Protein AF-0000000072578064 (afdb_homodimer)

Secondary structure (DSSP, 8-state):
----TTHHHHHHHHHHHHHHHSHHHHHHHHHHHHHHHHHHHHHHHHHHHHHHHHHIIIIIHHHHTT-SS--TTTHHHHHHHHHHHHHHHHHHSGGGGS--GGGTT-SSPPPTTTHHHHHHHHHHHGGGT-S-BSHHHHHHHHHHHHHHHHHHTT-TT-HHHHHHHHHHHHHHHHHTTTTSHHHHHHHHHHHS---HHHHHHHHHHHHHHHHHHHHHHHHHHHHH-----------PPP-----HHHHHHHHHHHHHHHHHHHHHHHHHHHHHHHHTSSHHHHHHHHHHHHHHHHHHHHHHH-S-GGGTSSSSHHHHHHHHH-GGGS-HHHHHHHHHHHHHHHHHHHHHS-SBSHHHHHHHHHHHHHHTTTSTT--HHHHHHHHHHHHHHHHHS-HHHHHHHHHHHHGGGGGGGHHHHHHHHHHHHHHHHHHS--------------------/----TTHHHHHHHHHHHHHHHSHHHHHHHHHHHHHHHHHHHHHHHHHHHHHHHHHIIIIIHHHHTT-SS--TTTHHHHHHHHHHHHHHHHHHSGGGGS--GGGTT-SSPPPTTTHHHHHHHHHHHGGGT-S-BSHHHHHHHHHHHHHHHHHHTT-TT-HHHHHHHHHHHHHHHHHTTTTSHHHHHHHHHHHS---HHHHHHHHHHHHHHHHHHHHHHHHHHHHH-----------PPP-----HHHHHHHHHHHHHHHHHHHHHHHHHHHHHHHHTSSHHHHHHHHHHHHHHHHHHHHHHH-S-GGGTSSSSHHHHHHHHH-GGGS-HHHHHHHHHHHHHHHHHHHHHS-SBSHHHHHHHHHHHHHHTTTSTT--HHHHHHHHHHHHHHHHHS-HHHHHHHHHHHHGGGGGGGHHHHHHHHHHHHHHHHHHS-----------------TT-

Nearest PDB structures (foldseek):
  2ht2-assembly1_B  TM=7.841E-01  e=2.806E-11  Escherichia coli
  3ejy-assembly1_A  TM=8.039E-01  e=1.391E-10  Escherichia coli
  8ga0-assembly1_A  TM=8.252E-01  e=3.566E-09  Escherichia coli
  8hvt-assembly1_C  TM=7.953E-01  e=4.282E-08  Homo sapiens
  8jpo-assembly1_A  TM=7.354E-01  e=1.581E-07  Homo sapiens

Organism: Streptomyces coelicolor (strain ATCC BAA-471 / A3(2) / M145) (NCBI:txid100226)

Sequence (904 a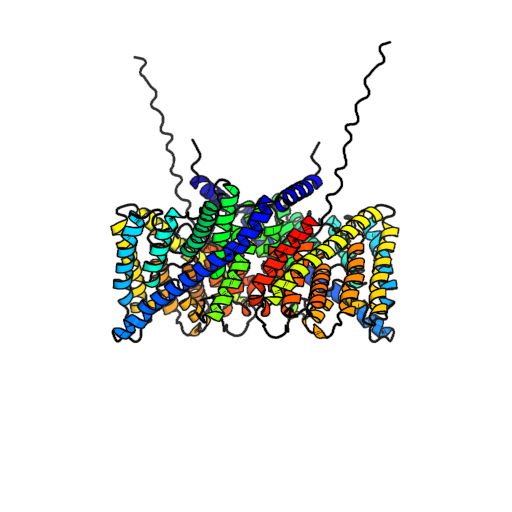a):
MTAPANAVPDRAERSLRQTLLSPGYRRLLLLCVLLGVPIALACFFFVGLQHELQHWVWTSLPEAAGYDTPPWWWPLPALVLAGLILAPIVTRMPGGGGHLPVNGLGGAPVGPRALPGAVLAALATLPLGVVLGPEAPLMAVGSGLALLAVRRAGAGGDQQASAILATAGSTAAISTILGGPIAAAVLLIEGAGLAGTQLVALLLPCLLASATGALVFTGFGQWTGLEIGALSLPDLPPQANPDAGDFLWGLPTAALIAVLVTLARALGRRTVSWTRHRTAARTVACATAVGVCVAAYALITGRSPAEAALSGQATLAQLAAHPHAWSVGALVALVACKGLAWGIALGALRGGPIFPAVLLGAATALACSGLPGFGATPALALGIAAAAAAVTGLPLASSVLAVLLMGRDSHDQMPLIVMASVVAFVVAQLVRRTPPEAGGSPGGAPSAGAARMTAPANAVPDRAERSLRQTLLSPGYRRLLLLCVLLGVPIALACFFFVGLQHELQHWVWTSLPEAAGYDTPPWWWPLPALVLAGLILAPIVTRMPGGGGHLPVNGLGGAPVGPRALPGAVLAALATLPLGVVLGPEAPLMAVGSGLALLAVRRAGAGGDQQASAILATAGSTAAISTILGGPIAAAVLLIEGAGLAGTQLVALLLPCLLASATGALVFTGFGQWTGLEIGALSLPDLPPQANPDAGDFLWGLPTAALIAVLVTLARALGRRTVSWTRHRTAARTVACATAVGVCVAAYALITGRSPAEAALSGQATLAQLAAHPHAWSVGALVALVACKGLAWGIALGALRGGPIFPAVLLGAATALACSGLPGFGATPALALGIAAAAAAVTGLPLASSVLAVLLMGRDSHDQMPLIVMASVVAFVVAQLVRRTPPEAGGSPGGAPSAGAAR

Structure (mmCIF, N/CA/C/O backbone):
data_AF-0000000072578064-model_v1
#
loop_
_entity.id
_entity.type
_entity.pdbx_description
1 polymer 'Membrane protein'
#
loop_
_atom_site.group_PDB
_atom_site.id
_atom_site.type_symbol
_atom_site.label_atom_id
_atom_site.label_alt_id
_atom_site.label_comp_id
_atom_site.label_asym_id
_atom_site.label_entity_id
_atom_site.label_seq_id
_atom_site.pdbx_PDB_ins_code
_atom_site.Cartn_x
_atom_site.Cartn_y
_atom_site.Cartn_z
_atom_site.occupancy
_atom_site.B_iso_or_equiv
_atom_site.auth_seq_id
_atom_site.auth_comp_id
_atom_site.auth_asym_id
_atom_site.auth_atom_id
_atom_site.pdbx_PDB_model_num
ATOM 1 N N . MET A 1 1 ? 1.328 32.812 -24.719 1 20.14 1 MET A N 1
ATOM 2 C CA . MET A 1 1 ? 0.226 32.875 -23.75 1 20.14 1 MET A CA 1
ATOM 3 C C . MET A 1 1 ? 0.076 31.562 -23.016 1 20.14 1 MET A C 1
ATOM 5 O O . MET A 1 1 ? -0.539 30.625 -23.516 1 20.14 1 MET A O 1
ATOM 9 N N . THR A 1 2 ? 1.128 31.172 -22.312 1 25.64 2 THR A N 1
ATOM 10 C CA . THR A 1 2 ? 1.416 29.906 -21.641 1 25.64 2 THR A CA 1
ATOM 11 C C . THR A 1 2 ? 0.393 29.625 -20.547 1 25.64 2 THR A C 1
ATOM 13 O O . THR A 1 2 ? 0.129 30.484 -19.703 1 25.64 2 THR A O 1
ATOM 16 N N . ALA A 1 3 ? -0.52 28.812 -20.844 1 35.88 3 ALA A N 1
ATOM 17 C CA . ALA A 1 3 ? -1.591 28.516 -19.906 1 35.88 3 ALA A CA 1
ATOM 18 C C . ALA A 1 3 ? -1.051 28.422 -18.469 1 35.88 3 ALA A C 1
ATOM 20 O O . ALA A 1 3 ? -0.018 27.781 -18.234 1 35.88 3 ALA A O 1
ATOM 21 N N . PRO A 1 4 ? -1.407 29.297 -17.641 1 26.25 4 PRO A N 1
ATOM 22 C CA . PRO A 1 4 ? -0.796 29.312 -16.312 1 26.25 4 PRO A CA 1
ATOM 23 C C . PRO A 1 4 ? -0.768 27.922 -15.656 1 26.25 4 PRO A C 1
ATOM 25 O O . PRO A 1 4 ? -1.687 27.125 -15.852 1 26.25 4 PRO A O 1
ATOM 28 N N . ALA A 1 5 ? 0.359 27.422 -15.266 1 37.5 5 ALA A N 1
ATOM 29 C CA . ALA A 1 5 ? 0.746 26.172 -14.625 1 37.5 5 ALA A CA 1
ATOM 30 C C . ALA A 1 5 ? -0.248 25.781 -13.539 1 37.5 5 ALA A C 1
ATOM 32 O O . ALA A 1 5 ? -0.277 24.625 -13.094 1 37.5 5 ALA A O 1
ATOM 33 N N . ASN A 1 6 ? -0.927 26.672 -12.781 1 36.16 6 ASN A N 1
ATOM 34 C CA . ASN A 1 6 ? -1.911 26.547 -11.711 1 36.16 6 ASN A CA 1
ATOM 35 C C . ASN A 1 6 ? -3.256 26.062 -12.234 1 36.16 6 ASN A C 1
ATOM 37 O O . ASN A 1 6 ? -4.164 25.766 -11.461 1 36.16 6 ASN A O 1
ATOM 41 N N . ALA A 1 7 ? -3.455 26.266 -13.391 1 40.75 7 ALA A N 1
ATOM 42 C CA . ALA A 1 7 ? -4.699 26 -14.109 1 40.75 7 ALA A CA 1
ATOM 43 C C . ALA A 1 7 ? -4.922 24.5 -14.281 1 40.75 7 ALA A C 1
ATOM 45 O O . ALA A 1 7 ? -6.062 24.047 -14.367 1 40.75 7 ALA A O 1
ATOM 46 N N . VAL A 1 8 ? -3.859 23.656 -14.43 1 40.78 8 VAL A N 1
ATOM 47 C CA . VAL A 1 8 ? -3.852 22.234 -14.781 1 40.78 8 VAL A CA 1
ATOM 48 C C . VAL A 1 8 ? -4.344 21.406 -13.594 1 40.78 8 VAL A C 1
ATOM 50 O O . VAL A 1 8 ? -5.199 20.531 -13.758 1 40.78 8 VAL A O 1
ATOM 53 N N . PRO A 1 9 ? -3.934 21.844 -12.281 1 55.12 9 PRO A N 1
ATOM 54 C CA . PRO A 1 9 ? -4.48 21.109 -11.141 1 55.12 9 PRO A CA 1
ATOM 55 C C . PRO A 1 9 ? -5.969 21.359 -10.93 1 55.12 9 PRO A C 1
ATOM 57 O O . PRO A 1 9 ? -6.711 20.453 -10.547 1 55.12 9 PRO A O 1
ATOM 60 N N . ASP A 1 10 ? -6.469 22.531 -11.383 1 60 10 ASP A N 1
ATOM 61 C CA . ASP A 1 10 ? -7.871 22.891 -11.172 1 60 10 ASP A CA 1
ATOM 62 C C . ASP A 1 10 ? -8.781 22.141 -12.148 1 60 10 ASP A C 1
ATOM 64 O O . ASP A 1 10 ? -9.859 21.688 -11.773 1 60 10 ASP A O 1
ATOM 68 N N . ARG A 1 11 ? -8.273 22 -13.453 1 60.56 11 ARG A N 1
ATOM 69 C CA . ARG A 1 11 ? -9.078 21.297 -14.438 1 60.56 11 ARG A CA 1
ATOM 70 C C . ARG A 1 11 ? -9.211 19.812 -14.078 1 60.56 11 ARG A C 1
ATOM 72 O O . ARG A 1 11 ? -10.273 19.219 -14.258 1 60.56 11 ARG A O 1
ATOM 79 N N . ALA A 1 12 ? -8.125 19.375 -13.531 1 69.75 12 ALA A N 1
ATOM 80 C CA . ALA A 1 12 ? -8.141 17.969 -13.141 1 69.75 12 ALA A CA 1
ATOM 81 C C . ALA A 1 12 ? -9.086 17.734 -11.961 1 69.75 12 ALA A C 1
ATOM 83 O O . ALA A 1 12 ? -9.805 16.734 -11.922 1 69.75 12 ALA A O 1
ATOM 84 N N . GLU A 1 13 ? -9.062 18.672 -11.18 1 72.56 13 GLU A N 1
ATOM 85 C CA . GLU A 1 13 ? -9.938 18.578 -10.016 1 72.56 13 GLU A CA 1
ATOM 86 C C . GLU A 1 13 ? -11.406 18.703 -10.422 1 72.56 13 GLU A C 1
ATOM 88 O O . GLU A 1 13 ? -12.266 18.016 -9.875 1 72.56 13 GLU A O 1
ATOM 93 N N . ARG A 1 14 ? -11.695 19.547 -11.375 1 73.44 14 ARG A N 1
ATOM 94 C CA . ARG A 1 14 ? -13.07 19.734 -11.836 1 73.44 14 ARG A CA 1
ATOM 95 C C . ARG A 1 14 ? -13.578 18.5 -12.586 1 73.44 14 ARG A C 1
ATOM 97 O O . ARG A 1 14 ? -14.727 18.109 -12.422 1 73.44 14 ARG A O 1
ATOM 104 N N . SER A 1 15 ? -12.648 17.969 -13.344 1 78.69 15 SER A N 1
ATOM 105 C CA . SER A 1 15 ? -13.016 16.766 -14.086 1 78.69 15 SER A CA 1
ATOM 106 C C . SER A 1 15 ? -13.297 15.609 -13.141 1 78.69 15 SER A C 1
ATOM 108 O O . SER A 1 15 ? -14.25 14.852 -13.344 1 78.69 15 SER A O 1
ATOM 110 N N . LEU A 1 16 ? -12.547 15.547 -12.133 1 83.88 16 LEU A N 1
ATOM 111 C CA . LEU A 1 16 ? -12.742 14.484 -11.148 1 83.88 16 LEU A CA 1
ATOM 112 C C . LEU A 1 16 ? -14.055 14.664 -10.406 1 83.88 16 LEU A C 1
ATOM 114 O O . LEU A 1 16 ? -14.812 13.711 -10.227 1 83.88 16 LEU A O 1
ATOM 118 N N . ARG A 1 17 ? -14.367 15.844 -10.086 1 84.81 17 ARG A N 1
ATOM 119 C CA . ARG A 1 17 ? -15.602 16.141 -9.375 1 84.81 17 ARG A CA 1
ATOM 120 C C . ARG A 1 17 ? -16.828 15.844 -10.242 1 84.81 17 ARG A C 1
ATOM 122 O O . ARG A 1 17 ? -17.812 15.289 -9.758 1 84.81 17 ARG A O 1
ATOM 129 N N . GLN A 1 18 ? -16.734 16.188 -11.461 1 84.31 18 GLN A N 1
ATOM 130 C CA . GLN A 1 18 ? -17.828 15.93 -12.383 1 84.31 18 GLN A CA 1
ATOM 131 C C . GLN A 1 18 ? -18.078 14.43 -12.531 1 84.31 18 GLN A C 1
ATOM 133 O O . GLN A 1 18 ? -19.234 13.992 -12.57 1 84.31 18 GLN A O 1
ATOM 138 N N . THR A 1 19 ? -16.969 13.75 -12.562 1 84.62 19 THR A N 1
ATOM 139 C CA . THR A 1 19 ? -17.094 12.297 -12.68 1 84.62 19 THR A CA 1
ATOM 140 C C . THR A 1 19 ? -17.688 11.703 -11.406 1 84.62 19 THR A C 1
ATOM 142 O O . THR A 1 19 ? -18.625 10.891 -11.469 1 84.62 19 THR A O 1
ATOM 145 N N . LEU A 1 20 ? -17.234 12.156 -10.297 1 85.56 20 LEU A N 1
ATOM 146 C CA . LEU A 1 20 ? -17.641 11.602 -9.008 1 85.56 20 LEU A CA 1
ATOM 147 C C . LEU A 1 20 ? -19.094 11.977 -8.695 1 85.56 20 LEU A C 1
ATOM 149 O O . LEU A 1 20 ? -19.797 11.234 -8 1 85.56 20 LEU A O 1
ATOM 153 N N . LEU A 1 21 ? -19.516 13.125 -9.266 1 84.31 21 LEU A N 1
ATOM 154 C CA . LEU A 1 21 ? -20.844 13.625 -8.945 1 84.31 21 LEU A CA 1
ATOM 155 C C . LEU A 1 21 ? -21.859 13.156 -9.977 1 84.31 21 LEU A C 1
ATOM 157 O O . LEU A 1 21 ? -23.062 13.375 -9.812 1 84.31 21 LEU A O 1
ATOM 161 N N . SER A 1 22 ? -21.453 12.531 -10.977 1 88 22 SER A N 1
ATOM 162 C CA . SER A 1 22 ? -22.391 12.016 -11.961 1 88 22 SER A CA 1
ATOM 163 C C . SER A 1 22 ? -23.234 10.883 -11.383 1 88 22 SER A C 1
ATOM 165 O O . SER A 1 22 ? -22.719 10.039 -10.648 1 88 22 SER A O 1
ATOM 167 N N . PRO A 1 23 ? -24.516 10.914 -11.594 1 88.62 23 PRO A N 1
ATOM 168 C CA . PRO A 1 23 ? -25.406 9.859 -11.078 1 88.62 23 PRO A CA 1
ATOM 169 C C . PRO A 1 23 ? -25 8.469 -11.547 1 88.62 23 PRO A C 1
ATOM 171 O O . PRO A 1 23 ? -25.125 7.496 -10.805 1 88.62 23 PRO A O 1
ATOM 174 N N . GLY A 1 24 ? -24.562 8.422 -12.758 1 87.06 24 GLY A N 1
ATOM 175 C CA . GLY A 1 24 ? -24.109 7.148 -13.289 1 87.06 24 GLY A CA 1
ATOM 176 C C . GLY A 1 24 ? -22.969 6.547 -12.5 1 87.06 24 GLY A C 1
ATOM 177 O O . GLY A 1 24 ? -22.969 5.348 -12.211 1 87.06 24 GLY A O 1
ATOM 178 N N . TYR A 1 25 ? -22.094 7.371 -12.117 1 90.81 25 TYR A N 1
ATOM 179 C CA . TYR A 1 25 ? -20.922 6.879 -11.391 1 90.81 25 TYR A CA 1
ATOM 180 C C . TYR A 1 25 ? -21.312 6.484 -9.969 1 90.81 25 TYR A C 1
ATOM 182 O O . TYR A 1 25 ? -20.812 5.488 -9.438 1 90.81 25 TYR A O 1
ATOM 190 N N . ARG A 1 26 ? -22.172 7.219 -9.367 1 90.5 26 ARG A N 1
ATOM 191 C CA . ARG A 1 26 ? -22.625 6.879 -8.023 1 90.5 26 ARG A CA 1
ATOM 192 C C . ARG A 1 26 ? -23.359 5.547 -8.008 1 90.5 26 ARG A C 1
ATOM 194 O O . ARG A 1 26 ? -23.203 4.746 -7.086 1 90.5 26 ARG A O 1
ATOM 201 N N . ARG A 1 27 ? -24.125 5.348 -9 1 89.69 27 ARG A N 1
ATOM 202 C CA . ARG A 1 27 ? -24.797 4.059 -9.148 1 89.69 27 ARG A CA 1
ATOM 203 C C . ARG A 1 27 ? -23.797 2.934 -9.336 1 89.69 27 ARG A C 1
ATOM 205 O O . ARG A 1 27 ? -23.984 1.832 -8.812 1 89.69 27 ARG A O 1
ATOM 212 N N . LEU A 1 28 ? -22.812 3.271 -10.078 1 90.31 28 LEU A N 1
ATOM 213 C CA . LEU A 1 28 ? -21.75 2.297 -10.32 1 90.31 28 LEU A CA 1
ATOM 214 C C . LEU A 1 28 ? -21.047 1.918 -9.016 1 90.31 28 LEU A C 1
ATOM 216 O O . LEU A 1 28 ? -20.734 0.747 -8.797 1 90.31 28 LEU A O 1
ATOM 220 N N . LEU A 1 29 ? -20.797 2.891 -8.172 1 92.69 29 LEU A N 1
ATOM 221 C CA . LEU A 1 29 ? -20.172 2.637 -6.875 1 92.69 29 LEU A CA 1
ATOM 222 C C . LEU A 1 29 ? -21.047 1.727 -6.023 1 92.69 29 LEU A C 1
ATOM 224 O O . LEU A 1 29 ? -20.547 0.777 -5.41 1 92.69 29 LEU A O 1
ATOM 228 N N . LEU A 1 30 ? -22.312 1.988 -6.035 1 91.38 30 LEU A N 1
ATOM 229 C CA . LEU A 1 30 ? -23.234 1.178 -5.258 1 91.38 30 LEU A CA 1
ATOM 230 C C . LEU A 1 30 ? -23.312 -0.244 -5.809 1 91.38 30 LEU A C 1
ATOM 232 O O . LEU A 1 30 ? -23.375 -1.207 -5.039 1 91.38 30 LEU A O 1
ATOM 236 N N . LEU A 1 31 ? -23.281 -0.334 -7.074 1 91.25 31 LEU A N 1
ATOM 237 C CA . LEU A 1 31 ? -23.312 -1.645 -7.715 1 91.25 31 LEU A CA 1
ATOM 238 C C . LEU A 1 31 ? -22.078 -2.453 -7.352 1 91.25 31 LEU A C 1
ATOM 240 O O . LEU A 1 31 ? -22.156 -3.67 -7.164 1 91.25 31 LEU A O 1
ATOM 244 N N . CYS A 1 32 ? -20.984 -1.797 -7.285 1 93.12 32 CYS A N 1
ATOM 245 C CA . CYS A 1 32 ? -19.75 -2.486 -6.945 1 93.12 32 CYS A CA 1
ATOM 246 C C . CYS A 1 32 ? -19.781 -2.998 -5.512 1 93.12 32 CYS A C 1
ATOM 248 O O . CYS A 1 32 ? -19.25 -4.066 -5.215 1 93.12 32 CYS A O 1
ATOM 250 N N . VAL A 1 33 ? -20.406 -2.244 -4.629 1 92.62 33 VAL A N 1
ATOM 251 C CA . VAL A 1 33 ? -20.578 -2.699 -3.252 1 92.62 33 VAL A CA 1
ATOM 252 C C . VAL A 1 33 ? -21.453 -3.951 -3.23 1 92.62 33 VAL A C 1
ATOM 254 O O . VAL A 1 33 ? -21.125 -4.938 -2.568 1 92.62 33 VAL A O 1
ATOM 257 N N . LEU A 1 34 ? -22.469 -3.955 -3.975 1 93.44 34 LEU A N 1
ATOM 258 C CA . LEU A 1 34 ? -23.422 -5.066 -4.012 1 93.44 34 LEU A CA 1
ATOM 259 C C . LEU A 1 34 ? -22.797 -6.289 -4.672 1 93.44 34 LEU A C 1
ATOM 261 O O . LEU A 1 34 ? -23.016 -7.418 -4.23 1 93.44 34 LEU A O 1
ATOM 265 N N . LEU A 1 35 ? -21.969 -6.059 -5.672 1 93.19 35 LEU A N 1
ATOM 266 C CA . LEU A 1 35 ? -21.359 -7.152 -6.418 1 93.19 35 LEU A CA 1
ATOM 267 C C . LEU A 1 35 ? -20.266 -7.824 -5.594 1 93.19 35 LEU A C 1
ATOM 269 O O . LEU A 1 35 ? -19.922 -8.984 -5.832 1 93.19 35 LEU A O 1
ATOM 273 N N . GLY A 1 36 ? -19.656 -7.047 -4.676 1 93.62 36 GLY A N 1
ATOM 274 C CA . GLY A 1 36 ? -18.641 -7.625 -3.822 1 93.62 36 GLY A CA 1
ATOM 275 C C . GLY A 1 36 ? -19.125 -8.844 -3.053 1 93.62 36 GLY A C 1
ATOM 276 O O . GLY A 1 36 ? -18.344 -9.781 -2.82 1 93.62 36 GLY A O 1
ATOM 277 N N . VAL A 1 37 ? -20.359 -8.922 -2.76 1 92.88 37 VAL A N 1
ATOM 278 C CA . VAL A 1 37 ? -20.922 -9.969 -1.921 1 92.88 37 VAL A CA 1
ATOM 279 C C . VAL A 1 37 ? -21 -11.281 -2.705 1 92.88 37 VAL A C 1
ATOM 281 O O . VAL A 1 37 ? -20.359 -12.266 -2.334 1 92.88 37 VAL A O 1
ATOM 284 N N . PRO A 1 38 ? -21.688 -11.336 -3.811 1 94.19 38 PRO A N 1
ATOM 285 C CA . PRO A 1 38 ? -21.75 -12.602 -4.535 1 94.19 38 PRO A CA 1
ATOM 286 C C . PRO A 1 38 ? -20.391 -13.055 -5.066 1 94.19 38 PRO A C 1
ATOM 288 O O . PRO A 1 38 ? -20.125 -14.258 -5.16 1 94.19 38 PRO A O 1
ATOM 291 N N . ILE A 1 39 ? -19.562 -12.133 -5.445 1 94.75 39 ILE A N 1
ATOM 292 C CA . ILE A 1 39 ? -18.234 -12.492 -5.941 1 94.75 39 ILE A CA 1
ATOM 293 C C . ILE A 1 39 ? -17.422 -13.148 -4.828 1 94.75 39 ILE A C 1
ATOM 295 O O . ILE A 1 39 ? -16.781 -14.18 -5.051 1 94.75 39 ILE A O 1
ATOM 299 N N . ALA A 1 40 ? -17.469 -12.547 -3.67 1 93.25 40 ALA A N 1
ATOM 300 C CA . ALA A 1 40 ? -16.75 -13.117 -2.531 1 93.25 40 ALA A CA 1
ATOM 301 C C . ALA A 1 40 ? -17.281 -14.508 -2.184 1 93.25 40 ALA A C 1
ATOM 303 O O . ALA A 1 40 ? -16.516 -15.406 -1.835 1 93.25 40 ALA A O 1
ATOM 304 N N . LEU A 1 41 ? -18.594 -14.711 -2.223 1 92.94 41 LEU A N 1
ATOM 305 C CA . LEU A 1 41 ? -19.188 -16.016 -1.952 1 92.94 41 LEU A CA 1
ATOM 306 C C . LEU A 1 41 ? -18.75 -17.031 -2.994 1 92.94 41 LEU A C 1
ATOM 308 O O . LEU A 1 41 ? -18.422 -18.172 -2.652 1 92.94 41 LEU A O 1
ATOM 312 N N . ALA A 1 42 ? -18.781 -16.594 -4.207 1 94.44 42 ALA A N 1
ATOM 313 C CA . ALA A 1 42 ? -18.328 -17.484 -5.273 1 94.44 42 ALA A CA 1
ATOM 314 C C . ALA A 1 42 ? -16.875 -17.875 -5.078 1 94.44 42 ALA A C 1
ATOM 316 O O . ALA A 1 42 ? -16.5 -19.047 -5.273 1 94.44 42 ALA A O 1
ATOM 317 N N . CYS A 1 43 ? -16.062 -16.922 -4.746 1 92.94 43 CYS A N 1
ATOM 318 C CA . CYS A 1 43 ? -14.648 -17.188 -4.516 1 92.94 43 CYS A CA 1
ATOM 319 C C . CYS A 1 43 ? -14.461 -18.109 -3.307 1 92.94 43 CYS A C 1
ATOM 321 O O . CYS A 1 43 ? -13.586 -18.969 -3.309 1 92.94 43 CYS A O 1
ATOM 323 N N . PHE A 1 44 ? -15.258 -17.938 -2.287 1 90.25 44 PHE A N 1
ATOM 324 C CA . PHE A 1 44 ? -15.203 -18.75 -1.087 1 90.25 44 PHE A CA 1
ATOM 325 C C . PHE A 1 44 ? -15.469 -20.219 -1.425 1 90.25 44 PHE A C 1
ATOM 327 O O . PHE A 1 44 ? -14.727 -21.109 -1.003 1 90.25 44 PHE A O 1
ATOM 334 N N . PHE A 1 45 ? -16.5 -20.453 -2.141 1 92.25 45 PHE A N 1
ATOM 335 C CA . PHE A 1 45 ? -16.844 -21.828 -2.512 1 92.25 45 PHE A CA 1
ATOM 336 C C . PHE A 1 45 ? -15.82 -22.391 -3.488 1 92.25 45 PHE A C 1
ATOM 338 O O . PHE A 1 45 ? -15.516 -23.594 -3.449 1 92.25 45 PHE A O 1
ATOM 345 N N . PHE A 1 46 ? -15.367 -21.594 -4.359 1 93.12 46 PHE A N 1
ATOM 346 C CA . PHE A 1 46 ? -14.336 -22.016 -5.297 1 93.12 46 PHE A CA 1
ATOM 347 C C . PHE A 1 46 ? -13.102 -22.5 -4.551 1 93.12 46 PHE A C 1
ATOM 349 O O . PHE A 1 46 ? -12.609 -23.609 -4.789 1 93.12 46 PHE A O 1
ATOM 356 N N . VAL A 1 47 ? -12.578 -21.688 -3.67 1 90.19 47 VAL A N 1
ATOM 357 C CA . VAL A 1 47 ? -11.367 -22 -2.922 1 90.19 47 VAL A CA 1
ATOM 358 C C . VAL A 1 47 ? -11.633 -23.172 -1.985 1 90.19 47 VAL A C 1
ATOM 360 O O . VAL A 1 47 ? -10.789 -24.062 -1.839 1 90.19 47 VAL A O 1
ATOM 363 N N . GLY A 1 48 ? -12.766 -23.172 -1.335 1 89.25 48 GLY A N 1
ATOM 364 C CA . GLY A 1 48 ? -13.133 -24.281 -0.475 1 89.25 48 GLY A CA 1
ATOM 365 C C . GLY A 1 48 ? -13.18 -25.609 -1.205 1 89.25 48 GLY A C 1
ATOM 366 O O . GLY A 1 48 ? -12.656 -26.609 -0.711 1 89.25 48 GLY A O 1
ATOM 367 N N . LEU A 1 49 ? -13.797 -25.594 -2.371 1 93 49 LEU A N 1
ATOM 368 C CA . LEU A 1 49 ? -13.883 -26.812 -3.172 1 93 49 LEU A CA 1
ATOM 369 C C . LEU A 1 49 ? -12.5 -27.25 -3.643 1 93 49 LEU A C 1
ATOM 371 O O . LEU A 1 49 ? -12.195 -28.438 -3.67 1 93 49 LEU A O 1
ATOM 375 N N . GLN A 1 50 ? -11.758 -26.312 -4.047 1 92.5 50 GLN A N 1
ATOM 376 C CA . GLN A 1 50 ? -10.391 -26.609 -4.461 1 92.5 50 GLN A CA 1
ATOM 377 C C . GLN A 1 50 ? -9.602 -27.266 -3.33 1 92.5 50 GLN A C 1
ATOM 379 O O . GLN A 1 50 ? -8.891 -28.25 -3.549 1 92.5 50 GLN A O 1
ATOM 384 N N . HIS A 1 51 ? -9.719 -26.797 -2.176 1 90.12 51 HIS A N 1
ATOM 385 C CA . HIS A 1 51 ? -9.016 -27.328 -1.017 1 90.12 51 HIS A CA 1
ATOM 386 C C . HIS A 1 51 ? -9.508 -28.734 -0.673 1 90.12 51 HIS A C 1
ATOM 388 O O . HIS A 1 51 ? -8.719 -29.609 -0.323 1 90.12 51 HIS A O 1
ATOM 394 N N . GLU A 1 52 ? -10.789 -28.875 -0.738 1 92.75 52 GLU A N 1
ATOM 395 C CA . GLU A 1 52 ? -11.367 -30.188 -0.46 1 92.75 52 GLU A CA 1
ATOM 396 C C . GLU A 1 52 ? -10.875 -31.234 -1.463 1 92.75 52 GLU A C 1
ATOM 398 O O . GLU A 1 52 ? -10.531 -32.344 -1.084 1 92.75 52 GLU A O 1
ATOM 403 N N . LEU A 1 53 ? -10.883 -30.859 -2.678 1 95.75 53 LEU A N 1
ATOM 404 C CA . LEU A 1 53 ? -10.414 -31.781 -3.713 1 95.75 53 LEU A CA 1
ATOM 405 C C . LEU A 1 53 ? -8.93 -32.094 -3.543 1 95.75 53 LEU A C 1
ATOM 407 O O . LEU A 1 53 ? -8.5 -33.219 -3.727 1 95.75 53 LEU A O 1
ATOM 411 N N . GLN A 1 54 ? -8.172 -31.094 -3.223 1 94.31 54 GLN A N 1
ATOM 412 C CA . GLN A 1 54 ? -6.746 -31.281 -2.955 1 94.31 54 GLN A CA 1
ATOM 413 C C . GLN A 1 54 ? -6.531 -32.219 -1.779 1 94.31 54 GLN A C 1
ATOM 415 O O . GLN A 1 54 ? -5.668 -33.094 -1.835 1 94.31 54 GLN A O 1
ATOM 420 N N . HIS A 1 55 ? -7.293 -32.031 -0.751 1 93.5 55 HIS A N 1
ATOM 421 C CA . HIS A 1 55 ? -7.195 -32.906 0.412 1 93.5 55 HIS A CA 1
ATOM 422 C C . HIS A 1 55 ? -7.555 -34.344 0.053 1 93.5 55 HIS A C 1
ATOM 424 O O . HIS A 1 55 ? -6.895 -35.281 0.505 1 93.5 55 HIS A O 1
ATOM 430 N N . TRP A 1 56 ? -8.539 -34.469 -0.722 1 95.81 56 TRP A N 1
ATOM 431 C CA . TRP A 1 56 ? -8.961 -35.812 -1.145 1 95.81 56 TRP A CA 1
ATOM 432 C C . TRP A 1 56 ? -7.871 -36.5 -1.954 1 95.81 56 TRP A C 1
ATOM 434 O O . TRP A 1 56 ? -7.57 -37.656 -1.728 1 95.81 56 TRP A O 1
ATOM 444 N N . VAL A 1 57 ? -7.223 -35.812 -2.818 1 97.19 57 VAL A N 1
ATOM 445 C CA . VAL A 1 57 ? -6.262 -36.406 -3.744 1 97.19 57 VAL A CA 1
ATOM 446 C C . VAL A 1 57 ? -4.941 -36.656 -3.023 1 97.19 57 VAL A C 1
ATOM 448 O O . VAL A 1 57 ? -4.289 -37.688 -3.256 1 97.19 57 VAL A O 1
ATOM 451 N N . TRP A 1 58 ? -4.547 -35.781 -2.09 1 96.69 58 TRP A N 1
ATOM 452 C CA . TRP A 1 58 ? -3.172 -35.844 -1.6 1 96.69 58 TRP A CA 1
ATOM 453 C C . TRP A 1 58 ? -3.125 -36.312 -0.15 1 96.69 58 TRP A C 1
ATOM 455 O O . TRP A 1 58 ? -2.045 -36.5 0.41 1 96.69 58 TRP A O 1
ATOM 465 N N . THR A 1 59 ? -4.246 -36.531 0.476 1 94.81 59 THR A N 1
ATOM 466 C CA . THR A 1 59 ? -4.262 -37.031 1.845 1 94.81 59 THR A CA 1
ATOM 467 C C . THR A 1 59 ? -5.199 -38.219 1.97 1 94.81 59 THR A C 1
ATOM 469 O O . THR A 1 59 ? -4.758 -39.344 2.262 1 94.81 59 THR A O 1
ATOM 472 N N . SER A 1 60 ? -6.461 -38.094 1.6 1 96 60 SER A N 1
ATOM 473 C CA . SER A 1 60 ? -7.469 -39.125 1.814 1 96 60 SER A CA 1
ATOM 474 C C . SER A 1 60 ? -7.207 -40.344 0.932 1 96 60 SER A C 1
ATOM 476 O O . SER A 1 60 ? -7.273 -41.5 1.398 1 96 60 SER A O 1
ATOM 478 N N . LEU A 1 61 ? -6.91 -40.125 -0.301 1 96 61 LEU A N 1
ATOM 479 C CA . LEU A 1 61 ? -6.727 -41.219 -1.236 1 96 61 LEU A CA 1
ATOM 480 C C . LEU A 1 61 ? -5.445 -41.969 -0.923 1 96 61 LEU A C 1
ATOM 482 O O . LEU A 1 61 ? -5.449 -43.219 -0.892 1 96 61 LEU A O 1
ATOM 486 N N . PRO A 1 62 ? -4.375 -41.25 -0.721 1 95.81 62 PRO A N 1
ATOM 487 C CA . PRO A 1 62 ? -3.172 -42 -0.32 1 95.81 62 PRO A CA 1
ATOM 488 C C . PRO A 1 62 ? -3.367 -42.781 0.975 1 95.81 62 PRO A C 1
ATOM 490 O O . PRO A 1 62 ? -2.895 -43.906 1.089 1 95.81 62 PRO A O 1
ATOM 493 N N . GLU A 1 63 ? -4.035 -42.25 1.942 1 95.25 63 GLU A N 1
ATOM 494 C CA . GLU A 1 63 ? -4.316 -42.938 3.188 1 95.25 63 GLU A CA 1
ATOM 495 C C . GLU A 1 63 ? -5.16 -44.188 2.938 1 95.25 63 GLU A C 1
ATOM 497 O O . GLU A 1 63 ? -4.914 -45.25 3.527 1 95.25 63 GLU A O 1
ATOM 502 N N . ALA A 1 64 ? -6.141 -44.062 2.145 1 96 64 ALA A N 1
ATOM 503 C CA . ALA A 1 64 ? -7 -45.188 1.799 1 96 64 ALA A CA 1
ATOM 504 C C . ALA A 1 64 ? -6.211 -46.281 1.082 1 96 64 ALA A C 1
ATOM 506 O O . ALA A 1 64 ? -6.535 -47.469 1.198 1 96 64 ALA A O 1
ATOM 507 N N . ALA A 1 65 ? -5.184 -45.875 0.397 1 95.44 65 ALA A N 1
ATOM 508 C CA . ALA A 1 65 ? -4.344 -46.812 -0.327 1 95.44 65 ALA A CA 1
ATOM 509 C C . ALA A 1 65 ? -3.27 -47.406 0.584 1 95.44 65 ALA A C 1
ATOM 511 O O . ALA A 1 65 ? -2.463 -48.219 0.151 1 95.44 65 ALA A O 1
ATOM 512 N N . GLY A 1 66 ? -3.199 -46.906 1.914 1 94.81 66 GLY A N 1
ATOM 513 C CA . GLY A 1 66 ? -2.326 -47.531 2.91 1 94.81 66 GLY A CA 1
ATOM 514 C C . GLY A 1 66 ? -1.05 -46.719 3.137 1 94.81 66 GLY A C 1
ATOM 515 O O . GLY A 1 66 ? -0.106 -47.219 3.75 1 94.81 66 GLY A O 1
ATOM 516 N N . TYR A 1 67 ? -1.04 -45.531 2.57 1 94.19 67 TYR A N 1
ATOM 517 C CA . TYR A 1 67 ? 0.164 -44.719 2.729 1 94.19 67 TYR A CA 1
ATOM 518 C C . TYR A 1 67 ? -0.056 -43.625 3.744 1 94.19 67 TYR A C 1
ATOM 520 O O . TYR A 1 67 ? -1.138 -43.031 3.803 1 94.19 67 TYR A O 1
ATOM 528 N N . ASP A 1 68 ? 0.907 -43.312 4.598 1 90.56 68 ASP A N 1
ATOM 529 C CA . ASP A 1 68 ? 0.841 -42.188 5.523 1 90.56 68 ASP A CA 1
ATOM 530 C C . ASP A 1 68 ? 1.011 -40.875 4.785 1 90.56 68 ASP A C 1
ATOM 532 O O . ASP A 1 68 ? 0.394 -39.875 5.152 1 90.56 68 ASP A O 1
ATOM 536 N N . THR A 1 69 ? 1.922 -40.938 3.818 1 91.06 69 THR A N 1
ATOM 537 C CA . THR A 1 69 ? 2.174 -39.812 2.908 1 91.06 69 THR A CA 1
ATOM 538 C C . THR A 1 69 ? 2.168 -40.281 1.458 1 91.06 69 THR A C 1
ATOM 540 O O . THR A 1 69 ? 2.42 -41.469 1.183 1 91.06 69 THR A O 1
ATOM 543 N N . PRO A 1 70 ? 1.767 -39.438 0.583 1 95.75 70 PRO A N 1
ATOM 544 C CA . PRO A 1 70 ? 1.783 -39.875 -0.813 1 95.75 70 PRO A CA 1
ATOM 545 C C . PRO A 1 70 ? 3.145 -40.406 -1.246 1 95.75 70 PRO A C 1
ATOM 547 O O . PRO A 1 70 ? 4.172 -39.781 -0.979 1 95.75 70 PRO A O 1
ATOM 550 N N . PRO A 1 71 ? 3.082 -41.594 -1.795 1 96.44 71 PRO A N 1
ATOM 551 C CA . PRO A 1 71 ? 4.348 -42.156 -2.275 1 96.44 71 PRO A CA 1
ATOM 552 C C . PRO A 1 71 ? 4.965 -41.344 -3.404 1 96.44 71 PRO A C 1
ATOM 554 O O . PRO A 1 71 ? 4.281 -40.5 -4.02 1 96.44 71 PRO A O 1
ATOM 557 N N . TRP A 1 72 ? 6.211 -41.562 -3.709 1 96.81 72 TRP A N 1
ATOM 558 C CA . TRP A 1 72 ? 6.984 -40.75 -4.629 1 96.81 72 TRP A CA 1
ATOM 559 C C . TRP A 1 72 ? 6.359 -40.75 -6.02 1 96.81 72 TRP A C 1
ATOM 561 O O . TRP A 1 72 ? 6.5 -39.781 -6.773 1 96.81 72 TRP A O 1
ATOM 571 N N . TRP A 1 73 ? 5.645 -41.781 -6.516 1 97.31 73 TRP A N 1
ATOM 572 C CA . TRP A 1 73 ? 5.133 -41.906 -7.875 1 97.31 73 TRP A CA 1
ATOM 573 C C . TRP A 1 73 ? 3.709 -41.375 -7.977 1 97.31 73 TRP A C 1
ATOM 575 O O . TRP A 1 73 ? 3.131 -41.344 -9.062 1 97.31 73 TRP A O 1
ATOM 585 N N . TRP A 1 74 ? 3.094 -40.906 -6.844 1 97.81 74 TRP A N 1
ATOM 586 C CA . TRP A 1 74 ? 1.706 -40.469 -6.754 1 97.81 74 TRP A CA 1
ATOM 587 C C . TRP A 1 74 ? 1.426 -39.344 -7.75 1 97.81 74 TRP A C 1
ATOM 589 O O . TRP A 1 74 ? 0.36 -39.312 -8.375 1 97.81 74 TRP A O 1
ATOM 599 N N . PRO A 1 75 ? 2.383 -38.344 -7.98 1 98.25 75 PRO A N 1
ATOM 600 C CA . PRO A 1 75 ? 2.113 -37.25 -8.906 1 98.25 75 PRO A CA 1
ATOM 601 C C . PRO A 1 75 ? 1.979 -37.719 -10.352 1 98.25 75 PRO A C 1
ATOM 603 O O . PRO A 1 75 ? 1.37 -37 -11.172 1 98.25 75 PRO A O 1
ATOM 606 N N . LEU A 1 76 ? 2.527 -38.844 -10.727 1 98.31 76 LEU A N 1
ATOM 607 C CA . LEU A 1 76 ? 2.559 -39.312 -12.117 1 98.31 76 LEU A CA 1
ATOM 608 C C . LEU A 1 76 ? 1.148 -39.562 -12.633 1 98.31 76 LEU A C 1
ATOM 610 O O . LEU A 1 76 ? 0.678 -38.875 -13.547 1 98.31 76 LEU A O 1
ATOM 614 N N . PRO A 1 77 ? 0.383 -40.5 -11.984 1 98 77 PRO A N 1
ATOM 615 C CA . PRO A 1 77 ? -0.977 -40.688 -12.492 1 98 77 PRO A CA 1
ATOM 616 C C . PRO A 1 77 ? -1.862 -39.469 -12.297 1 98 77 PRO A C 1
ATOM 618 O O . PRO A 1 77 ? -2.744 -39.188 -13.117 1 98 77 PRO A O 1
ATOM 621 N N . ALA A 1 78 ? -1.694 -38.719 -11.203 1 98.38 78 ALA A N 1
ATOM 622 C CA . ALA A 1 78 ? -2.516 -37.562 -10.922 1 98.38 78 ALA A CA 1
ATOM 623 C C . ALA A 1 78 ? -2.34 -36.5 -11.992 1 98.38 78 ALA A C 1
ATOM 625 O O . ALA A 1 78 ? -3.322 -35.938 -12.5 1 98.38 78 ALA A O 1
ATOM 626 N N . LEU A 1 79 ? -1.108 -36.219 -12.383 1 98.75 79 LEU A N 1
ATOM 627 C CA . LEU A 1 79 ? -0.848 -35.125 -13.344 1 98.75 79 LEU A CA 1
ATOM 628 C C . LEU A 1 79 ? -1.158 -35.594 -14.766 1 98.75 79 LEU A C 1
ATOM 630 O O . LEU A 1 79 ? -1.577 -34.812 -15.602 1 98.75 79 LEU A O 1
ATOM 634 N N . VAL A 1 80 ? -0.979 -36.906 -15.07 1 98.56 80 VAL A N 1
ATOM 635 C CA . VAL A 1 80 ? -1.449 -37.406 -16.359 1 98.56 80 VAL A CA 1
ATOM 636 C C . VAL A 1 80 ? -2.953 -37.188 -16.484 1 98.56 80 VAL A C 1
ATOM 638 O O . VAL A 1 80 ? -3.436 -36.75 -17.531 1 98.56 80 VAL A O 1
ATOM 641 N N . LEU A 1 81 ? -3.631 -37.5 -15.422 1 98.69 81 LEU A N 1
ATOM 642 C CA . LEU A 1 81 ? -5.07 -37.281 -15.398 1 98.69 81 LEU A CA 1
ATOM 643 C C . LEU A 1 81 ? -5.398 -35.781 -15.609 1 98.69 81 LEU A C 1
ATOM 645 O O . LEU A 1 81 ? -6.336 -35.469 -16.328 1 98.69 81 LEU A O 1
ATOM 649 N N . ALA A 1 82 ? -4.633 -34.938 -14.93 1 98.75 82 ALA A N 1
ATOM 650 C CA . ALA A 1 82 ? -4.832 -33.5 -15.102 1 98.75 82 ALA A CA 1
ATOM 651 C C . ALA A 1 82 ? -4.688 -33.094 -16.562 1 98.75 82 ALA A C 1
ATOM 653 O O . ALA A 1 82 ? -5.488 -32.312 -17.078 1 98.75 82 ALA A O 1
ATOM 654 N N . GLY A 1 83 ? -3.656 -33.594 -17.25 1 98.62 83 GLY A N 1
ATOM 655 C CA . GLY A 1 83 ? -3.471 -33.312 -18.656 1 98.62 83 GLY A CA 1
ATOM 656 C C . GLY A 1 83 ? -4.617 -33.812 -19.516 1 98.62 83 GLY A C 1
ATOM 657 O O . GLY A 1 83 ? -5.066 -33.125 -20.438 1 98.62 83 GLY A O 1
ATOM 658 N N . LEU A 1 84 ? -5.082 -35.031 -19.234 1 98.62 84 LEU A N 1
ATOM 659 C CA . LEU A 1 84 ? -6.168 -35.625 -20 1 98.62 84 LEU A CA 1
ATOM 660 C C . LEU A 1 84 ? -7.457 -34.844 -19.828 1 98.62 84 LEU A C 1
ATOM 662 O O . LEU A 1 84 ? -8.266 -34.75 -20.766 1 98.62 84 LEU A O 1
ATOM 666 N N . ILE A 1 85 ? -7.688 -34.281 -18.688 1 98.5 85 ILE A N 1
ATOM 667 C CA . ILE A 1 85 ? -8.875 -33.469 -18.422 1 98.5 85 ILE A CA 1
ATOM 668 C C . ILE A 1 85 ? -8.734 -32.125 -19.094 1 98.5 85 ILE A C 1
ATOM 670 O O . ILE A 1 85 ? -9.695 -31.594 -19.672 1 98.5 85 ILE A O 1
ATOM 674 N N . LEU A 1 86 ? -7.559 -31.547 -19.016 1 98.5 86 LEU A N 1
ATOM 675 C CA . LEU A 1 86 ? -7.332 -30.203 -19.516 1 98.5 86 LEU A CA 1
ATOM 676 C C . LEU A 1 86 ? -7.352 -30.172 -21.031 1 98.5 86 LEU A C 1
ATOM 678 O O . LEU A 1 86 ? -7.781 -29.188 -21.641 1 98.5 86 LEU A O 1
ATOM 682 N N . ALA A 1 87 ? -6.906 -31.219 -21.688 1 98.19 87 ALA A N 1
ATOM 68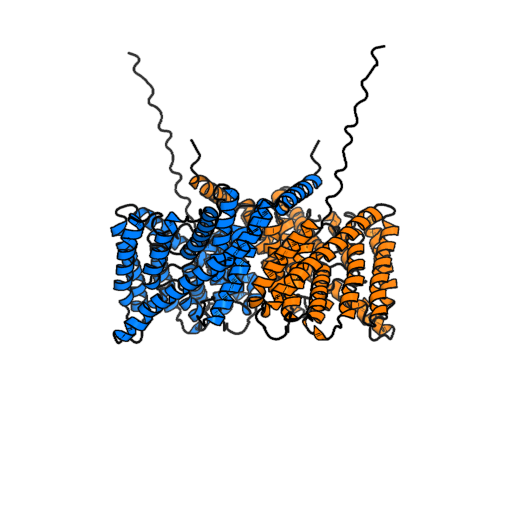3 C CA . ALA A 1 87 ? -6.746 -31.266 -23.141 1 98.19 87 ALA A CA 1
ATOM 684 C C . ALA A 1 87 ? -8.047 -30.906 -23.844 1 98.19 87 ALA A C 1
ATOM 686 O O . ALA A 1 87 ? -8.062 -30.016 -24.703 1 98.19 87 ALA A O 1
ATOM 687 N N . PRO A 1 88 ? -9.156 -31.516 -23.5 1 97.81 88 PRO A N 1
ATOM 688 C CA . PRO A 1 88 ? -10.391 -31.141 -24.188 1 97.81 88 PRO A CA 1
ATOM 689 C C . PRO A 1 88 ? -10.859 -29.734 -23.828 1 97.81 88 PRO A C 1
ATOM 691 O O . PRO A 1 88 ? -11.523 -29.062 -24.625 1 97.81 88 PRO A O 1
ATOM 694 N N . ILE A 1 89 ? -10.531 -29.203 -22.688 1 97.81 89 ILE A N 1
ATOM 695 C CA . ILE A 1 89 ? -10.938 -27.859 -22.266 1 97.81 89 ILE A CA 1
ATOM 696 C C . ILE A 1 89 ? -10.203 -26.812 -23.094 1 97.81 89 ILE A C 1
ATOM 698 O O . ILE A 1 89 ? -10.82 -25.891 -23.625 1 97.81 89 ILE A O 1
ATOM 702 N N . VAL A 1 90 ? -8.93 -27.016 -23.266 1 96.69 90 VAL A N 1
ATOM 703 C CA . VAL A 1 90 ? -8.109 -26.031 -23.953 1 96.69 90 VAL A CA 1
ATOM 704 C C . VAL A 1 90 ? -8.375 -26.094 -25.453 1 96.69 90 VAL A C 1
ATOM 706 O O . VAL A 1 90 ? -8.172 -25.109 -26.172 1 96.69 90 VAL A O 1
ATOM 709 N N . THR A 1 91 ? -8.906 -27.219 -26.016 1 96.81 91 THR A N 1
ATOM 710 C CA . THR A 1 91 ? -9.078 -27.359 -27.453 1 96.81 91 THR A CA 1
ATOM 711 C C . THR A 1 91 ? -10.531 -27.109 -27.859 1 96.81 91 THR A C 1
ATOM 713 O O . THR A 1 91 ? -10.805 -26.719 -28.984 1 96.81 91 THR A O 1
ATOM 716 N N . ARG A 1 92 ? -11.438 -27.25 -26.906 1 96.56 92 ARG A N 1
ATOM 717 C CA . ARG A 1 92 ? -12.82 -27.266 -27.359 1 96.56 92 ARG A CA 1
ATOM 718 C C . ARG A 1 92 ? -13.648 -26.203 -26.656 1 96.56 92 ARG A C 1
ATOM 720 O O . ARG A 1 92 ? -14.641 -25.719 -27.203 1 96.56 92 ARG A O 1
ATOM 727 N N . MET A 1 93 ? -13.281 -25.828 -25.531 1 96.06 93 MET A N 1
ATOM 728 C CA . MET A 1 93 ? -14.117 -24.891 -24.797 1 96.06 93 MET A CA 1
ATOM 729 C C . MET A 1 93 ? -13.758 -23.438 -25.141 1 96.06 93 MET A C 1
ATOM 731 O O . MET A 1 93 ? -12.594 -23.125 -25.391 1 96.06 93 MET A O 1
ATOM 735 N N . PRO A 1 94 ? -14.766 -22.625 -25.062 1 93.81 94 PRO A N 1
ATOM 736 C CA . PRO A 1 94 ? -14.5 -21.203 -25.297 1 93.81 94 PRO A CA 1
ATOM 737 C C . PRO A 1 94 ? -13.492 -20.609 -24.312 1 93.81 94 PRO A C 1
ATOM 739 O O . PRO A 1 94 ? -13.555 -20.906 -23.125 1 93.81 94 PRO A O 1
ATOM 742 N N . GLY A 1 95 ? -12.555 -19.859 -24.844 1 91.5 95 GLY A N 1
ATOM 743 C CA . GLY A 1 95 ? -11.578 -19.188 -24 1 91.5 95 GLY A CA 1
ATOM 744 C C . GLY A 1 95 ? -10.367 -20.047 -23.672 1 91.5 95 GLY A C 1
ATOM 745 O O . GLY A 1 95 ? -9.414 -19.578 -23.047 1 91.5 95 GLY A O 1
ATOM 746 N N . GLY A 1 96 ? -10.453 -21.344 -24.062 1 92.75 96 GLY A N 1
ATOM 747 C CA . GLY A 1 96 ? -9.297 -22.203 -23.922 1 92.75 96 GLY A CA 1
ATOM 748 C C . GLY A 1 96 ? -8.898 -22.453 -22.469 1 92.75 96 GLY A C 1
ATOM 749 O O . GLY A 1 96 ? -7.715 -22.562 -22.156 1 92.75 96 GLY A O 1
ATOM 750 N N . GLY A 1 97 ? -9.844 -22.391 -21.594 1 93.12 97 GLY A N 1
ATOM 751 C CA . GLY A 1 97 ? -9.578 -22.719 -20.203 1 93.12 97 GLY A CA 1
ATOM 752 C C . GLY A 1 97 ? -9.141 -21.516 -19.375 1 93.12 97 GLY A C 1
ATOM 753 O O . GLY A 1 97 ? -8.82 -21.656 -18.203 1 93.12 97 GLY A O 1
ATOM 754 N N . GLY A 1 98 ? -9.117 -20.328 -20.031 1 89.19 98 GLY A N 1
ATOM 755 C CA . GLY A 1 98 ? -8.766 -19.141 -19.266 1 89.19 98 GLY A CA 1
ATOM 756 C C . GLY A 1 98 ? -7.426 -18.547 -19.656 1 89.19 98 GLY A C 1
ATOM 757 O O . GLY A 1 98 ? -6.91 -18.844 -20.75 1 89.19 98 GLY A O 1
ATOM 758 N N . HIS A 1 99 ? -6.875 -17.797 -18.797 1 87.12 99 HIS A N 1
ATOM 759 C CA . HIS A 1 99 ? -5.664 -17.016 -19.016 1 87.12 99 HIS A CA 1
ATOM 760 C C . HIS A 1 99 ? -4.422 -17.906 -19.016 1 87.12 99 HIS A C 1
ATOM 762 O O . HIS A 1 99 ? -4.359 -18.891 -18.266 1 87.12 99 HIS A O 1
ATOM 768 N N . LEU A 1 100 ? -3.496 -17.594 -19.922 1 91 100 LEU A N 1
ATOM 769 C CA . LEU A 1 100 ? -2.186 -18.25 -19.906 1 91 100 LEU A CA 1
ATOM 770 C C . LEU A 1 100 ? -1.292 -17.641 -18.828 1 91 100 LEU A C 1
ATOM 772 O O . LEU A 1 100 ? -0.936 -16.469 -18.906 1 91 100 LEU A O 1
ATOM 776 N N . PRO A 1 101 ? -0.847 -18.453 -17.891 1 94 101 PRO A N 1
ATOM 777 C CA . PRO A 1 101 ? -0.133 -17.922 -16.734 1 94 101 PRO A CA 1
ATOM 778 C C . PRO A 1 101 ? 1.187 -17.25 -17.109 1 94 101 PRO A C 1
ATOM 780 O O . PRO A 1 101 ? 1.657 -16.359 -16.391 1 94 101 PRO A O 1
ATOM 783 N N . VAL A 1 102 ? 1.805 -17.641 -18.203 1 92.81 102 VAL A N 1
ATOM 784 C CA . VAL A 1 102 ? 3.094 -17.094 -18.609 1 92.81 102 VAL A CA 1
ATOM 785 C C . VAL A 1 102 ? 2.953 -15.602 -18.891 1 92.81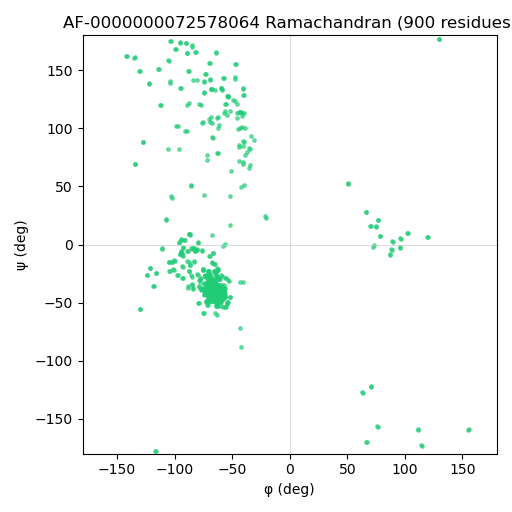 102 VAL A C 1
ATOM 787 O O . VAL A 1 102 ? 3.932 -14.859 -18.828 1 92.81 102 VAL A O 1
ATOM 790 N N . ASN A 1 103 ? 1.706 -15.141 -19.172 1 87.44 103 ASN A N 1
ATOM 791 C CA . ASN A 1 103 ? 1.45 -13.742 -19.484 1 87.44 103 ASN A CA 1
ATOM 792 C C . ASN A 1 103 ? 1.227 -12.914 -18.219 1 87.44 103 ASN A C 1
ATOM 794 O O . ASN A 1 103 ? 0.905 -11.727 -18.297 1 87.44 103 ASN A O 1
ATOM 798 N N . GLY A 1 104 ? 1.454 -13.484 -17.125 1 80.25 104 GLY A N 1
ATOM 799 C CA . GLY A 1 104 ? 1.285 -12.766 -15.875 1 80.25 104 GLY A CA 1
ATOM 800 C C . GLY A 1 104 ? -0.168 -12.609 -15.469 1 80.25 104 GLY A C 1
ATOM 801 O O . GLY A 1 104 ? -0.982 -13.5 -15.695 1 80.25 104 GLY A O 1
ATOM 802 N N . LEU A 1 105 ? -0.48 -11.578 -14.625 1 69.88 105 LEU A N 1
ATOM 803 C CA . LEU A 1 105 ? -1.839 -11.344 -14.148 1 69.88 105 LEU A CA 1
ATOM 804 C C . LEU A 1 105 ? -2.557 -10.328 -15.031 1 69.88 105 LEU A C 1
ATOM 806 O O . LEU A 1 105 ? -3.707 -9.977 -14.773 1 69.88 105 LEU A O 1
ATOM 810 N N . GLY A 1 106 ? -1.884 -9.961 -16 1 66.06 106 GLY A N 1
ATOM 811 C CA . GLY A 1 106 ? -2.445 -8.914 -16.844 1 66.06 106 GLY A CA 1
ATOM 812 C C . GLY A 1 106 ? -3.311 -9.445 -17.969 1 66.06 106 GLY A C 1
ATOM 813 O O . GLY A 1 106 ? -3.539 -10.656 -18.062 1 66.06 106 GLY A O 1
ATOM 814 N N . GLY A 1 107 ? -4.113 -8.617 -18.609 1 64.75 107 GLY A N 1
ATOM 815 C CA . GLY A 1 107 ? -4.93 -8.93 -19.781 1 64.75 107 GLY A CA 1
ATOM 816 C C . GLY A 1 107 ? -6.379 -8.508 -19.625 1 64.75 107 GLY A C 1
ATOM 817 O O . GLY A 1 107 ? -6.77 -7.984 -18.578 1 64.75 107 GLY A O 1
ATOM 818 N N . ALA A 1 108 ? -7.008 -8.719 -20.594 1 70.81 108 ALA A N 1
ATOM 819 C CA . ALA A 1 108 ? -8.422 -8.359 -20.625 1 70.81 108 ALA A CA 1
ATOM 820 C C . ALA A 1 108 ? -9.242 -9.25 -19.688 1 70.81 108 ALA A C 1
ATOM 822 O O . ALA A 1 108 ? -8.945 -10.438 -19.547 1 70.81 108 ALA A O 1
ATOM 823 N N . PRO A 1 109 ? -10.148 -8.727 -19.078 1 80.12 109 PRO A N 1
ATOM 824 C CA . PRO A 1 109 ? -11.008 -9.531 -18.203 1 80.12 109 PRO A CA 1
ATOM 825 C C . PRO A 1 109 ? -11.688 -10.68 -18.953 1 80.12 109 PRO A C 1
ATOM 827 O O . PRO A 1 109 ? -12.047 -10.531 -20.125 1 80.12 109 PRO A O 1
ATOM 830 N N . VAL A 1 110 ? -11.812 -11.734 -18.328 1 84.81 110 VAL A N 1
ATOM 831 C CA . VAL A 1 110 ? -12.469 -12.906 -18.891 1 84.81 110 VAL A CA 1
ATOM 832 C C . VAL A 1 110 ? -13.984 -12.68 -18.922 1 84.81 110 VAL A C 1
ATOM 834 O O . VAL A 1 110 ? -14.578 -12.289 -17.922 1 84.81 110 VAL A O 1
ATOM 837 N N . GLY A 1 111 ? -14.539 -12.945 -20.062 1 88.19 111 GLY A N 1
ATOM 838 C CA . GLY A 1 111 ? -15.969 -12.758 -20.234 1 88.19 111 GLY A CA 1
ATOM 839 C C . GLY A 1 111 ? -16.781 -13.953 -19.781 1 88.19 111 GLY A C 1
ATOM 840 O O . GLY A 1 111 ? -16.234 -15.008 -19.469 1 88.19 111 GLY A O 1
ATOM 841 N N . PRO A 1 112 ? -18.062 -13.742 -19.734 1 90.69 112 PRO A N 1
ATOM 842 C CA . PRO A 1 112 ? -18.969 -14.781 -19.234 1 90.69 112 PRO A CA 1
ATOM 843 C C . PRO A 1 112 ? -18.922 -16.062 -20.062 1 90.69 112 PRO A C 1
ATOM 845 O O . PRO A 1 112 ? -19.078 -17.156 -19.531 1 90.69 112 PRO A O 1
ATOM 848 N N . ARG A 1 113 ? -18.641 -15.992 -21.297 1 92.31 113 ARG A N 1
ATOM 849 C CA . ARG A 1 113 ? -18.625 -17.156 -22.188 1 92.31 113 ARG A CA 1
ATOM 850 C C . ARG A 1 113 ? -17.422 -18.062 -21.875 1 92.31 113 ARG A C 1
ATOM 852 O O . ARG A 1 113 ? -17.516 -19.281 -22.047 1 92.31 113 ARG A O 1
ATOM 859 N N . ALA A 1 114 ? -16.375 -17.469 -21.438 1 94 114 ALA A N 1
ATOM 860 C CA . ALA A 1 114 ? -15.133 -18.203 -21.188 1 94 114 ALA A CA 1
ATOM 861 C C . ALA A 1 114 ? -15.055 -18.656 -19.734 1 94 114 ALA A C 1
ATOM 863 O O . ALA A 1 114 ? -14.195 -19.469 -19.375 1 94 114 ALA A O 1
ATOM 864 N N . LEU A 1 115 ? -15.961 -18.203 -18.891 1 95.19 115 LEU A N 1
ATOM 865 C CA . LEU A 1 115 ? -15.898 -18.406 -17.438 1 95.19 115 LEU A CA 1
ATOM 866 C C . LEU A 1 115 ? -16.016 -19.891 -17.094 1 95.19 115 LEU A C 1
ATOM 868 O O . LEU A 1 115 ? -15.227 -20.422 -16.312 1 95.19 115 LEU A O 1
ATOM 872 N N . PRO A 1 116 ? -16.938 -20.688 -17.719 1 95.62 116 PRO A N 1
ATOM 873 C CA . PRO A 1 116 ? -17.047 -22.109 -17.359 1 95.62 116 PRO A CA 1
ATOM 874 C C . PRO A 1 116 ? -15.773 -22.891 -17.656 1 95.62 116 PRO A C 1
ATOM 876 O O . PRO A 1 116 ? -15.352 -23.719 -16.844 1 95.62 116 PRO A O 1
ATOM 879 N N . GLY A 1 117 ? -15.18 -22.625 -18.781 1 96.5 117 GLY A N 1
ATOM 880 C CA . GLY A 1 117 ? -13.93 -23.297 -19.109 1 96.5 117 GLY A CA 1
ATOM 881 C C . GLY A 1 117 ? -12.812 -23 -18.125 1 96.5 117 GLY A C 1
ATOM 882 O O . GLY A 1 117 ? -12.055 -23.891 -17.734 1 96.5 117 GLY A O 1
ATOM 883 N N . ALA A 1 118 ? -12.742 -21.734 -17.719 1 95.88 118 ALA A N 1
ATOM 884 C CA . ALA A 1 118 ? -11.711 -21.312 -16.766 1 95.88 118 ALA A CA 1
ATOM 885 C C . ALA A 1 118 ? -11.914 -21.969 -15.414 1 95.88 118 ALA A C 1
ATOM 887 O O . ALA A 1 118 ? -10.961 -22.438 -14.789 1 95.88 118 ALA A O 1
ATOM 888 N N . VAL A 1 119 ? -13.141 -22.062 -14.953 1 96.75 119 VAL A N 1
ATOM 889 C CA . VAL A 1 119 ? -13.469 -22.625 -13.648 1 96.75 119 VAL A CA 1
ATOM 890 C C . VAL A 1 119 ? -13.242 -24.125 -13.656 1 96.75 119 VAL A C 1
ATOM 892 O O . VAL A 1 119 ? -12.641 -24.672 -12.727 1 96.75 119 VAL A O 1
ATOM 895 N N . LEU A 1 120 ? -13.617 -24.766 -14.703 1 97.31 120 LEU A N 1
ATOM 896 C CA . LEU A 1 120 ? -13.461 -26.219 -14.82 1 97.31 120 LEU A CA 1
ATOM 897 C C . LEU A 1 120 ? -11.992 -26.594 -14.906 1 97.31 120 LEU A C 1
ATOM 899 O O . LEU A 1 120 ? -11.555 -27.578 -14.281 1 97.31 120 LEU A O 1
ATOM 903 N N . ALA A 1 121 ? -11.289 -25.859 -15.727 1 97.62 121 ALA A N 1
ATOM 904 C CA . ALA A 1 121 ? -9.852 -26.109 -15.836 1 97.62 121 ALA A CA 1
ATOM 905 C C . ALA A 1 121 ? -9.172 -26.016 -14.477 1 97.62 121 ALA A C 1
ATOM 907 O O . ALA A 1 121 ? -8.367 -26.891 -14.125 1 97.62 121 ALA A O 1
ATOM 908 N N . ALA A 1 122 ? -9.523 -25.016 -13.719 1 96.56 122 ALA A N 1
ATOM 909 C CA . ALA A 1 122 ? -8.891 -24.781 -12.422 1 96.56 122 ALA A CA 1
ATOM 910 C C . ALA A 1 122 ? -9.328 -25.844 -11.406 1 96.56 122 ALA A C 1
ATOM 912 O O . ALA A 1 122 ? -8.484 -26.516 -10.805 1 96.56 122 ALA A O 1
ATOM 913 N N . LEU A 1 123 ? -10.602 -26.141 -11.227 1 96.94 123 LEU A N 1
ATOM 914 C CA . LEU A 1 123 ? -11.133 -27.016 -10.195 1 96.94 123 LEU A CA 1
ATOM 915 C C . LEU A 1 123 ? -10.789 -28.469 -10.492 1 96.94 123 LEU A C 1
ATOM 917 O O . LEU A 1 123 ? -10.586 -29.266 -9.57 1 96.94 123 LEU A O 1
ATOM 921 N N . ALA A 1 124 ? -10.641 -28.781 -11.758 1 97.38 124 ALA A N 1
ATOM 922 C CA . ALA A 1 124 ? -10.445 -30.188 -12.117 1 97.38 124 ALA A CA 1
ATOM 923 C C . ALA A 1 124 ? -8.961 -30.531 -12.211 1 97.38 124 ALA A C 1
ATOM 925 O O . ALA A 1 124 ? -8.586 -31.703 -12.164 1 97.38 124 ALA A O 1
ATOM 926 N N . THR A 1 125 ? -8.125 -29.531 -12.336 1 98.12 125 THR A N 1
ATOM 927 C CA . THR A 1 125 ? -6.738 -29.891 -12.617 1 98.12 125 THR A CA 1
ATOM 928 C C . THR A 1 125 ? -5.82 -29.406 -11.5 1 98.12 125 THR A C 1
ATOM 930 O O . THR A 1 125 ? -4.879 -30.109 -11.117 1 98.12 125 THR A O 1
ATOM 933 N N . LEU A 1 126 ? -6.051 -28.25 -10.867 1 97.88 126 LEU A N 1
ATOM 934 C CA . LEU A 1 126 ? -5.168 -27.703 -9.844 1 97.88 126 LEU A CA 1
ATOM 935 C C . LEU A 1 126 ? -5.051 -28.672 -8.664 1 97.88 126 LEU A C 1
ATOM 937 O O . LEU A 1 126 ? -3.943 -28.953 -8.203 1 97.88 126 LEU A O 1
ATOM 941 N N . PRO A 1 127 ? -6.168 -29.281 -8.211 1 97.75 127 PRO A N 1
ATOM 942 C CA . PRO A 1 127 ? -6.082 -30.188 -7.059 1 97.75 127 PRO A CA 1
ATOM 943 C C . PRO A 1 127 ? -5.305 -31.453 -7.367 1 97.75 127 PRO A C 1
ATOM 945 O O . PRO A 1 127 ? -4.93 -32.188 -6.453 1 97.75 127 PRO A O 1
ATOM 948 N N . LEU A 1 128 ? -5.094 -31.734 -8.656 1 98.5 128 LEU A N 1
ATOM 949 C CA . LEU A 1 128 ? -4.406 -32.969 -9.055 1 98.5 128 LEU A CA 1
ATOM 950 C C . LEU A 1 128 ? -2.895 -32.781 -9 1 98.5 128 LEU A C 1
ATOM 952 O O . LEU A 1 128 ? -2.141 -33.688 -9.297 1 98.5 128 LEU A O 1
ATOM 956 N N . GLY A 1 129 ? -2.449 -31.578 -8.672 1 98.25 129 GLY A N 1
ATOM 957 C CA . GLY A 1 129 ? -1.026 -31.391 -8.43 1 98.25 129 GLY A CA 1
ATOM 958 C C . GLY A 1 129 ? -0.386 -30.391 -9.375 1 98.25 129 GLY A C 1
ATOM 959 O O . GLY A 1 129 ? 0.834 -30.219 -9.367 1 98.25 129 GLY A O 1
ATOM 960 N N . VAL A 1 130 ? -1.165 -29.703 -10.203 1 98.44 130 VAL A N 1
ATOM 961 C CA . VAL A 1 130 ? -0.644 -28.703 -11.125 1 98.44 130 VAL A CA 1
ATOM 962 C C . VAL A 1 130 ? 0.079 -27.609 -10.344 1 98.44 130 VAL A C 1
ATOM 964 O O . VAL A 1 130 ? -0.431 -27.125 -9.336 1 98.44 130 VAL A O 1
ATOM 967 N N . VAL A 1 131 ? 1.268 -27.25 -10.805 1 98.5 131 VAL A N 1
ATOM 968 C CA . VAL A 1 131 ? 2.143 -26.328 -10.086 1 98.5 131 VAL A CA 1
ATOM 969 C C . VAL A 1 131 ? 1.781 -24.891 -10.445 1 98.5 131 VAL A C 1
ATOM 971 O O . VAL A 1 131 ? 2.635 -24.109 -10.898 1 98.5 131 VAL A O 1
ATOM 974 N N . LEU A 1 132 ? 0.56 -24.531 -10.344 1 97.81 132 LEU A N 1
ATOM 975 C CA . LEU A 1 132 ? -0.001 -23.203 -10.547 1 97.81 132 LEU A CA 1
ATOM 976 C C . LEU A 1 132 ? -0.985 -22.859 -9.438 1 97.81 132 LEU A C 1
ATOM 978 O O . LEU A 1 132 ? -1.432 -23.734 -8.695 1 97.81 132 LEU A O 1
ATOM 982 N N . GLY A 1 133 ? -1.247 -21.578 -9.289 1 94.69 133 GLY A N 1
ATOM 983 C CA . GLY A 1 133 ? -2.143 -21.125 -8.234 1 94.69 133 GLY A CA 1
ATOM 984 C C . GLY A 1 133 ? -3.521 -20.75 -8.742 1 94.69 133 GLY A C 1
ATOM 985 O O . GLY A 1 133 ? -3.77 -20.766 -9.953 1 94.69 133 GLY A O 1
ATOM 986 N N . PRO A 1 134 ? -4.355 -20.453 -7.844 1 93.38 134 PRO A N 1
ATOM 987 C CA . PRO A 1 134 ? -5.754 -20.172 -8.188 1 93.38 134 PRO A CA 1
ATOM 988 C C . PRO A 1 134 ? -5.988 -18.703 -8.555 1 93.38 134 PRO A C 1
ATOM 990 O O . PRO A 1 134 ? -7.125 -18.297 -8.805 1 93.38 134 PRO A O 1
ATOM 993 N N . GLU A 1 135 ? -5.023 -17.844 -8.727 1 91.44 135 GLU A N 1
ATOM 994 C CA . GLU A 1 135 ? -5.164 -16.391 -8.875 1 91.44 135 GLU A CA 1
ATOM 995 C C . GLU A 1 135 ? -5.938 -16.047 -10.148 1 91.44 135 GLU A C 1
ATOM 997 O O . GLU A 1 135 ? -6.934 -15.32 -10.094 1 91.44 135 GLU A O 1
ATOM 1002 N N . ALA A 1 136 ? -5.473 -16.594 -11.242 1 92.81 136 ALA A N 1
ATOM 1003 C CA . ALA A 1 136 ? -6.066 -16.25 -12.531 1 92.81 136 ALA A CA 1
ATOM 1004 C C . ALA A 1 136 ? -7.504 -16.766 -12.625 1 92.81 136 ALA A C 1
ATOM 1006 O O . ALA A 1 136 ? -8.398 -16.016 -13.039 1 92.81 136 ALA A O 1
ATOM 1007 N N . PRO A 1 137 ? -7.734 -18 -12.234 1 94.31 137 PRO A N 1
ATOM 1008 C CA . PRO A 1 137 ? -9.125 -18.484 -12.258 1 94.31 137 PRO A CA 1
ATOM 1009 C C . PRO A 1 137 ? -10.039 -17.656 -11.359 1 94.31 137 PRO A C 1
ATOM 1011 O O . PRO A 1 137 ? -11.195 -17.406 -11.711 1 94.31 137 PRO A O 1
ATOM 1014 N N . LEU A 1 138 ? -9.578 -17.266 -10.211 1 93.62 138 LEU A N 1
ATOM 1015 C CA . LEU A 1 138 ? -10.383 -16.438 -9.312 1 93.62 138 LEU A CA 1
ATOM 1016 C C . LEU A 1 138 ? -10.688 -15.086 -9.938 1 93.62 138 LEU A C 1
ATOM 1018 O O . LEU A 1 138 ? -11.812 -14.594 -9.859 1 93.62 138 LEU A O 1
ATOM 1022 N N . MET A 1 139 ? -9.688 -14.508 -10.531 1 94.56 139 MET A N 1
ATOM 1023 C CA . MET A 1 139 ? -9.914 -13.242 -11.219 1 94.56 139 MET A CA 1
ATOM 1024 C C . MET A 1 139 ? -10.961 -13.406 -12.32 1 94.56 139 MET A C 1
ATOM 1026 O O . MET A 1 139 ? -11.773 -12.508 -12.539 1 94.56 139 MET A O 1
ATOM 1030 N N . ALA A 1 140 ? -10.914 -14.555 -13.008 1 94.81 140 ALA A N 1
ATOM 1031 C CA . ALA A 1 140 ? -11.906 -14.844 -14.039 1 94.81 140 ALA A CA 1
ATOM 1032 C C . ALA A 1 140 ? -13.312 -14.938 -13.438 1 94.81 140 ALA A C 1
ATOM 1034 O O . ALA A 1 140 ? -14.273 -14.445 -14.023 1 94.81 140 ALA A O 1
ATOM 1035 N N . VAL A 1 141 ? -13.422 -15.562 -12.305 1 95.56 141 VAL A N 1
ATOM 1036 C CA . VAL A 1 141 ? -14.703 -15.648 -11.609 1 95.56 141 VAL A CA 1
ATOM 1037 C C . VAL A 1 141 ? -15.219 -14.25 -11.289 1 95.56 141 VAL A C 1
ATOM 1039 O O . VAL A 1 141 ? -16.391 -13.938 -11.531 1 95.56 141 VAL A O 1
ATOM 1042 N N . GLY A 1 142 ? -14.367 -13.406 -10.812 1 96.12 142 GLY A N 1
ATOM 1043 C CA . GLY A 1 142 ? -14.742 -12.047 -10.461 1 96.12 142 GLY A CA 1
ATOM 1044 C C . GLY A 1 142 ? -15.211 -11.234 -11.648 1 96.12 142 GLY A C 1
ATOM 1045 O O . GLY A 1 142 ? -16.297 -10.656 -11.617 1 96.12 142 GLY A O 1
ATOM 1046 N N . SER A 1 143 ? -14.422 -11.219 -12.695 1 95.25 143 SER A N 1
ATOM 1047 C CA . SER A 1 143 ? -14.781 -10.438 -13.875 1 95.25 143 SER A CA 1
ATOM 1048 C C . SER A 1 143 ? -15.992 -11.031 -14.586 1 95.25 143 SER A C 1
ATOM 1050 O O . SER A 1 143 ? -16.875 -10.297 -15.031 1 95.25 143 SER A O 1
ATOM 1052 N N . GLY A 1 144 ? -15.977 -12.352 -14.703 1 94.5 144 GLY A N 1
ATOM 1053 C CA . GLY A 1 144 ? -17.094 -13.016 -15.359 1 94.5 144 GLY A CA 1
ATOM 1054 C C . GLY A 1 144 ? -18.422 -12.734 -14.688 1 94.5 144 GLY A C 1
ATOM 1055 O O . GLY A 1 144 ? -19.406 -12.422 -15.352 1 94.5 144 GLY A O 1
ATOM 1056 N N . LEU A 1 145 ? -18.453 -12.805 -13.391 1 94.12 145 LEU A N 1
ATOM 1057 C CA . LEU A 1 145 ? -19.688 -12.555 -12.648 1 94.12 145 LEU A CA 1
ATOM 1058 C C . LEU A 1 145 ? -20.094 -11.086 -12.727 1 94.12 145 LEU A C 1
ATOM 1060 O O . LEU A 1 145 ? -21.281 -10.766 -12.812 1 94.12 145 LEU A O 1
ATOM 1064 N N . ALA A 1 146 ? -19.141 -10.219 -12.672 1 94.25 146 ALA A N 1
ATOM 1065 C CA . ALA A 1 146 ? -19.422 -8.797 -12.797 1 94.25 146 ALA A CA 1
ATOM 1066 C C . ALA A 1 146 ? -20.047 -8.477 -14.148 1 94.25 146 ALA A C 1
ATOM 1068 O O . ALA A 1 146 ? -21.047 -7.758 -14.219 1 94.25 146 ALA A O 1
ATOM 1069 N N . LEU A 1 147 ? -19.484 -9.062 -15.156 1 92.25 147 LEU A N 1
ATOM 1070 C CA . LEU A 1 147 ? -20 -8.805 -16.5 1 92.25 147 LEU A CA 1
ATOM 1071 C C . LEU A 1 147 ? -21.359 -9.453 -16.703 1 92.25 147 LEU A C 1
ATOM 1073 O O . LEU A 1 147 ? -22.203 -8.914 -17.422 1 92.25 147 LEU A O 1
ATOM 1077 N N . LEU A 1 148 ? -21.562 -10.562 -16.141 1 91.12 148 LEU A N 1
ATOM 1078 C CA . LEU A 1 148 ? -22.875 -11.188 -16.188 1 91.12 148 LEU A CA 1
ATOM 1079 C C . LEU A 1 148 ? -23.922 -10.297 -15.523 1 91.12 148 LEU A C 1
ATOM 1081 O O . LEU A 1 148 ? -25.047 -10.18 -16.016 1 91.12 148 LEU A O 1
ATOM 1085 N N . ALA A 1 149 ? -23.531 -9.68 -14.398 1 87.44 149 ALA A N 1
ATOM 1086 C CA . ALA A 1 149 ? -24.438 -8.781 -13.688 1 87.44 149 ALA A CA 1
ATOM 1087 C C . ALA A 1 149 ? -24.766 -7.555 -14.531 1 87.44 149 ALA A C 1
ATOM 1089 O O . ALA A 1 149 ? -25.906 -7.09 -14.547 1 87.44 149 ALA A O 1
ATOM 1090 N N . VAL A 1 150 ? -23.828 -7.078 -15.188 1 85.56 150 VAL A N 1
ATOM 1091 C CA . VAL A 1 150 ? -24.031 -5.918 -16.047 1 85.56 150 VAL A CA 1
ATOM 1092 C C . VAL A 1 150 ? -24.984 -6.27 -17.188 1 85.56 150 VAL A C 1
ATOM 1094 O O . VAL A 1 150 ? -25.875 -5.488 -17.516 1 85.56 150 VAL A O 1
ATOM 1097 N N . ARG A 1 151 ? -24.75 -7.328 -17.797 1 85.25 151 ARG A N 1
ATOM 1098 C CA . ARG A 1 151 ? -25.594 -7.77 -18.891 1 85.25 151 ARG A CA 1
ATOM 1099 C C . ARG A 1 151 ? -27.031 -7.949 -18.438 1 85.25 151 ARG A C 1
ATOM 1101 O O . ARG A 1 151 ? -27.969 -7.562 -19.156 1 85.25 151 ARG A O 1
ATOM 1108 N N . ARG A 1 152 ? -27.203 -8.43 -17.359 1 85.25 152 ARG A N 1
ATOM 1109 C CA . ARG A 1 152 ? -28.531 -8.688 -16.828 1 85.25 152 ARG A CA 1
ATOM 1110 C C . ARG A 1 152 ? -29.234 -7.383 -16.453 1 85.25 152 ARG A C 1
ATOM 1112 O O . ARG A 1 152 ? -30.469 -7.289 -16.531 1 85.25 152 ARG A O 1
ATOM 1119 N N . ALA A 1 153 ? -28.453 -6.422 -16.016 1 80 153 ALA A N 1
ATOM 1120 C CA . ALA A 1 153 ? -29.016 -5.133 -15.625 1 80 153 ALA A CA 1
ATOM 1121 C C . ALA A 1 153 ? -29.297 -4.27 -16.859 1 80 153 ALA A C 1
ATOM 1123 O O . ALA A 1 153 ? -29.781 -3.141 -16.734 1 80 153 ALA A O 1
ATOM 1124 N N . GLY A 1 154 ? -29.078 -4.691 -17.984 1 75.81 154 GLY A N 1
ATOM 1125 C CA . GLY A 1 154 ? -29.344 -3.979 -19.234 1 75.81 154 GLY A CA 1
ATOM 1126 C C . GLY A 1 154 ? -28.359 -2.871 -19.516 1 75.81 154 GLY A C 1
ATOM 1127 O O . GLY A 1 154 ? -28.625 -1.974 -20.312 1 75.81 154 GLY A O 1
ATOM 1128 N N . ALA A 1 155 ? -27.25 -2.867 -18.844 1 68.31 155 ALA A N 1
ATOM 1129 C CA . ALA A 1 155 ? -26.281 -1.791 -18.984 1 68.31 155 ALA A CA 1
ATOM 1130 C C . ALA A 1 155 ? -25.047 -2.266 -19.766 1 68.31 155 ALA A C 1
ATOM 1132 O O . ALA A 1 155 ? -23.969 -1.683 -19.641 1 68.31 155 ALA A O 1
ATOM 1133 N N . GLY A 1 156 ? -25.219 -3.252 -20.469 1 69.75 156 GLY A N 1
ATOM 1134 C CA . GLY A 1 156 ? -24.109 -3.842 -21.203 1 69.75 156 GLY A CA 1
ATOM 1135 C C . GLY A 1 156 ? -23.578 -2.943 -22.297 1 69.75 156 GLY A C 1
ATOM 1136 O O . GLY A 1 156 ? -22.469 -3.146 -22.797 1 69.75 156 GLY A O 1
ATOM 1137 N N . GLY A 1 157 ? -24.25 -1.9 -22.5 1 71.69 157 GLY A N 1
ATOM 1138 C CA . GLY A 1 157 ? -23.875 -1.043 -23.609 1 71.69 157 GLY A CA 1
ATOM 1139 C C . GLY A 1 157 ? -22.797 -0.029 -23.25 1 71.69 157 GLY A C 1
ATOM 1140 O O . GLY A 1 157 ? -22.109 0.494 -24.125 1 71.69 157 GLY A O 1
ATOM 1141 N N . ASP A 1 158 ? -22.578 0.223 -22.094 1 83.38 158 ASP A N 1
ATOM 1142 C CA . ASP A 1 158 ? -21.547 1.161 -21.656 1 83.38 158 ASP A CA 1
ATOM 1143 C C . ASP A 1 158 ? -20.219 0.449 -21.453 1 83.38 158 ASP A C 1
ATOM 1145 O O . ASP A 1 158 ? -19.969 -0.122 -20.375 1 83.38 158 ASP A O 1
ATOM 1149 N N . GLN A 1 159 ? -19.359 0.514 -22.438 1 84.12 159 GLN A N 1
ATOM 1150 C CA . GLN A 1 159 ? -18.094 -0.224 -22.453 1 84.12 159 GLN A CA 1
ATOM 1151 C C . GLN A 1 159 ? -17.203 0.196 -21.281 1 84.12 159 GLN A C 1
ATOM 1153 O O . GLN A 1 159 ? -16.5 -0.635 -20.703 1 84.12 159 GLN A O 1
ATOM 1158 N N . GLN A 1 160 ? -17.281 1.438 -20.969 1 85.38 160 GLN A N 1
ATOM 1159 C CA . GLN A 1 160 ? -16.453 1.929 -19.875 1 85.38 160 GLN A CA 1
ATOM 1160 C C . GLN A 1 160 ? -16.922 1.391 -18.531 1 85.38 160 GLN A C 1
ATOM 1162 O O . GLN A 1 160 ? -16.109 0.925 -17.734 1 85.38 160 GLN A O 1
ATOM 1167 N N . ALA A 1 161 ? -18.203 1.456 -18.406 1 87.38 161 ALA A N 1
ATOM 1168 C CA . ALA A 1 161 ? -18.766 0.949 -17.156 1 87.38 161 ALA A CA 1
ATOM 1169 C C . ALA A 1 161 ? -18.516 -0.549 -17.016 1 87.38 161 ALA A C 1
ATOM 1171 O O . ALA A 1 161 ? -18.188 -1.025 -15.922 1 87.38 161 ALA A O 1
ATOM 1172 N N . SER A 1 162 ? -18.609 -1.252 -18.125 1 90.25 162 SER A N 1
ATOM 1173 C CA . SER A 1 162 ? -18.375 -2.693 -18.109 1 90.25 162 SER A CA 1
ATOM 1174 C C . SER A 1 162 ? -16.922 -3.014 -17.766 1 90.25 162 SER A C 1
ATOM 1176 O O . SER A 1 162 ? -16.656 -3.951 -17 1 90.25 162 SER A O 1
ATOM 1178 N N . ALA A 1 163 ? -16.047 -2.252 -18.281 1 89.88 163 ALA A N 1
ATOM 1179 C CA . ALA A 1 163 ? -14.625 -2.463 -18 1 89.88 163 ALA A CA 1
ATOM 1180 C C . ALA A 1 163 ? -14.312 -2.207 -16.531 1 89.88 163 ALA A C 1
ATOM 1182 O O . ALA A 1 163 ? -13.562 -2.963 -15.906 1 89.88 163 ALA A O 1
ATOM 1183 N N . ILE A 1 164 ? -14.93 -1.152 -16.016 1 91.56 164 ILE A N 1
ATOM 1184 C CA . ILE A 1 164 ? -14.719 -0.804 -14.625 1 91.56 164 ILE A CA 1
ATOM 1185 C C . ILE A 1 164 ? -15.281 -1.902 -13.727 1 91.56 164 ILE A C 1
ATOM 1187 O O . ILE A 1 164 ? -14.617 -2.346 -12.781 1 91.56 164 ILE A O 1
ATOM 1191 N N . LEU A 1 165 ? -16.438 -2.383 -14.102 1 93.06 165 LEU A N 1
ATOM 1192 C CA . LEU A 1 165 ? -17.094 -3.408 -13.297 1 93.06 165 LEU A CA 1
ATOM 1193 C C . LEU A 1 165 ? -16.328 -4.727 -13.367 1 93.06 165 LEU A C 1
ATOM 1195 O O . LEU A 1 165 ? -16.172 -5.418 -12.359 1 93.06 165 LEU A O 1
ATOM 1199 N N . ALA A 1 166 ? -15.875 -5.059 -14.531 1 94.06 166 ALA A N 1
ATOM 1200 C CA . ALA A 1 166 ? -15.094 -6.277 -14.703 1 94.06 166 ALA A CA 1
ATOM 1201 C C . ALA A 1 166 ? -13.805 -6.223 -13.883 1 94.06 166 ALA A C 1
ATOM 1203 O O . ALA A 1 166 ? -13.445 -7.199 -13.219 1 94.06 166 ALA A O 1
ATOM 1204 N N . THR A 1 167 ? -13.148 -5.078 -13.922 1 94.06 167 THR A N 1
ATOM 1205 C CA . THR A 1 167 ? -11.906 -4.906 -13.164 1 94.06 167 THR A CA 1
ATOM 1206 C C . THR A 1 167 ? -12.18 -4.918 -11.664 1 94.06 167 THR A C 1
ATOM 1208 O O . THR A 1 167 ? -11.414 -5.5 -10.898 1 94.06 167 THR A O 1
ATOM 1211 N N . ALA A 1 168 ? -13.273 -4.262 -11.289 1 95.38 168 ALA A N 1
ATOM 1212 C CA . ALA A 1 168 ? -13.664 -4.27 -9.883 1 95.38 168 ALA A CA 1
ATOM 1213 C C . ALA A 1 168 ? -13.938 -5.688 -9.398 1 95.38 168 ALA A C 1
ATOM 1215 O O . ALA A 1 168 ? -13.523 -6.066 -8.297 1 95.38 168 ALA A O 1
ATOM 1216 N N . GLY A 1 169 ? -14.594 -6.41 -10.227 1 95.5 169 GLY A N 1
ATOM 1217 C CA . GLY A 1 169 ? -14.859 -7.797 -9.891 1 95.5 169 GLY A CA 1
ATOM 1218 C C . GLY A 1 169 ? -13.602 -8.633 -9.766 1 95.5 169 GLY A C 1
ATOM 1219 O O . GLY A 1 169 ? -13.445 -9.391 -8.805 1 95.5 169 GLY A O 1
ATOM 1220 N N . SER A 1 170 ? -12.719 -8.516 -10.711 1 94.94 170 SER A N 1
ATOM 1221 C CA . SER A 1 170 ? -11.445 -9.234 -10.672 1 94.94 170 SER A CA 1
ATOM 1222 C C . SER A 1 170 ? -10.625 -8.844 -9.445 1 94.94 170 SER A C 1
ATOM 1224 O O . SER A 1 170 ? -10.008 -9.703 -8.812 1 94.94 170 SER A O 1
ATOM 1226 N N . THR A 1 171 ? -10.633 -7.562 -9.148 1 94.12 171 THR A N 1
ATOM 1227 C CA . THR A 1 171 ? -9.875 -7.062 -8.008 1 94.12 171 THR A CA 1
ATOM 1228 C C . THR A 1 171 ? -10.461 -7.59 -6.695 1 94.12 171 THR A C 1
ATOM 1230 O O . THR A 1 171 ? -9.719 -7.949 -5.777 1 94.12 171 THR A O 1
ATOM 1233 N N . ALA A 1 172 ? -11.727 -7.613 -6.637 1 94.56 172 ALA A N 1
ATOM 1234 C CA . ALA A 1 172 ? -12.391 -8.164 -5.453 1 94.56 172 ALA A CA 1
ATOM 1235 C C . ALA A 1 172 ? -12.039 -9.641 -5.27 1 94.56 172 ALA A C 1
ATOM 1237 O O . ALA A 1 172 ? -11.789 -10.086 -4.145 1 94.56 172 ALA A O 1
ATOM 1238 N N . ALA A 1 173 ? -12 -10.312 -6.312 1 93.62 173 ALA A N 1
ATOM 1239 C CA . ALA A 1 173 ? -11.711 -11.742 -6.262 1 93.62 173 ALA A CA 1
ATOM 1240 C C . ALA A 1 173 ? -10.273 -11.992 -5.805 1 93.62 173 ALA A C 1
ATOM 1242 O O . ALA A 1 173 ? -10.039 -12.805 -4.902 1 93.62 173 ALA A O 1
ATOM 1243 N N . ILE A 1 174 ? -9.352 -11.32 -6.391 1 90.31 174 ILE A N 1
ATOM 1244 C CA . ILE A 1 174 ? -7.953 -11.562 -6.066 1 90.31 174 ILE A CA 1
ATOM 1245 C C . ILE A 1 174 ? -7.668 -11.117 -4.637 1 90.31 174 ILE A C 1
ATOM 1247 O O . ILE A 1 174 ? -6.785 -11.664 -3.971 1 90.31 174 ILE A O 1
ATOM 1251 N N . SER A 1 175 ? -8.398 -10.117 -4.152 1 90.31 175 SER A N 1
ATOM 1252 C CA . SER A 1 175 ? -8.219 -9.617 -2.791 1 90.31 175 SER A CA 1
ATOM 1253 C C . SER A 1 175 ? -8.531 -10.703 -1.763 1 90.31 175 SER A C 1
ATOM 1255 O O . SER A 1 175 ? -8.039 -10.648 -0.633 1 90.31 175 SER A O 1
ATOM 1257 N N . THR A 1 176 ? -9.281 -11.711 -2.096 1 84.94 176 THR A N 1
ATOM 1258 C CA . THR A 1 176 ? -9.703 -12.75 -1.168 1 84.94 176 THR A CA 1
ATOM 1259 C C . THR A 1 176 ? -8.547 -13.703 -0.869 1 84.94 176 THR A C 1
ATOM 1261 O O . THR A 1 176 ? -8.5 -14.312 0.204 1 84.94 176 THR A O 1
ATOM 1264 N N . ILE A 1 177 ? -7.566 -13.703 -1.783 1 82.62 177 ILE A N 1
ATOM 1265 C CA . ILE A 1 177 ? -6.527 -14.703 -1.563 1 82.62 177 ILE A CA 1
ATOM 1266 C C . ILE A 1 177 ? -5.172 -14.016 -1.416 1 82.62 177 ILE A C 1
ATOM 1268 O O . ILE A 1 177 ? -4.203 -14.633 -0.965 1 82.62 177 ILE A O 1
ATOM 1272 N N . LEU A 1 178 ? -5.062 -12.695 -1.934 1 80 178 LEU A N 1
ATOM 1273 C CA . LEU A 1 178 ? -3.764 -12.031 -1.944 1 80 178 LEU A CA 1
ATOM 1274 C C . LEU A 1 178 ? -3.666 -11.008 -0.813 1 80 178 LEU A C 1
ATOM 1276 O O . LEU A 1 178 ? -3.164 -9.898 -1.013 1 80 178 LEU A O 1
ATOM 1280 N N . GLY A 1 179 ? -4.09 -11.188 0.368 1 74 179 GLY A N 1
ATOM 1281 C CA . GLY A 1 179 ? -3.781 -10.352 1.517 1 74 179 GLY A CA 1
ATOM 1282 C C . GLY A 1 179 ? -4.84 -9.305 1.793 1 74 179 GLY A C 1
ATOM 1283 O O . GLY A 1 179 ? -4.652 -8.438 2.652 1 74 179 GLY A O 1
ATOM 1284 N N . GLY A 1 180 ? -5.902 -9.195 0.952 1 86.25 180 GLY A N 1
ATOM 1285 C CA . GLY A 1 180 ? -6.988 -8.273 1.254 1 86.25 180 GLY A CA 1
ATOM 1286 C C . GLY A 1 180 ? -7.109 -7.145 0.252 1 86.25 180 GLY A C 1
ATOM 1287 O O . GLY A 1 180 ? -6.43 -7.141 -0.776 1 86.25 180 GLY A O 1
ATOM 1288 N N . PRO A 1 181 ? -7.996 -6.215 0.581 1 90.56 181 PRO A N 1
ATOM 1289 C CA . PRO A 1 181 ? -8.328 -5.145 -0.366 1 90.56 181 PRO A CA 1
ATOM 1290 C C . PRO A 1 181 ? -7.141 -4.223 -0.648 1 90.56 181 PRO A C 1
ATOM 1292 O O . PRO A 1 181 ? -6.996 -3.723 -1.767 1 90.56 181 PRO A O 1
ATOM 1295 N N . ILE A 1 182 ? -6.293 -4.008 0.291 1 90.75 182 ILE A N 1
ATOM 1296 C CA . ILE A 1 182 ? -5.195 -3.061 0.141 1 90.75 182 ILE A CA 1
ATOM 1297 C C . ILE A 1 182 ? -4.152 -3.625 -0.822 1 90.75 182 ILE A C 1
ATOM 1299 O O . ILE A 1 182 ? -3.742 -2.949 -1.767 1 90.75 182 ILE A O 1
ATOM 1303 N N . ALA A 1 183 ? -3.771 -4.875 -0.599 1 90.25 183 ALA A N 1
ATOM 1304 C CA . ALA A 1 183 ? -2.812 -5.504 -1.501 1 90.25 183 ALA A CA 1
ATOM 1305 C C . ALA A 1 183 ? -3.336 -5.523 -2.934 1 90.25 183 ALA A C 1
ATOM 1307 O O . ALA A 1 183 ? -2.602 -5.215 -3.875 1 90.25 183 ALA A O 1
ATOM 1308 N N . ALA A 1 184 ? -4.574 -5.84 -3.062 1 92.31 184 ALA A N 1
ATOM 1309 C CA . ALA A 1 184 ? -5.188 -5.906 -4.387 1 92.31 184 ALA A CA 1
ATOM 1310 C C . ALA A 1 184 ? -5.238 -4.527 -5.035 1 92.31 184 ALA A C 1
ATOM 1312 O O . ALA A 1 184 ? -5.016 -4.391 -6.242 1 92.31 184 ALA A O 1
ATOM 1313 N N . ALA A 1 185 ? -5.52 -3.533 -4.262 1 94.44 185 ALA A N 1
ATOM 1314 C CA . ALA A 1 185 ? -5.609 -2.174 -4.785 1 94.44 185 ALA A CA 1
ATOM 1315 C C . ALA A 1 185 ? -4.242 -1.659 -5.223 1 94.44 185 ALA A C 1
ATOM 1317 O O . ALA A 1 185 ? -4.133 -0.937 -6.215 1 94.44 185 ALA A O 1
ATOM 1318 N N . VAL A 1 186 ? -3.199 -1.991 -4.488 1 94.06 186 VAL A N 1
ATOM 1319 C CA . VAL A 1 186 ? -1.856 -1.562 -4.863 1 94.06 186 VAL A CA 1
ATOM 1320 C C . VAL A 1 186 ? -1.431 -2.266 -6.152 1 94.06 186 VAL A C 1
ATOM 1322 O O . VAL A 1 186 ? -0.82 -1.649 -7.027 1 94.06 186 VAL A O 1
ATOM 1325 N N . LEU A 1 187 ? -1.788 -3.547 -6.223 1 93.06 187 LEU A N 1
ATOM 1326 C CA . LEU A 1 187 ? -1.549 -4.262 -7.469 1 93.06 187 LEU A CA 1
ATOM 1327 C C . LEU A 1 187 ? -2.24 -3.568 -8.641 1 93.06 187 LEU A C 1
ATOM 1329 O O . LEU A 1 187 ? -1.655 -3.422 -9.711 1 93.06 187 LEU A O 1
ATOM 1333 N N . LEU A 1 188 ? -3.445 -3.117 -8.422 1 92.25 188 LEU A N 1
ATOM 1334 C CA . LEU A 1 188 ? -4.246 -2.457 -9.445 1 92.25 188 LEU A CA 1
ATOM 1335 C C . LEU A 1 188 ? -3.609 -1.136 -9.867 1 92.25 188 LEU A C 1
ATOM 1337 O O . LEU A 1 188 ? -3.416 -0.886 -11.055 1 92.25 188 LEU A O 1
ATOM 1341 N N . ILE A 1 189 ? -3.225 -0.307 -8.93 1 92.88 189 ILE A N 1
ATOM 1342 C CA . ILE A 1 189 ? -2.777 1.038 -9.273 1 92.88 189 ILE A CA 1
ATOM 1343 C C . ILE A 1 189 ? -1.404 0.97 -9.938 1 92.88 189 ILE A C 1
ATOM 1345 O O . ILE A 1 189 ? -1.107 1.753 -10.844 1 92.88 189 ILE A O 1
ATOM 1349 N N . GLU A 1 190 ? -0.592 0.069 -9.484 1 92.44 190 GLU A N 1
ATOM 1350 C CA . GLU A 1 190 ? 0.739 -0.049 -10.07 1 92.44 190 GLU A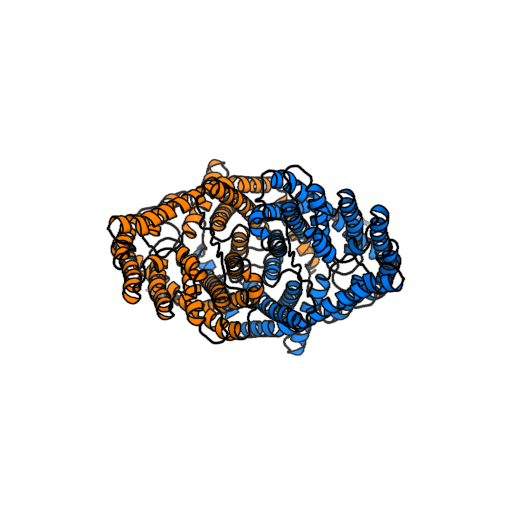 CA 1
ATOM 1351 C C . GLU A 1 190 ? 0.675 -0.691 -11.453 1 92.44 190 GLU A C 1
ATOM 1353 O O . GLU A 1 190 ? 1.475 -0.364 -12.336 1 92.44 190 GLU A O 1
ATOM 1358 N N . GLY A 1 191 ? -0.33 -1.527 -11.742 1 90.44 191 GLY A N 1
ATOM 1359 C CA . GLY A 1 191 ? -0.384 -2.301 -12.977 1 90.44 191 GLY A CA 1
ATOM 1360 C C . GLY A 1 191 ? -1.338 -1.721 -14 1 90.44 191 GLY A C 1
ATOM 1361 O O . GLY A 1 191 ? -1.281 -2.078 -15.18 1 90.44 191 GLY A O 1
ATOM 1362 N N . ALA A 1 192 ? -2.227 -0.821 -13.625 1 87 192 ALA A N 1
ATOM 1363 C CA . ALA A 1 192 ? -3.324 -0.386 -14.484 1 87 192 ALA A CA 1
ATOM 1364 C C . ALA A 1 192 ? -2.812 0.486 -15.633 1 87 192 ALA A C 1
ATOM 1366 O O . ALA A 1 192 ? -3.473 0.616 -16.656 1 87 192 ALA A O 1
ATOM 1367 N N . GLY A 1 193 ? -1.71 1.144 -15.445 1 85.25 193 GLY A N 1
ATOM 1368 C CA . GLY A 1 193 ? -1.214 2.041 -16.484 1 85.25 193 GLY A CA 1
ATOM 1369 C C . GLY A 1 193 ? -2.062 3.287 -16.641 1 85.25 193 GLY A C 1
ATOM 1370 O O . GLY A 1 193 ? -2.092 3.887 -17.719 1 85.25 193 GLY A O 1
ATOM 1371 N N . LEU A 1 194 ? -2.924 3.613 -15.672 1 89.06 194 LEU A N 1
ATOM 1372 C CA . LEU A 1 194 ? -3.777 4.797 -15.672 1 89.06 194 LEU A CA 1
ATOM 1373 C C . LEU A 1 194 ? -3.252 5.848 -14.695 1 89.06 194 LEU A C 1
ATOM 1375 O O . LEU A 1 194 ? -2.436 5.535 -13.828 1 89.06 194 LEU A O 1
ATOM 1379 N N . ALA A 1 195 ? -3.676 7.117 -14.945 1 88.06 195 ALA A N 1
ATOM 1380 C CA . ALA A 1 195 ? -3.275 8.211 -14.062 1 88.06 195 ALA A CA 1
ATOM 1381 C C . ALA A 1 195 ? -4.418 9.203 -13.875 1 88.06 195 ALA A C 1
ATOM 1383 O O . ALA A 1 195 ? -5.434 9.141 -14.57 1 88.06 195 ALA A O 1
ATOM 1384 N N . GLY A 1 196 ? -4.301 10.047 -12.805 1 86.56 196 GLY A N 1
ATOM 1385 C CA . GLY A 1 196 ? -5.215 11.164 -12.602 1 86.56 196 GLY A CA 1
ATOM 1386 C C . GLY A 1 196 ? -6.648 10.727 -12.367 1 86.56 196 GLY A C 1
ATOM 1387 O O . GLY A 1 196 ? -6.906 9.828 -11.562 1 86.56 196 GLY A O 1
ATOM 1388 N N . THR A 1 197 ? -7.492 11.289 -13.133 1 86.25 197 THR A N 1
ATOM 1389 C CA . THR A 1 197 ? -8.922 11.109 -12.93 1 86.25 197 THR A CA 1
ATOM 1390 C C . THR A 1 197 ? -9.352 9.695 -13.305 1 86.25 197 THR A C 1
ATOM 1392 O O . THR A 1 197 ? -10.188 9.094 -12.625 1 86.25 197 THR A O 1
ATOM 1395 N N . GLN A 1 198 ? -8.727 9.148 -14.32 1 89.19 198 GLN A N 1
ATOM 1396 C CA . GLN A 1 198 ? -9.086 7.805 -14.75 1 89.19 198 GLN A CA 1
ATOM 1397 C C . GLN A 1 198 ? -8.695 6.766 -13.703 1 89.19 198 GLN A C 1
ATOM 1399 O O . GLN A 1 198 ? -9.43 5.805 -13.477 1 89.19 198 GLN A O 1
ATOM 1404 N N . LEU A 1 199 ? -7.609 6.984 -13.094 1 91.88 199 LEU A N 1
ATOM 1405 C CA . LEU A 1 199 ? -7.16 6.066 -12.055 1 91.88 199 LEU A CA 1
ATOM 1406 C C . LEU A 1 199 ? -8.102 6.102 -10.852 1 91.88 199 LEU A C 1
ATOM 1408 O O . LEU A 1 199 ? -8.5 5.055 -10.336 1 91.88 199 LEU A O 1
ATOM 1412 N N . VAL A 1 200 ? -8.484 7.309 -10.492 1 91.5 200 VAL A N 1
ATOM 1413 C CA . VAL A 1 200 ? -9.359 7.461 -9.336 1 91.5 200 VAL A CA 1
ATOM 1414 C C . VAL A 1 200 ? -10.711 6.828 -9.625 1 91.5 200 VAL A C 1
ATOM 1416 O O . VAL A 1 200 ? -11.281 6.137 -8.773 1 91.5 200 VAL A O 1
ATOM 1419 N N . ALA A 1 201 ? -11.211 7.031 -10.828 1 91.5 201 ALA A N 1
ATOM 1420 C CA . ALA A 1 201 ? -12.508 6.508 -11.242 1 91.5 201 ALA A CA 1
ATOM 1421 C C . ALA A 1 201 ? -12.516 4.98 -11.219 1 91.5 201 ALA A C 1
ATOM 1423 O O . ALA A 1 201 ? -13.555 4.359 -10.992 1 91.5 201 ALA A O 1
ATOM 1424 N N . LEU A 1 202 ? -11.391 4.422 -11.422 1 93 202 LEU A N 1
ATOM 1425 C CA . LEU A 1 202 ? -11.273 2.967 -11.406 1 93 202 LEU A CA 1
ATOM 1426 C C . LEU A 1 202 ? -11.008 2.459 -9.992 1 93 202 LEU A C 1
ATOM 1428 O O . LEU A 1 202 ? -11.547 1.424 -9.594 1 93 202 LEU A O 1
ATOM 1432 N N . LEU A 1 203 ? -10.25 3.178 -9.258 1 95.88 203 LEU A N 1
ATOM 1433 C CA . LEU A 1 203 ? -9.758 2.752 -7.957 1 95.88 203 LEU A CA 1
ATOM 1434 C C . LEU A 1 203 ? -10.891 2.674 -6.941 1 95.88 203 LEU A C 1
ATOM 1436 O O . LEU A 1 203 ? -10.977 1.712 -6.172 1 95.88 203 LEU A O 1
ATOM 1440 N N . LEU A 1 204 ? -11.812 3.623 -6.945 1 96.5 204 LEU A N 1
ATOM 1441 C CA . LEU A 1 204 ? -12.836 3.723 -5.906 1 96.5 204 LEU A CA 1
ATOM 1442 C C . LEU A 1 204 ? -13.781 2.527 -5.957 1 96.5 204 LEU A C 1
ATOM 1444 O O . LEU A 1 204 ? -13.992 1.854 -4.949 1 96.5 204 LEU A O 1
ATOM 1448 N N . PRO A 1 205 ? -14.281 2.207 -7.133 1 95.12 205 PRO A N 1
ATOM 1449 C CA . PRO A 1 205 ? -15.133 1.019 -7.195 1 95.12 205 PRO A CA 1
ATOM 1450 C C . PRO A 1 205 ? -14.391 -0.262 -6.816 1 95.12 205 PRO A C 1
ATOM 1452 O O . PRO A 1 205 ? -14.969 -1.146 -6.176 1 95.12 205 PRO A O 1
ATOM 1455 N N . CYS A 1 206 ? -13.164 -0.408 -7.215 1 96 206 CYS A N 1
ATOM 1456 C CA . CYS A 1 206 ? -12.375 -1.594 -6.906 1 96 206 CYS A CA 1
ATOM 1457 C C . CYS A 1 206 ? -12.164 -1.731 -5.402 1 96 206 CYS A C 1
ATOM 1459 O O . CYS A 1 206 ? -12.258 -2.832 -4.859 1 96 206 CYS A O 1
ATOM 1461 N N . LEU A 1 207 ? -11.914 -0.579 -4.773 1 96.81 207 LEU A N 1
ATOM 1462 C CA . LEU A 1 207 ? -11.742 -0.567 -3.326 1 96.81 207 LEU A CA 1
ATOM 1463 C C . LEU A 1 207 ? -13.031 -1.002 -2.627 1 96.81 207 LEU A C 1
ATOM 1465 O O . LEU A 1 207 ? -13 -1.862 -1.744 1 96.81 207 LEU A O 1
ATOM 1469 N N . LEU A 1 208 ? -14.133 -0.52 -3.061 1 95.69 208 LEU A N 1
ATOM 1470 C CA . LEU A 1 208 ? -15.414 -0.806 -2.416 1 95.69 208 LEU A CA 1
ATOM 1471 C C . LEU A 1 208 ? -15.805 -2.268 -2.607 1 95.69 208 LEU A C 1
ATOM 1473 O O . LEU A 1 208 ? -16.219 -2.934 -1.657 1 95.69 208 LEU A O 1
ATOM 1477 N N . ALA A 1 209 ? -15.617 -2.732 -3.824 1 95.81 209 ALA A N 1
ATOM 1478 C CA . ALA A 1 209 ? -15.938 -4.129 -4.098 1 95.81 209 ALA A CA 1
ATOM 1479 C C . ALA A 1 209 ? -15.047 -5.07 -3.297 1 95.81 209 ALA A C 1
ATOM 1481 O O . ALA A 1 209 ? -15.516 -6.066 -2.746 1 95.81 209 ALA A O 1
ATOM 1482 N N . SER A 1 210 ? -13.812 -4.746 -3.24 1 95 210 SER A N 1
ATOM 1483 C CA . SER A 1 210 ? -12.859 -5.578 -2.51 1 95 210 SER A CA 1
ATOM 1484 C C . SER A 1 210 ? -13.133 -5.539 -1.009 1 95 210 SER A C 1
ATOM 1486 O O . SER A 1 210 ? -13 -6.555 -0.322 1 95 210 SER A O 1
ATOM 1488 N N . ALA A 1 211 ? -13.438 -4.383 -0.519 1 92.75 211 ALA A N 1
ATOM 1489 C CA . ALA A 1 211 ? -13.734 -4.242 0.905 1 92.75 211 ALA A CA 1
ATOM 1490 C C . ALA A 1 211 ? -14.969 -5.043 1.293 1 92.75 211 ALA A C 1
ATOM 1492 O O . ALA A 1 211 ? -14.961 -5.77 2.289 1 92.75 211 ALA A O 1
ATOM 1493 N N . THR A 1 212 ? -16 -4.926 0.529 1 91.5 212 THR A N 1
ATOM 1494 C CA . THR A 1 212 ? -17.219 -5.691 0.785 1 91.5 212 THR A CA 1
ATOM 1495 C C . THR A 1 212 ? -16.953 -7.188 0.658 1 91.5 212 THR A C 1
ATOM 1497 O O . THR A 1 212 ? -17.422 -7.98 1.475 1 91.5 212 THR A O 1
ATOM 1500 N N . GLY A 1 213 ? -16.25 -7.496 -0.376 1 89.69 213 GLY A N 1
ATOM 1501 C CA . GLY A 1 213 ? -15.883 -8.898 -0.55 1 89.69 213 GLY A CA 1
ATOM 1502 C C . GLY A 1 213 ? -15.102 -9.461 0.619 1 89.69 213 GLY A C 1
ATOM 1503 O O . GLY A 1 213 ? -15.359 -10.578 1.066 1 89.69 213 GLY A O 1
ATOM 1504 N N . ALA A 1 214 ? -14.188 -8.703 1.069 1 86.12 214 ALA A N 1
ATOM 1505 C CA . ALA A 1 214 ? -13.375 -9.133 2.205 1 86.12 214 ALA A CA 1
ATOM 1506 C C . ALA A 1 214 ? -14.242 -9.352 3.443 1 86.12 214 ALA A C 1
ATOM 1508 O O . ALA A 1 214 ? -14.023 -10.305 4.203 1 86.12 214 ALA A O 1
ATOM 1509 N N . LEU A 1 215 ? -15.203 -8.523 3.686 1 83.5 215 LEU A N 1
ATOM 1510 C CA . LEU A 1 215 ? -16.125 -8.648 4.812 1 83.5 215 LEU A CA 1
ATOM 1511 C C . LEU A 1 215 ? -16.922 -9.945 4.719 1 83.5 215 LEU A C 1
ATOM 1513 O O . LEU A 1 215 ? -17.047 -10.664 5.711 1 83.5 215 LEU A O 1
ATOM 1517 N N . VAL A 1 216 ? -17.328 -10.172 3.568 1 83.94 216 VAL A N 1
ATOM 1518 C CA . VAL A 1 216 ? -18.156 -11.352 3.342 1 83.94 216 VAL A CA 1
ATOM 1519 C C . VAL A 1 216 ? -17.297 -12.609 3.432 1 83.94 216 VAL A C 1
ATOM 1521 O O . VAL A 1 216 ? -17.703 -13.602 4.051 1 83.94 216 VAL A O 1
ATOM 1524 N N . PHE A 1 217 ? -16.156 -12.516 2.867 1 80.12 217 PHE A N 1
ATOM 1525 C CA . PHE A 1 217 ? -15.266 -13.664 2.838 1 80.12 217 PHE A CA 1
ATOM 1526 C C . PHE A 1 217 ? -14.828 -14.047 4.246 1 80.12 217 PHE A C 1
ATOM 1528 O O . PHE A 1 217 ? -14.898 -15.219 4.629 1 80.12 217 PHE A O 1
ATOM 1535 N N . THR A 1 218 ? -14.438 -13.102 5.062 1 74 218 THR A N 1
ATOM 1536 C CA . THR A 1 218 ? -13.992 -13.344 6.43 1 74 218 THR A CA 1
ATOM 1537 C C . THR A 1 218 ? -15.164 -13.727 7.32 1 74 218 THR A C 1
ATOM 1539 O O . THR A 1 218 ? -15.055 -14.633 8.156 1 74 218 THR A O 1
ATOM 1542 N N . GLY A 1 219 ? -16.281 -13.016 7.168 1 72.5 219 GLY A N 1
ATOM 1543 C CA . GLY A 1 219 ? -17.469 -13.336 7.949 1 72.5 219 GLY A CA 1
ATOM 1544 C C . GLY A 1 219 ? -17.984 -14.742 7.715 1 72.5 219 GLY A C 1
ATOM 1545 O O . GLY A 1 219 ? -18.266 -15.469 8.664 1 72.5 219 GLY A O 1
ATOM 1546 N N . PHE A 1 220 ? -17.984 -15.086 6.516 1 70.62 220 PHE A N 1
ATOM 1547 C CA . PHE A 1 220 ? -18.484 -16.422 6.172 1 70.62 220 PHE A CA 1
ATOM 1548 C C . PHE A 1 220 ? -17.484 -17.484 6.602 1 70.62 220 PHE A C 1
ATOM 1550 O O . PHE A 1 220 ? -17.875 -18.594 6.98 1 70.62 220 PHE A O 1
ATOM 1557 N N . GLY A 1 221 ? -16.266 -17.125 6.434 1 65 221 GLY A N 1
ATOM 1558 C CA . GLY A 1 221 ? -15.266 -18.047 6.918 1 65 221 GLY A CA 1
ATOM 1559 C C . GLY A 1 221 ? -15.383 -18.344 8.406 1 65 221 GLY A C 1
ATOM 1560 O O . GLY A 1 221 ? -15.305 -19.484 8.828 1 65 221 GLY A O 1
ATOM 1561 N N . GLN A 1 222 ? -15.547 -17.375 9.094 1 61.81 222 GLN A N 1
ATOM 1562 C CA . GLN A 1 222 ? -15.703 -17.531 10.539 1 61.81 222 GLN A CA 1
ATOM 1563 C C . GLN A 1 222 ? -16.969 -18.312 10.867 1 61.81 222 GLN A C 1
ATOM 1565 O O . GLN A 1 222 ? -16.984 -19.125 11.781 1 61.81 222 GLN A O 1
ATOM 1570 N N . TRP A 1 223 ? -17.922 -18.031 10.016 1 52.12 223 TRP A N 1
ATOM 1571 C CA . TRP A 1 223 ? -19.203 -18.672 10.258 1 52.12 223 TRP A CA 1
ATOM 1572 C C . TRP A 1 223 ? -19.156 -20.156 9.914 1 52.12 223 TRP A C 1
ATOM 1574 O O . TRP A 1 223 ? -19.672 -20.984 10.664 1 52.12 223 TRP A O 1
ATOM 1584 N N . THR A 1 224 ? -18.516 -20.391 8.812 1 52.5 224 THR A N 1
ATOM 1585 C CA . THR A 1 224 ? -18.516 -21.781 8.336 1 52.5 224 THR A CA 1
ATOM 1586 C C . THR A 1 224 ? -17.359 -22.562 8.945 1 52.5 224 THR A C 1
ATOM 1588 O O . THR A 1 224 ? -17.375 -23.797 8.961 1 52.5 224 THR A O 1
ATOM 1591 N N . GLY A 1 225 ? -16.359 -21.859 9.539 1 45 225 GLY A N 1
ATOM 1592 C CA . GLY A 1 225 ? -15.18 -22.516 10.078 1 45 225 GLY A CA 1
ATOM 1593 C C . GLY A 1 225 ? -14.227 -23.016 9.008 1 45 225 GLY A C 1
ATOM 1594 O O . GLY A 1 225 ? -13.273 -23.734 9.305 1 45 225 GLY A O 1
ATOM 1595 N N . LEU A 1 226 ? -14.594 -22.797 7.848 1 40.62 226 LEU A N 1
ATOM 1596 C CA . LEU A 1 226 ? -13.711 -23.219 6.77 1 40.62 226 LEU A CA 1
ATOM 1597 C C . LEU A 1 226 ? -12.445 -22.375 6.734 1 40.62 226 LEU A C 1
ATOM 1599 O O . LEU A 1 226 ? -12.516 -21.141 6.832 1 40.62 226 LEU A O 1
ATOM 1603 N N . GLU A 1 227 ? -11.305 -22.969 7.199 1 42.62 227 GLU A N 1
ATOM 1604 C CA . GLU A 1 227 ? -10 -22.312 7.188 1 42.62 227 GLU A CA 1
ATOM 1605 C C . GLU A 1 227 ? -9.758 -21.594 5.863 1 42.62 227 GLU A C 1
ATOM 1607 O O . GLU A 1 227 ? -9.711 -22.234 4.809 1 42.62 227 GLU A O 1
ATOM 1612 N N . ILE A 1 228 ? -10.195 -20.531 5.742 1 44.91 228 ILE A N 1
ATOM 1613 C CA . ILE A 1 228 ? -9.953 -19.781 4.516 1 44.91 228 ILE A CA 1
ATOM 1614 C C . ILE A 1 228 ? -8.477 -19.422 4.422 1 44.91 228 ILE A C 1
ATOM 1616 O O . ILE A 1 228 ? -7.836 -19.125 5.438 1 44.91 228 ILE A O 1
ATOM 1620 N N . GLY A 1 229 ? -7.629 -20.203 3.789 1 40.66 229 GLY A N 1
ATOM 1621 C CA . GLY A 1 229 ? -6.219 -20.188 3.43 1 40.66 229 GLY A CA 1
ATOM 1622 C C . GLY A 1 229 ? -5.617 -18.797 3.426 1 40.66 229 GLY A C 1
ATOM 1623 O O . GLY A 1 229 ? -4.742 -18.5 2.611 1 40.66 229 GLY A O 1
ATOM 1624 N N . ALA A 1 230 ? -6.262 -17.984 4.195 1 42.41 230 ALA A N 1
ATOM 1625 C CA . ALA A 1 230 ? -5.535 -16.719 4.172 1 42.41 230 ALA A CA 1
ATOM 1626 C C . ALA A 1 230 ? -4.082 -16.906 4.594 1 42.41 230 ALA A C 1
ATOM 1628 O O . ALA A 1 230 ? -3.787 -17.719 5.477 1 42.41 230 ALA A O 1
ATOM 1629 N N . LEU A 1 231 ? -3.135 -16.688 3.723 1 40.69 231 LEU A N 1
ATOM 1630 C CA . LEU A 1 231 ? -1.69 -16.781 3.904 1 40.69 231 LEU A CA 1
ATOM 1631 C C . LEU A 1 231 ? -1.271 -16.172 5.238 1 40.69 231 LEU A C 1
ATOM 1633 O O . LEU A 1 231 ? -1.217 -14.945 5.375 1 40.69 231 LEU A O 1
ATOM 1637 N N . SER A 1 232 ? -1.965 -16.578 6.41 1 43.25 232 SER A N 1
ATOM 1638 C CA . SER A 1 232 ? -1.396 -16.031 7.641 1 43.25 232 SER A CA 1
ATOM 1639 C C . SER A 1 232 ? -0.1 -16.75 8.016 1 43.25 232 SER A C 1
ATOM 1641 O O . SER A 1 232 ? -0.047 -17.984 8.023 1 43.25 232 SER A O 1
ATOM 1643 N N . LEU A 1 233 ? 1.115 -16.109 7.82 1 39.97 233 LEU A N 1
ATOM 1644 C CA . LEU A 1 233 ? 2.346 -16.672 8.359 1 39.97 233 LEU A CA 1
ATOM 1645 C C . LEU A 1 233 ? 2.398 -16.516 9.875 1 39.97 233 LEU A C 1
ATOM 1647 O O . LEU A 1 233 ? 2.82 -15.461 10.375 1 39.97 233 LEU A O 1
ATOM 1651 N N . PRO A 1 234 ? 1.617 -17.266 10.703 1 45.06 234 PRO A N 1
ATOM 1652 C CA . PRO A 1 234 ? 1.451 -17.031 12.141 1 45.06 234 PRO A CA 1
ATOM 1653 C C . PRO A 1 234 ? 2.77 -16.719 12.844 1 45.06 234 PRO A C 1
ATOM 1655 O O . PRO A 1 234 ? 2.852 -15.758 13.617 1 45.06 234 PRO A O 1
ATOM 1658 N N . ASP A 1 235 ? 3.752 -17.859 13.031 1 45.53 235 ASP A N 1
ATOM 1659 C CA . ASP A 1 235 ? 4.82 -17.859 14.023 1 45.53 235 ASP A CA 1
ATOM 1660 C C . ASP A 1 235 ? 6.184 -17.641 13.367 1 45.53 235 ASP A C 1
ATOM 1662 O O . ASP A 1 235 ? 6.629 -18.484 12.57 1 45.53 235 ASP A O 1
ATOM 1666 N N . LEU A 1 236 ? 6.43 -16.344 13.141 1 47.31 236 LEU A N 1
ATOM 1667 C CA . LEU A 1 236 ? 7.793 -16.188 12.648 1 47.31 236 LEU A CA 1
ATOM 1668 C C . LEU A 1 236 ? 8.781 -16.125 13.805 1 47.31 236 LEU A C 1
ATOM 1670 O O . LEU A 1 236 ? 8.414 -15.742 14.922 1 47.31 236 LEU A O 1
ATOM 1674 N N . PRO A 1 237 ? 10 -16.734 13.695 1 45.5 237 PRO A N 1
ATOM 1675 C CA . PRO A 1 237 ? 11.016 -16.609 14.75 1 45.5 237 PRO A CA 1
ATOM 1676 C C . PRO A 1 237 ? 11.203 -15.172 15.219 1 45.5 237 PRO A C 1
ATOM 1678 O O . PRO A 1 237 ? 10.875 -14.234 14.492 1 45.5 237 PRO A O 1
ATOM 1681 N N . PRO A 1 238 ? 11.68 -15.133 16.453 1 47.81 238 PRO A N 1
ATOM 1682 C CA . PRO A 1 238 ? 11.875 -13.828 17.094 1 47.81 238 PRO A CA 1
ATOM 1683 C C . PRO A 1 238 ? 12.602 -12.828 16.203 1 47.81 238 PRO A C 1
ATOM 1685 O O . PRO A 1 238 ? 13.406 -13.219 15.359 1 47.81 238 PRO A O 1
ATOM 1688 N N . GLN A 1 239 ? 12.273 -11.523 16.234 1 53.88 239 GLN A N 1
ATOM 1689 C CA . GLN A 1 239 ? 12.438 -10.242 15.555 1 53.88 239 GLN A CA 1
ATOM 1690 C C . GLN A 1 239 ? 13.906 -9.812 15.539 1 53.88 239 GLN A C 1
ATOM 1692 O O . GLN A 1 239 ? 14.531 -9.68 16.594 1 53.88 239 GLN A O 1
ATOM 1697 N N . ALA A 1 240 ? 14.859 -10.375 14.594 1 51.78 240 ALA A N 1
ATOM 1698 C CA . ALA A 1 240 ? 16.125 -9.656 14.562 1 51.78 240 ALA A CA 1
ATOM 1699 C C . ALA A 1 240 ? 16.094 -8.523 13.539 1 51.78 240 ALA A C 1
ATOM 1701 O O . ALA A 1 240 ? 15.477 -8.656 12.477 1 51.78 240 ALA A O 1
ATOM 1702 N N . ASN A 1 241 ? 16.297 -7.273 13.961 1 61.66 241 ASN A N 1
ATOM 1703 C CA . ASN A 1 241 ? 16.578 -6.148 13.07 1 61.66 241 ASN A CA 1
ATOM 1704 C C . ASN A 1 241 ? 17.531 -6.539 11.953 1 61.66 241 ASN A C 1
ATOM 1706 O O . ASN A 1 241 ? 18.453 -7.336 12.172 1 61.66 241 ASN A O 1
ATOM 1710 N N . PRO A 1 242 ? 17.25 -6.168 10.727 1 65.94 242 PRO A N 1
ATOM 1711 C CA . PRO A 1 242 ? 18.203 -6.504 9.656 1 65.94 242 PRO A CA 1
ATOM 1712 C C . PRO A 1 242 ? 19.609 -6.004 9.945 1 65.94 242 PRO A C 1
ATOM 1714 O O . PRO A 1 242 ? 19.781 -4.922 10.516 1 65.94 242 PRO A O 1
ATOM 1717 N N . ASP A 1 243 ? 20.484 -6.875 9.844 1 72.81 243 ASP A N 1
ATOM 1718 C CA . ASP A 1 243 ? 21.906 -6.586 10.023 1 72.81 243 ASP A CA 1
ATOM 1719 C C . ASP A 1 243 ? 22.609 -6.434 8.68 1 72.81 243 ASP A C 1
ATOM 1721 O O . ASP A 1 243 ? 21.984 -6.578 7.625 1 72.81 243 ASP A O 1
ATOM 1725 N N . ALA A 1 244 ? 23.812 -5.945 8.695 1 79.19 244 ALA A N 1
ATOM 1726 C CA . ALA A 1 244 ? 24.625 -5.723 7.5 1 79.19 244 ALA A CA 1
ATOM 1727 C C . ALA A 1 244 ? 24.719 -6.996 6.664 1 79.19 244 ALA A C 1
ATOM 1729 O O . ALA A 1 244 ? 24.75 -6.934 5.43 1 79.19 244 ALA A O 1
ATOM 1730 N N . GLY A 1 245 ? 24.688 -8.125 7.312 1 84 245 GLY A N 1
ATOM 1731 C CA . GLY A 1 245 ? 24.734 -9.406 6.625 1 84 245 GLY A CA 1
ATOM 1732 C C . GLY A 1 245 ? 23.5 -9.688 5.789 1 84 245 GLY A C 1
ATOM 1733 O O . GLY A 1 245 ? 23.594 -10.305 4.727 1 84 245 GLY A O 1
ATOM 1734 N N . ASP A 1 246 ? 22.375 -9.195 6.176 1 87.62 246 ASP A N 1
ATOM 1735 C CA . ASP A 1 246 ? 21.125 -9.391 5.453 1 87.62 246 ASP A CA 1
ATOM 1736 C C . ASP A 1 246 ? 21.141 -8.664 4.113 1 87.62 246 ASP A C 1
ATOM 1738 O O . ASP A 1 246 ? 20.641 -9.18 3.111 1 87.62 246 ASP A O 1
ATOM 1742 N N . PHE A 1 247 ? 21.781 -7.551 4.102 1 88.56 247 PHE A N 1
ATOM 1743 C CA . PHE A 1 247 ? 21.828 -6.797 2.857 1 88.56 247 PHE A CA 1
ATOM 1744 C C . PHE A 1 247 ? 22.953 -7.316 1.959 1 88.56 247 PHE A C 1
ATOM 1746 O O . PHE A 1 247 ? 22.781 -7.402 0.741 1 88.56 247 PHE A O 1
ATOM 1753 N N . LEU A 1 248 ? 24.047 -7.676 2.539 1 90.75 248 LEU A N 1
ATOM 1754 C CA . LEU A 1 248 ? 25.219 -8.156 1.794 1 90.75 248 LEU A CA 1
ATOM 1755 C C . LEU A 1 248 ? 24.875 -9.422 1.016 1 90.75 248 LEU A C 1
ATOM 1757 O O . LEU A 1 248 ? 25.203 -9.539 -0.167 1 90.75 248 LEU A O 1
ATOM 1761 N N . TRP A 1 249 ? 24.156 -10.32 1.676 1 93.81 249 TRP A N 1
ATOM 1762 C CA . TRP A 1 249 ? 23.828 -11.594 1.049 1 93.81 249 TRP A CA 1
ATOM 1763 C C . TRP A 1 249 ? 22.438 -11.57 0.45 1 93.81 249 TRP A C 1
ATOM 1765 O O . TRP A 1 249 ? 22.141 -12.289 -0.505 1 93.81 249 TRP A O 1
ATOM 1775 N N . GLY A 1 250 ? 21.625 -10.727 1.019 1 94.94 250 GLY A N 1
ATOM 1776 C CA . GLY A 1 250 ? 20.234 -10.672 0.591 1 94.94 250 GLY A CA 1
ATOM 1777 C C . GLY A 1 250 ? 20.062 -10.117 -0.809 1 94.94 250 GLY A C 1
ATOM 1778 O O . GLY A 1 250 ? 19.281 -10.648 -1.603 1 94.94 250 GLY A O 1
ATOM 1779 N N . LEU A 1 251 ? 20.766 -9.102 -1.161 1 95.56 251 LEU A N 1
ATOM 1780 C CA . LEU A 1 251 ? 20.562 -8.445 -2.451 1 95.56 251 LEU A CA 1
ATOM 1781 C C . LEU A 1 251 ? 21.047 -9.344 -3.59 1 95.56 251 LEU A C 1
ATOM 1783 O O . LEU A 1 251 ? 20.344 -9.5 -4.598 1 95.56 251 LEU A O 1
ATOM 1787 N N . PRO A 1 252 ? 22.172 -9.984 -3.441 1 97.38 252 PRO A N 1
ATOM 1788 C CA . PRO A 1 252 ? 22.547 -10.969 -4.461 1 97.38 252 PRO A CA 1
ATOM 1789 C C . PRO A 1 252 ? 21.547 -12.125 -4.555 1 97.38 252 PRO A C 1
ATOM 1791 O O . PRO A 1 252 ? 21.297 -12.641 -5.648 1 97.38 252 PRO A O 1
ATOM 1794 N N . THR A 1 253 ? 21.047 -12.531 -3.428 1 98.06 253 THR A N 1
ATOM 1795 C CA . THR A 1 253 ? 20.047 -13.594 -3.422 1 98.06 253 THR A CA 1
ATOM 1796 C C . THR A 1 253 ? 18.797 -13.148 -4.156 1 98.06 253 THR A C 1
ATOM 1798 O O . THR A 1 253 ? 18.188 -13.93 -4.898 1 98.06 253 THR A O 1
ATOM 1801 N N . ALA A 1 254 ? 18.375 -11.891 -3.943 1 98.38 254 ALA A N 1
ATOM 1802 C CA . ALA A 1 254 ? 17.25 -11.336 -4.676 1 98.38 254 ALA A CA 1
ATOM 1803 C C . ALA A 1 254 ? 17.5 -11.367 -6.18 1 98.38 254 ALA A C 1
ATOM 1805 O O . ALA A 1 254 ? 16.609 -11.695 -6.965 1 98.38 254 ALA A O 1
ATOM 1806 N N . ALA A 1 255 ? 18.688 -11.047 -6.559 1 98.12 255 ALA A N 1
ATOM 1807 C CA . ALA A 1 255 ? 19.078 -11.102 -7.965 1 98.12 255 ALA A CA 1
ATOM 1808 C C . ALA A 1 255 ? 19.016 -12.531 -8.5 1 98.12 255 ALA A C 1
ATOM 1810 O O . ALA A 1 255 ? 18.531 -12.766 -9.602 1 98.12 255 ALA A O 1
ATOM 1811 N N . LEU A 1 256 ? 19.469 -13.445 -7.711 1 98.56 256 LEU A N 1
ATOM 1812 C CA . LEU A 1 256 ? 19.438 -14.852 -8.094 1 98.56 256 LEU A CA 1
ATOM 1813 C C . LEU A 1 256 ? 18 -15.312 -8.297 1 98.56 256 LEU A C 1
ATOM 1815 O O . LEU A 1 256 ? 17.688 -16 -9.281 1 98.56 256 LEU A O 1
ATOM 1819 N N . ILE A 1 257 ? 17.156 -14.953 -7.406 1 98.75 257 ILE A N 1
ATOM 1820 C CA . ILE A 1 257 ? 15.758 -15.32 -7.488 1 98.75 257 ILE A CA 1
ATOM 1821 C C . ILE A 1 257 ? 15.148 -14.758 -8.773 1 98.75 257 ILE A C 1
ATOM 1823 O O . ILE A 1 257 ? 14.406 -15.461 -9.469 1 98.75 257 ILE A O 1
ATOM 1827 N N . ALA A 1 258 ? 15.477 -13.523 -9.078 1 98.5 258 ALA A N 1
ATOM 1828 C CA . ALA A 1 258 ? 14.969 -12.898 -10.297 1 98.5 258 ALA A CA 1
ATOM 1829 C C . ALA A 1 258 ? 15.43 -13.672 -11.531 1 98.5 258 ALA A C 1
ATOM 1831 O O . ALA A 1 258 ? 14.648 -13.867 -12.477 1 98.5 258 ALA A O 1
ATOM 1832 N N . VAL A 1 259 ? 16.641 -14.094 -11.547 1 98.25 259 VAL A N 1
ATOM 1833 C CA . VAL A 1 259 ? 17.172 -14.859 -12.664 1 98.25 259 VAL A CA 1
ATOM 1834 C C . VAL A 1 259 ? 16.422 -16.188 -12.789 1 98.25 259 VAL A C 1
ATOM 1836 O O . VAL A 1 259 ? 15.992 -16.562 -13.883 1 98.25 259 VAL A O 1
ATOM 1839 N N . LEU A 1 260 ? 16.219 -16.875 -11.688 1 98.5 260 LEU A N 1
ATOM 1840 C CA . LEU A 1 260 ? 15.555 -18.172 -11.688 1 98.5 260 LEU A CA 1
ATOM 1841 C C . LEU A 1 260 ? 14.117 -18.047 -12.164 1 98.5 260 LEU A C 1
ATOM 1843 O O . LEU A 1 260 ? 13.648 -18.844 -12.984 1 98.5 260 LEU A O 1
ATOM 1847 N N . VAL A 1 261 ? 13.414 -17.047 -11.664 1 98.06 261 VAL A N 1
ATOM 1848 C CA . VAL A 1 261 ? 12.023 -16.828 -12.062 1 98.06 261 VAL A CA 1
ATOM 1849 C C . VAL A 1 261 ? 11.961 -16.484 -13.547 1 98.06 261 VAL A C 1
ATOM 1851 O O . VAL A 1 261 ? 11.094 -16.984 -14.266 1 98.06 261 VAL A O 1
ATOM 1854 N N . THR A 1 262 ? 12.883 -15.68 -14.016 1 96.81 262 THR A N 1
ATOM 1855 C CA . THR A 1 262 ? 12.906 -15.281 -15.414 1 96.81 262 THR A CA 1
ATOM 1856 C C . THR A 1 262 ? 13.219 -16.469 -16.312 1 96.81 262 THR A C 1
ATOM 1858 O O . THR A 1 262 ? 12.648 -16.594 -17.406 1 96.81 262 THR A O 1
ATOM 1861 N N . LEU A 1 263 ? 14.102 -17.328 -15.875 1 97.25 263 LEU A N 1
ATOM 1862 C CA . LEU A 1 263 ? 14.422 -18.516 -16.641 1 97.25 263 LEU A CA 1
ATOM 1863 C C . LEU A 1 263 ? 13.219 -19.453 -16.719 1 97.25 263 LEU A C 1
ATOM 1865 O O . LEU A 1 263 ? 12.945 -20.031 -17.781 1 97.25 263 LEU A O 1
ATOM 1869 N N . ALA A 1 264 ? 12.539 -19.641 -15.656 1 97.88 264 ALA A N 1
ATOM 1870 C CA . ALA A 1 264 ? 11.336 -20.453 -15.664 1 97.88 264 ALA A CA 1
ATOM 1871 C C . ALA A 1 264 ? 10.281 -19.875 -16.594 1 97.88 264 ALA A C 1
ATOM 1873 O O . ALA A 1 264 ? 9.594 -20.609 -17.312 1 97.88 264 ALA A O 1
ATOM 1874 N N . ARG A 1 265 ? 10.109 -18.594 -16.562 1 96.5 265 ARG A N 1
ATOM 1875 C CA . ARG A 1 265 ? 9.164 -17.938 -17.453 1 96.5 265 ARG A CA 1
ATOM 1876 C C . ARG A 1 265 ? 9.562 -18.125 -18.922 1 96.5 265 ARG A C 1
ATOM 1878 O O . ARG A 1 265 ? 8.703 -18.297 -19.781 1 96.5 265 ARG A O 1
ATOM 1885 N N . ALA A 1 266 ? 10.844 -18.062 -19.188 1 96.06 266 ALA A N 1
ATOM 1886 C CA . ALA A 1 266 ? 11.32 -18.312 -20.531 1 96.06 266 ALA A CA 1
ATOM 1887 C C . ALA A 1 266 ? 10.953 -19.734 -20.984 1 96.06 266 ALA A C 1
ATOM 1889 O O . ALA A 1 266 ? 10.586 -19.938 -22.141 1 96.06 266 ALA A O 1
ATOM 1890 N N . LEU A 1 267 ? 11.109 -20.641 -20.109 1 97.38 267 LEU A N 1
ATOM 1891 C CA . LEU A 1 267 ? 10.672 -22 -20.391 1 97.38 267 LEU A CA 1
ATOM 1892 C C . LEU A 1 267 ? 9.18 -22.047 -20.688 1 97.38 267 LEU A C 1
ATOM 1894 O O . LEU A 1 267 ? 8.734 -22.766 -21.578 1 97.38 267 LEU A O 1
ATOM 1898 N N . GLY A 1 268 ? 8.438 -21.344 -19.906 1 97.5 268 GLY A N 1
ATOM 1899 C CA . GLY A 1 268 ? 7.008 -21.25 -20.141 1 97.5 268 GLY A CA 1
ATOM 1900 C C . GLY A 1 268 ? 6.672 -20.719 -21.531 1 97.5 268 GLY A C 1
ATOM 1901 O O . GLY A 1 268 ? 5.77 -21.25 -22.188 1 97.5 268 GLY A O 1
ATOM 1902 N N . ARG A 1 269 ? 7.363 -19.734 -21.969 1 95.06 269 ARG A N 1
ATOM 1903 C CA . ARG A 1 269 ? 7.133 -19.188 -23.312 1 95.06 269 ARG A CA 1
ATOM 1904 C C . ARG A 1 269 ? 7.434 -20.219 -24.391 1 95.06 269 ARG A C 1
ATOM 1906 O O . ARG A 1 269 ? 6.742 -20.297 -25.406 1 95.06 269 ARG A O 1
ATOM 1913 N N . ARG A 1 270 ? 8.414 -20.969 -24.172 1 96.19 270 ARG A N 1
ATOM 1914 C CA . ARG A 1 270 ? 8.75 -22.047 -25.109 1 96.19 270 ARG A CA 1
ATOM 1915 C C . ARG A 1 270 ? 7.656 -23.109 -25.156 1 96.19 270 ARG A C 1
ATOM 1917 O O . ARG A 1 270 ? 7.344 -23.641 -26.219 1 96.19 270 ARG A O 1
ATOM 1924 N N . THR A 1 271 ? 7.164 -23.406 -24 1 97.12 271 THR A N 1
ATOM 1925 C CA . THR A 1 271 ? 6.129 -24.422 -23.953 1 97.12 271 THR A CA 1
ATOM 1926 C C . THR A 1 271 ? 4.84 -23.922 -24.609 1 97.12 271 THR A C 1
ATOM 1928 O O . THR A 1 271 ? 4.086 -24.719 -25.188 1 97.12 271 THR A O 1
ATOM 1931 N N . VAL A 1 272 ? 4.578 -22.641 -24.484 1 95.5 272 VAL A N 1
ATOM 1932 C CA . VAL A 1 272 ? 3.438 -22.062 -25.203 1 95.5 272 VAL A CA 1
ATOM 1933 C C . VAL A 1 272 ? 3.564 -22.359 -26.688 1 95.5 272 VAL A C 1
ATOM 1935 O O . VAL A 1 272 ? 2.619 -22.844 -27.312 1 95.5 272 VAL A O 1
ATOM 1938 N N . SER A 1 273 ? 4.699 -22 -27.219 1 95.12 273 SER A N 1
ATOM 1939 C CA . SER A 1 273 ? 4.941 -22.203 -28.641 1 95.12 273 SER A CA 1
ATOM 1940 C C . SER A 1 273 ? 4.895 -23.688 -29.016 1 95.12 273 SER A C 1
ATOM 1942 O O . SER A 1 273 ? 4.379 -24.047 -30.078 1 95.12 273 SER A O 1
ATOM 1944 N N . TRP A 1 274 ? 5.344 -24.469 -28.141 1 96.44 274 TRP A N 1
ATOM 1945 C CA . TRP A 1 274 ? 5.398 -25.906 -28.391 1 96.44 274 TRP A CA 1
ATOM 1946 C C . TRP A 1 274 ? 4 -26.516 -28.375 1 96.44 274 TRP A C 1
ATOM 1948 O O . TRP A 1 274 ? 3.695 -27.391 -29.188 1 96.44 274 TRP A O 1
ATOM 1958 N N . THR A 1 275 ? 3.141 -26.109 -27.516 1 96.44 275 THR A N 1
ATOM 1959 C CA . THR A 1 275 ? 1.826 -26.703 -27.328 1 96.44 275 THR A CA 1
ATOM 1960 C C . THR A 1 275 ? 0.834 -26.172 -28.359 1 96.44 275 THR A C 1
ATOM 1962 O O . THR A 1 275 ? -0.304 -26.641 -28.438 1 96.44 275 THR A O 1
ATOM 1965 N N . ARG A 1 276 ? 1.265 -25.203 -29.172 1 93.25 276 ARG A N 1
ATOM 1966 C CA . ARG A 1 276 ? 0.395 -24.688 -30.219 1 93.25 276 ARG A CA 1
ATOM 1967 C C . ARG A 1 276 ? 0.1 -25.75 -31.266 1 93.25 276 ARG A C 1
ATOM 1969 O O . ARG A 1 276 ? -0.961 -25.719 -31.906 1 93.25 276 ARG A O 1
ATOM 1976 N N . HIS A 1 277 ? 1.082 -26.562 -31.453 1 94.06 277 HIS A N 1
ATOM 1977 C CA . HIS A 1 277 ? 0.905 -27.703 -32.344 1 94.06 277 HIS A CA 1
ATOM 1978 C C . HIS A 1 277 ? 0.504 -28.953 -31.562 1 94.06 277 HIS A C 1
ATOM 1980 O O . HIS A 1 277 ? 1.091 -29.266 -30.531 1 94.06 277 HIS A O 1
ATOM 1986 N N . ARG A 1 278 ? -0.487 -29.656 -32.094 1 96.94 278 ARG A N 1
ATOM 1987 C CA . ARG A 1 278 ? -0.981 -30.844 -31.406 1 96.94 278 ARG A CA 1
ATOM 1988 C C . ARG A 1 278 ? -1.297 -30.531 -29.938 1 96.94 278 ARG A C 1
ATOM 1990 O O . ARG A 1 278 ? -0.825 -31.219 -29.031 1 96.94 278 ARG A O 1
ATOM 1997 N N . THR A 1 279 ? -2.039 -29.562 -29.797 1 97.25 279 THR A N 1
ATOM 1998 C CA . THR A 1 279 ? -2.299 -28.938 -28.516 1 97.25 27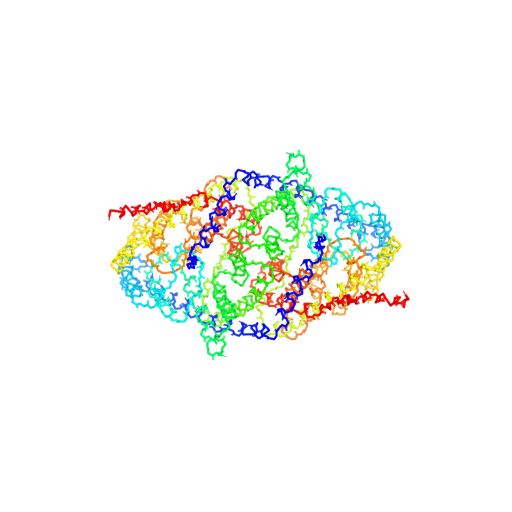9 THR A CA 1
ATOM 1999 C C . THR A 1 279 ? -2.738 -29.969 -27.484 1 97.25 279 THR A C 1
ATOM 2001 O O . THR A 1 279 ? -2.207 -30.016 -26.375 1 97.25 279 THR A O 1
ATOM 2004 N N . ALA A 1 280 ? -3.633 -30.875 -27.797 1 97.75 280 ALA A N 1
ATOM 2005 C CA . ALA A 1 280 ? -4.164 -31.859 -26.859 1 97.75 280 ALA A CA 1
ATOM 2006 C C . ALA A 1 280 ? -3.062 -32.781 -26.359 1 97.75 280 ALA A C 1
ATOM 2008 O O . ALA A 1 280 ? -2.822 -32.906 -25.156 1 97.75 280 ALA A O 1
ATOM 2009 N N . ALA A 1 281 ? -2.346 -33.375 -27.266 1 98.25 281 ALA A N 1
ATOM 2010 C CA . ALA A 1 281 ? -1.313 -34.344 -26.922 1 98.25 281 ALA A CA 1
ATOM 2011 C C . ALA A 1 281 ? -0.172 -33.688 -26.156 1 98.25 281 ALA A C 1
ATOM 2013 O O . ALA A 1 281 ? 0.361 -34.281 -25.203 1 98.25 281 ALA A O 1
ATOM 2014 N N . ARG A 1 282 ? 0.153 -32.469 -26.562 1 98.5 282 ARG A N 1
ATOM 2015 C CA . ARG A 1 282 ? 1.304 -31.812 -25.953 1 98.5 282 ARG A CA 1
ATOM 2016 C C . ARG A 1 282 ? 0.939 -31.219 -24.594 1 98.5 282 ARG A C 1
ATOM 2018 O O . ARG A 1 282 ? 1.801 -31.062 -23.719 1 98.5 282 ARG A O 1
ATOM 2025 N N . THR A 1 283 ? -0.306 -30.922 -24.453 1 98.31 283 THR A N 1
ATOM 2026 C CA . THR A 1 283 ? -0.765 -30.547 -23.109 1 98.31 283 THR A CA 1
ATOM 2027 C C . THR A 1 283 ? -0.627 -31.719 -22.141 1 98.31 283 THR A C 1
ATOM 2029 O O . THR A 1 283 ? -0.136 -31.547 -21.031 1 98.31 283 THR A O 1
ATOM 2032 N N . VAL A 1 284 ? -0.984 -32.906 -22.578 1 98.62 284 VAL A N 1
ATOM 2033 C CA . VAL A 1 284 ? -0.859 -34.094 -21.75 1 98.62 284 VAL A CA 1
ATOM 2034 C C . VAL A 1 284 ? 0.616 -34.406 -21.484 1 98.62 284 VAL A C 1
ATOM 2036 O O . VAL A 1 284 ? 0.997 -34.75 -20.375 1 98.62 284 VAL A O 1
ATOM 2039 N N . ALA A 1 285 ? 1.406 -34.219 -22.484 1 98.69 285 ALA A N 1
ATOM 2040 C CA . ALA A 1 285 ? 2.842 -34.438 -22.344 1 98.69 285 ALA A CA 1
ATOM 2041 C C . ALA A 1 285 ? 3.453 -33.5 -21.328 1 98.69 285 ALA A C 1
ATOM 2043 O O . ALA A 1 285 ? 4.293 -33.906 -20.516 1 98.69 285 ALA A O 1
ATOM 2044 N N . CYS A 1 286 ? 3.07 -32.25 -21.422 1 98.69 286 CYS A N 1
ATOM 2045 C CA . CYS A 1 286 ? 3.582 -31.25 -20.484 1 98.69 286 CYS A CA 1
ATOM 2046 C C . CYS A 1 286 ? 3.129 -31.562 -19.062 1 98.69 286 CYS A C 1
ATOM 2048 O O . CYS A 1 286 ? 3.914 -31.469 -18.109 1 98.69 286 CYS A O 1
ATOM 2050 N N . ALA A 1 287 ? 1.878 -31.953 -18.875 1 98.81 287 ALA A N 1
ATOM 2051 C CA . ALA A 1 287 ? 1.386 -32.344 -17.562 1 98.81 287 ALA A CA 1
ATOM 2052 C C . ALA A 1 287 ? 2.154 -33.531 -17.016 1 98.81 287 ALA A C 1
ATOM 2054 O O . ALA A 1 287 ? 2.479 -33.594 -15.82 1 98.81 287 ALA A O 1
ATOM 2055 N N . THR A 1 288 ? 2.436 -34.469 -17.875 1 98.75 288 THR A N 1
ATOM 2056 C CA . THR A 1 288 ? 3.213 -35.625 -17.5 1 98.75 288 THR A CA 1
ATOM 2057 C C . THR A 1 288 ? 4.629 -35.25 -17.094 1 98.75 288 THR A C 1
ATOM 2059 O O . THR A 1 288 ? 5.168 -35.75 -16.109 1 98.75 288 THR A O 1
ATOM 2062 N N . ALA A 1 289 ? 5.211 -34.344 -17.828 1 98.81 289 ALA A N 1
ATOM 2063 C CA . ALA A 1 289 ? 6.547 -33.844 -17.5 1 98.81 289 ALA A CA 1
ATOM 2064 C C . ALA A 1 289 ? 6.57 -33.188 -16.141 1 98.81 289 ALA A C 1
ATOM 2066 O O . ALA A 1 289 ? 7.535 -33.344 -15.383 1 98.81 289 ALA A O 1
ATOM 2067 N N . VAL A 1 290 ? 5.539 -32.406 -15.836 1 98.81 290 VAL A N 1
ATOM 2068 C CA . VAL A 1 290 ? 5.406 -31.797 -14.516 1 98.81 290 VAL A CA 1
ATOM 2069 C C . VAL A 1 290 ? 5.359 -32.875 -13.445 1 98.81 290 VAL A C 1
ATOM 2071 O O . VAL A 1 290 ? 6.027 -32.781 -12.414 1 98.81 290 VAL A O 1
ATOM 2074 N N . GLY A 1 291 ? 4.57 -33.969 -13.703 1 98.81 291 GLY A N 1
ATOM 2075 C CA . GLY A 1 291 ? 4.512 -35.094 -12.781 1 98.81 291 GLY A CA 1
ATOM 2076 C C . GLY A 1 291 ? 5.863 -35.719 -12.539 1 98.81 291 GLY A C 1
ATOM 2077 O O . GLY A 1 291 ? 6.188 -36.094 -11.414 1 98.81 291 GLY A O 1
ATOM 2078 N N . VAL A 1 292 ? 6.637 -35.844 -13.57 1 98.81 292 VAL A N 1
ATOM 2079 C CA . VAL A 1 292 ? 7.965 -36.438 -13.477 1 98.81 292 VAL A CA 1
ATOM 2080 C C . VAL A 1 292 ? 8.867 -35.562 -12.609 1 98.81 292 VAL A C 1
ATOM 2082 O O . VAL A 1 292 ? 9.625 -36.094 -11.781 1 98.81 292 VAL A O 1
ATOM 2085 N N . CYS A 1 293 ? 8.805 -34.25 -12.781 1 98.81 293 CYS A N 1
ATOM 2086 C CA . CYS A 1 293 ? 9.609 -33.344 -11.984 1 98.81 293 CYS A CA 1
ATOM 2087 C C . CYS A 1 293 ? 9.25 -33.438 -10.508 1 98.81 293 CYS A C 1
ATOM 2089 O O . CYS A 1 293 ? 10.141 -33.5 -9.648 1 98.81 293 CYS A O 1
ATOM 2091 N N . VAL A 1 294 ? 7.945 -33.469 -10.195 1 98.69 294 VAL A N 1
ATOM 2092 C CA . VAL A 1 294 ? 7.477 -33.531 -8.82 1 98.69 294 VAL A CA 1
ATOM 2093 C C . VAL A 1 294 ? 7.871 -34.875 -8.203 1 98.69 294 VAL A C 1
ATOM 2095 O O . VAL A 1 294 ? 8.305 -34.938 -7.047 1 98.69 294 VAL A O 1
ATOM 2098 N N . ALA A 1 295 ? 7.762 -35.969 -8.977 1 98.62 295 ALA A N 1
ATOM 2099 C CA . ALA A 1 295 ? 8.172 -37.281 -8.516 1 98.62 295 ALA A CA 1
ATOM 2100 C C . ALA A 1 295 ? 9.672 -37.344 -8.25 1 98.62 295 ALA A C 1
ATOM 2102 O O . ALA A 1 295 ? 10.117 -37.969 -7.297 1 98.62 295 ALA A O 1
ATOM 2103 N N . ALA A 1 296 ? 10.422 -36.719 -9.094 1 98.62 296 ALA A N 1
ATOM 2104 C CA . ALA A 1 296 ? 11.875 -36.688 -8.93 1 98.62 296 ALA A CA 1
ATOM 2105 C C . ALA A 1 296 ? 12.258 -36.031 -7.613 1 98.62 296 ALA A C 1
ATOM 2107 O O . ALA A 1 296 ? 13.211 -36.469 -6.953 1 98.62 296 ALA A O 1
ATOM 2108 N N . TYR A 1 297 ? 11.594 -34.938 -7.266 1 98.44 297 TYR A N 1
ATOM 2109 C CA . TYR A 1 297 ? 11.836 -34.312 -5.98 1 98.44 297 TYR A CA 1
ATOM 2110 C C . TYR A 1 297 ? 11.695 -35.281 -4.832 1 98.44 297 TYR A C 1
ATOM 2112 O O . TYR A 1 297 ? 12.57 -35.375 -3.965 1 98.44 297 TYR A O 1
ATOM 2120 N N . ALA A 1 298 ? 10.578 -36 -4.852 1 97.94 298 ALA A N 1
ATOM 2121 C CA . ALA A 1 298 ? 10.312 -36.969 -3.791 1 97.94 298 ALA A CA 1
ATOM 2122 C C . ALA A 1 298 ? 11.367 -38.094 -3.779 1 97.94 298 ALA A C 1
ATOM 2124 O O . ALA A 1 298 ? 11.805 -38.531 -2.713 1 97.94 298 ALA A O 1
ATOM 2125 N N . LEU A 1 299 ? 11.805 -38.531 -4.902 1 97.31 299 LEU A N 1
ATOM 2126 C CA . LEU A 1 299 ? 12.797 -39.594 -5.016 1 97.31 299 LEU A CA 1
ATOM 2127 C C . LEU A 1 299 ? 14.156 -39.125 -4.516 1 97.31 299 LEU A C 1
ATOM 2129 O O . LEU A 1 299 ? 14.883 -39.875 -3.863 1 97.31 299 LEU A O 1
ATOM 2133 N N . ILE A 1 300 ? 14.484 -37.906 -4.793 1 97.12 300 ILE A N 1
ATOM 2134 C CA . ILE A 1 300 ? 15.789 -37.344 -4.461 1 97.12 300 ILE A CA 1
ATOM 2135 C C . ILE A 1 300 ? 15.867 -37.062 -2.967 1 97.12 300 ILE A C 1
ATOM 2137 O O . ILE A 1 300 ? 16.891 -37.312 -2.328 1 97.12 300 ILE A O 1
ATOM 2141 N N . THR A 1 301 ? 14.805 -36.562 -2.369 1 96.69 301 THR A N 1
ATOM 2142 C CA . THR A 1 301 ? 14.875 -36 -1.02 1 96.69 301 THR A CA 1
ATOM 2143 C C . THR A 1 301 ? 14.273 -36.969 -0.009 1 96.69 301 THR A C 1
ATOM 2145 O O . THR A 1 301 ? 14.531 -36.875 1.191 1 96.69 301 THR A O 1
ATOM 2148 N N . GLY A 1 302 ? 13.406 -37.875 -0.455 1 95.75 302 GLY A N 1
ATOM 2149 C CA . GLY A 1 302 ? 12.672 -38.75 0.455 1 95.75 302 GLY A CA 1
ATOM 2150 C C . GLY A 1 302 ? 11.5 -38.062 1.127 1 95.75 302 GLY A C 1
ATOM 2151 O O . GLY A 1 302 ? 10.852 -38.625 2.006 1 95.75 302 GLY A O 1
ATOM 2152 N N . ARG A 1 303 ? 11.234 -36.844 0.67 1 95.75 303 ARG A N 1
ATOM 2153 C CA . ARG A 1 303 ? 10.148 -36.062 1.25 1 95.75 303 ARG A CA 1
ATOM 2154 C C . ARG A 1 303 ? 8.867 -36.219 0.439 1 95.75 303 ARG A C 1
ATOM 2156 O O . ARG A 1 303 ? 8.875 -36.844 -0.63 1 95.75 303 ARG A O 1
ATOM 2163 N N . SER A 1 304 ? 7.801 -35.688 0.915 1 95.81 304 SER A N 1
ATOM 2164 C CA . SER A 1 304 ? 6.5 -35.781 0.26 1 95.81 304 SER A CA 1
ATOM 2165 C C . SER A 1 304 ? 6.48 -35.062 -1.07 1 95.81 304 SER A C 1
ATOM 2167 O O . SER A 1 304 ? 6.93 -33.906 -1.151 1 95.81 304 SER A O 1
ATOM 2169 N N . PRO A 1 305 ? 5.953 -35.688 -2.127 1 97.38 305 PRO A N 1
ATOM 2170 C CA . PRO A 1 305 ? 5.848 -35 -3.416 1 97.38 305 PRO A CA 1
ATOM 2171 C C . PRO A 1 305 ? 4.883 -33.812 -3.373 1 97.38 305 PRO A C 1
ATOM 2173 O O . PRO A 1 305 ? 4.949 -32.906 -4.23 1 97.38 305 PRO A O 1
ATOM 2176 N N . ALA A 1 306 ? 4.031 -33.75 -2.34 1 95.94 306 ALA A N 1
ATOM 2177 C CA . ALA A 1 306 ? 3.061 -32.656 -2.203 1 95.94 306 ALA A CA 1
ATOM 2178 C C . ALA A 1 306 ? 3.76 -31.328 -1.999 1 95.94 306 ALA A C 1
ATOM 2180 O O . ALA A 1 306 ? 3.227 -30.281 -2.371 1 95.94 306 ALA A O 1
ATOM 2181 N N . GLU A 1 307 ? 4.973 -31.359 -1.503 1 96.19 307 GLU A N 1
ATOM 2182 C CA . GLU A 1 307 ? 5.734 -30.141 -1.245 1 96.19 307 GLU A CA 1
ATOM 2183 C C . GLU A 1 307 ? 6.109 -29.438 -2.547 1 96.19 307 GLU A C 1
ATOM 2185 O O . GLU A 1 307 ? 6.203 -28.203 -2.59 1 96.19 307 GLU A O 1
ATOM 2190 N N . ALA A 1 308 ? 6.301 -30.219 -3.592 1 97.88 308 ALA A N 1
ATOM 2191 C CA . ALA A 1 308 ? 6.707 -29.672 -4.887 1 97.88 308 ALA A CA 1
ATOM 2192 C C . ALA A 1 308 ? 5.508 -29.531 -5.824 1 97.88 308 ALA A C 1
ATOM 2194 O O . ALA A 1 308 ? 5.586 -28.844 -6.848 1 97.88 308 ALA A O 1
ATOM 2195 N N . ALA A 1 309 ? 4.391 -30.141 -5.5 1 97.69 309 ALA A N 1
ATOM 2196 C CA . ALA A 1 309 ? 3.168 -30.094 -6.301 1 97.69 309 ALA A CA 1
ATOM 2197 C C . ALA A 1 309 ? 2.287 -28.922 -5.875 1 97.69 309 ALA A C 1
ATOM 2199 O O . ALA A 1 309 ? 2.633 -28.172 -4.953 1 97.69 309 ALA A O 1
ATOM 2200 N N . LEU A 1 310 ? 1.25 -28.641 -6.531 1 96.31 310 LEU A N 1
ATOM 2201 C CA . LEU A 1 310 ? 0.214 -27.688 -6.141 1 96.31 310 LEU A CA 1
ATOM 2202 C C . LEU A 1 310 ? 0.753 -26.266 -6.152 1 96.31 310 LEU A C 1
ATOM 2204 O O . LEU A 1 310 ? 1.824 -26.016 -6.707 1 96.31 310 LEU A O 1
ATOM 2208 N N . SER A 1 311 ? 0.045 -25.328 -5.656 1 93.75 311 SER A N 1
ATOM 2209 C CA . SER A 1 311 ? 0.379 -23.906 -5.723 1 93.75 311 SER A CA 1
ATOM 2210 C C . SER A 1 311 ? 1.566 -23.578 -4.824 1 93.75 311 SER A C 1
ATOM 2212 O O . SER A 1 311 ? 2.314 -22.641 -5.098 1 93.75 311 SER A O 1
ATOM 2214 N N . GLY A 1 312 ? 1.756 -24.297 -3.793 1 92.56 312 GLY A N 1
ATOM 2215 C CA . GLY A 1 312 ? 2.877 -24.062 -2.895 1 92.56 312 GLY A CA 1
ATOM 2216 C C . GLY A 1 312 ? 2.508 -23.234 -1.686 1 92.56 312 GLY A C 1
ATOM 2217 O O . GLY A 1 312 ? 3.355 -22.953 -0.833 1 92.56 312 GLY A O 1
ATOM 2218 N N . GLN A 1 313 ? 1.249 -22.875 -1.468 1 87.25 313 GLN A N 1
ATOM 2219 C CA . GLN A 1 313 ? 0.826 -22.062 -0.338 1 87.25 313 GLN A CA 1
ATOM 2220 C C . GLN A 1 313 ? 1.032 -22.797 0.983 1 87.25 313 GLN A C 1
ATOM 2222 O O . GLN A 1 313 ? 1.587 -22.234 1.932 1 87.25 313 GLN A O 1
ATOM 2227 N N . ALA A 1 314 ? 0.664 -24.062 0.98 1 87.06 314 ALA A N 1
ATOM 2228 C CA . ALA A 1 314 ? 0.82 -24.859 2.188 1 87.06 314 ALA A CA 1
ATOM 2229 C C . ALA A 1 314 ? 2.295 -25.078 2.518 1 87.06 314 ALA A C 1
ATOM 2231 O O . ALA A 1 314 ? 2.693 -25 3.682 1 87.06 314 ALA A O 1
ATOM 2232 N N . THR A 1 315 ? 2.998 -25.375 1.479 1 91.94 315 THR A N 1
ATOM 2233 C CA . THR A 1 315 ? 4.43 -25.578 1.671 1 91.94 315 THR A CA 1
ATOM 2234 C C . THR A 1 315 ? 5.105 -24.297 2.152 1 91.94 315 THR A C 1
ATOM 2236 O O . THR A 1 315 ? 6.027 -24.344 2.969 1 91.94 315 THR A O 1
ATOM 2239 N N . LEU A 1 316 ? 4.672 -23.172 1.635 1 91.81 316 LEU A N 1
ATOM 2240 C CA . LEU A 1 316 ? 5.199 -21.891 2.074 1 91.81 316 LEU A CA 1
ATOM 2241 C C . LEU A 1 316 ? 4.938 -21.672 3.561 1 91.81 316 LEU A C 1
ATOM 2243 O O . LEU A 1 316 ? 5.812 -21.203 4.289 1 91.81 316 LEU A O 1
ATOM 2247 N N . ALA A 1 317 ? 3.799 -22 3.982 1 87.19 317 ALA A N 1
ATOM 2248 C CA . ALA A 1 317 ? 3.443 -21.875 5.395 1 87.19 317 ALA A CA 1
ATOM 2249 C C . ALA A 1 317 ? 4.328 -22.766 6.262 1 87.19 317 ALA A C 1
ATOM 2251 O O . ALA A 1 317 ? 4.758 -22.359 7.344 1 87.19 317 ALA A O 1
ATOM 2252 N N . GLN A 1 318 ? 4.594 -23.969 5.781 1 88.25 318 GLN A N 1
ATOM 2253 C CA . GLN A 1 318 ? 5.449 -24.891 6.512 1 88.25 318 GLN A CA 1
ATOM 2254 C C . GLN A 1 318 ? 6.887 -24.391 6.57 1 88.25 318 GLN A C 1
ATOM 2256 O O . GLN A 1 318 ? 7.555 -24.516 7.602 1 88.25 318 GLN A O 1
ATOM 2261 N N . LEU A 1 319 ? 7.281 -23.875 5.465 1 89.75 319 LEU A N 1
ATOM 2262 C CA . LEU A 1 319 ? 8.625 -23.312 5.41 1 89.75 319 LEU A CA 1
ATOM 2263 C C . LEU A 1 319 ? 8.773 -22.172 6.41 1 89.75 319 LEU A C 1
ATOM 2265 O O . LEU A 1 319 ? 9.812 -22.031 7.059 1 89.75 319 LEU A O 1
ATOM 2269 N N . ALA A 1 320 ? 7.801 -21.375 6.492 1 86.31 320 ALA A N 1
ATOM 2270 C CA . ALA A 1 320 ? 7.824 -20.219 7.391 1 86.31 320 ALA A CA 1
ATOM 2271 C C . ALA A 1 320 ? 7.762 -20.672 8.852 1 86.31 320 ALA A C 1
ATOM 2273 O O . ALA A 1 320 ? 8.422 -20.078 9.711 1 86.31 320 ALA A O 1
ATOM 2274 N N . ALA A 1 321 ? 7.055 -21.719 9.109 1 84.5 321 ALA A N 1
ATOM 2275 C CA . ALA A 1 321 ? 6.863 -22.203 10.469 1 84.5 321 ALA A CA 1
ATOM 2276 C C . ALA A 1 321 ? 8.102 -22.953 10.969 1 84.5 321 ALA A C 1
ATOM 2278 O O . ALA A 1 321 ? 8.453 -22.859 12.148 1 84.5 321 ALA A O 1
ATOM 2279 N N . HIS A 1 322 ? 8.68 -23.688 10.031 1 89.31 322 HIS A N 1
ATOM 2280 C CA . HIS A 1 322 ? 9.812 -24.531 10.414 1 89.31 322 HIS A CA 1
ATOM 2281 C C . HIS A 1 322 ? 10.953 -24.391 9.406 1 89.31 322 HIS A C 1
ATOM 2283 O O . HIS A 1 322 ? 11.344 -25.375 8.781 1 89.31 322 HIS A O 1
ATOM 2289 N N . PRO A 1 323 ? 11.523 -23.281 9.414 1 86.19 323 PRO A N 1
ATOM 2290 C CA . PRO A 1 323 ? 12.562 -23.062 8.406 1 86.19 323 PRO A CA 1
ATOM 2291 C C . PRO A 1 323 ? 13.766 -23.984 8.594 1 86.19 323 PRO A C 1
ATOM 2293 O O . PRO A 1 323 ? 14.43 -24.344 7.617 1 86.19 323 PRO A O 1
ATOM 2296 N N . HIS A 1 324 ? 14.047 -24.469 9.758 1 87.81 324 HIS A N 1
ATOM 2297 C CA . HIS A 1 324 ? 15.227 -25.281 10.047 1 87.81 324 HIS A CA 1
ATOM 2298 C C . HIS A 1 324 ? 14.961 -26.75 9.805 1 87.81 324 HIS A C 1
ATOM 2300 O O . HIS A 1 324 ? 15.891 -27.578 9.836 1 87.81 324 HIS A O 1
ATOM 2306 N N . ALA A 1 325 ? 13.742 -27.047 9.508 1 90.31 325 ALA A N 1
ATOM 2307 C CA . ALA A 1 325 ? 13.391 -28.453 9.258 1 90.31 325 ALA A CA 1
ATOM 2308 C C . ALA A 1 325 ? 13.766 -28.859 7.836 1 90.31 325 ALA A C 1
ATOM 2310 O O . ALA A 1 325 ? 13.695 -30.031 7.484 1 90.31 325 ALA A O 1
ATOM 2311 N N . TRP A 1 326 ? 14.227 -27.969 7.062 1 93.44 326 TRP A N 1
ATOM 2312 C CA . TRP A 1 326 ? 14.562 -28.234 5.668 1 93.44 326 TRP A CA 1
ATOM 2313 C C . TRP A 1 326 ? 16.062 -28.141 5.449 1 93.44 326 TRP A C 1
ATOM 2315 O O . TRP A 1 326 ? 16.688 -27.109 5.719 1 93.44 326 TRP A O 1
ATOM 2325 N N . SER A 1 327 ? 16.672 -29.219 4.996 1 95.5 327 SER A N 1
ATOM 2326 C CA . SER A 1 327 ? 18.094 -29.156 4.648 1 95.5 327 SER A CA 1
ATOM 2327 C C . SER A 1 327 ? 18.328 -28.312 3.404 1 95.5 327 SER A C 1
ATOM 2329 O O . SER A 1 327 ? 17.406 -28.125 2.596 1 95.5 327 SER A O 1
ATOM 2331 N N . VAL A 1 328 ? 19.516 -27.781 3.256 1 96.62 328 VAL A N 1
ATOM 2332 C CA . VAL A 1 328 ? 19.859 -26.984 2.088 1 96.62 328 VAL A CA 1
ATOM 2333 C C . VAL A 1 328 ? 19.672 -27.812 0.819 1 96.62 328 VAL A C 1
ATOM 2335 O O . VAL A 1 328 ? 19.172 -27.312 -0.191 1 96.62 328 VAL A O 1
ATOM 2338 N N . GLY A 1 329 ? 20.031 -29.094 0.873 1 97.12 329 GLY A N 1
ATOM 2339 C CA . GLY A 1 329 ? 19.844 -29.984 -0.261 1 97.12 329 GLY A CA 1
ATOM 2340 C C . GLY A 1 329 ? 18.391 -30.125 -0.668 1 97.12 329 GLY A C 1
ATOM 2341 O O . GLY A 1 329 ? 18.062 -30.125 -1.858 1 97.12 329 GLY A O 1
ATOM 2342 N N . ALA A 1 330 ? 17.531 -30.281 0.301 1 97.56 330 ALA A N 1
ATOM 2343 C CA . ALA A 1 330 ? 16.094 -30.406 0.033 1 97.56 330 ALA A CA 1
ATOM 2344 C C . ALA A 1 330 ? 15.547 -29.141 -0.596 1 97.56 330 ALA A C 1
ATOM 2346 O O . ALA A 1 330 ? 14.711 -29.203 -1.502 1 97.56 330 ALA A O 1
ATOM 2347 N N . LEU A 1 331 ? 16.016 -27.984 -0.077 1 98.25 331 LEU A N 1
ATOM 2348 C CA . LEU A 1 331 ? 15.555 -26.703 -0.604 1 98.25 331 LEU A CA 1
ATOM 2349 C C . LEU A 1 331 ? 16.016 -26.516 -2.045 1 98.25 331 LEU A C 1
ATOM 2351 O O . LEU A 1 331 ? 15.25 -26.062 -2.893 1 98.25 331 LEU A O 1
ATOM 2355 N N . VAL A 1 332 ? 17.219 -26.859 -2.332 1 98.25 332 VAL A N 1
ATOM 2356 C CA . VAL A 1 332 ? 17.75 -26.75 -3.684 1 98.25 332 VAL A CA 1
ATOM 2357 C C . VAL A 1 332 ? 17 -27.688 -4.621 1 98.25 332 VAL A C 1
ATOM 2359 O O . VAL A 1 332 ? 16.688 -27.312 -5.754 1 98.25 332 VAL A O 1
ATOM 2362 N N . ALA A 1 333 ? 16.719 -28.906 -4.156 1 98.5 333 ALA A N 1
ATOM 2363 C CA . ALA A 1 333 ? 15.938 -29.859 -4.945 1 98.5 333 ALA A CA 1
ATOM 2364 C C . ALA A 1 333 ? 14.531 -29.328 -5.215 1 98.5 333 ALA A C 1
ATOM 2366 O O . ALA A 1 333 ? 13.992 -29.5 -6.312 1 98.5 333 ALA A O 1
ATOM 2367 N N . LEU A 1 334 ? 13.953 -28.703 -4.211 1 98.5 334 LEU A N 1
ATOM 2368 C CA . LEU A 1 334 ? 12.633 -28.109 -4.363 1 98.5 334 LEU A CA 1
ATOM 2369 C C . LEU A 1 334 ? 12.641 -27.031 -5.441 1 98.5 334 LEU A C 1
ATOM 2371 O O . LEU A 1 334 ? 11.773 -27.016 -6.32 1 98.5 334 LEU A O 1
ATOM 2375 N N . VAL A 1 335 ? 13.609 -26.125 -5.387 1 98.69 335 VAL A N 1
ATOM 2376 C CA . VAL A 1 335 ? 13.711 -25.031 -6.336 1 98.69 335 VAL A CA 1
ATOM 2377 C C . VAL A 1 335 ? 13.93 -25.578 -7.746 1 98.69 335 VAL A C 1
ATOM 2379 O O . VAL A 1 335 ? 13.32 -25.109 -8.703 1 98.69 335 VAL A O 1
ATOM 2382 N N . ALA A 1 336 ? 14.734 -26.594 -7.875 1 98.62 336 ALA A N 1
ATOM 2383 C CA . ALA A 1 336 ? 15.055 -27.156 -9.18 1 98.62 336 ALA A CA 1
ATOM 2384 C C . ALA A 1 336 ? 13.852 -27.906 -9.773 1 98.62 336 ALA A C 1
ATOM 2386 O O . ALA A 1 336 ? 13.438 -27.625 -10.898 1 98.62 336 ALA A O 1
ATOM 2387 N N . CYS A 1 337 ? 13.281 -28.812 -9.016 1 98.75 337 CYS A N 1
ATOM 2388 C CA . CYS A 1 337 ? 12.219 -29.672 -9.516 1 98.75 337 CYS A CA 1
ATOM 2389 C C . CYS A 1 337 ? 10.914 -28.875 -9.68 1 98.75 337 CYS A C 1
ATOM 2391 O O . CYS A 1 337 ? 10.281 -28.922 -10.734 1 98.75 337 CYS A O 1
ATOM 2393 N N . LYS A 1 338 ? 10.492 -28.109 -8.633 1 98.75 338 LYS A N 1
ATOM 2394 C CA . LYS A 1 338 ? 9.273 -27.312 -8.734 1 98.75 338 LYS A CA 1
ATOM 2395 C C . LYS A 1 338 ? 9.445 -26.172 -9.742 1 98.75 338 LYS A C 1
ATOM 2397 O O . LYS A 1 338 ? 8.492 -25.812 -10.445 1 98.75 338 LYS A O 1
ATOM 2402 N N . GLY A 1 339 ? 10.664 -25.578 -9.742 1 98.75 339 GLY A N 1
ATOM 2403 C CA . GLY A 1 339 ? 10.922 -24.531 -10.711 1 98.75 339 GLY A CA 1
ATOM 2404 C C . GLY A 1 339 ? 10.766 -24.984 -12.148 1 98.75 339 GLY A C 1
ATOM 2405 O O . GLY A 1 339 ? 10.156 -24.297 -12.969 1 98.75 339 GLY A O 1
ATOM 2406 N N . LEU A 1 340 ? 11.312 -26.156 -12.445 1 98.69 340 LEU A N 1
ATOM 2407 C CA . LEU A 1 340 ? 11.164 -26.719 -13.773 1 98.69 340 LEU A CA 1
ATOM 2408 C C . LEU A 1 340 ? 9.711 -27.047 -14.07 1 98.69 340 LEU A C 1
ATOM 2410 O O . LEU A 1 340 ? 9.211 -26.766 -15.164 1 98.69 340 LEU A O 1
ATOM 2414 N N . ALA A 1 341 ? 9.07 -27.688 -13.141 1 98.88 341 ALA A N 1
ATOM 2415 C CA . ALA A 1 341 ? 7.652 -28.016 -13.289 1 98.88 341 ALA A CA 1
ATOM 2416 C C . ALA A 1 341 ? 6.816 -26.766 -13.516 1 98.88 341 ALA A C 1
ATOM 2418 O O . ALA A 1 341 ? 5.945 -26.734 -14.391 1 98.88 341 ALA A O 1
ATOM 2419 N N . TRP A 1 342 ? 7.098 -25.75 -12.695 1 98.75 342 TRP A N 1
ATOM 2420 C CA . TRP A 1 342 ? 6.402 -24.469 -12.805 1 98.75 342 TRP A CA 1
ATOM 2421 C C . TRP A 1 342 ? 6.633 -23.828 -14.164 1 98.75 342 TRP A C 1
ATOM 2423 O O . TRP A 1 342 ? 5.691 -23.359 -14.805 1 98.75 342 TRP A O 1
ATOM 2433 N N . GLY A 1 343 ? 7.871 -23.828 -14.664 1 98.56 343 GLY A N 1
ATOM 2434 C CA . GLY A 1 343 ? 8.18 -23.312 -15.984 1 98.56 343 GLY A CA 1
ATOM 2435 C C . GLY A 1 343 ? 7.398 -23.984 -17.094 1 98.56 343 GLY A C 1
ATOM 2436 O O . GLY A 1 343 ? 6.867 -23.312 -17.984 1 98.56 343 GLY A O 1
ATOM 2437 N N . ILE A 1 344 ? 7.289 -25.281 -17.031 1 98.62 344 ILE A N 1
ATOM 2438 C CA . ILE A 1 344 ? 6.547 -26.047 -18.016 1 98.62 344 ILE A CA 1
ATOM 2439 C C . ILE A 1 344 ? 5.059 -25.719 -17.922 1 98.62 344 ILE A C 1
ATOM 2441 O O . ILE A 1 344 ? 4.395 -25.5 -18.938 1 98.62 344 ILE A O 1
ATOM 2445 N N . ALA A 1 345 ? 4.582 -25.656 -16.719 1 98.62 345 ALA A N 1
ATOM 2446 C CA . ALA A 1 345 ? 3.158 -25.438 -16.484 1 98.62 345 ALA A CA 1
ATOM 2447 C C . ALA A 1 345 ? 2.734 -24.031 -16.922 1 98.62 345 ALA A C 1
ATOM 2449 O O . ALA A 1 345 ? 1.602 -23.844 -17.375 1 98.62 345 ALA A O 1
ATOM 2450 N N . LEU A 1 346 ? 3.617 -23.078 -16.875 1 97.81 346 LEU A N 1
ATOM 2451 C CA . LEU A 1 346 ? 3.311 -21.688 -17.188 1 97.81 346 LEU A CA 1
ATOM 2452 C C . LEU A 1 346 ? 2.771 -21.547 -18.594 1 97.81 346 LEU A C 1
ATOM 2454 O O . LEU A 1 346 ? 1.885 -20.719 -18.859 1 97.81 346 LEU A O 1
ATOM 2458 N N . GLY A 1 347 ? 3.24 -22.328 -19.5 1 96.81 347 GLY A N 1
ATOM 2459 C CA . GLY A 1 347 ? 2.854 -22.156 -20.891 1 96.81 347 GLY A CA 1
ATOM 2460 C C . GLY A 1 347 ? 1.867 -23.203 -21.359 1 96.81 347 GLY A C 1
ATOM 2461 O O . GLY A 1 347 ? 1.223 -23.047 -22.406 1 96.81 347 GLY A O 1
ATOM 2462 N N . ALA A 1 348 ? 1.723 -24.266 -20.609 1 97.31 348 ALA A N 1
ATOM 2463 C CA . ALA A 1 348 ? 0.991 -25.406 -21.141 1 97.31 348 ALA A CA 1
ATOM 2464 C C . ALA A 1 348 ? -0.278 -25.672 -2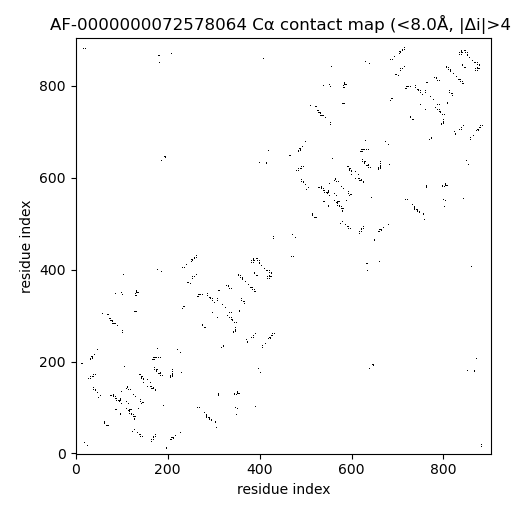0.344 1 97.31 348 ALA A C 1
ATOM 2466 O O . ALA A 1 348 ? -1.221 -26.297 -20.844 1 97.31 348 ALA A O 1
ATOM 2467 N N . LEU A 1 349 ? -0.301 -25.25 -19.109 1 98.06 349 LEU A N 1
ATOM 2468 C CA . LEU A 1 349 ? -1.43 -25.547 -18.234 1 98.06 349 LEU A CA 1
ATOM 2469 C C . LEU A 1 349 ? -2.139 -24.266 -17.797 1 98.06 349 LEU A C 1
ATOM 2471 O O . LEU A 1 349 ? -1.908 -23.203 -18.391 1 98.06 349 LEU A O 1
ATOM 2475 N N . ARG A 1 350 ? -3.156 -24.375 -16.969 1 97 350 ARG A N 1
ATOM 2476 C CA . ARG A 1 350 ? -3.967 -23.219 -16.609 1 97 350 ARG A CA 1
ATOM 2477 C C . ARG A 1 350 ? -3.963 -23 -15.102 1 97 350 ARG A C 1
ATOM 2479 O O . ARG A 1 350 ? -4.004 -23.953 -14.32 1 97 350 ARG A O 1
ATOM 2486 N N . GLY A 1 351 ? -3.859 -21.75 -14.695 1 95.56 351 GLY A N 1
ATOM 2487 C CA . GLY A 1 351 ? -3.785 -21.312 -13.312 1 95.56 351 GLY A CA 1
ATOM 2488 C C . GLY A 1 351 ? -3.098 -19.969 -13.156 1 95.56 351 GLY A C 1
ATOM 2489 O O . GLY A 1 351 ? -3.078 -19.156 -14.086 1 95.56 351 GLY A O 1
ATOM 2490 N N . GLY A 1 352 ? -2.613 -19.719 -11.977 1 94.81 352 GLY A N 1
ATOM 2491 C CA . GLY A 1 352 ? -1.92 -18.469 -11.688 1 94.81 352 GLY A CA 1
ATOM 2492 C C . GLY A 1 352 ? -0.451 -18.656 -11.367 1 94.81 352 GLY A C 1
ATOM 2493 O O . GLY A 1 352 ? -0.072 -19.672 -10.758 1 94.81 352 GLY A O 1
ATOM 2494 N N . PRO A 1 353 ? 0.32 -17.703 -11.656 1 96.25 353 PRO A N 1
ATOM 2495 C CA . PRO A 1 353 ? 1.769 -17.891 -11.555 1 96.25 353 PRO A CA 1
ATOM 2496 C C . PRO A 1 353 ? 2.334 -17.406 -10.219 1 96.25 353 PRO A C 1
ATOM 2498 O O . PRO A 1 353 ? 3.492 -17.688 -9.898 1 96.25 353 PRO A O 1
ATOM 2501 N N . ILE A 1 354 ? 1.644 -16.766 -9.391 1 94.38 354 ILE A N 1
ATOM 2502 C CA . ILE A 1 354 ? 2.225 -15.961 -8.328 1 94.38 354 ILE A CA 1
ATOM 2503 C C . ILE A 1 354 ? 2.668 -16.859 -7.172 1 94.38 354 ILE A C 1
ATOM 2505 O O . ILE A 1 354 ? 3.828 -16.812 -6.754 1 94.38 354 ILE A O 1
ATOM 2509 N N . PHE A 1 355 ? 1.821 -17.75 -6.668 1 94 355 PHE A N 1
ATOM 2510 C CA . PHE A 1 355 ? 2.094 -18.484 -5.438 1 94 355 PHE A CA 1
ATOM 2511 C C . PHE A 1 355 ? 3.273 -19.422 -5.625 1 94 355 PHE A C 1
ATOM 2513 O O . PHE A 1 355 ? 4.168 -19.484 -4.781 1 94 355 PHE A O 1
ATOM 2520 N N . PRO A 1 356 ? 3.285 -20.156 -6.727 1 97.12 356 PRO A N 1
ATOM 2521 C CA . PRO A 1 356 ? 4.465 -21 -6.906 1 97.12 356 PRO A CA 1
ATOM 2522 C C . PRO A 1 356 ? 5.766 -20.203 -6.957 1 97.12 356 PRO A C 1
ATOM 2524 O O . PRO A 1 356 ? 6.785 -20.641 -6.414 1 97.12 356 PRO A O 1
ATOM 2527 N N . ALA A 1 357 ? 5.723 -19.062 -7.613 1 97.56 357 ALA A N 1
ATOM 2528 C CA . ALA A 1 357 ? 6.914 -18.219 -7.676 1 97.56 357 ALA A CA 1
ATOM 2529 C C . ALA A 1 357 ? 7.355 -17.781 -6.281 1 97.56 357 ALA A C 1
ATOM 2531 O O . ALA A 1 357 ? 8.547 -17.797 -5.969 1 97.56 357 ALA A O 1
ATOM 2532 N N . VAL A 1 358 ? 6.438 -17.453 -5.492 1 96.31 358 VAL A N 1
ATOM 2533 C CA . VAL A 1 358 ? 6.723 -16.984 -4.141 1 96.31 358 VAL A CA 1
ATOM 2534 C C . VAL A 1 358 ? 7.363 -18.094 -3.32 1 96.31 358 VAL A C 1
ATOM 2536 O O . VAL A 1 358 ? 8.312 -17.859 -2.574 1 96.31 358 VAL A O 1
ATOM 2539 N N . LEU A 1 359 ? 6.859 -19.297 -3.467 1 97.06 359 LEU A N 1
ATOM 2540 C CA . LEU A 1 359 ? 7.473 -20.422 -2.773 1 97.06 359 LEU A CA 1
ATOM 2541 C C . LEU A 1 359 ? 8.906 -20.641 -3.252 1 97.06 359 LEU A C 1
ATOM 2543 O O . LEU A 1 359 ? 9.805 -20.875 -2.441 1 97.06 359 LEU A O 1
ATOM 2547 N N . LEU A 1 360 ? 9.094 -20.578 -4.551 1 98.5 360 LEU A N 1
ATOM 2548 C CA . LEU A 1 360 ? 10.43 -20.75 -5.113 1 98.5 360 LEU A CA 1
ATOM 2549 C C . LEU A 1 360 ? 11.383 -19.688 -4.582 1 98.5 360 LEU A C 1
ATOM 2551 O O . LEU A 1 360 ? 12.539 -20 -4.266 1 98.5 360 LEU A O 1
ATOM 2555 N N . GLY A 1 361 ? 10.875 -18.484 -4.492 1 98.5 361 GLY A N 1
ATOM 2556 C CA . GLY A 1 361 ? 11.68 -17.422 -3.936 1 98.5 361 GLY A CA 1
ATOM 2557 C C . GLY A 1 361 ? 12.039 -17.625 -2.479 1 98.5 361 GLY A C 1
ATOM 2558 O O . GLY A 1 361 ? 13.203 -17.484 -2.092 1 98.5 361 GLY A O 1
ATOM 2559 N N . ALA A 1 362 ? 11.086 -17.969 -1.702 1 96.94 362 ALA A N 1
ATOM 2560 C CA . ALA A 1 362 ? 11.312 -18.234 -0.282 1 96.94 362 ALA A CA 1
ATOM 2561 C C . ALA A 1 362 ? 12.297 -19.375 -0.082 1 96.94 362 ALA A C 1
ATOM 2563 O O . ALA A 1 362 ? 13.211 -19.281 0.747 1 96.94 362 ALA A O 1
ATOM 2564 N N . ALA A 1 363 ? 12.094 -20.438 -0.838 1 98 363 ALA A N 1
ATOM 2565 C CA . ALA A 1 363 ? 12.969 -21.609 -0.732 1 98 363 ALA A CA 1
ATOM 2566 C C . ALA A 1 363 ? 14.398 -21.25 -1.132 1 98 363 ALA A C 1
ATOM 2568 O O . ALA A 1 363 ? 15.352 -21.672 -0.479 1 98 363 ALA A O 1
ATOM 2569 N N . THR A 1 364 ? 14.57 -20.516 -2.156 1 98.5 364 THR A N 1
ATOM 2570 C CA . THR A 1 364 ? 15.891 -20.094 -2.605 1 98.5 364 THR A CA 1
ATOM 2571 C C . THR A 1 364 ? 16.578 -19.25 -1.538 1 98.5 364 THR A C 1
ATOM 2573 O O . THR A 1 364 ? 17.75 -19.469 -1.227 1 98.5 364 THR A O 1
ATOM 2576 N N . ALA A 1 365 ? 15.867 -18.297 -1.028 1 97.81 365 ALA A N 1
ATOM 2577 C CA . ALA A 1 365 ? 16.438 -17.406 -0.02 1 97.81 365 ALA A CA 1
ATOM 2578 C C . ALA A 1 365 ? 16.797 -18.172 1.25 1 97.81 365 ALA A C 1
ATOM 2580 O O . ALA A 1 365 ? 17.828 -17.938 1.862 1 97.81 365 ALA A O 1
ATOM 2581 N N . LEU A 1 366 ? 15.953 -19.094 1.629 1 96.19 366 LEU A N 1
ATOM 2582 C CA . LEU A 1 366 ? 16.219 -19.906 2.82 1 96.19 366 LEU A CA 1
ATOM 2583 C C . LEU A 1 366 ? 17.453 -20.781 2.619 1 96.19 366 LEU A C 1
ATOM 2585 O O . LEU A 1 366 ? 18.219 -21 3.561 1 96.19 366 LEU A O 1
ATOM 2589 N N . ALA A 1 367 ? 17.578 -21.297 1.448 1 97.25 367 ALA A N 1
ATOM 2590 C CA . ALA A 1 367 ? 18.766 -22.094 1.15 1 97.25 367 ALA A CA 1
ATOM 2591 C C . ALA A 1 367 ? 20.047 -21.266 1.336 1 97.25 367 ALA A C 1
ATOM 2593 O O . ALA A 1 367 ? 21.094 -21.812 1.67 1 97.25 367 ALA A O 1
ATOM 2594 N N . CYS A 1 368 ? 19.938 -19.969 1.18 1 96 368 CYS A N 1
ATOM 2595 C CA . CYS A 1 368 ? 21.078 -19.078 1.301 1 96 368 CYS A CA 1
ATOM 2596 C C . CYS A 1 368 ? 21.188 -18.516 2.715 1 96 368 CYS A C 1
ATOM 2598 O O . CYS A 1 368 ? 22.141 -17.812 3.037 1 96 368 CYS A O 1
ATOM 2600 N N . SER A 1 369 ? 20.234 -18.766 3.562 1 92.12 369 SER A N 1
ATOM 2601 C CA . SER A 1 369 ? 20.156 -18.125 4.875 1 92.12 369 SER A CA 1
ATOM 2602 C C . SER A 1 369 ? 21.266 -18.641 5.801 1 92.12 369 SER A C 1
ATOM 2604 O O . SER A 1 369 ? 21.484 -18.094 6.879 1 92.12 369 SER A O 1
ATOM 2606 N N . GLY A 1 370 ? 22 -19.688 5.438 1 88.12 370 GLY A N 1
ATOM 2607 C CA . GLY A 1 370 ? 23.125 -20.203 6.215 1 88.12 370 GLY A CA 1
ATOM 2608 C C . GLY A 1 370 ? 24.375 -19.359 6.086 1 88.12 370 GLY A C 1
ATOM 2609 O O . GLY A 1 370 ? 25.328 -19.531 6.848 1 88.12 370 GLY A O 1
ATOM 2610 N N . LEU A 1 371 ? 24.312 -18.375 5.234 1 91.5 371 LEU A N 1
ATOM 2611 C CA . LEU A 1 371 ? 25.438 -17.469 5.074 1 91.5 371 LEU A CA 1
ATOM 2612 C C . LEU A 1 371 ? 25.562 -16.531 6.273 1 91.5 371 LEU A C 1
ATOM 2614 O O . LEU A 1 371 ? 24.547 -16.203 6.91 1 91.5 371 LEU A O 1
ATOM 2618 N N . PRO A 1 372 ? 26.797 -16.156 6.621 1 89.69 372 PRO A N 1
ATOM 2619 C CA . PRO A 1 372 ? 27.016 -15.383 7.848 1 89.69 372 PRO A CA 1
ATOM 2620 C C . PRO A 1 372 ? 26.203 -14.094 7.891 1 89.69 372 PRO A C 1
ATOM 2622 O O . PRO A 1 372 ? 26.281 -13.273 6.973 1 89.69 372 PRO A O 1
ATOM 2625 N N . GLY A 1 373 ? 25.391 -13.992 8.883 1 88.19 373 GLY A N 1
ATOM 2626 C CA . GLY A 1 373 ? 24.641 -12.773 9.125 1 88.19 373 GLY A CA 1
ATOM 2627 C C . GLY A 1 373 ? 23.312 -12.742 8.414 1 88.19 373 GLY A C 1
ATOM 2628 O O . GLY A 1 373 ? 22.516 -11.812 8.594 1 88.19 373 GLY A O 1
ATOM 2629 N N . PHE A 1 374 ? 23.062 -13.773 7.59 1 90.81 374 PHE A N 1
ATOM 2630 C CA . PHE A 1 374 ? 21.812 -13.836 6.836 1 90.81 374 PHE A CA 1
ATOM 2631 C C . PHE A 1 374 ? 20.797 -14.719 7.551 1 90.81 374 PHE A C 1
ATOM 2633 O O . PHE A 1 374 ? 20.875 -15.945 7.504 1 90.81 374 PHE A O 1
ATOM 2640 N N . GLY A 1 375 ? 19.844 -14.188 8.219 1 88.31 375 GLY A N 1
ATOM 2641 C CA . GLY A 1 375 ? 18.875 -14.914 9.023 1 88.31 375 GLY A CA 1
ATOM 2642 C C . GLY A 1 375 ? 17.734 -15.484 8.219 1 88.31 375 GLY A C 1
ATOM 2643 O O . GLY A 1 375 ? 17.5 -15.078 7.074 1 88.31 375 GLY A O 1
ATOM 2644 N N . ALA A 1 376 ? 16.984 -16.391 8.82 1 89.81 376 ALA A N 1
ATOM 2645 C CA . ALA A 1 376 ? 15.867 -17.078 8.164 1 89.81 376 ALA A CA 1
ATOM 2646 C C . ALA A 1 376 ? 14.703 -16.125 7.918 1 89.81 376 ALA A C 1
ATOM 2648 O O . ALA A 1 376 ? 14.062 -16.172 6.867 1 89.81 376 ALA A O 1
ATOM 2649 N N . THR A 1 377 ? 14.453 -15.234 8.922 1 88.38 377 THR A N 1
ATOM 2650 C CA . THR A 1 377 ? 13.328 -14.312 8.805 1 88.38 377 THR A CA 1
ATOM 2651 C C . THR A 1 377 ? 13.555 -13.312 7.676 1 88.38 377 THR A C 1
ATOM 2653 O O . THR A 1 377 ? 12.703 -13.164 6.793 1 88.38 377 THR A O 1
ATOM 2656 N N . PRO A 1 378 ? 14.742 -12.695 7.637 1 91 378 PRO A N 1
ATOM 2657 C CA . PRO A 1 378 ? 15 -11.805 6.5 1 91 378 PRO A CA 1
ATOM 2658 C C . PRO A 1 378 ? 15.023 -12.547 5.164 1 91 378 PRO A C 1
ATOM 2660 O O . PRO A 1 378 ? 14.617 -12 4.141 1 91 378 PRO A O 1
ATOM 2663 N N . ALA A 1 379 ? 15.422 -13.75 5.188 1 93.94 379 ALA A N 1
ATOM 2664 C CA . ALA A 1 379 ? 15.469 -14.547 3.965 1 93.94 379 ALA A CA 1
ATOM 2665 C C . ALA A 1 379 ? 14.07 -14.812 3.426 1 93.94 379 ALA A C 1
ATOM 2667 O O . ALA A 1 379 ? 13.812 -14.656 2.229 1 93.94 379 ALA A O 1
ATOM 2668 N N . LEU A 1 380 ? 13.203 -15.219 4.293 1 93 380 LEU A N 1
ATOM 2669 C CA . LEU A 1 380 ? 11.828 -15.469 3.883 1 93 380 LEU A CA 1
ATOM 2670 C C . LEU A 1 380 ? 11.188 -14.195 3.322 1 93 380 LEU A C 1
ATOM 2672 O O . LEU A 1 380 ? 10.57 -14.227 2.254 1 93 380 LEU A O 1
ATOM 2676 N N . ALA A 1 381 ? 11.391 -13.102 4.023 1 92.31 381 ALA A N 1
ATOM 2677 C CA . ALA A 1 381 ? 10.812 -11.828 3.613 1 92.31 381 ALA A CA 1
ATOM 2678 C C . ALA A 1 381 ? 11.336 -11.398 2.246 1 92.31 381 ALA A C 1
ATOM 2680 O O . ALA A 1 381 ? 10.555 -11.055 1.354 1 92.31 381 ALA A O 1
ATOM 2681 N N . LEU A 1 382 ? 12.586 -11.477 2.111 1 95.5 382 LEU A N 1
ATOM 2682 C CA . LEU A 1 382 ? 13.227 -11.055 0.87 1 95.5 382 LEU A CA 1
ATOM 2683 C C . LEU A 1 382 ? 12.859 -12 -0.275 1 95.5 382 LEU A C 1
ATOM 2685 O O . LEU A 1 382 ? 12.664 -11.555 -1.408 1 95.5 382 LEU A O 1
ATOM 2689 N N . GLY A 1 383 ? 12.82 -13.266 0.009 1 97.25 383 GLY A N 1
ATOM 2690 C CA . GLY A 1 383 ? 12.484 -14.234 -1.019 1 97.25 383 GLY A CA 1
ATOM 2691 C C . GLY A 1 383 ? 11.094 -14.047 -1.589 1 97.25 383 GLY A C 1
ATOM 2692 O O . GLY A 1 383 ? 10.898 -14.117 -2.805 1 97.25 383 GLY A O 1
ATOM 2693 N N . ILE A 1 384 ? 10.148 -13.797 -0.714 1 95.25 384 ILE A N 1
ATOM 2694 C CA . ILE A 1 384 ? 8.773 -13.555 -1.118 1 95.25 384 ILE A CA 1
ATOM 2695 C C . ILE A 1 384 ? 8.695 -12.305 -1.987 1 95.25 384 ILE A C 1
ATOM 2697 O O . ILE A 1 384 ? 8.125 -12.328 -3.078 1 95.25 384 ILE A O 1
ATOM 2701 N N . ALA A 1 385 ? 9.305 -11.281 -1.549 1 96.62 385 ALA A N 1
ATOM 2702 C CA . ALA A 1 385 ? 9.242 -9.992 -2.238 1 96.62 385 ALA A CA 1
ATOM 2703 C C . ALA A 1 385 ? 9.93 -10.07 -3.598 1 96.62 385 ALA A C 1
ATOM 2705 O O . ALA A 1 385 ? 9.406 -9.578 -4.598 1 96.62 385 ALA A O 1
ATOM 2706 N N . ALA A 1 386 ? 11.094 -10.672 -3.629 1 98.38 386 ALA A N 1
ATOM 2707 C CA . ALA A 1 386 ? 11.891 -10.742 -4.852 1 98.38 386 ALA A CA 1
ATOM 2708 C C . ALA A 1 386 ? 11.18 -11.57 -5.918 1 98.38 386 ALA A C 1
ATOM 2710 O O . ALA A 1 386 ? 11.086 -11.156 -7.078 1 98.38 386 ALA A O 1
ATOM 2711 N N . ALA A 1 387 ? 10.688 -12.695 -5.531 1 98.25 387 ALA A N 1
ATOM 2712 C CA . ALA A 1 387 ? 10.016 -13.562 -6.492 1 98.25 387 ALA A CA 1
ATOM 2713 C C . ALA A 1 387 ? 8.727 -12.922 -7 1 98.25 387 ALA A C 1
ATOM 2715 O O . ALA A 1 387 ? 8.43 -12.977 -8.195 1 98.25 387 ALA A O 1
ATOM 2716 N N . ALA A 1 388 ? 7.973 -12.344 -6.082 1 96.44 388 ALA A N 1
ATOM 2717 C CA . ALA A 1 388 ? 6.742 -11.664 -6.484 1 96.44 388 ALA A CA 1
ATOM 2718 C C . ALA A 1 388 ? 7.035 -10.531 -7.461 1 96.44 388 ALA A C 1
ATOM 2720 O O . ALA A 1 388 ? 6.328 -10.359 -8.453 1 96.44 388 ALA A O 1
ATOM 2721 N N . ALA A 1 389 ? 8.055 -9.758 -7.168 1 97.19 389 ALA A N 1
ATOM 2722 C CA . ALA A 1 389 ? 8.422 -8.648 -8.047 1 97.19 389 ALA A CA 1
ATOM 2723 C C . ALA A 1 389 ? 8.859 -9.156 -9.414 1 97.19 389 ALA A C 1
ATOM 2725 O O . ALA A 1 389 ? 8.516 -8.555 -10.445 1 97.19 389 ALA A O 1
ATOM 2726 N N . ALA A 1 390 ? 9.555 -10.227 -9.43 1 96.75 390 ALA A N 1
ATOM 2727 C CA . ALA A 1 390 ? 10.07 -10.773 -10.688 1 96.75 390 ALA A CA 1
ATOM 2728 C C . ALA A 1 390 ? 8.93 -11.328 -11.547 1 96.75 390 ALA A C 1
ATOM 2730 O O . ALA A 1 390 ? 8.938 -11.172 -12.766 1 96.75 390 ALA A O 1
ATOM 2731 N N . VAL A 1 391 ? 7.973 -11.922 -10.906 1 95.94 391 VAL A N 1
ATOM 2732 C CA . VAL A 1 391 ? 6.938 -12.609 -11.672 1 95.94 391 VAL A CA 1
ATOM 2733 C C . VAL A 1 391 ? 5.855 -11.609 -12.086 1 95.94 391 VAL A C 1
ATOM 2735 O O . VAL A 1 391 ? 5.281 -11.711 -13.172 1 95.94 391 VAL A O 1
ATOM 2738 N N . THR A 1 392 ? 5.547 -10.609 -11.281 1 93.56 392 THR A N 1
ATOM 2739 C CA . THR A 1 392 ? 4.453 -9.688 -11.57 1 93.56 392 THR A CA 1
ATOM 2740 C C . THR A 1 392 ? 4.965 -8.461 -12.312 1 93.56 392 THR A C 1
ATOM 2742 O O . THR A 1 392 ? 4.199 -7.773 -12.992 1 93.56 392 THR A O 1
ATOM 2745 N N . GLY A 1 393 ? 6.191 -8.148 -12.055 1 93.75 393 GLY A N 1
ATOM 2746 C CA . GLY A 1 393 ? 6.73 -6.91 -12.594 1 93.75 393 GLY A CA 1
ATOM 2747 C C . GLY A 1 393 ? 6.262 -5.676 -11.844 1 93.75 393 GLY A C 1
ATOM 2748 O O . GLY A 1 393 ? 6.254 -4.574 -12.398 1 93.75 393 GLY A O 1
ATOM 2749 N N . LEU A 1 394 ? 5.832 -5.852 -10.625 1 95.25 394 LEU A N 1
ATOM 2750 C CA . LEU A 1 394 ? 5.293 -4.777 -9.805 1 95.25 394 LEU A CA 1
ATOM 2751 C C . LEU A 1 394 ? 5.996 -4.719 -8.453 1 95.25 394 LEU A C 1
ATOM 2753 O O . LEU A 1 394 ? 5.508 -5.285 -7.469 1 95.25 394 LEU A O 1
ATOM 2757 N N . PRO A 1 395 ? 7.078 -4.016 -8.328 1 96.25 395 PRO A N 1
ATOM 2758 C CA . PRO A 1 395 ? 7.914 -4.043 -7.125 1 96.25 395 PRO A CA 1
ATOM 2759 C C . PRO A 1 395 ? 7.18 -3.535 -5.887 1 96.25 395 PRO A C 1
ATOM 2761 O O . PRO A 1 395 ? 7.344 -4.09 -4.797 1 96.25 395 PRO A O 1
ATOM 2764 N N . LEU A 1 396 ? 6.379 -2.471 -5.988 1 96.38 396 LEU A N 1
ATOM 2765 C CA . LEU A 1 396 ? 5.691 -1.938 -4.816 1 96.38 396 LEU A CA 1
ATOM 2766 C C . LEU A 1 396 ? 4.625 -2.908 -4.324 1 96.38 396 LEU A C 1
ATOM 2768 O O . LEU A 1 396 ? 4.555 -3.209 -3.129 1 96.38 396 LEU A O 1
ATOM 2772 N N . ALA A 1 397 ? 3.811 -3.381 -5.238 1 94.81 397 ALA A N 1
ATOM 2773 C CA . ALA A 1 397 ? 2.783 -4.355 -4.871 1 94.81 397 ALA A CA 1
ATOM 2774 C C . ALA A 1 397 ? 3.404 -5.59 -4.23 1 94.81 397 ALA A C 1
ATOM 2776 O O . ALA A 1 397 ? 2.852 -6.148 -3.277 1 94.81 397 ALA A O 1
ATOM 2777 N N . SER A 1 398 ? 4.523 -6 -4.742 1 95.56 398 SER A N 1
ATOM 2778 C CA . SER A 1 398 ? 5.215 -7.168 -4.215 1 95.56 398 SER A CA 1
ATOM 2779 C C . SER A 1 398 ? 5.738 -6.914 -2.805 1 95.56 398 SER A C 1
ATOM 2781 O O . SER A 1 398 ? 5.715 -7.805 -1.956 1 95.56 398 SER A O 1
ATOM 2783 N N . SER A 1 399 ? 6.215 -5.691 -2.572 1 94.75 399 SER A N 1
ATOM 2784 C CA . SER A 1 399 ? 6.66 -5.316 -1.233 1 94.75 399 SER A CA 1
ATOM 2785 C C . SER A 1 399 ? 5.5 -5.328 -0.242 1 94.75 399 SER A C 1
ATOM 2787 O O . SER A 1 399 ? 5.637 -5.828 0.875 1 94.75 399 SER A O 1
ATOM 2789 N N . VAL A 1 400 ? 4.371 -4.789 -0.703 1 90.75 400 VAL A N 1
ATOM 2790 C CA . VAL A 1 400 ? 3.186 -4.758 0.148 1 90.75 400 VAL A CA 1
ATOM 2791 C C . VAL A 1 400 ? 2.727 -6.18 0.452 1 90.75 400 VAL A C 1
ATOM 2793 O O . VAL A 1 400 ? 2.4 -6.504 1.597 1 90.75 400 VAL A O 1
ATOM 2796 N N . LEU A 1 401 ? 2.752 -7 -0.53 1 89.19 401 LEU A N 1
ATOM 2797 C CA . LEU A 1 401 ? 2.373 -8.398 -0.362 1 89.19 401 LEU A CA 1
ATOM 2798 C C . LEU A 1 401 ? 3.279 -9.086 0.651 1 89.19 401 LEU A C 1
ATOM 2800 O O . LEU A 1 401 ? 2.797 -9.789 1.547 1 89.19 401 LEU A O 1
ATOM 2804 N N . ALA A 1 402 ? 4.57 -8.891 0.542 1 91.19 402 ALA A N 1
ATOM 2805 C CA . ALA A 1 402 ? 5.531 -9.508 1.451 1 91.19 402 ALA A CA 1
ATOM 2806 C C . ALA A 1 402 ? 5.309 -9.031 2.887 1 91.19 402 ALA A C 1
ATOM 2808 O O . ALA A 1 402 ? 5.328 -9.844 3.82 1 91.19 402 ALA A O 1
ATOM 2809 N N . VAL A 1 403 ? 5.047 -7.758 3.092 1 86 403 VAL A N 1
ATOM 2810 C CA . VAL A 1 403 ? 4.844 -7.191 4.418 1 86 403 VAL A CA 1
ATOM 2811 C C . VAL A 1 403 ? 3.574 -7.77 5.039 1 86 403 VAL A C 1
ATOM 2813 O O . VAL A 1 403 ? 3.555 -8.117 6.223 1 86 403 VAL A O 1
ATOM 2816 N N . LEU A 1 404 ? 2.555 -7.871 4.227 1 79.06 404 LEU A N 1
ATOM 2817 C CA . LEU A 1 404 ? 1.285 -8.383 4.727 1 79.06 404 LEU A CA 1
ATOM 2818 C C . LEU A 1 404 ? 1.396 -9.867 5.07 1 79.06 404 LEU A C 1
ATOM 2820 O O . LEU A 1 404 ? 0.833 -10.32 6.066 1 79.06 404 LEU A O 1
ATOM 2824 N N . LEU A 1 405 ? 2.164 -10.602 4.262 1 80.31 405 LEU A N 1
ATOM 2825 C CA . LEU A 1 405 ? 2.342 -12.031 4.508 1 80.31 405 LEU A CA 1
ATOM 2826 C C . LEU A 1 405 ? 3.209 -12.266 5.738 1 80.31 405 LEU A C 1
ATOM 2828 O O . LEU A 1 405 ? 2.984 -13.219 6.488 1 80.31 405 LEU A O 1
ATOM 2832 N N . MET A 1 406 ? 4.188 -11.352 5.945 1 80.88 406 MET A N 1
ATOM 2833 C CA . MET A 1 406 ? 5.109 -11.492 7.07 1 80.88 406 MET A CA 1
ATOM 2834 C C . MET A 1 406 ? 4.445 -11.062 8.375 1 80.88 406 MET A C 1
ATOM 2836 O O . MET A 1 406 ? 4.844 -11.508 9.453 1 80.88 406 MET A O 1
ATOM 2840 N N . GLY A 1 407 ? 3.459 -10.102 8.297 1 70.06 407 GLY A N 1
ATOM 2841 C CA . GLY A 1 407 ? 2.73 -9.664 9.477 1 70.06 407 GLY A CA 1
ATOM 2842 C C . GLY A 1 407 ? 3.578 -8.844 10.43 1 70.06 407 GLY A C 1
ATOM 2843 O O . GLY A 1 407 ? 4.211 -7.867 10.023 1 70.06 407 GLY A O 1
ATOM 2844 N N . ARG A 1 408 ? 3.729 -9.227 11.656 1 65.44 408 ARG A N 1
ATOM 2845 C CA . ARG A 1 408 ? 4.336 -8.477 12.742 1 65.44 408 ARG A CA 1
ATOM 2846 C C . ARG A 1 408 ? 5.84 -8.344 12.547 1 65.44 408 ARG A C 1
ATOM 2848 O O . ARG A 1 408 ? 6.445 -7.359 12.984 1 65.44 408 ARG A O 1
ATOM 2855 N N . ASP A 1 409 ? 6.344 -9.195 11.828 1 64.25 409 ASP A N 1
ATOM 2856 C CA . ASP A 1 409 ? 7.797 -9.242 11.703 1 64.25 409 ASP A CA 1
ATOM 2857 C C . ASP A 1 409 ? 8.273 -8.391 10.523 1 64.25 409 ASP A C 1
ATOM 2859 O O . ASP A 1 409 ? 9.477 -8.266 10.289 1 64.25 409 ASP A O 1
ATOM 2863 N N . SER A 1 410 ? 7.328 -7.75 9.93 1 69.81 410 SER A N 1
ATOM 2864 C CA . SER A 1 410 ? 7.672 -7.086 8.672 1 69.81 410 SER A CA 1
ATOM 2865 C C . SER A 1 410 ? 8.211 -5.684 8.922 1 69.81 410 SER A C 1
ATOM 2867 O O . SER A 1 410 ? 8.898 -5.113 8.07 1 69.81 410 SER A O 1
ATOM 2869 N N . HIS A 1 411 ? 7.875 -5.113 10.047 1 67.62 411 HIS A N 1
ATOM 2870 C CA . HIS A 1 411 ? 8.172 -3.697 10.234 1 67.62 411 HIS A CA 1
ATOM 2871 C C . HIS A 1 411 ? 9.664 -3.422 10.102 1 67.62 411 HIS A C 1
ATOM 2873 O O . HIS A 1 411 ? 10.07 -2.527 9.359 1 67.62 411 HIS A O 1
ATOM 2879 N N . ASP A 1 412 ? 10.461 -4.281 10.641 1 73.19 412 ASP A N 1
ATOM 2880 C CA . ASP A 1 412 ? 11.898 -4.059 10.633 1 73.19 412 ASP A CA 1
ATOM 2881 C C . ASP A 1 412 ? 12.523 -4.508 9.32 1 73.19 412 ASP A C 1
ATOM 2883 O O . ASP A 1 412 ? 13.648 -4.125 8.992 1 73.19 412 ASP A O 1
ATOM 2887 N N . GLN A 1 413 ? 11.742 -5.297 8.57 1 81.81 413 GLN A N 1
ATOM 2888 C CA . GLN A 1 413 ? 12.289 -5.875 7.344 1 81.81 413 GLN A CA 1
ATOM 2889 C C . GLN A 1 413 ? 11.922 -5.031 6.125 1 81.81 413 GLN A C 1
ATOM 2891 O O . GLN A 1 413 ? 12.359 -5.316 5.008 1 81.81 413 GLN A O 1
ATOM 2896 N N . MET A 1 414 ? 11.234 -3.926 6.316 1 86.81 414 MET A N 1
ATOM 2897 C CA . MET A 1 414 ? 10.633 -3.184 5.211 1 86.81 414 MET A CA 1
ATOM 2898 C C . MET A 1 414 ? 11.711 -2.672 4.258 1 86.81 414 MET A C 1
ATOM 2900 O O . MET A 1 414 ? 11.586 -2.811 3.039 1 86.81 414 MET A O 1
ATOM 2904 N N . PRO A 1 415 ? 12.867 -2.145 4.801 1 89.19 415 PRO A N 1
ATOM 2905 C CA . PRO A 1 415 ? 13.891 -1.665 3.863 1 89.19 415 PRO A CA 1
ATOM 2906 C C . PRO A 1 415 ? 14.469 -2.783 3.004 1 89.19 415 PRO A C 1
ATOM 2908 O O . PRO A 1 415 ? 14.688 -2.596 1.804 1 89.19 415 PRO A O 1
ATOM 2911 N N . LEU A 1 416 ? 14.695 -3.912 3.629 1 92.12 416 LEU A N 1
ATOM 2912 C CA . LEU A 1 416 ? 15.227 -5.055 2.895 1 92.12 416 LEU A CA 1
ATOM 2913 C C . LEU A 1 416 ? 14.227 -5.551 1.86 1 92.12 416 LEU A C 1
ATOM 2915 O O . LEU A 1 416 ? 14.594 -5.859 0.726 1 92.12 416 LEU A O 1
ATOM 2919 N N . ILE A 1 417 ? 12.984 -5.621 2.234 1 94.38 417 ILE A N 1
ATOM 2920 C CA . ILE A 1 417 ? 11.898 -6.062 1.367 1 94.38 417 ILE A CA 1
ATOM 2921 C C . ILE A 1 417 ? 11.82 -5.16 0.137 1 94.38 417 ILE A C 1
ATOM 2923 O O . ILE A 1 417 ? 11.781 -5.648 -0.995 1 94.38 417 ILE A O 1
ATOM 2927 N N . VAL A 1 418 ? 11.859 -3.906 0.368 1 95.06 418 VAL A N 1
ATOM 2928 C CA . VAL A 1 418 ? 11.719 -2.928 -0.705 1 95.06 418 VAL A CA 1
ATOM 2929 C C . VAL A 1 418 ? 12.93 -2.992 -1.63 1 95.06 418 VAL A C 1
ATOM 2931 O O . VAL A 1 418 ? 12.781 -3.062 -2.852 1 95.06 418 VAL A O 1
ATOM 2934 N N . MET A 1 419 ? 14.117 -3.041 -1.099 1 94.88 419 MET A N 1
ATOM 2935 C CA . MET A 1 419 ? 15.328 -3.09 -1.912 1 94.88 419 MET A CA 1
ATOM 2936 C C . MET A 1 419 ? 15.391 -4.379 -2.723 1 94.88 419 MET A C 1
ATOM 2938 O O . MET A 1 419 ? 15.766 -4.367 -3.895 1 94.88 419 MET A O 1
ATOM 2942 N N . ALA A 1 420 ? 15.023 -5.445 -2.055 1 96.88 420 ALA A N 1
ATOM 2943 C CA . ALA A 1 420 ? 15.016 -6.734 -2.74 1 96.88 420 ALA A CA 1
ATOM 2944 C C . ALA A 1 420 ? 14.047 -6.727 -3.918 1 96.88 420 ALA A C 1
ATOM 2946 O O . ALA A 1 420 ? 14.344 -7.277 -4.98 1 96.88 420 ALA A O 1
ATOM 2947 N N . SER A 1 421 ? 12.875 -6.129 -3.732 1 97.5 421 SER A N 1
ATOM 2948 C CA . SER A 1 421 ? 11.883 -6.055 -4.797 1 97.5 421 SER A CA 1
ATOM 2949 C C . SER A 1 421 ? 12.398 -5.25 -5.984 1 97.5 421 SER A C 1
ATOM 2951 O O . SER A 1 421 ? 12.203 -5.637 -7.137 1 97.5 421 SER A O 1
ATOM 2953 N N . VAL A 1 422 ? 13.07 -4.168 -5.699 1 96.25 422 VAL A N 1
ATOM 2954 C CA . VAL A 1 422 ? 13.586 -3.311 -6.758 1 96.25 422 VAL A CA 1
ATOM 2955 C C . VAL A 1 422 ? 14.711 -4.031 -7.496 1 96.25 422 VAL A C 1
ATOM 2957 O O . VAL A 1 422 ? 14.734 -4.062 -8.734 1 96.25 422 VAL A O 1
ATOM 2960 N N . VAL A 1 423 ? 15.609 -4.633 -6.77 1 96 423 VAL A N 1
ATOM 2961 C CA . VAL A 1 423 ? 16.734 -5.352 -7.375 1 96 423 VAL A CA 1
ATOM 2962 C C . VAL A 1 423 ? 16.203 -6.484 -8.25 1 96 423 VAL A C 1
ATOM 2964 O O . VAL A 1 423 ? 16.641 -6.648 -9.391 1 96 423 VAL A O 1
ATOM 2967 N N . ALA A 1 424 ? 15.273 -7.211 -7.699 1 97.88 424 ALA A N 1
ATOM 2968 C CA . ALA A 1 424 ? 14.711 -8.328 -8.453 1 97.88 424 ALA A CA 1
ATOM 2969 C C . ALA A 1 424 ? 14.023 -7.844 -9.727 1 97.88 424 ALA A C 1
ATOM 2971 O O . ALA A 1 424 ? 14.164 -8.461 -10.789 1 97.88 424 ALA A O 1
ATOM 2972 N N . PHE A 1 425 ? 13.305 -6.777 -9.641 1 96.06 425 PHE A N 1
ATOM 2973 C CA . PHE A 1 425 ? 12.625 -6.215 -10.805 1 96.06 425 PHE A CA 1
ATOM 2974 C C . PHE A 1 425 ? 13.625 -5.805 -11.875 1 96.06 425 PHE A C 1
ATOM 2976 O O . PHE A 1 425 ? 13.461 -6.152 -13.047 1 96.06 425 PHE A O 1
ATOM 2983 N N . VAL A 1 426 ? 14.625 -5.09 -11.492 1 93.94 426 VAL A N 1
ATOM 2984 C CA . VAL A 1 426 ? 15.625 -4.594 -12.43 1 93.94 426 VAL A CA 1
ATOM 2985 C C . VAL A 1 426 ? 16.359 -5.766 -13.07 1 93.94 426 VAL A C 1
ATOM 2987 O O . VAL A 1 426 ? 16.531 -5.809 -14.297 1 93.94 426 VAL A O 1
ATOM 2990 N N . VAL A 1 427 ? 16.766 -6.734 -12.273 1 95.25 427 VAL A N 1
ATOM 2991 C CA . VAL A 1 427 ? 17.5 -7.887 -12.773 1 95.25 427 VAL A CA 1
ATOM 2992 C C . VAL A 1 427 ? 16.609 -8.688 -13.727 1 95.25 427 VAL A C 1
ATOM 2994 O O . VAL A 1 427 ? 17.078 -9.164 -14.766 1 95.25 427 VAL A O 1
ATOM 2997 N N . ALA A 1 428 ? 15.375 -8.867 -13.359 1 95 428 ALA A N 1
ATOM 2998 C CA . ALA A 1 428 ? 14.461 -9.578 -14.242 1 95 428 ALA A CA 1
ATOM 2999 C C . ALA A 1 428 ? 14.367 -8.906 -15.602 1 95 428 ALA A C 1
ATOM 3001 O O . ALA A 1 428 ? 14.312 -9.578 -16.641 1 95 428 ALA A O 1
ATOM 3002 N N . GLN A 1 429 ? 14.391 -7.59 -15.625 1 90.62 429 GLN A N 1
ATOM 3003 C CA . GLN A 1 429 ? 14.344 -6.844 -16.875 1 90.62 429 GLN A CA 1
ATOM 3004 C C . GLN A 1 429 ? 15.633 -7.008 -17.672 1 90.62 429 GLN A C 1
ATOM 3006 O O . GLN A 1 429 ? 15.617 -7.008 -18.906 1 90.62 429 GLN A O 1
ATOM 3011 N N . LEU A 1 430 ? 16.719 -7.16 -16.984 1 88.06 430 LEU A N 1
ATOM 3012 C CA . LEU A 1 430 ? 18.016 -7.289 -17.625 1 88.06 430 LEU A CA 1
ATOM 3013 C C . LEU A 1 430 ? 18.188 -8.664 -18.25 1 88.06 430 LEU A C 1
ATOM 3015 O O . LEU A 1 430 ? 18.812 -8.797 -19.312 1 88.06 430 LEU A O 1
ATOM 3019 N N . VAL A 1 431 ? 17.594 -9.617 -17.609 1 90.69 431 VAL A N 1
ATOM 3020 C CA . VAL A 1 431 ? 17.797 -11 -18.047 1 90.69 431 VAL A CA 1
ATOM 3021 C C . VAL A 1 431 ? 16.797 -11.336 -19.156 1 90.69 431 VAL A C 1
ATOM 3023 O O . VAL A 1 431 ? 17.094 -12.164 -20.016 1 90.69 431 VAL A O 1
ATOM 3026 N N . ARG A 1 432 ? 15.711 -10.656 -19.141 1 83.31 432 ARG A N 1
ATOM 3027 C CA . ARG A 1 432 ? 14.68 -10.945 -20.125 1 83.31 432 ARG A CA 1
ATOM 3028 C C . ARG A 1 432 ? 15.188 -10.672 -21.547 1 83.31 432 ARG A C 1
ATOM 3030 O O . ARG A 1 432 ? 15.805 -9.633 -21.797 1 83.31 432 ARG A O 1
ATOM 3037 N N . ARG A 1 433 ? 15.438 -11.719 -22.375 1 64.62 433 ARG A N 1
ATOM 3038 C CA . ARG A 1 433 ? 15.898 -11.641 -23.75 1 64.62 433 ARG A CA 1
ATOM 3039 C C . ARG A 1 433 ? 14.82 -11.062 -24.672 1 64.62 433 ARG A C 1
ATOM 3041 O O . ARG A 1 433 ? 13.641 -11.352 -24.484 1 64.62 433 ARG A O 1
ATOM 3048 N N . THR A 1 434 ? 14.961 -9.883 -25.188 1 54.62 434 THR A N 1
ATOM 3049 C CA . THR A 1 434 ? 14.078 -9.25 -26.156 1 54.62 434 THR A CA 1
ATOM 3050 C C . THR A 1 434 ? 13.719 -10.219 -27.281 1 54.62 434 THR A C 1
ATOM 3052 O O . THR A 1 434 ? 14.586 -10.914 -27.797 1 54.62 434 THR A O 1
ATOM 3055 N N . PRO A 1 435 ? 12.469 -10.633 -27.406 1 50.06 435 PRO A N 1
ATOM 3056 C CA . PRO A 1 435 ? 12.203 -11.391 -28.641 1 50.06 435 PRO A CA 1
ATOM 3057 C C . PRO A 1 435 ? 12.922 -10.812 -29.859 1 50.06 435 PRO A C 1
ATOM 3059 O O . PRO A 1 435 ? 13.156 -9.609 -29.922 1 50.06 435 PRO A O 1
ATOM 3062 N N . PRO A 1 436 ? 13.68 -11.656 -30.625 1 37.03 436 PRO A N 1
ATOM 3063 C CA . PRO A 1 436 ? 14.289 -11.172 -31.875 1 37.03 436 PRO A CA 1
ATOM 3064 C C . PRO A 1 436 ? 13.336 -10.312 -32.688 1 37.03 436 PRO A C 1
ATOM 3066 O O . PRO A 1 436 ? 12.117 -10.5 -32.625 1 37.03 436 PRO A O 1
ATOM 3069 N N . GLU A 1 437 ? 13.555 -9.094 -32.875 1 38 437 GLU A N 1
ATOM 3070 C CA . GLU A 1 437 ? 12.875 -8.305 -33.875 1 38 437 GLU A CA 1
ATOM 3071 C C . GLU A 1 437 ? 12.555 -9.148 -35.125 1 38 437 GLU A C 1
ATOM 3073 O O . GLU A 1 437 ? 13.43 -9.844 -35.656 1 38 437 GLU A O 1
ATOM 3078 N N . ALA A 1 438 ? 11.398 -9.789 -35.312 1 36.88 438 ALA A N 1
ATOM 3079 C CA . ALA A 1 438 ? 11.156 -10.211 -36.688 1 36.88 438 ALA A CA 1
ATOM 3080 C C . ALA A 1 438 ? 11.711 -9.195 -37.688 1 36.88 438 ALA A C 1
ATOM 3082 O O . ALA A 1 438 ? 11.273 -8.039 -37.688 1 36.88 438 ALA A O 1
ATOM 3083 N N . GLY A 1 439 ? 12.938 -9.195 -38.031 1 35.12 439 GLY A N 1
ATOM 3084 C CA . GLY A 1 439 ? 13.5 -8.508 -39.188 1 35.12 439 GLY A CA 1
ATOM 3085 C C . GLY A 1 439 ? 12.57 -8.5 -40.406 1 35.12 439 GLY A C 1
ATOM 3086 O O . GLY A 1 439 ? 12.336 -9.547 -41 1 35.12 439 GLY A O 1
ATOM 3087 N N . GLY A 1 440 ? 11.398 -7.816 -40.344 1 35.41 440 GLY A N 1
ATOM 3088 C CA . GLY A 1 440 ? 10.719 -7.555 -41.594 1 35.41 440 GLY A CA 1
ATOM 3089 C C . GLY A 1 440 ? 11.664 -7.199 -42.75 1 35.41 440 GLY A C 1
ATOM 3090 O O . GLY A 1 440 ? 12.344 -6.172 -42.688 1 35.41 440 GLY A O 1
ATOM 3091 N N . SER A 1 441 ? 12.344 -8.172 -43.344 1 34.12 441 SER A N 1
ATOM 3092 C CA . SER A 1 441 ? 13 -7.961 -44.625 1 34.12 441 SER A CA 1
ATOM 3093 C C . SER A 1 441 ? 12.102 -7.18 -45.594 1 34.12 441 SER A C 1
ATOM 3095 O O . SER A 1 441 ? 10.93 -7.523 -45.781 1 34.12 441 SER A O 1
ATOM 3097 N N . PRO A 1 442 ? 12.328 -5.859 -45.75 1 38.19 442 PRO A N 1
ATOM 3098 C CA . PRO A 1 442 ? 11.656 -5.141 -46.844 1 38.19 442 PRO A CA 1
ATOM 3099 C C . PRO A 1 442 ? 11.625 -5.934 -48.125 1 38.19 442 PRO A C 1
ATOM 3101 O O . PRO A 1 442 ? 12.68 -6.312 -48.656 1 38.19 442 PRO A O 1
ATOM 3104 N N . GLY A 1 443 ? 10.867 -7.008 -48.281 1 32.75 443 GLY A N 1
ATOM 3105 C CA . GLY A 1 443 ? 10.711 -7.648 -49.594 1 32.75 443 GLY A CA 1
ATOM 3106 C C . GLY A 1 443 ? 10.586 -6.664 -50.719 1 32.75 443 GLY A C 1
ATOM 3107 O O . GLY A 1 443 ? 9.703 -5.805 -50.719 1 32.75 443 GLY A O 1
ATOM 3108 N N . GLY A 1 444 ? 11.789 -6.238 -51.312 1 34.03 444 GLY A N 1
ATOM 3109 C CA . GLY A 1 444 ? 12 -5.516 -52.531 1 34.03 444 GLY A CA 1
ATOM 3110 C C . GLY A 1 444 ? 11.062 -5.957 -53.656 1 34.03 444 GLY A C 1
ATOM 3111 O O . GLY A 1 444 ? 10.922 -7.152 -53.906 1 34.03 444 GLY A O 1
ATOM 3112 N N . ALA A 1 445 ? 9.984 -5.195 -53.906 1 36.75 445 ALA A N 1
ATOM 3113 C CA . ALA A 1 445 ? 9.125 -5.367 -55.062 1 36.75 445 ALA A CA 1
ATOM 3114 C C . ALA A 1 445 ? 9.961 -5.535 -56.344 1 36.75 445 ALA A C 1
ATOM 3116 O O . ALA A 1 445 ? 10.93 -4.805 -56.562 1 36.75 445 ALA A O 1
ATOM 3117 N N . PRO A 1 446 ? 9.82 -6.641 -57.062 1 35.38 446 PRO A N 1
ATOM 3118 C CA . PRO A 1 446 ? 10.539 -6.961 -58.312 1 35.38 446 PRO A CA 1
ATOM 3119 C C . PRO A 1 446 ? 10.383 -5.879 -59.375 1 35.38 446 PRO A C 1
ATOM 3121 O O . PRO A 1 446 ? 9.359 -5.191 -59.438 1 35.38 446 PRO A O 1
ATOM 3124 N N . SER A 1 447 ? 11.461 -5.113 -59.75 1 30.7 447 SER A N 1
ATOM 3125 C CA . SER A 1 447 ? 11.594 -4.211 -60.875 1 30.7 447 SER A CA 1
ATOM 3126 C C . SER A 1 447 ? 11.055 -4.848 -62.156 1 30.7 447 SER A C 1
ATOM 3128 O O . SER A 1 447 ? 11.352 -6.004 -62.469 1 30.7 447 SER A O 1
ATOM 3130 N N . ALA A 1 448 ? 9.852 -4.371 -62.719 1 35.19 448 ALA A N 1
ATOM 3131 C CA . ALA A 1 448 ? 9.203 -4.688 -64 1 35.19 448 ALA A CA 1
ATOM 3132 C C . ALA A 1 448 ? 10.188 -4.535 -65.188 1 35.19 448 ALA A C 1
ATOM 3134 O O . ALA A 1 448 ? 10.578 -3.418 -65.5 1 35.19 448 ALA A O 1
ATOM 3135 N N . GLY A 1 449 ? 11.32 -5.281 -65.375 1 25.36 449 GLY A N 1
ATOM 3136 C CA . GLY A 1 449 ? 12.203 -5.258 -66.5 1 25.36 449 GLY A CA 1
ATOM 3137 C C . GLY A 1 449 ? 11.477 -5.531 -67.812 1 25.36 449 GLY A C 1
ATOM 3138 O O . GLY A 1 449 ? 12.109 -5.742 -68.875 1 25.36 449 GLY A O 1
ATOM 3139 N N . ALA A 1 450 ? 10.188 -5.773 -68.062 1 27.64 450 ALA A N 1
ATOM 3140 C CA . ALA A 1 450 ? 10.047 -6.391 -69.375 1 27.64 450 ALA A CA 1
ATOM 3141 C C . ALA A 1 450 ? 10.242 -5.367 -70.5 1 27.64 450 ALA A C 1
ATOM 3143 O O . ALA A 1 450 ? 9.344 -4.578 -70.75 1 27.64 450 ALA A O 1
ATOM 3144 N N . ALA A 1 451 ? 11.211 -4.434 -70.5 1 25.64 451 ALA A N 1
ATOM 3145 C CA . ALA A 1 451 ? 11.219 -3.586 -71.688 1 25.64 451 ALA A CA 1
ATOM 3146 C C . ALA A 1 451 ? 11.234 -4.43 -72.938 1 25.64 451 ALA A C 1
ATOM 3148 O O . ALA A 1 451 ? 12.258 -5.023 -73.25 1 25.64 451 ALA A O 1
ATOM 3149 N N . ARG A 1 452 ? 10.477 -5.594 -73.125 1 21.94 452 ARG A N 1
ATOM 3150 C CA . ARG A 1 452 ? 10.258 -5.652 -74.562 1 21.94 452 ARG A CA 1
ATOM 3151 C C . ARG A 1 452 ? 9.195 -4.645 -75 1 21.94 452 ARG A C 1
ATOM 3153 O O . ARG A 1 452 ? 8.219 -4.418 -74.312 1 21.94 452 ARG A O 1
ATOM 3160 N N . MET B 1 1 ? -6.18 -0.675 -40.906 1 20.14 1 MET B N 1
ATOM 3161 C CA . MET B 1 1 ? -4.969 -1.391 -40.5 1 20.14 1 MET B CA 1
ATOM 3162 C C . MET B 1 1 ? -4.656 -1.157 -39.031 1 20.14 1 MET B C 1
ATOM 3164 O O . MET B 1 1 ? -4.066 -0.137 -38.688 1 20.14 1 MET B O 1
ATOM 3168 N N . THR B 1 2 ? -5.586 -1.537 -38.188 1 25.64 2 THR B N 1
ATOM 3169 C CA . THR B 1 2 ? -5.699 -1.312 -36.75 1 25.64 2 THR B CA 1
ATOM 3170 C C . THR B 1 2 ? -4.523 -1.94 -36 1 25.64 2 THR B C 1
ATOM 3172 O O . THR B 1 2 ? -4.211 -3.115 -36.219 1 25.64 2 THR B O 1
ATOM 3175 N N . ALA B 1 3 ? -3.631 -1.135 -35.625 1 37.75 3 ALA B N 1
ATOM 3176 C CA . ALA B 1 3 ? -2.422 -1.618 -34.969 1 37.75 3 ALA B CA 1
ATOM 3177 C C . ALA B 1 3 ? -2.746 -2.732 -33.969 1 37.75 3 ALA B C 1
ATOM 3179 O O . ALA B 1 3 ? -3.658 -2.6 -33.156 1 37.75 3 ALA B O 1
ATOM 3180 N N . PRO B 1 4 ? -2.336 -3.926 -34.188 1 26.42 4 PRO B N 1
ATOM 3181 C CA . PRO B 1 4 ? -2.756 -5.027 -33.312 1 26.42 4 PRO B CA 1
ATOM 3182 C C . PRO B 1 4 ? -2.584 -4.711 -31.844 1 26.42 4 PRO B C 1
ATOM 3184 O O . PRO B 1 4 ? -1.638 -4.02 -31.453 1 26.42 4 PRO B O 1
ATOM 3187 N N . ALA B 1 5 ? -3.588 -4.797 -31.016 1 37.59 5 ALA B N 1
ATOM 3188 C CA . ALA B 1 5 ? -3.775 -4.574 -29.594 1 37.59 5 ALA B CA 1
ATOM 3189 C C . ALA B 1 5 ? -2.619 -5.164 -28.781 1 37.59 5 ALA B C 1
ATOM 3191 O O . ALA B 1 5 ? -2.447 -4.844 -27.609 1 37.59 5 ALA B O 1
ATOM 3192 N N . ASN B 1 6 ? -1.922 -6.273 -29.141 1 36.44 6 ASN B N 1
ATOM 3193 C CA . ASN B 1 6 ? -0.798 -6.996 -28.562 1 36.44 6 ASN B CA 1
ATOM 3194 C C . ASN B 1 6 ? 0.498 -6.195 -28.656 1 36.44 6 ASN B C 1
ATOM 3196 O O . ASN B 1 6 ? 1.52 -6.586 -28.094 1 36.44 6 ASN B O 1
ATOM 3200 N N . ALA B 1 7 ? 0.547 -5.398 -29.531 1 40.28 7 ALA B N 1
ATOM 3201 C CA . ALA B 1 7 ? 1.707 -4.594 -29.922 1 40.28 7 ALA B CA 1
ATOM 3202 C C . ALA B 1 7 ? 2.008 -3.535 -28.859 1 40.28 7 ALA B C 1
ATOM 3204 O O . ALA B 1 7 ? 3.16 -3.127 -28.688 1 40.28 7 ALA B O 1
ATOM 3205 N N . VAL B 1 8 ? 0.997 -2.977 -28.125 1 40.62 8 VAL B N 1
ATOM 3206 C CA . VAL B 1 8 ? 1.044 -1.845 -27.203 1 40.62 8 VAL B CA 1
ATOM 3207 C C . VAL B 1 8 ? 1.738 -2.26 -25.906 1 40.62 8 VAL B C 1
ATOM 3209 O O . VAL B 1 8 ? 2.617 -1.55 -25.406 1 40.62 8 VAL B O 1
ATOM 3212 N N . PRO B 1 9 ? 1.467 -3.58 -25.438 1 54.94 9 PRO B N 1
ATOM 3213 C CA . PRO B 1 9 ? 2.197 -4.012 -24.25 1 54.94 9 PRO B CA 1
ATOM 3214 C C . PRO B 1 9 ? 3.684 -4.246 -24.516 1 54.94 9 PRO B C 1
ATOM 3216 O O . PRO B 1 9 ? 4.523 -3.953 -23.656 1 54.94 9 PRO B O 1
ATOM 3219 N N . ASP B 1 10 ? 4.02 -4.57 -25.766 1 60.25 10 ASP B N 1
ATOM 3220 C CA . ASP B 1 10 ? 5.41 -4.863 -26.094 1 60.25 10 ASP B CA 1
ATOM 3221 C C . ASP B 1 10 ? 6.234 -3.58 -26.188 1 60.25 10 ASP B C 1
ATOM 3223 O O . ASP B 1 10 ? 7.379 -3.537 -25.734 1 60.25 10 ASP B O 1
ATOM 3227 N N . ARG B 1 11 ? 5.582 -2.492 -26.75 1 59.81 11 ARG B N 1
ATOM 3228 C CA . ARG B 1 11 ? 6.293 -1.224 -26.875 1 59.81 11 ARG B CA 1
ATOM 3229 C C . ARG B 1 11 ? 6.559 -0.618 -25.5 1 59.81 11 ARG B C 1
ATOM 3231 O O . ARG B 1 11 ? 7.629 -0.054 -25.25 1 59.81 11 ARG B O 1
ATOM 3238 N N . ALA B 1 12 ? 5.566 -0.802 -24.688 1 69.38 12 ALA B N 1
ATOM 3239 C CA . ALA B 1 12 ? 5.727 -0.269 -23.344 1 69.38 12 ALA B CA 1
ATOM 3240 C C . ALA B 1 12 ? 6.824 -1.013 -22.578 1 69.38 12 ALA B C 1
ATOM 3242 O O . ALA B 1 12 ? 7.605 -0.402 -21.844 1 69.38 12 ALA B O 1
ATOM 3243 N N . GLU B 1 13 ? 6.852 -2.221 -22.906 1 72.88 13 GLU B N 1
ATOM 3244 C CA . GLU B 1 13 ? 7.875 -3.035 -22.25 1 72.88 13 GLU B CA 1
ATOM 3245 C C . GLU B 1 13 ? 9.266 -2.699 -22.781 1 72.88 13 GLU B C 1
ATOM 3247 O O . GLU B 1 13 ? 10.234 -2.662 -22.016 1 72.88 13 GLU B O 1
ATOM 3252 N N . ARG B 1 14 ? 9.383 -2.428 -24.047 1 74 14 ARG B N 1
ATOM 3253 C CA . ARG B 1 14 ? 10.664 -2.092 -24.656 1 74 14 ARG B CA 1
ATOM 3254 C C . ARG B 1 14 ? 11.148 -0.726 -24.172 1 74 14 ARG B C 1
ATOM 3256 O O . ARG B 1 14 ? 12.344 -0.542 -23.906 1 74 14 ARG B O 1
ATOM 3263 N N . SER B 1 15 ? 10.172 0.139 -24.094 1 78.62 15 SER B N 1
ATOM 3264 C CA . SER B 1 15 ? 10.516 1.474 -23.609 1 78.62 15 SER B CA 1
ATOM 3265 C C . SER B 1 15 ? 10.992 1.435 -22.156 1 78.62 15 SER B C 1
ATOM 3267 O O . SER B 1 15 ? 11.961 2.109 -21.797 1 78.62 15 SER B O 1
ATOM 3269 N N . LEU B 1 16 ? 10.383 0.631 -21.406 1 84.06 16 LEU B N 1
ATOM 3270 C CA . LEU B 1 16 ? 10.766 0.493 -20.016 1 84.06 16 LEU B CA 1
ATOM 3271 C C . LEU B 1 16 ? 12.156 -0.124 -19.891 1 84.06 16 LEU B C 1
ATOM 3273 O O . LEU B 1 16 ? 12.984 0.357 -19.109 1 84.06 16 LEU B O 1
ATOM 3277 N N . ARG B 1 17 ? 12.43 -1.062 -20.688 1 84.94 17 ARG B N 1
ATOM 3278 C CA . ARG B 1 17 ? 13.727 -1.733 -20.656 1 84.94 17 ARG B CA 1
ATOM 3279 C C . ARG B 1 17 ? 14.836 -0.786 -21.094 1 84.94 17 ARG B C 1
ATOM 3281 O O . ARG B 1 17 ? 15.914 -0.772 -20.484 1 84.94 17 ARG B O 1
ATOM 3288 N N . GLN B 1 18 ? 14.57 -0.023 -22.062 1 84.44 18 GLN B N 1
ATOM 3289 C CA . GLN B 1 18 ? 15.562 0.937 -22.547 1 84.44 18 GLN B CA 1
ATOM 3290 C C . GLN B 1 18 ? 15.883 1.973 -21.469 1 84.44 18 GLN B C 1
ATOM 3292 O O . GLN B 1 18 ? 17.047 2.342 -21.281 1 84.44 18 GLN B O 1
ATOM 3297 N N . THR B 1 19 ? 14.836 2.336 -20.797 1 84.75 19 THR B N 1
ATOM 3298 C CA . THR B 1 19 ? 15.039 3.309 -19.734 1 84.75 19 THR B CA 1
ATOM 3299 C C . THR B 1 19 ? 15.82 2.689 -18.578 1 84.75 19 THR B C 1
ATOM 3301 O O . THR B 1 19 ? 16.781 3.287 -18.094 1 84.75 19 THR B O 1
ATOM 3304 N N . LEU B 1 20 ? 15.492 1.488 -18.234 1 85.75 20 LEU B N 1
ATOM 3305 C CA . LEU B 1 20 ? 16.109 0.825 -17.094 1 85.75 20 LEU B CA 1
ATOM 3306 C C . LEU B 1 20 ? 17.547 0.449 -17.391 1 85.75 20 LEU B C 1
ATOM 3308 O O . LEU B 1 20 ? 18.375 0.38 -16.469 1 85.75 20 LEU B O 1
ATOM 3312 N N . LEU B 1 21 ? 17.828 0.247 -18.688 1 84.44 21 LEU B N 1
ATOM 3313 C CA . LEU B 1 21 ? 19.141 -0.222 -19.078 1 84.44 21 LEU B CA 1
ATOM 3314 C C . LEU B 1 21 ? 20.062 0.951 -19.422 1 84.44 21 LEU B C 1
ATOM 3316 O O . LEU B 1 21 ? 21.25 0.767 -19.656 1 84.44 21 LEU B O 1
ATOM 3320 N N . SER B 1 22 ? 19.547 2.092 -19.469 1 88.06 22 SER B N 1
ATOM 3321 C CA . SER B 1 22 ? 20.391 3.248 -19.75 1 88.06 22 SER B CA 1
ATOM 3322 C C . SER B 1 22 ? 21.359 3.523 -18.609 1 88.06 22 SER B C 1
ATOM 3324 O O . SER B 1 22 ? 21 3.41 -17.438 1 88.06 22 SER B O 1
ATOM 3326 N N . PRO B 1 23 ? 22.609 3.758 -18.922 1 88.44 23 PRO B N 1
ATOM 3327 C CA . PRO B 1 23 ? 23.609 4.031 -17.891 1 88.44 23 PRO B CA 1
ATOM 3328 C C . PRO B 1 23 ? 23.234 5.223 -17 1 88.44 23 PRO B C 1
ATOM 3330 O O 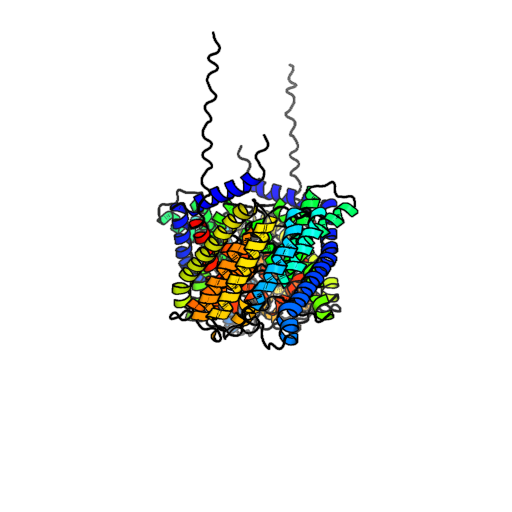. PRO B 1 23 ? 23.531 5.219 -15.805 1 88.44 23 PRO B O 1
ATOM 3333 N N . GLY B 1 24 ? 22.656 6.176 -17.641 1 87.12 24 GLY B N 1
ATOM 3334 C CA . GLY B 1 24 ? 22.219 7.336 -16.875 1 87.12 24 GLY B CA 1
ATOM 3335 C C . GLY B 1 24 ? 21.219 6.996 -15.789 1 87.12 24 GLY B C 1
ATOM 3336 O O . GLY B 1 24 ? 21.328 7.492 -14.664 1 87.12 24 GLY B O 1
ATOM 3337 N N . TYR B 1 25 ? 20.344 6.148 -16.094 1 90.81 25 TYR B N 1
ATOM 3338 C CA . TYR B 1 25 ? 19.328 5.781 -15.125 1 90.81 25 TYR B CA 1
ATOM 3339 C C . TYR B 1 25 ? 19.906 4.91 -14.016 1 90.81 25 TYR B C 1
ATOM 3341 O O . TYR B 1 25 ? 19.531 5.055 -12.844 1 90.81 25 TYR B O 1
ATOM 3349 N N . ARG B 1 26 ? 20.797 4.051 -14.359 1 90.56 26 ARG B N 1
ATOM 3350 C CA . ARG B 1 26 ? 21.438 3.211 -13.352 1 90.56 26 ARG B CA 1
ATOM 3351 C C . ARG B 1 26 ? 22.25 4.051 -12.375 1 90.56 26 ARG B C 1
ATOM 3353 O O . ARG B 1 26 ? 22.25 3.785 -11.172 1 90.56 26 ARG B O 1
ATOM 3360 N N . ARG B 1 27 ? 22.891 5.012 -12.898 1 89.75 27 ARG B N 1
ATOM 3361 C CA . ARG B 1 27 ? 23.625 5.945 -12.047 1 89.75 27 ARG B CA 1
ATOM 3362 C C . ARG B 1 27 ? 22.672 6.711 -11.133 1 89.75 27 ARG B C 1
ATOM 3364 O O . ARG B 1 27 ? 22.984 6.969 -9.969 1 89.75 27 ARG B O 1
ATOM 3371 N N . LEU B 1 28 ? 21.578 7.027 -11.719 1 90.38 28 LEU B N 1
ATOM 3372 C CA . LEU B 1 28 ? 20.562 7.742 -10.953 1 90.38 28 LEU B CA 1
ATOM 3373 C C . LEU B 1 28 ? 20.062 6.887 -9.789 1 90.38 28 LEU B C 1
ATOM 3375 O O . LEU B 1 28 ? 19.859 7.391 -8.688 1 90.38 28 LEU B O 1
ATOM 3379 N N . LEU B 1 29 ? 19.844 5.613 -10.031 1 92.69 29 LEU B N 1
ATOM 3380 C CA . LEU B 1 29 ? 19.422 4.695 -8.984 1 92.69 29 LEU B CA 1
ATOM 3381 C C . LEU B 1 29 ? 20.453 4.617 -7.867 1 92.69 29 LEU B C 1
ATOM 3383 O O . LEU B 1 29 ? 20.094 4.664 -6.688 1 92.69 29 LEU B O 1
ATOM 3387 N N . LEU B 1 30 ? 21.688 4.551 -8.242 1 91.44 30 LEU B N 1
ATOM 3388 C CA . LEU B 1 30 ? 22.75 4.477 -7.254 1 91.44 30 LEU B CA 1
ATOM 3389 C C . LEU B 1 30 ? 22.844 5.773 -6.453 1 91.44 30 LEU B C 1
ATOM 3391 O O . LEU B 1 30 ? 23.062 5.742 -5.238 1 91.44 30 LEU B O 1
ATOM 3395 N N . LEU B 1 31 ? 22.656 6.84 -7.129 1 91.25 31 LEU B N 1
ATOM 3396 C CA . LEU B 1 31 ? 22.688 8.141 -6.465 1 91.25 31 LEU B CA 1
ATOM 3397 C C . LEU B 1 31 ? 21.547 8.25 -5.449 1 91.25 31 LEU B C 1
ATOM 3399 O O . LEU B 1 31 ? 21.734 8.836 -4.379 1 91.25 31 LEU B O 1
ATOM 3403 N N . CYS B 1 32 ? 20.453 7.73 -5.797 1 93.19 32 CYS B N 1
ATOM 3404 C CA . CYS B 1 32 ? 19.312 7.793 -4.891 1 93.19 32 CYS B CA 1
ATOM 3405 C C . CYS B 1 32 ? 19.562 6.957 -3.643 1 93.19 32 CYS B C 1
ATOM 3407 O O . CYS B 1 32 ? 19.125 7.328 -2.547 1 93.19 32 CYS B O 1
ATOM 3409 N N . VAL B 1 33 ? 20.234 5.844 -3.795 1 92.69 33 VAL B N 1
ATOM 3410 C CA . VAL B 1 33 ? 20.609 5.031 -2.645 1 92.69 33 VAL B CA 1
ATOM 3411 C C . VAL B 1 33 ? 21.547 5.82 -1.742 1 92.69 33 VAL B C 1
ATOM 3413 O O . VAL B 1 33 ? 21.359 5.863 -0.523 1 92.69 33 VAL B O 1
ATOM 3416 N N . LEU B 1 34 ? 22.469 6.48 -2.309 1 93.56 34 LEU B N 1
ATOM 3417 C CA . LEU B 1 34 ? 23.469 7.238 -1.562 1 93.56 34 LEU B CA 1
ATOM 3418 C C . LEU B 1 34 ? 22.844 8.461 -0.898 1 93.56 34 LEU B C 1
ATOM 3420 O O . LEU B 1 34 ? 23.188 8.797 0.234 1 93.56 34 LEU B O 1
ATOM 3424 N N . LEU B 1 35 ? 21.891 9.062 -1.572 1 93.25 35 LEU B N 1
ATOM 3425 C CA . LEU B 1 35 ? 21.25 10.273 -1.064 1 93.25 35 LEU B CA 1
ATOM 3426 C C . LEU B 1 35 ? 20.312 9.945 0.093 1 93.25 35 LEU B C 1
ATOM 3428 O O . LEU B 1 35 ? 20.016 10.812 0.917 1 93.25 35 LEU B O 1
ATOM 3432 N N . GLY B 1 36 ? 19.797 8.703 0.098 1 93.69 36 GLY B N 1
ATOM 3433 C CA . GLY B 1 36 ? 18.922 8.305 1.193 1 93.69 36 GLY B CA 1
ATOM 3434 C C . GLY B 1 36 ? 19.578 8.461 2.557 1 93.69 36 GLY B C 1
ATOM 3435 O O . GLY B 1 36 ? 18.906 8.789 3.535 1 93.69 36 GLY B O 1
ATOM 3436 N N . VAL B 1 37 ? 20.844 8.359 2.637 1 92.94 37 VAL B N 1
ATOM 3437 C CA . VAL B 1 37 ? 21.578 8.352 3.898 1 92.94 37 VAL B CA 1
ATOM 3438 C C . VAL B 1 37 ? 21.641 9.773 4.469 1 92.94 37 VAL B C 1
ATOM 3440 O O . VAL B 1 37 ? 21.109 10.031 5.555 1 92.94 37 VAL B O 1
ATOM 3443 N N . PRO B 1 38 ? 22.188 10.734 3.775 1 94.25 38 PRO B N 1
ATOM 3444 C CA . PRO B 1 38 ? 22.234 12.078 4.352 1 94.25 38 PRO B CA 1
ATOM 3445 C C . PRO B 1 38 ? 20.859 12.688 4.566 1 94.25 38 PRO B C 1
ATOM 3447 O O . PRO B 1 38 ? 20.656 13.469 5.504 1 94.25 38 PRO B O 1
ATOM 3450 N N . ILE B 1 39 ? 19.922 12.375 3.713 1 94.81 39 ILE B N 1
ATOM 3451 C CA . ILE B 1 39 ? 18.562 12.906 3.871 1 94.81 39 ILE B CA 1
ATOM 3452 C C . ILE B 1 39 ? 17.953 12.367 5.156 1 94.81 39 ILE B C 1
ATOM 3454 O O . ILE B 1 39 ? 17.344 13.117 5.926 1 94.81 39 ILE B O 1
ATOM 3458 N N . ALA B 1 40 ? 18.094 11.086 5.355 1 93.25 40 ALA B N 1
ATOM 3459 C CA . ALA B 1 40 ? 17.562 10.469 6.574 1 93.25 40 ALA B CA 1
ATOM 3460 C C . ALA B 1 40 ? 18.219 11.062 7.816 1 93.25 40 ALA B C 1
ATOM 3462 O O . ALA B 1 40 ? 17.562 11.273 8.836 1 93.25 40 ALA B O 1
ATOM 3463 N N . LEU B 1 41 ? 19.516 11.297 7.793 1 92.88 41 LEU B N 1
ATOM 3464 C CA . LEU B 1 41 ? 20.234 11.906 8.914 1 92.88 41 LEU B CA 1
ATOM 3465 C C . LEU B 1 41 ? 19.734 13.32 9.172 1 92.88 41 LEU B C 1
ATOM 3467 O O . LEU B 1 41 ? 19.516 13.711 10.32 1 92.88 41 LEU B O 1
ATOM 3471 N N . ALA B 1 42 ? 19.594 14.031 8.102 1 94.44 42 ALA B N 1
ATOM 3472 C CA . ALA B 1 42 ? 19.062 15.383 8.234 1 94.44 42 ALA B CA 1
ATOM 3473 C C . ALA B 1 42 ? 17.672 15.375 8.852 1 94.44 42 ALA B C 1
ATOM 3475 O O . ALA B 1 42 ? 17.359 16.203 9.711 1 94.44 42 ALA B O 1
ATOM 3476 N N . CYS B 1 43 ? 16.859 14.484 8.383 1 92.94 43 CYS B N 1
ATOM 3477 C CA . CYS B 1 43 ? 15.5 14.375 8.914 1 92.94 43 CYS B CA 1
ATOM 3478 C C . CYS B 1 43 ? 15.523 13.945 10.383 1 92.94 43 CYS B C 1
ATOM 3480 O O . CYS B 1 43 ? 14.711 14.414 11.18 1 92.94 43 CYS B O 1
ATOM 3482 N N . PHE B 1 44 ? 16.422 13.078 10.742 1 90.38 44 PHE B N 1
ATOM 3483 C CA . PHE B 1 44 ? 16.578 12.617 12.117 1 90.38 44 PHE B CA 1
ATOM 3484 C C . PHE B 1 44 ? 16.891 13.781 13.047 1 90.38 44 PHE B C 1
ATOM 3486 O O . PHE B 1 44 ? 16.266 13.93 14.102 1 90.38 44 PHE B O 1
ATOM 3493 N N . PHE B 1 45 ? 17.828 14.562 12.688 1 92.12 45 PHE B N 1
ATOM 3494 C CA . PHE B 1 45 ? 18.203 15.703 13.516 1 92.12 45 PHE B CA 1
ATOM 3495 C C . PHE B 1 45 ? 17.109 16.766 13.523 1 92.12 45 PHE B C 1
ATOM 3497 O O . PHE B 1 45 ? 16.891 17.422 14.531 1 92.12 45 PHE B O 1
ATOM 3504 N N . PHE B 1 46 ? 16.5 16.922 12.43 1 93.12 46 PHE B N 1
ATOM 3505 C CA . PHE B 1 46 ? 15.391 17.875 12.352 1 93.12 46 PHE B CA 1
ATOM 3506 C C . PHE B 1 46 ? 14.289 17.484 13.328 1 93.12 46 PHE B C 1
ATOM 3508 O O . PHE B 1 46 ? 13.844 18.312 14.133 1 93.12 46 PHE B O 1
ATOM 3515 N N . VAL B 1 47 ? 13.844 16.266 13.25 1 90.19 47 VAL B N 1
ATOM 3516 C CA . VAL B 1 47 ? 12.758 15.781 14.102 1 90.19 47 VAL B CA 1
ATOM 3517 C C . VAL B 1 47 ? 13.211 15.758 15.562 1 90.19 47 VAL B C 1
ATOM 3519 O O . VAL B 1 47 ? 12.445 16.125 16.453 1 90.19 47 VAL B O 1
ATOM 3522 N N . GLY B 1 48 ? 14.406 15.312 15.797 1 89.25 48 GLY B N 1
ATOM 3523 C CA . GLY B 1 48 ? 14.953 15.32 17.156 1 89.25 48 GLY B CA 1
ATOM 3524 C C . GLY B 1 48 ? 14.984 16.703 17.766 1 89.25 48 GLY B C 1
ATOM 3525 O O . GLY B 1 48 ? 14.594 16.875 18.922 1 89.25 48 GLY B O 1
ATOM 3526 N N . LEU B 1 49 ? 15.453 17.656 16.984 1 92.88 49 LEU B N 1
ATOM 3527 C CA . LEU B 1 49 ? 15.516 19.031 17.469 1 92.88 49 LEU B CA 1
ATOM 3528 C C . LEU B 1 49 ? 14.117 19.594 17.719 1 92.88 49 LEU B C 1
ATOM 3530 O O . LEU B 1 49 ? 13.891 20.312 18.688 1 92.88 49 LEU B O 1
ATOM 3534 N N . GLN B 1 50 ? 13.266 19.297 16.812 1 92.5 50 GLN B N 1
ATOM 3535 C CA . GLN B 1 50 ? 11.883 19.719 16.984 1 92.5 50 GLN B CA 1
ATOM 3536 C C . GLN B 1 50 ? 11.281 19.172 18.266 1 92.5 50 GLN B C 1
ATOM 3538 O O . GLN B 1 50 ? 10.609 19.891 19 1 92.5 50 GLN B O 1
ATOM 3543 N N . HIS B 1 51 ? 11.508 17.969 18.562 1 90.12 51 HIS B N 1
ATOM 3544 C CA . HIS B 1 51 ? 10.992 17.328 19.766 1 90.12 51 HIS B CA 1
ATOM 3545 C C . HIS B 1 51 ? 11.617 17.938 21.016 1 90.12 51 HIS B C 1
ATOM 3547 O O . HIS B 1 51 ? 10.93 18.125 22.031 1 90.12 51 HIS B O 1
ATOM 3553 N N . GLU B 1 52 ? 12.875 18.156 20.953 1 92.75 52 GLU B N 1
ATOM 3554 C CA . GLU B 1 52 ? 13.57 18.75 22.094 1 92.75 52 GLU B CA 1
ATOM 3555 C C . GLU B 1 52 ? 13.031 20.156 22.391 1 92.75 52 GLU B C 1
ATOM 3557 O O . GLU B 1 52 ? 12.812 20.5 23.547 1 92.75 52 GLU B O 1
ATOM 3562 N N . LEU B 1 53 ? 12.859 20.891 21.359 1 95.69 53 LEU B N 1
ATOM 3563 C CA . LEU B 1 53 ? 12.328 22.234 21.547 1 95.69 53 LEU B CA 1
ATOM 3564 C C . LEU B 1 53 ? 10.898 22.188 22.062 1 95.69 53 LEU B C 1
ATOM 3566 O O . LEU B 1 53 ? 10.523 23 22.922 1 95.69 53 LEU B O 1
ATOM 3570 N N . GLN B 1 54 ? 10.117 21.281 21.562 1 94.25 54 GLN B N 1
ATOM 3571 C CA . GLN B 1 54 ? 8.758 21.094 22.062 1 94.25 54 GLN B CA 1
ATOM 3572 C C . GLN B 1 54 ? 8.75 20.719 23.531 1 94.25 54 GLN B C 1
ATOM 3574 O O . GLN B 1 54 ? 7.945 21.234 24.312 1 94.25 54 GLN B O 1
ATOM 3579 N N . HIS B 1 55 ? 9.633 19.844 23.891 1 93.5 55 HIS B N 1
ATOM 3580 C CA . HIS B 1 55 ? 9.734 19.438 25.297 1 93.5 55 HIS B CA 1
ATOM 3581 C C . HIS B 1 55 ? 10.133 20.609 26.172 1 93.5 55 HIS B C 1
ATOM 3583 O O . HIS B 1 55 ? 9.602 20.781 27.281 1 93.5 55 HIS B O 1
ATOM 3589 N N . TRP B 1 56 ? 11.023 21.359 25.703 1 95.81 56 TRP B N 1
ATOM 3590 C CA . TRP B 1 56 ? 11.477 22.531 26.453 1 95.81 56 TRP B CA 1
ATOM 3591 C C . TRP B 1 56 ? 10.336 23.516 26.656 1 95.81 56 TRP B C 1
ATOM 3593 O O . TRP B 1 56 ? 10.141 24.031 27.766 1 95.81 56 TRP B O 1
ATOM 3603 N N . VAL B 1 57 ? 9.539 23.75 25.688 1 97.25 57 VAL B N 1
ATOM 3604 C CA . VAL B 1 57 ? 8.508 24.781 25.719 1 97.25 57 VAL B CA 1
ATOM 3605 C C . VAL B 1 57 ? 7.305 24.281 26.531 1 97.25 57 VAL B C 1
ATOM 3607 O O . VAL B 1 57 ? 6.695 25.031 27.281 1 97.25 57 VAL B O 1
ATOM 3610 N N . TRP B 1 58 ? 6.973 22.984 26.438 1 96.62 58 TRP B N 1
ATOM 3611 C CA . TRP B 1 58 ? 5.68 22.531 26.938 1 96.62 58 TRP B CA 1
ATOM 3612 C C . TRP B 1 58 ? 5.852 21.656 28.172 1 96.62 58 TRP B C 1
ATOM 3614 O O . TRP B 1 58 ? 4.867 21.266 28.797 1 96.62 58 TRP B O 1
ATOM 3624 N N . THR B 1 59 ? 7.055 21.375 28.562 1 94.81 59 THR B N 1
ATOM 3625 C CA . THR B 1 59 ? 7.281 20.578 29.781 1 94.81 59 THR B CA 1
ATOM 3626 C C . THR B 1 59 ? 8.297 21.266 30.688 1 94.81 59 THR B C 1
ATOM 3628 O O . THR B 1 59 ? 7.965 21.672 31.797 1 94.81 59 THR B O 1
ATOM 3631 N N . SER B 1 60 ? 9.492 21.578 30.219 1 96 60 SER B N 1
ATOM 3632 C CA . SER B 1 60 ? 10.578 22.094 31.047 1 96 60 SER B CA 1
ATOM 3633 C C . SER B 1 60 ? 10.281 23.516 31.531 1 96 60 SER B C 1
ATOM 3635 O O . SER B 1 60 ? 10.484 23.828 32.688 1 96 60 SER B O 1
ATOM 3637 N N . LEU B 1 61 ? 9.82 24.328 30.641 1 95.94 61 LEU B N 1
ATOM 3638 C CA . LEU B 1 61 ? 9.586 25.719 30.984 1 95.94 61 LEU B CA 1
ATOM 3639 C C . LEU B 1 61 ? 8.406 25.844 31.953 1 95.94 61 LEU B C 1
ATOM 3641 O O . LEU B 1 61 ? 8.484 26.578 32.938 1 95.94 61 LEU B O 1
ATOM 3645 N N . PRO B 1 62 ? 7.332 25.188 31.625 1 95.75 62 PRO B N 1
ATOM 3646 C CA . PRO B 1 62 ? 6.242 25.234 32.594 1 95.75 62 PRO B CA 1
ATOM 3647 C C . PRO B 1 62 ? 6.648 24.688 33.969 1 95.75 62 PRO B C 1
ATOM 3649 O O . PRO B 1 62 ? 6.27 25.25 35 1 95.75 62 PRO B O 1
ATOM 3652 N N . GLU B 1 63 ? 7.387 23.641 34.031 1 95.31 63 GLU B N 1
ATOM 3653 C CA . GLU B 1 63 ? 7.875 23.094 35.281 1 95.31 63 GLU B CA 1
ATOM 3654 C C . GLU B 1 63 ? 8.758 24.109 36.031 1 95.31 63 GLU B C 1
ATOM 3656 O O . GLU B 1 63 ? 8.664 24.25 37.25 1 95.31 63 GLU B O 1
ATOM 3661 N N . ALA B 1 64 ? 9.625 24.703 35.312 1 96 64 ALA B N 1
ATOM 3662 C CA . ALA B 1 64 ? 10.508 25.719 35.906 1 96 64 ALA B CA 1
ATOM 3663 C C . ALA B 1 64 ? 9.703 26.891 36.438 1 96 64 ALA B C 1
ATOM 3665 O O . ALA B 1 64 ? 10.109 27.531 37.406 1 96 64 ALA B O 1
ATOM 3666 N N . ALA B 1 65 ? 8.562 27.125 35.844 1 95.38 65 ALA B N 1
ATOM 3667 C CA . ALA B 1 65 ? 7.699 28.219 36.281 1 95.38 65 ALA B CA 1
ATOM 3668 C C . ALA B 1 65 ? 6.793 27.781 37.438 1 95.38 65 ALA B C 1
ATOM 3670 O O . ALA B 1 65 ? 5.992 28.578 37.938 1 95.38 65 ALA B O 1
ATOM 3671 N N . GLY B 1 66 ? 6.863 26.438 37.844 1 94.75 66 GLY B N 1
ATOM 3672 C CA . GLY B 1 66 ? 6.168 25.953 39.031 1 94.75 66 GLY B CA 1
ATOM 3673 C C . GLY B 1 66 ? 4.883 25.203 38.688 1 94.75 66 GLY B C 1
ATOM 3674 O O . GLY B 1 66 ? 4.059 24.953 39.562 1 94.75 66 GLY B O 1
ATOM 3675 N N . TYR B 1 67 ? 4.723 24.938 37.406 1 94.19 67 TYR B N 1
ATOM 3676 C CA . TYR B 1 67 ? 3.5 24.234 37 1 94.19 67 TYR B CA 1
ATOM 3677 C C . TYR B 1 67 ? 3.779 22.781 36.688 1 94.19 67 TYR B C 1
ATOM 3679 O O . TYR B 1 67 ? 4.816 22.453 36.125 1 94.19 67 TYR B O 1
ATOM 3687 N N . ASP B 1 68 ? 2.92 21.859 37.094 1 90.62 68 ASP B N 1
ATOM 3688 C CA . ASP B 1 68 ? 3.031 20.453 36.719 1 90.62 68 ASP B CA 1
ATOM 3689 C C . ASP B 1 68 ? 2.686 20.234 35.25 1 90.62 68 ASP B C 1
ATOM 3691 O O . ASP B 1 68 ? 3.277 19.375 34.594 1 90.62 68 ASP B O 1
ATOM 3695 N N . THR B 1 69 ? 1.658 20.969 34.844 1 91.19 69 THR B N 1
ATOM 3696 C CA . THR B 1 69 ? 1.22 21 33.438 1 91.19 69 THR B CA 1
ATOM 3697 C C . THR B 1 69 ? 1.073 22.453 32.969 1 91.19 69 THR B C 1
ATOM 3699 O O . THR B 1 69 ? 0.865 23.359 33.781 1 91.19 69 THR B O 1
ATOM 3702 N N . PRO B 1 70 ? 1.303 22.656 31.719 1 95.69 70 PRO B N 1
ATOM 3703 C CA . PRO B 1 70 ? 1.139 24.031 31.25 1 95.69 70 PRO B CA 1
ATOM 3704 C C . PRO B 1 70 ? -0.23 24.625 31.594 1 95.69 70 PRO B C 1
ATOM 3706 O O . PRO B 1 70 ? -1.254 23.969 31.391 1 95.69 70 PRO B O 1
ATOM 3709 N N . PRO B 1 71 ? -0.166 25.75 32.188 1 96.38 71 PRO B N 1
ATOM 3710 C CA . PRO B 1 71 ? -1.443 26.391 32.531 1 96.38 71 PRO B CA 1
ATOM 3711 C C . PRO B 1 71 ? -2.25 26.766 31.281 1 96.38 71 PRO B C 1
ATOM 3713 O O . PRO B 1 71 ? -1.703 26.797 30.172 1 96.38 71 PRO B O 1
ATOM 3716 N N . TRP B 1 72 ? -3.508 27.078 31.453 1 96.81 72 TRP B N 1
ATOM 3717 C CA . TRP B 1 72 ? -4.445 27.266 30.344 1 96.81 72 TRP B CA 1
ATOM 3718 C C . TRP B 1 72 ? -4.004 28.406 29.438 1 96.81 72 TRP B C 1
ATOM 3720 O O . TRP B 1 72 ? -4.301 28.422 28.25 1 96.81 72 TRP B O 1
ATOM 3730 N N . TRP B 1 73 ? -3.285 29.469 29.875 1 97.25 73 TRP B N 1
ATOM 3731 C CA . TRP B 1 73 ? -2.939 30.672 29.109 1 97.25 73 TRP B CA 1
ATOM 3732 C C . TRP B 1 73 ? -1.58 30.516 28.438 1 97.25 73 TRP B C 1
ATOM 3734 O O . TRP B 1 73 ? -1.145 31.391 27.703 1 97.25 73 TRP B O 1
ATOM 3744 N N . TRP B 1 74 ? -0.865 29.375 28.672 1 97.81 74 TRP B N 1
ATOM 3745 C CA . TRP B 1 74 ? 0.493 29.125 28.188 1 97.81 74 TRP B CA 1
ATOM 3746 C C . TRP B 1 74 ? 0.575 29.25 26.672 1 97.81 74 TRP B C 1
ATOM 3748 O O . TRP B 1 74 ? 1.55 29.797 26.141 1 97.81 74 TRP B O 1
ATOM 3758 N N . PRO B 1 75 ? -0.466 28.766 25.859 1 98.25 75 PRO B N 1
ATOM 3759 C CA . PRO B 1 75 ? -0.385 28.859 24.406 1 98.25 75 PRO B CA 1
ATOM 3760 C C . PRO B 1 75 ? -0.406 30.297 23.906 1 98.25 75 PRO B C 1
ATOM 3762 O O . PRO B 1 75 ? 0.057 30.578 22.781 1 98.25 75 PRO B O 1
ATOM 3765 N N . LEU B 1 76 ? -0.926 31.25 24.672 1 98.31 76 LEU B N 1
ATOM 3766 C CA . LEU B 1 76 ? -1.104 32.625 24.203 1 98.31 76 LEU B CA 1
ATOM 3767 C C . LEU B 1 76 ? 0.244 33.281 23.922 1 98.31 76 LEU B C 1
ATOM 3769 O O . LEU B 1 76 ? 0.554 33.625 22.781 1 98.31 76 LEU B O 1
ATOM 3773 N N . PRO B 1 77 ? 1.143 33.375 24.953 1 98 77 PRO B N 1
ATOM 3774 C CA . PRO B 1 77 ? 2.439 33.969 24.641 1 98 77 PRO B CA 1
ATOM 3775 C C . PRO B 1 77 ? 3.262 33.156 23.672 1 98 77 PRO B C 1
ATOM 3777 O O . PRO B 1 77 ? 4.02 33.688 22.859 1 98 77 PRO B O 1
ATOM 3780 N N . ALA B 1 78 ? 3.184 31.828 23.75 1 98.38 78 ALA B N 1
ATOM 3781 C CA . ALA B 1 78 ? 3.957 30.938 22.875 1 98.38 78 ALA B CA 1
ATOM 3782 C C . ALA B 1 78 ? 3.58 31.141 21.406 1 98.38 78 ALA B C 1
ATOM 3784 O O . ALA B 1 78 ? 4.457 31.281 20.547 1 98.38 78 ALA B O 1
ATOM 3785 N N . LEU B 1 79 ? 2.305 31.203 21.125 1 98.75 79 LEU B N 1
ATOM 3786 C CA . LEU B 1 79 ? 1.856 31.312 19.734 1 98.75 79 LEU B CA 1
ATOM 3787 C C . LEU B 1 79 ? 2.016 32.75 19.234 1 98.75 79 LEU B C 1
ATOM 3789 O O . LEU B 1 79 ? 2.275 32.969 18.047 1 98.75 79 LEU B O 1
ATOM 3793 N N . VAL B 1 80 ? 1.867 33.75 20.094 1 98.56 80 VAL B N 1
ATOM 3794 C CA . VAL B 1 80 ? 2.205 35.125 19.703 1 98.56 80 VAL B CA 1
ATOM 3795 C C . VAL B 1 80 ? 3.666 35.188 19.25 1 98.56 80 VAL B C 1
ATOM 3797 O O . VAL B 1 80 ? 3.984 35.781 18.219 1 98.56 80 VAL B O 1
ATOM 3800 N N . LEU B 1 81 ? 4.488 34.562 20.031 1 98.69 81 LEU B N 1
ATOM 3801 C CA . LEU B 1 81 ? 5.902 34.5 19.688 1 98.69 81 LEU B CA 1
ATOM 3802 C C . LEU B 1 81 ? 6.105 33.812 18.344 1 98.69 81 LEU B C 1
ATOM 3804 O O . LEU B 1 81 ? 6.922 34.25 17.531 1 98.69 81 LEU B O 1
ATOM 3808 N N . ALA B 1 82 ? 5.383 32.688 18.156 1 98.75 82 ALA B N 1
ATOM 3809 C CA . ALA B 1 82 ? 5.465 31.984 16.875 1 98.75 82 ALA B CA 1
ATOM 3810 C C . ALA B 1 82 ? 5.117 32.906 15.711 1 98.75 82 ALA B C 1
ATOM 3812 O O . ALA B 1 82 ? 5.793 32.875 14.68 1 98.75 82 ALA B O 1
ATOM 3813 N N . GLY B 1 83 ? 4.039 33.688 15.844 1 98.62 83 GLY B N 1
ATOM 3814 C CA . GLY B 1 83 ? 3.66 34.625 14.805 1 98.62 83 GLY B CA 1
ATOM 3815 C C . GLY B 1 83 ? 4.715 35.688 14.555 1 98.62 83 GLY B C 1
ATOM 3816 O O . GLY B 1 83 ? 5.004 36.031 13.398 1 98.62 83 GLY B O 1
ATOM 3817 N N . LEU B 1 84 ? 5.293 36.219 15.625 1 98.62 84 LEU B N 1
ATOM 3818 C CA . LEU B 1 84 ? 6.309 37.25 15.523 1 98.62 84 LEU B CA 1
ATOM 3819 C C . LEU B 1 84 ? 7.555 36.719 14.82 1 98.62 84 LEU B C 1
ATOM 3821 O O . LEU B 1 84 ? 8.227 37.469 14.102 1 98.62 84 LEU B O 1
ATOM 3825 N N . ILE B 1 85 ? 7.891 35.5 15.031 1 98.5 85 ILE B N 1
ATOM 3826 C CA . ILE B 1 85 ? 9.055 34.875 14.398 1 98.5 85 ILE B CA 1
ATOM 3827 C C . ILE B 1 85 ? 8.742 34.594 12.93 1 98.5 85 ILE B C 1
ATOM 3829 O O . ILE B 1 85 ? 9.594 34.812 12.055 1 98.5 85 ILE B O 1
ATOM 3833 N N . LEU B 1 86 ? 7.555 34.094 12.68 1 98.5 86 LEU B N 1
ATOM 3834 C CA . LEU B 1 86 ? 7.18 33.688 11.336 1 98.5 86 LEU B CA 1
ATOM 3835 C C . LEU B 1 86 ? 7.008 34.875 10.406 1 98.5 86 LEU B C 1
ATOM 3837 O O . LEU B 1 86 ? 7.293 34.781 9.211 1 98.5 86 LEU B O 1
ATOM 3841 N N . ALA B 1 87 ? 6.543 36 10.922 1 98.19 87 ALA B N 1
ATOM 3842 C CA . ALA B 1 87 ? 6.203 37.156 10.117 1 98.19 87 ALA B CA 1
ATOM 3843 C C . ALA B 1 87 ? 7.379 37.594 9.242 1 98.19 87 ALA B C 1
ATOM 3845 O O . ALA B 1 87 ? 7.234 37.75 8.023 1 98.19 87 ALA B O 1
ATOM 3846 N N . PRO B 1 88 ? 8.562 37.75 9.789 1 97.81 88 PRO B N 1
ATOM 3847 C CA . PRO B 1 88 ? 9.68 38.156 8.922 1 97.81 88 PRO B CA 1
ATOM 3848 C C . PRO B 1 88 ? 10.094 37.031 7.961 1 97.81 88 PRO B C 1
ATOM 3850 O O . PRO B 1 88 ? 10.609 37.312 6.875 1 97.81 88 PRO B O 1
ATOM 3853 N N . ILE B 1 89 ? 9.883 35.812 8.258 1 97.88 89 ILE B N 1
ATOM 3854 C CA . ILE B 1 89 ? 10.25 34.688 7.391 1 97.88 89 ILE B CA 1
ATOM 3855 C C . ILE B 1 89 ? 9.352 34.656 6.16 1 97.88 89 ILE B C 1
ATOM 3857 O O . ILE B 1 89 ? 9.836 34.562 5.027 1 97.88 89 ILE B O 1
ATOM 3861 N N . VAL B 1 90 ? 8.086 34.844 6.375 1 96.75 90 VAL B N 1
ATOM 3862 C CA . VAL B 1 90 ? 7.121 34.75 5.285 1 96.75 90 VAL B CA 1
ATOM 3863 C C . VAL B 1 90 ? 7.199 36 4.41 1 96.75 90 VAL B C 1
ATOM 3865 O O . VAL B 1 90 ? 6.844 35.969 3.23 1 96.75 90 VAL B O 1
ATOM 3868 N N . THR B 1 91 ? 7.719 37.156 4.922 1 96.81 91 THR B N 1
ATOM 3869 C CA . THR B 1 91 ? 7.715 38.406 4.164 1 96.81 91 THR B CA 1
ATOM 3870 C C . THR B 1 91 ? 9.086 38.656 3.543 1 96.81 91 THR B C 1
ATOM 3872 O O . THR B 1 91 ? 9.188 39.344 2.516 1 96.81 91 THR B O 1
ATOM 3875 N N . ARG B 1 92 ? 10.117 38.062 4.086 1 96.5 92 ARG B N 1
ATOM 3876 C CA . ARG B 1 92 ? 11.43 38.5 3.654 1 96.5 92 ARG B CA 1
ATOM 3877 C C . ARG B 1 92 ? 12.266 37.344 3.109 1 96.5 92 ARG B C 1
ATOM 3879 O O . ARG B 1 92 ? 13.156 37.562 2.283 1 96.5 92 ARG B O 1
ATOM 3886 N N . MET B 1 93 ? 12.023 36.219 3.521 1 96.12 93 MET B N 1
ATOM 3887 C CA . MET B 1 93 ? 12.883 35.094 3.111 1 96.12 93 MET B CA 1
ATOM 3888 C C . MET B 1 93 ? 12.391 34.5 1.805 1 96.12 93 MET B C 1
ATOM 3890 O O . MET B 1 93 ? 11.188 34.438 1.552 1 96.12 93 MET B O 1
ATOM 3894 N N . PRO B 1 94 ? 13.352 34 1.069 1 93.88 94 PRO B N 1
ATOM 3895 C CA . PRO B 1 94 ? 12.961 33.312 -0.17 1 93.88 94 PRO B CA 1
ATOM 3896 C C . PRO B 1 94 ? 12.055 32.125 0.076 1 93.88 94 PRO B C 1
ATOM 3898 O O . PRO B 1 94 ? 12.281 31.344 1.014 1 93.88 94 PRO B O 1
ATOM 3901 N N . GLY B 1 95 ? 11.016 32.031 -0.715 1 91.56 95 GLY B N 1
ATOM 3902 C CA . GLY B 1 95 ? 10.109 30.875 -0.628 1 91.56 95 GLY B CA 1
ATOM 3903 C C . GLY B 1 95 ? 9.008 31.062 0.395 1 91.56 95 GLY B C 1
ATOM 3904 O O . GLY B 1 95 ? 8.109 30.234 0.509 1 91.56 95 GLY B O 1
ATOM 3905 N N . GLY B 1 96 ? 9.125 32.156 1.196 1 92.81 96 GLY B N 1
ATOM 3906 C CA . GLY B 1 96 ? 8.047 32.5 2.113 1 92.81 96 GLY B CA 1
ATOM 3907 C C . GLY B 1 96 ? 7.859 31.469 3.215 1 92.81 96 GLY B C 1
ATOM 3908 O O . GLY B 1 96 ? 6.734 31.203 3.643 1 92.81 96 GLY B O 1
ATOM 3909 N N . GLY B 1 97 ? 8.906 30.797 3.568 1 93.19 97 GLY B N 1
ATOM 3910 C CA . GLY B 1 97 ? 8.836 29.859 4.684 1 93.19 97 GLY B CA 1
ATOM 3911 C C . GLY B 1 97 ? 8.43 28.469 4.266 1 93.19 97 GLY B C 1
ATOM 3912 O O . GLY B 1 97 ? 8.273 27.578 5.113 1 93.19 97 GLY B O 1
ATOM 3913 N N . GLY B 1 98 ? 8.25 28.266 2.936 1 89.25 98 GLY B N 1
ATOM 3914 C CA . GLY B 1 98 ? 7.922 26.922 2.49 1 89.25 98 GLY B CA 1
ATOM 3915 C C . GLY B 1 98 ? 6.512 26.797 1.949 1 89.25 98 GLY B C 1
ATOM 3916 O O . GLY B 1 98 ? 5.883 27.797 1.604 1 89.25 98 GLY B O 1
ATOM 3917 N N . HIS B 1 99 ? 6.031 25.609 1.933 1 87.12 99 HIS B N 1
ATOM 3918 C CA . HIS B 1 99 ? 4.758 25.234 1.335 1 87.12 99 HIS B CA 1
ATOM 3919 C C . HIS B 1 99 ? 3.586 25.703 2.201 1 87.12 99 HIS B C 1
ATOM 3921 O O . HIS B 1 99 ? 3.682 25.688 3.432 1 87.12 99 HIS B O 1
ATOM 3927 N N . LEU B 1 100 ? 2.533 26.188 1.534 1 91 100 LEU B N 1
ATOM 3928 C CA . LEU B 1 100 ? 1.278 26.484 2.215 1 91 100 LEU B CA 1
ATOM 3929 C C . LEU B 1 100 ? 0.494 25.203 2.49 1 91 100 LEU B C 1
ATOM 3931 O O . LEU B 1 100 ? 0.057 24.516 1.558 1 91 100 LEU B O 1
ATOM 3935 N N . PRO B 1 101 ? 0.224 24.906 3.756 1 94.06 101 PRO B N 1
ATOM 3936 C CA . PRO B 1 101 ? -0.37 23.625 4.105 1 94.06 101 PRO B CA 1
ATOM 3937 C C . PRO B 1 101 ? -1.766 23.438 3.516 1 94.06 101 PRO B C 1
ATOM 3939 O O . PRO B 1 101 ? -2.197 22.297 3.289 1 94.06 101 PRO B O 1
ATOM 3942 N N . VAL B 1 102 ? -2.492 24.5 3.27 1 92.88 102 VAL B N 1
ATOM 3943 C CA . VAL B 1 102 ? -3.857 24.406 2.76 1 92.88 102 VAL B CA 1
ATOM 3944 C C . VAL B 1 102 ? -3.85 23.75 1.382 1 92.88 102 VAL B C 1
ATOM 3946 O O . VAL B 1 102 ? -4.859 23.188 0.955 1 92.88 102 VAL B O 1
ATOM 3949 N N . ASN B 1 103 ? -2.684 23.766 0.693 1 87.56 103 ASN B N 1
ATOM 3950 C CA . ASN B 1 103 ? -2.561 23.188 -0.64 1 87.56 103 ASN B CA 1
ATOM 3951 C C . ASN B 1 103 ? -2.236 21.703 -0.577 1 87.56 103 ASN B C 1
ATOM 3953 O O . ASN B 1 103 ? -2.002 21.062 -1.607 1 87.56 103 ASN B O 1
ATOM 3957 N N . GLY B 1 104 ? -2.295 21.156 0.536 1 80.44 104 GLY B N 1
ATOM 3958 C CA . GLY B 1 104 ? -2.01 19.734 0.689 1 80.44 104 GLY B CA 1
ATOM 3959 C C . GLY B 1 104 ? -0.53 19.406 0.625 1 80.44 104 GLY B C 1
ATOM 3960 O O . GLY B 1 104 ? 0.301 20.188 1.098 1 80.44 104 GLY B O 1
ATOM 3961 N N . LEU B 1 105 ? -0.17 18.141 0.27 1 70.12 105 LEU B N 1
ATOM 3962 C CA . LEU B 1 105 ? 1.223 17.719 0.192 1 70.12 105 LEU B CA 1
ATOM 3963 C C . LEU B 1 105 ? 1.756 17.859 -1.23 1 70.12 105 LEU B C 1
ATOM 3965 O O . LEU B 1 105 ? 2.912 17.531 -1.5 1 70.12 105 LEU B O 1
ATOM 3969 N N . GLY B 1 106 ? 0.954 18.375 -2.016 1 66.19 106 GLY B N 1
ATOM 3970 C CA . GLY B 1 106 ? 1.335 18.453 -3.416 1 66.19 106 GLY B CA 1
ATOM 3971 C C . GLY B 1 106 ? 2.076 19.719 -3.764 1 66.19 106 GLY B C 1
ATOM 3972 O O . GLY B 1 106 ? 2.354 20.547 -2.889 1 66.19 106 GLY B O 1
ATOM 3973 N N . GLY B 1 107 ? 2.742 19.781 -4.91 1 64.69 107 GLY B N 1
ATOM 3974 C CA . GLY B 1 107 ? 3.42 20.953 -5.453 1 64.69 107 GLY B CA 1
ATOM 3975 C C . GLY B 1 107 ? 4.848 20.656 -5.883 1 64.69 107 GLY B C 1
ATOM 3976 O O . GLY B 1 107 ? 5.332 19.547 -5.734 1 64.69 107 GLY B O 1
ATOM 3977 N N . ALA B 1 108 ? 5.371 21.594 -6.375 1 70.94 108 ALA B N 1
ATOM 3978 C CA . ALA B 1 108 ? 6.742 21.484 -6.863 1 70.94 108 ALA B CA 1
ATOM 3979 C C . ALA B 1 108 ? 7.727 21.328 -5.707 1 70.94 108 ALA B C 1
ATOM 3981 O O . ALA B 1 108 ? 7.531 21.922 -4.637 1 70.94 108 ALA B O 1
ATOM 3982 N N . PRO B 1 109 ? 8.656 20.578 -5.863 1 80.06 109 PRO B N 1
ATOM 3983 C CA . PRO B 1 109 ? 9.672 20.422 -4.816 1 80.06 109 PRO B CA 1
ATOM 3984 C C . PRO B 1 109 ? 10.328 21.75 -4.434 1 80.06 109 PRO B C 1
ATOM 3986 O O . PRO B 1 109 ? 10.531 22.609 -5.289 1 80.06 109 PRO B O 1
ATOM 3989 N N . VAL B 1 110 ? 10.602 21.906 -3.24 1 84.81 110 VAL B N 1
ATOM 3990 C CA . VAL B 1 110 ? 11.258 23.109 -2.727 1 84.81 110 VAL B CA 1
ATOM 3991 C C . VAL B 1 110 ? 12.734 23.094 -3.113 1 84.81 110 VAL B C 1
ATOM 3993 O O . VAL B 1 110 ? 13.43 22.094 -2.908 1 84.81 110 VAL B O 1
ATOM 3996 N N . GLY B 1 111 ? 13.156 24.188 -3.645 1 88 111 GLY B N 1
ATOM 3997 C CA . GLY B 1 111 ? 14.539 24.297 -4.07 1 88 111 GLY B CA 1
ATOM 3998 C C . GLY B 1 111 ? 15.477 24.703 -2.949 1 88 111 GLY B C 1
ATOM 3999 O O . GLY B 1 111 ? 15.031 25.062 -1.857 1 88 111 GLY B O 1
ATOM 4000 N N . PRO B 1 112 ? 16.734 24.641 -3.266 1 90.56 112 PRO B N 1
ATOM 4001 C CA . PRO B 1 112 ? 17.766 24.922 -2.254 1 90.56 112 PRO B CA 1
ATOM 4002 C C . PRO B 1 112 ? 17.688 26.344 -1.725 1 90.56 112 PRO B C 1
ATOM 4004 O O . PRO B 1 112 ? 17.984 26.594 -0.553 1 90.56 112 PRO B O 1
ATOM 4007 N N . ARG B 1 113 ? 17.25 27.266 -2.469 1 92.12 113 ARG B N 1
ATOM 4008 C CA . ARG B 1 113 ? 17.188 28.672 -2.068 1 92.12 113 ARG B CA 1
ATOM 4009 C C . ARG B 1 113 ? 16.109 28.891 -1.02 1 92.12 113 ARG B C 1
ATOM 4011 O O . ARG B 1 113 ? 16.25 29.766 -0.153 1 92.12 113 ARG B O 1
ATOM 4018 N N . ALA B 1 114 ? 15.078 28.125 -1.085 1 94 114 ALA B N 1
ATOM 4019 C CA . ALA B 1 114 ? 13.93 28.281 -0.191 1 94 114 ALA B CA 1
ATOM 4020 C C . ALA B 1 114 ? 14.07 27.406 1.044 1 94 114 ALA B C 1
ATOM 4022 O O . ALA B 1 114 ? 13.328 27.562 2.014 1 94 114 ALA B O 1
ATOM 4023 N N . LEU B 1 115 ? 15.039 26.516 1.071 1 95.12 115 LEU B N 1
ATOM 4024 C CA . LEU B 1 115 ? 15.172 25.484 2.094 1 95.12 115 LEU B CA 1
ATOM 4025 C C . LEU B 1 115 ? 15.43 26.109 3.463 1 95.12 115 LEU B C 1
ATOM 4027 O O . LEU B 1 115 ? 14.773 25.734 4.445 1 95.12 115 LEU B O 1
ATOM 4031 N N . PRO B 1 116 ? 16.312 27.141 3.613 1 95.56 116 PRO B N 1
ATOM 4032 C CA . PRO B 1 116 ? 16.562 27.719 4.938 1 95.56 116 PRO B CA 1
ATOM 4033 C C . PRO B 1 116 ? 15.305 28.344 5.555 1 95.56 116 PRO B C 1
ATOM 4035 O O . PRO B 1 116 ? 15.055 28.172 6.75 1 95.56 116 PRO B O 1
ATOM 4038 N N . GLY B 1 117 ? 14.562 29.031 4.754 1 96.5 117 GLY B N 1
ATOM 4039 C CA . GLY B 1 117 ? 13.32 29.609 5.246 1 96.5 117 GLY B CA 1
ATOM 4040 C C . GLY B 1 117 ? 12.328 28.578 5.73 1 96.5 117 GLY B C 1
ATOM 4041 O O . GLY B 1 117 ? 11.68 28.766 6.766 1 96.5 117 GLY B O 1
ATOM 4042 N N . ALA B 1 118 ? 12.227 27.5 4.973 1 95.88 118 ALA B N 1
ATOM 4043 C CA . ALA B 1 118 ? 11.297 26.422 5.328 1 95.88 118 ALA B CA 1
ATOM 4044 C C . ALA B 1 118 ? 11.711 25.75 6.633 1 95.88 118 ALA B C 1
ATOM 4046 O O . ALA B 1 118 ? 10.875 25.484 7.492 1 95.88 118 ALA B O 1
ATOM 4047 N N . VAL B 1 119 ? 12.984 25.516 6.824 1 96.75 119 VAL B N 1
ATOM 4048 C CA . VAL B 1 119 ? 13.516 24.844 8 1 96.75 119 VAL B CA 1
ATOM 4049 C C . VAL B 1 119 ? 13.383 25.734 9.227 1 96.75 119 VAL B C 1
ATOM 4051 O O . VAL B 1 119 ? 12.953 25.281 10.289 1 96.75 119 VAL B O 1
ATOM 4054 N N . LEU B 1 120 ? 13.664 26.984 9.062 1 97.31 120 LEU B N 1
ATOM 4055 C CA . LEU B 1 120 ? 13.586 27.938 10.172 1 97.31 120 LEU B CA 1
ATOM 4056 C C . LEU B 1 120 ? 12.141 28.141 10.609 1 97.31 120 LEU B C 1
ATOM 4058 O O . LEU B 1 120 ? 11.852 28.203 11.805 1 97.31 120 LEU B O 1
ATOM 4062 N N . ALA B 1 121 ? 11.297 28.297 9.625 1 97.62 121 ALA B N 1
ATOM 4063 C CA . ALA B 1 121 ? 9.875 28.438 9.938 1 97.62 121 ALA B CA 1
ATOM 4064 C C . ALA B 1 121 ? 9.367 27.266 10.758 1 97.62 121 ALA B C 1
ATOM 4066 O O . ALA B 1 121 ? 8.664 27.438 11.75 1 97.62 121 ALA B O 1
ATOM 4067 N N . ALA B 1 122 ? 9.75 26.078 10.359 1 96.56 122 ALA B N 1
ATOM 4068 C CA . ALA B 1 122 ? 9.281 24.875 11.023 1 96.56 122 ALA B CA 1
ATOM 4069 C C . ALA B 1 122 ? 9.898 24.719 12.406 1 96.56 122 ALA B C 1
ATOM 4071 O O . ALA B 1 122 ? 9.188 24.594 13.406 1 96.56 122 ALA B O 1
ATOM 4072 N N . LEU B 1 123 ? 11.195 24.844 12.586 1 96.94 123 LEU B N 1
ATOM 4073 C CA . LEU B 1 123 ? 11.906 24.578 13.836 1 96.94 123 LEU B CA 1
ATOM 4074 C C . LEU B 1 123 ? 11.625 25.672 14.859 1 96.94 123 LEU B C 1
ATOM 4076 O O . LEU B 1 123 ? 11.586 25.406 16.062 1 96.94 123 LEU B O 1
ATOM 4080 N N . ALA B 1 124 ? 11.336 26.859 14.383 1 97.38 124 ALA B N 1
ATOM 4081 C CA . ALA B 1 124 ? 11.188 27.984 15.312 1 97.38 124 ALA B CA 1
ATOM 4082 C C . ALA B 1 124 ? 9.734 28.156 15.719 1 97.38 124 ALA B C 1
ATOM 4084 O O . ALA B 1 124 ? 9.438 28.812 16.734 1 97.38 124 ALA B O 1
ATOM 4085 N N . THR B 1 125 ? 8.836 27.609 14.945 1 98.12 125 THR B N 1
ATOM 4086 C CA . THR B 1 125 ? 7.449 27.969 15.242 1 98.12 125 THR B CA 1
ATOM 4087 C C . THR B 1 125 ? 6.648 26.719 15.633 1 98.12 125 THR B C 1
ATOM 4089 O O . THR B 1 125 ? 5.809 26.781 16.531 1 98.12 125 THR B O 1
ATOM 4092 N N . LEU B 1 126 ? 6.875 25.531 15.055 1 97.88 126 LEU B N 1
ATOM 4093 C CA . LEU B 1 126 ? 6.094 24.344 15.344 1 97.88 126 LEU B CA 1
ATOM 4094 C C . LEU B 1 126 ? 6.184 23.969 16.828 1 97.88 126 LEU B C 1
ATOM 4096 O O . LEU B 1 126 ? 5.164 23.719 17.469 1 97.88 126 LEU B O 1
ATOM 4100 N N . PRO B 1 127 ? 7.395 24.047 17.438 1 97.75 127 PRO B N 1
ATOM 4101 C CA . PRO B 1 127 ? 7.508 23.672 18.844 1 97.75 127 PRO B CA 1
ATOM 4102 C C . PRO B 1 127 ? 6.777 24.641 19.781 1 97.75 127 PRO B C 1
ATOM 4104 O O . PRO B 1 127 ? 6.562 24.328 20.953 1 97.75 127 PRO B O 1
ATOM 4107 N N . LEU B 1 128 ? 6.43 25.812 19.266 1 98.5 128 LEU B N 1
ATOM 4108 C CA . LEU B 1 128 ? 5.773 26.828 20.078 1 98.5 128 LEU B CA 1
ATOM 4109 C C . LEU B 1 128 ? 4.27 26.578 20.156 1 98.5 128 LEU B C 1
ATOM 4111 O O . LEU B 1 128 ? 3.545 27.312 20.828 1 98.5 128 LEU B O 1
ATOM 4115 N N . GLY B 1 129 ? 3.791 25.562 19.453 1 98.25 129 GLY B N 1
ATOM 4116 C CA . GLY B 1 129 ? 2.4 25.172 19.641 1 98.25 129 GLY B CA 1
ATOM 4117 C C . GLY B 1 129 ? 1.586 25.281 18.359 1 98.25 129 GLY B C 1
ATOM 4118 O O . GLY B 1 129 ? 0.368 25.094 18.375 1 98.25 129 GLY B O 1
ATOM 4119 N N . VAL B 1 130 ? 2.219 25.578 17.219 1 98.44 130 VAL B N 1
ATOM 4120 C CA . VAL B 1 130 ? 1.524 25.672 15.945 1 98.44 130 VAL B CA 1
ATOM 4121 C C . VAL B 1 130 ? 0.833 24.344 15.625 1 98.44 130 VAL B C 1
ATOM 4123 O O . VAL B 1 130 ? 1.433 23.281 15.766 1 98.44 130 VAL B O 1
ATOM 4126 N N . VAL B 1 131 ? -0.421 24.422 15.211 1 98.5 131 VAL B N 1
ATOM 4127 C CA . VAL B 1 131 ? -1.257 23.234 15.008 1 98.5 131 VAL B CA 1
ATOM 4128 C C . VAL B 1 131 ? -1.034 22.672 13.609 1 98.5 131 VAL B C 1
ATOM 4130 O O . VAL B 1 131 ? -1.983 22.531 12.836 1 98.5 131 VAL B O 1
ATOM 4133 N N . LEU B 1 132 ? 0.167 22.469 13.234 1 97.81 132 LEU B N 1
ATOM 4134 C CA . LEU B 1 132 ? 0.616 21.859 11.984 1 97.81 132 LEU B CA 1
ATOM 4135 C C . LEU B 1 132 ? 1.709 20.828 12.242 1 97.81 132 LEU B C 1
ATOM 4137 O O . LEU B 1 132 ? 2.299 20.797 13.328 1 97.81 132 LEU B O 1
ATOM 4141 N N . GLY B 1 133 ? 1.912 19.969 11.273 1 94.69 133 GLY B N 1
ATOM 4142 C CA . GLY B 1 133 ? 2.902 18.906 11.43 1 94.69 133 GLY B CA 1
ATOM 4143 C C . GLY B 1 133 ? 4.18 19.172 10.656 1 94.69 133 GLY B C 1
ATOM 4144 O O . GLY B 1 133 ? 4.277 20.156 9.922 1 94.69 133 GLY B O 1
ATOM 4145 N N . PRO B 1 134 ? 5.094 18.328 10.844 1 93.38 134 PRO B N 1
ATOM 4146 C CA . PRO B 1 134 ? 6.418 18.516 10.242 1 93.38 134 PRO B CA 1
ATOM 4147 C C . PRO B 1 134 ? 6.512 17.938 8.828 1 93.38 134 PRO B C 1
ATOM 4149 O O . PRO B 1 134 ? 7.582 17.969 8.211 1 93.38 134 PRO B O 1
ATOM 4152 N N . GLU B 1 135 ? 5.477 17.5 8.156 1 91.38 135 GLU B N 1
ATOM 4153 C CA . GLU B 1 135 ? 5.508 16.766 6.898 1 91.38 135 GLU B CA 1
ATOM 4154 C C . GLU B 1 135 ? 6.09 17.609 5.773 1 91.38 135 GLU B C 1
ATOM 4156 O O . GLU B 1 135 ? 7.035 17.203 5.098 1 91.38 135 GLU B O 1
ATOM 4161 N N . ALA B 1 136 ? 5.527 18.781 5.633 1 92.81 136 ALA B N 1
ATOM 4162 C CA . ALA B 1 136 ? 5.93 19.641 4.52 1 92.81 136 ALA B CA 1
ATOM 4163 C C . ALA B 1 136 ? 7.371 20.109 4.68 1 92.81 136 ALA B C 1
ATOM 4165 O O . ALA B 1 136 ? 8.164 20.047 3.736 1 92.81 136 ALA B O 1
ATOM 4166 N N . PRO B 1 137 ? 7.73 20.578 5.875 1 94.31 137 PRO B N 1
ATOM 4167 C CA . PRO B 1 137 ? 9.125 20.969 6.059 1 94.31 137 PRO B CA 1
ATOM 4168 C C . PRO B 1 137 ? 10.102 19.812 5.82 1 94.31 137 PRO B C 1
ATOM 4170 O O . PRO B 1 137 ? 11.188 20.016 5.273 1 94.31 137 PRO B O 1
ATOM 4173 N N . LEU B 1 138 ? 9.766 18.625 6.242 1 93.62 138 LEU B N 1
ATOM 4174 C CA . LEU B 1 138 ? 10.625 17.469 6.02 1 93.62 138 LEU B CA 1
ATOM 4175 C C . LEU B 1 138 ? 10.758 17.172 4.531 1 93.62 138 LEU B C 1
ATOM 4177 O O . LEU B 1 138 ? 11.859 16.891 4.047 1 93.62 138 LEU B O 1
ATOM 4181 N N . MET B 1 139 ? 9.656 17.234 3.855 1 94.62 139 MET B N 1
ATOM 4182 C CA . MET B 1 139 ? 9.719 17.031 2.408 1 94.62 139 MET B CA 1
ATOM 4183 C C . MET B 1 139 ? 10.625 18.062 1.754 1 94.62 139 MET B C 1
ATOM 4185 O O . MET B 1 139 ? 11.344 17.766 0.804 1 94.62 139 MET B O 1
ATOM 4189 N N . ALA B 1 140 ? 10.555 19.312 2.266 1 94.81 140 ALA B N 1
ATOM 4190 C CA . ALA B 1 140 ? 11.43 20.375 1.764 1 94.81 140 ALA B CA 1
ATOM 4191 C C . ALA B 1 140 ? 12.898 20.031 2.01 1 94.81 140 ALA B C 1
ATOM 4193 O O . ALA B 1 140 ? 13.75 20.266 1.147 1 94.81 140 ALA B O 1
ATOM 4194 N N . VAL B 1 141 ? 13.203 19.516 3.164 1 95.56 141 VAL B N 1
ATOM 4195 C CA . VAL B 1 141 ? 14.562 19.094 3.484 1 95.56 141 VAL B CA 1
ATOM 4196 C C . VAL B 1 141 ? 15.023 18.031 2.494 1 95.56 141 VAL B C 1
ATOM 4198 O O . VAL B 1 141 ? 16.141 18.109 1.961 1 95.56 141 VAL B O 1
ATOM 4201 N N . GLY B 1 142 ? 14.188 17.094 2.217 1 96.12 142 GLY B N 1
ATOM 4202 C CA . GLY B 1 142 ? 14.508 16.016 1.29 1 96.12 142 GLY B CA 1
ATOM 4203 C C . GLY B 1 142 ? 14.781 16.516 -0.12 1 96.12 142 GLY B C 1
ATOM 4204 O O . GLY B 1 142 ? 15.82 16.203 -0.703 1 96.12 142 GLY B O 1
ATOM 4205 N N . SER B 1 143 ? 13.867 17.281 -0.647 1 95.25 143 SER B N 1
ATOM 4206 C CA . SER B 1 143 ? 14.023 17.766 -2.014 1 95.25 143 SER B CA 1
ATOM 4207 C C . SER B 1 143 ? 15.172 18.781 -2.111 1 95.25 143 SER B C 1
ATOM 4209 O O . SER B 1 143 ? 15.945 18.75 -3.072 1 95.25 143 SER B O 1
ATOM 4211 N N . GLY B 1 144 ? 15.227 19.672 -1.132 1 94.5 144 GLY B N 1
ATOM 4212 C CA . GLY B 1 144 ? 16.297 20.656 -1.129 1 94.5 144 GLY B CA 1
ATOM 4213 C C . GLY B 1 144 ? 17.688 20.047 -1.122 1 94.5 144 GLY B C 1
ATOM 4214 O O . GLY B 1 144 ? 18.547 20.453 -1.895 1 94.5 144 GLY B O 1
ATOM 4215 N N . LEU B 1 145 ? 17.875 19.047 -0.313 1 94.12 145 LEU B N 1
ATOM 4216 C CA . LEU B 1 145 ? 19.172 18.391 -0.226 1 94.12 145 LEU B CA 1
ATOM 4217 C C . LEU B 1 145 ? 19.453 17.594 -1.494 1 94.12 145 LEU B C 1
ATOM 4219 O O . LEU B 1 145 ? 20.609 17.531 -1.947 1 94.12 145 LEU B O 1
ATOM 4223 N N . ALA B 1 146 ? 18.469 16.969 -2.029 1 94.25 146 ALA B N 1
ATOM 4224 C CA . ALA B 1 146 ? 18.641 16.234 -3.275 1 94.25 146 ALA B CA 1
ATOM 4225 C C . ALA B 1 146 ? 19.078 17.156 -4.406 1 94.25 146 ALA B C 1
ATOM 4227 O O . ALA B 1 146 ? 20.016 16.844 -5.152 1 94.25 146 ALA B O 1
ATOM 4228 N N . LEU B 1 147 ? 18.438 18.281 -4.461 1 92.31 147 LEU B N 1
ATOM 4229 C CA . LEU B 1 147 ? 18.75 19.219 -5.531 1 92.31 147 LEU B CA 1
ATOM 4230 C C . LEU B 1 147 ? 20.109 19.859 -5.305 1 92.31 147 LEU B C 1
ATOM 4232 O O . LEU B 1 147 ? 20.828 20.156 -6.266 1 92.31 147 LEU B O 1
ATOM 4236 N N . LEU B 1 148 ? 20.453 20.078 -4.113 1 91.12 148 LEU B N 1
ATOM 4237 C CA . LEU B 1 148 ? 21.797 20.578 -3.807 1 91.12 148 LEU B CA 1
ATOM 4238 C C . LEU B 1 148 ? 22.859 19.578 -4.254 1 91.12 148 LEU B C 1
ATOM 4240 O O . LEU B 1 148 ? 23.906 19.969 -4.777 1 91.12 148 LEU B O 1
ATOM 4244 N N . ALA B 1 149 ? 22.578 18.281 -4.039 1 87.38 149 ALA B N 1
ATOM 4245 C CA . ALA B 1 149 ? 23.5 17.234 -4.449 1 87.38 149 ALA B CA 1
ATOM 4246 C C . ALA B 1 149 ? 23.641 17.188 -5.969 1 87.38 149 ALA B C 1
ATOM 4248 O O . ALA B 1 149 ? 24.734 16.984 -6.492 1 87.38 149 ALA B O 1
ATOM 4249 N N . VAL B 1 150 ? 22.609 17.359 -6.613 1 85.5 150 VAL B N 1
ATOM 4250 C CA . VAL B 1 150 ? 22.609 17.359 -8.07 1 85.5 150 VAL B CA 1
ATOM 4251 C C . VAL B 1 150 ? 23.438 18.531 -8.586 1 85.5 150 VAL B C 1
ATOM 4253 O O . VAL B 1 150 ? 24.234 18.391 -9.523 1 85.5 150 VAL B O 1
ATOM 4256 N N . ARG B 1 151 ? 23.188 19.641 -8.07 1 85.19 151 ARG B N 1
ATOM 4257 C CA . ARG B 1 151 ? 23.922 20.844 -8.477 1 85.19 151 ARG B CA 1
ATOM 4258 C C . ARG B 1 151 ? 25.422 20.672 -8.25 1 85.19 151 ARG B C 1
ATOM 4260 O O . ARG B 1 151 ? 26.234 21.062 -9.094 1 85.19 151 ARG B O 1
ATOM 4267 N N . ARG B 1 152 ? 25.75 20.094 -7.254 1 85.12 152 ARG B N 1
ATOM 4268 C CA . ARG B 1 152 ? 27.156 19.906 -6.906 1 85.12 152 ARG B CA 1
ATOM 4269 C C . ARG B 1 152 ? 27.812 18.875 -7.812 1 85.12 152 ARG B C 1
ATOM 4271 O O . ARG B 1 152 ? 29 18.953 -8.094 1 85.12 152 ARG B O 1
ATOM 4278 N N . ALA B 1 153 ? 27.016 17.906 -8.211 1 80.06 153 ALA B N 1
ATOM 4279 C CA . ALA B 1 153 ? 27.547 16.844 -9.086 1 80.06 153 ALA B CA 1
ATOM 4280 C C . ALA B 1 153 ? 27.609 17.328 -10.531 1 80.06 153 ALA B C 1
ATOM 4282 O O . ALA B 1 153 ? 28.031 16.578 -11.422 1 80.06 153 ALA B O 1
ATOM 4283 N N . GLY B 1 154 ? 27.281 18.484 -10.836 1 75.75 154 GLY B N 1
ATOM 4284 C CA . GLY B 1 154 ? 27.359 19.062 -12.172 1 75.75 154 GLY B CA 1
ATOM 4285 C C . GLY B 1 154 ? 26.266 18.562 -13.094 1 75.75 154 GLY B C 1
ATOM 4286 O O . GLY B 1 154 ? 26.375 18.688 -14.32 1 75.75 154 GLY B O 1
ATOM 4287 N N . ALA B 1 155 ? 25.25 17.953 -12.57 1 68.19 155 ALA B N 1
ATOM 4288 C CA . ALA B 1 155 ? 24.203 17.359 -13.391 1 68.19 155 ALA B CA 1
ATOM 4289 C C . ALA B 1 155 ? 22.922 18.188 -13.312 1 68.19 155 ALA B C 1
ATOM 4291 O O . ALA B 1 155 ? 21.828 17.688 -13.578 1 68.19 155 ALA B O 1
ATOM 4292 N N . GLY B 1 156 ? 23.078 19.359 -12.961 1 69.88 156 GLY B N 1
ATOM 4293 C CA . GLY B 1 156 ? 21.938 20.234 -12.781 1 69.88 156 GLY B CA 1
ATOM 4294 C C . GLY B 1 156 ? 21.203 20.547 -14.078 1 69.88 156 GLY B C 1
ATOM 4295 O O . GLY B 1 156 ? 20.062 20.984 -14.062 1 69.88 156 GLY B O 1
ATOM 4296 N N . GLY B 1 157 ? 21.766 20.125 -15.109 1 71.75 157 GLY B N 1
ATOM 4297 C CA . GLY B 1 157 ? 21.203 20.469 -16.406 1 71.75 157 GLY B CA 1
ATOM 4298 C C . GLY B 1 157 ? 20.125 19.5 -16.859 1 71.75 157 GLY B C 1
ATOM 4299 O O . GLY B 1 157 ? 19.297 19.844 -17.703 1 71.75 157 GLY B O 1
ATOM 4300 N N . ASP B 1 158 ? 20.031 18.406 -16.344 1 83.38 158 ASP B N 1
ATOM 4301 C CA . ASP B 1 158 ? 19 17.453 -16.719 1 83.38 158 ASP B CA 1
ATOM 4302 C C . ASP B 1 158 ? 17.75 17.609 -15.859 1 83.38 158 ASP B C 1
ATOM 4304 O O . ASP B 1 158 ? 17.688 17.094 -14.742 1 83.38 158 ASP B O 1
ATOM 4308 N N . GLN B 1 159 ? 16.781 18.312 -16.375 1 84.06 159 GLN B N 1
ATOM 4309 C CA . GLN B 1 159 ? 15.57 18.688 -15.641 1 84.06 159 GLN B CA 1
ATOM 4310 C C . GLN B 1 159 ? 14.805 17.453 -15.172 1 84.06 159 GLN B C 1
ATOM 4312 O O . GLN B 1 159 ? 14.242 17.438 -14.078 1 84.06 159 GLN B O 1
ATOM 4317 N N . GLN B 1 160 ? 14.859 16.453 -15.984 1 85.38 160 GLN B N 1
ATOM 4318 C CA . GLN B 1 160 ? 14.133 15.242 -15.625 1 85.38 160 GLN B CA 1
ATOM 4319 C C . GLN B 1 160 ? 14.812 14.523 -14.461 1 85.38 160 GLN B C 1
ATOM 4321 O O . GLN B 1 160 ? 14.141 14.102 -13.516 1 85.38 160 GLN B O 1
ATOM 4326 N N . ALA B 1 161 ? 16.078 14.453 -14.602 1 87.44 161 ALA B N 1
ATOM 4327 C CA . ALA B 1 161 ? 16.844 13.805 -13.531 1 87.44 161 ALA B CA 1
ATOM 4328 C C . ALA B 1 161 ? 16.703 14.578 -12.219 1 87.44 161 ALA B C 1
ATOM 4330 O O . ALA B 1 161 ? 16.547 13.977 -11.156 1 87.44 161 ALA B O 1
ATOM 4331 N N . SER B 1 162 ? 16.688 15.906 -12.336 1 90.31 162 SER B N 1
ATOM 4332 C CA . SER B 1 162 ? 16.547 16.734 -11.148 1 90.31 162 SER B CA 1
ATOM 4333 C C . SER B 1 162 ? 15.18 16.562 -10.5 1 90.31 162 SER B C 1
ATOM 4335 O O . SER B 1 162 ? 15.07 16.5 -9.273 1 90.31 162 SER B O 1
ATOM 4337 N N . ALA B 1 163 ? 14.195 16.453 -11.305 1 89.81 163 ALA B N 1
ATOM 4338 C CA . ALA B 1 163 ? 12.844 16.266 -10.789 1 89.81 163 ALA B CA 1
ATOM 4339 C C . ALA B 1 163 ? 12.703 14.922 -10.086 1 89.81 163 ALA B C 1
ATOM 4341 O O . ALA B 1 163 ? 12.078 14.828 -9.023 1 89.81 163 ALA B O 1
ATOM 4342 N N . ILE B 1 164 ? 13.312 13.93 -10.703 1 91.56 164 ILE B N 1
ATOM 4343 C CA . ILE B 1 164 ? 13.258 12.586 -10.125 1 91.56 164 ILE B CA 1
ATOM 4344 C C . ILE B 1 164 ? 14 12.57 -8.797 1 91.56 164 ILE B C 1
ATOM 4346 O O . ILE B 1 164 ? 13.492 12.047 -7.801 1 91.56 164 ILE B O 1
ATOM 4350 N N . LEU B 1 165 ? 15.133 13.227 -8.781 1 93.12 165 LEU B N 1
ATOM 4351 C CA . LEU B 1 165 ? 15.938 13.242 -7.562 1 93.12 165 LEU B CA 1
ATOM 4352 C C . LEU B 1 165 ? 15.258 14.047 -6.465 1 93.12 165 LEU B C 1
ATOM 4354 O O . LEU B 1 165 ? 15.273 13.648 -5.297 1 93.12 165 LEU B O 1
ATOM 4358 N N . ALA B 1 166 ? 14.688 15.141 -6.832 1 94.12 166 ALA B N 1
ATOM 4359 C CA . ALA B 1 166 ? 13.969 15.969 -5.863 1 94.12 166 ALA B CA 1
ATOM 4360 C C . ALA B 1 166 ? 12.789 15.195 -5.262 1 94.12 166 ALA B C 1
ATOM 4362 O O . ALA B 1 166 ? 12.578 15.227 -4.047 1 94.12 166 ALA B O 1
ATOM 4363 N N . THR B 1 167 ? 12.062 14.492 -6.113 1 94.06 167 THR B N 1
ATOM 4364 C CA . THR B 1 167 ? 10.922 13.719 -5.648 1 94.06 167 THR B CA 1
ATOM 4365 C C . THR B 1 167 ? 11.383 12.539 -4.789 1 94.06 167 THR B C 1
ATOM 4367 O O . THR B 1 167 ? 10.758 12.227 -3.771 1 94.06 167 THR B O 1
ATOM 4370 N N . ALA B 1 168 ? 12.461 11.922 -5.219 1 95.44 168 ALA B N 1
ATOM 4371 C CA . ALA B 1 168 ? 13.023 10.828 -4.434 1 95.44 168 ALA B CA 1
ATOM 4372 C C . ALA B 1 168 ? 13.445 11.305 -3.049 1 95.44 168 ALA B C 1
ATOM 4374 O O . ALA B 1 168 ? 13.195 10.633 -2.047 1 95.44 168 ALA B O 1
ATOM 4375 N N . GLY B 1 169 ? 14.047 12.453 -3.057 1 95.62 169 GLY B N 1
ATOM 4376 C CA . GLY B 1 169 ? 14.438 13.031 -1.782 1 95.62 169 GLY B CA 1
ATOM 4377 C C . GLY B 1 169 ? 13.258 13.352 -0.883 1 95.62 169 GLY B C 1
ATOM 4378 O O . GLY B 1 169 ? 13.273 13.031 0.308 1 95.62 169 GLY B O 1
ATOM 4379 N N . SER B 1 170 ? 12.258 13.977 -1.421 1 95 170 SER B N 1
ATOM 4380 C CA . SER B 1 170 ? 11.047 14.297 -0.667 1 95 170 SER B CA 1
ATOM 4381 C C . SER B 1 170 ? 10.367 13.031 -0.149 1 95 170 SER B C 1
ATOM 4383 O O . SER B 1 170 ? 9.883 13 0.986 1 95 170 SER B O 1
ATOM 4385 N N . THR B 1 171 ? 10.336 12.023 -0.994 1 94.19 171 THR B N 1
ATOM 4386 C CA . THR B 1 171 ? 9.695 10.766 -0.624 1 94.19 171 THR B CA 1
ATOM 4387 C C . THR B 1 171 ? 10.469 10.07 0.494 1 94.19 171 THR B C 1
ATOM 4389 O O . THR B 1 171 ? 9.875 9.516 1.416 1 94.19 171 THR B O 1
ATOM 4392 N N . ALA B 1 172 ? 11.742 10.125 0.393 1 94.62 172 ALA B N 1
ATOM 4393 C CA . ALA B 1 172 ? 12.578 9.555 1.446 1 94.62 172 ALA B CA 1
ATOM 4394 C C . ALA B 1 172 ? 12.344 10.266 2.775 1 94.62 172 ALA B C 1
ATOM 4396 O O . ALA B 1 172 ? 12.273 9.625 3.826 1 94.62 172 ALA B O 1
ATOM 4397 N N . ALA B 1 173 ? 12.219 11.508 2.697 1 93.62 173 ALA B N 1
ATOM 4398 C CA . ALA B 1 173 ? 12.031 12.305 3.904 1 93.62 173 ALA B CA 1
ATOM 4399 C C . ALA B 1 173 ? 10.688 12 4.559 1 93.62 173 ALA B C 1
ATOM 4401 O O . ALA B 1 173 ? 10.617 11.758 5.762 1 93.62 173 ALA B O 1
ATOM 4402 N N . ILE B 1 174 ? 9.648 11.992 3.787 1 90.31 174 ILE B N 1
ATOM 4403 C CA . ILE B 1 174 ? 8.32 11.797 4.352 1 90.31 174 ILE B CA 1
ATOM 4404 C C . ILE B 1 174 ? 8.188 10.367 4.871 1 90.31 174 ILE B C 1
ATOM 4406 O O . ILE B 1 174 ? 7.434 10.109 5.812 1 90.31 174 ILE B O 1
ATOM 4410 N N . SER B 1 175 ? 8.906 9.438 4.273 1 90.44 175 SER B N 1
ATOM 4411 C CA . SER B 1 175 ? 8.867 8.039 4.703 1 90.44 175 SER B CA 1
ATOM 4412 C C . SER B 1 175 ? 9.375 7.887 6.133 1 90.44 175 SER B C 1
ATOM 4414 O O . SER B 1 175 ? 9.023 6.926 6.82 1 90.44 175 SER B O 1
ATOM 4416 N N . THR B 1 176 ? 10.141 8.805 6.648 1 85.12 176 THR B N 1
ATOM 4417 C CA . THR B 1 176 ? 10.742 8.711 7.973 1 85.12 176 THR B CA 1
ATOM 4418 C C . THR B 1 176 ? 9.703 8.969 9.062 1 85.12 176 THR B C 1
ATOM 4420 O O . THR B 1 176 ? 9.828 8.477 10.18 1 85.12 176 THR B O 1
ATOM 4423 N N . ILE B 1 177 ? 8.617 9.641 8.641 1 82.62 177 ILE B N 1
ATOM 4424 C CA . ILE B 1 177 ? 7.684 9.992 9.695 1 82.62 177 ILE B CA 1
ATOM 4425 C C . ILE B 1 177 ? 6.316 9.383 9.406 1 82.62 177 ILE B C 1
ATOM 4427 O O . ILE B 1 177 ? 5.453 9.328 10.289 1 82.62 177 ILE B O 1
ATOM 4431 N N . LEU B 1 178 ? 6.051 9 8.055 1 79.75 178 LEU B N 1
ATOM 4432 C CA . LEU B 1 178 ? 4.723 8.531 7.68 1 79.75 178 LEU B CA 1
ATOM 4433 C C . LEU B 1 178 ? 4.695 7.008 7.559 1 79.75 178 LEU B C 1
ATOM 4435 O O . LEU B 1 178 ? 4.082 6.465 6.637 1 79.75 178 LEU B O 1
ATOM 4439 N N . GLY B 1 179 ? 5.277 6.203 8.336 1 73.88 179 GLY B N 1
ATOM 4440 C CA . GLY B 1 179 ? 5.062 4.766 8.391 1 73.88 179 GLY B CA 1
ATOM 4441 C C . GLY B 1 179 ? 6.078 3.979 7.578 1 73.88 179 GLY B C 1
ATOM 4442 O O . GLY B 1 179 ? 5.949 2.764 7.422 1 73.88 179 GLY B O 1
ATOM 4443 N N . GLY B 1 180 ? 7.016 4.648 6.867 1 86.25 180 GLY B N 1
ATOM 4444 C CA . GLY B 1 180 ? 8.07 3.928 6.176 1 86.25 180 GLY B CA 1
ATOM 4445 C C . GLY B 1 180 ? 7.988 4.055 4.668 1 86.25 180 GLY B C 1
ATOM 4446 O O . GLY B 1 180 ? 7.188 4.836 4.145 1 86.25 180 GLY B O 1
ATOM 4447 N N . PRO B 1 181 ? 8.852 3.285 4.008 1 90.69 181 PRO B N 1
ATOM 4448 C CA . PRO B 1 181 ? 8.992 3.422 2.557 1 90.69 181 PRO B CA 1
ATOM 4449 C C . PRO B 1 181 ? 7.723 3.014 1.805 1 90.69 181 PRO B C 1
ATOM 4451 O O . PRO B 1 181 ? 7.41 3.59 0.761 1 90.69 181 PRO B O 1
ATOM 4454 N N . ILE B 1 182 ? 6.988 2.084 2.301 1 90.75 182 ILE B N 1
ATOM 4455 C CA . ILE B 1 182 ? 5.824 1.564 1.597 1 90.75 182 ILE B CA 1
ATOM 4456 C C . ILE B 1 182 ? 4.707 2.609 1.604 1 90.75 182 ILE B C 1
ATOM 4458 O O . ILE B 1 182 ? 4.145 2.932 0.556 1 90.75 182 ILE B O 1
ATOM 4462 N N . ALA B 1 183 ? 4.438 3.158 2.777 1 90.19 183 ALA B N 1
ATOM 4463 C CA . ALA B 1 183 ? 3.414 4.199 2.865 1 90.19 183 ALA B CA 1
ATOM 4464 C C . ALA B 1 183 ? 3.76 5.383 1.97 1 90.19 183 ALA B C 1
ATOM 4466 O O . ALA B 1 183 ? 2.898 5.902 1.256 1 90.19 183 ALA B O 1
ATOM 4467 N N . ALA B 1 184 ? 4.992 5.754 1.986 1 92.44 184 ALA B N 1
ATOM 4468 C CA . ALA B 1 184 ? 5.441 6.887 1.18 1 92.44 184 ALA B CA 1
ATOM 4469 C C . ALA B 1 184 ? 5.324 6.578 -0.311 1 92.44 184 ALA B C 1
ATOM 4471 O O . ALA B 1 184 ? 4.949 7.445 -1.103 1 92.44 184 ALA B O 1
ATOM 4472 N N . ALA B 1 185 ? 5.629 5.371 -0.675 1 94.44 185 ALA B N 1
ATOM 4473 C CA . ALA B 1 185 ? 5.57 4.98 -2.08 1 94.44 185 ALA B CA 1
ATOM 4474 C C . ALA B 1 185 ? 4.125 4.934 -2.576 1 94.44 185 ALA B C 1
ATOM 4476 O O . ALA B 1 185 ? 3.848 5.285 -3.727 1 94.44 185 ALA B O 1
ATOM 4477 N N . VAL B 1 186 ? 3.211 4.484 -1.756 1 94.06 186 VAL B N 1
ATOM 4478 C CA . VAL B 1 186 ? 1.807 4.445 -2.15 1 94.06 186 VAL B CA 1
ATOM 4479 C C . VAL B 1 186 ? 1.27 5.867 -2.299 1 94.06 186 VAL B C 1
ATOM 4481 O O . VAL B 1 186 ? 0.517 6.156 -3.23 1 94.06 186 VAL B O 1
ATOM 4484 N N . LEU B 1 187 ? 1.688 6.719 -1.358 1 93.12 187 LEU B N 1
ATOM 4485 C CA . LEU B 1 187 ? 1.342 8.133 -1.493 1 93.12 187 LEU B CA 1
ATOM 4486 C C . LEU B 1 187 ? 1.837 8.688 -2.824 1 93.12 187 LEU B C 1
ATOM 4488 O O . LEU B 1 187 ? 1.114 9.422 -3.504 1 93.12 187 LEU B O 1
ATOM 4492 N N . LEU B 1 188 ? 3.027 8.32 -3.201 1 92.31 188 LEU B N 1
ATOM 4493 C CA . LEU B 1 188 ? 3.65 8.789 -4.434 1 92.31 188 LEU B CA 1
ATOM 4494 C C . LEU B 1 188 ? 2.887 8.289 -5.656 1 92.31 188 LEU B C 1
ATOM 4496 O O . LEU B 1 188 ? 2.537 9.078 -6.539 1 92.31 188 LEU B O 1
ATOM 4500 N N . ILE B 1 189 ? 2.574 7.012 -5.711 1 92.94 189 ILE B N 1
ATOM 4501 C CA . ILE B 1 189 ? 2.004 6.449 -6.926 1 92.94 189 ILE B CA 1
ATOM 4502 C C . ILE B 1 189 ? 0.566 6.938 -7.098 1 92.94 189 ILE B C 1
ATOM 4504 O O . ILE B 1 189 ? 0.111 7.168 -8.219 1 92.94 189 ILE B O 1
ATOM 4508 N N . GLU B 1 190 ? -0.131 7.066 -6.02 1 92.56 190 GLU B N 1
ATOM 4509 C CA . GLU B 1 190 ? -1.515 7.527 -6.109 1 92.56 190 GLU B CA 1
ATOM 4510 C C . GLU B 1 190 ? -1.584 9.016 -6.422 1 92.56 190 GLU B C 1
ATOM 4512 O O . GLU B 1 190 ? -2.506 9.469 -7.105 1 92.56 190 GLU B O 1
ATOM 4517 N N . GLY B 1 191 ? -0.57 9.812 -6.047 1 90.56 191 GLY B N 1
ATOM 4518 C CA . GLY B 1 191 ? -0.624 11.258 -6.16 1 90.56 191 GLY B CA 1
ATOM 4519 C C . GLY B 1 191 ? 0.158 11.789 -7.348 1 90.56 191 GLY B C 1
ATOM 4520 O O . GLY B 1 191 ? -0.023 12.945 -7.746 1 90.56 191 GLY B O 1
ATOM 4521 N N . ALA B 1 192 ? 1.023 11.008 -7.957 1 87.19 192 ALA B N 1
ATOM 4522 C CA . ALA B 1 192 ? 1.978 11.5 -8.945 1 87.19 192 ALA B CA 1
ATOM 4523 C C . ALA B 1 192 ? 1.276 11.859 -10.25 1 87.19 192 ALA B C 1
ATOM 4525 O O . ALA B 1 192 ? 1.792 12.656 -11.039 1 87.19 192 ALA B O 1
ATOM 4526 N N . GLY B 1 193 ? 0.163 11.25 -10.547 1 85.5 193 GLY B N 1
ATOM 4527 C CA . GLY B 1 193 ? -0.511 11.5 -11.805 1 85.5 193 GLY B CA 1
ATOM 4528 C C . GLY B 1 193 ? 0.234 10.938 -13 1 85.5 193 GLY B C 1
ATOM 4529 O O . GLY B 1 193 ? 0.092 11.445 -14.117 1 85.5 193 GLY B O 1
ATOM 4530 N N . LEU B 1 194 ? 1.186 10.031 -12.789 1 89.12 194 LEU B N 1
ATOM 4531 C CA . LEU B 1 194 ? 1.955 9.367 -13.836 1 89.12 194 LEU B CA 1
ATOM 4532 C C . LEU B 1 194 ? 1.49 7.93 -14.031 1 89.12 194 LEU B C 1
ATOM 4534 O O . LEU B 1 194 ? 0.812 7.371 -13.164 1 89.12 194 LEU B O 1
ATOM 4538 N N . ALA B 1 195 ? 1.791 7.387 -15.25 1 88.25 195 ALA B N 1
ATOM 4539 C CA . ALA B 1 195 ? 1.436 6.004 -15.555 1 88.25 195 ALA B CA 1
ATOM 4540 C C . ALA B 1 195 ? 2.527 5.324 -16.375 1 88.25 195 ALA B C 1
ATOM 4542 O O . ALA B 1 195 ? 3.451 5.98 -16.859 1 88.25 195 ALA B O 1
ATOM 4543 N N . GLY B 1 196 ? 2.492 3.961 -16.406 1 86.75 196 GLY B N 1
ATOM 4544 C CA . GLY B 1 196 ? 3.35 3.188 -17.281 1 86.75 196 GLY B CA 1
ATOM 4545 C C . GLY B 1 196 ? 4.824 3.352 -16.984 1 86.75 196 GLY B C 1
ATOM 4546 O O . GLY B 1 196 ? 5.238 3.262 -15.82 1 86.75 196 GLY B O 1
ATOM 4547 N N . THR B 1 197 ? 5.531 3.678 -18 1 86.44 197 THR B N 1
ATOM 4548 C CA . THR B 1 197 ? 6.988 3.711 -17.906 1 86.44 197 THR B CA 1
ATOM 4549 C C . THR B 1 197 ? 7.453 4.887 -17.062 1 86.44 197 THR B C 1
ATOM 4551 O O . THR B 1 197 ? 8.406 4.762 -16.281 1 86.44 197 THR B O 1
ATOM 4554 N N . GLN B 1 198 ? 6.738 5.988 -17.141 1 89.19 198 GLN B N 1
ATOM 4555 C CA . GLN B 1 198 ? 7.125 7.168 -16.375 1 89.19 198 GLN B CA 1
ATOM 4556 C C . GLN B 1 198 ? 6.938 6.934 -14.875 1 89.19 198 GLN B C 1
ATOM 4558 O O . GLN B 1 198 ? 7.758 7.375 -14.062 1 89.19 198 GLN B O 1
ATOM 4563 N N . LEU B 1 199 ? 5.926 6.242 -14.547 1 91.94 199 LEU B N 1
ATOM 4564 C CA . LEU B 1 199 ? 5.668 5.941 -13.148 1 91.94 199 LEU B CA 1
ATOM 4565 C C . LEU B 1 199 ? 6.75 5.023 -12.578 1 91.94 199 LEU B C 1
ATOM 4567 O O . LEU B 1 199 ? 7.273 5.273 -11.492 1 91.94 199 LEU B O 1
ATOM 4571 N N . VAL B 1 200 ? 7.094 4.035 -13.383 1 91.56 200 VAL B N 1
ATOM 4572 C CA . VAL B 1 200 ? 8.094 3.078 -12.922 1 91.56 200 VAL B CA 1
ATOM 4573 C C . VAL B 1 200 ? 9.445 3.777 -12.766 1 91.56 200 VAL B C 1
ATOM 4575 O O . VAL B 1 200 ? 10.156 3.547 -11.781 1 91.56 200 VAL B O 1
ATOM 4578 N N . ALA B 1 201 ? 9.766 4.652 -13.703 1 91.62 201 ALA B N 1
ATOM 4579 C CA . ALA B 1 201 ? 11.031 5.375 -13.688 1 91.62 201 ALA B CA 1
ATOM 4580 C C . ALA B 1 201 ? 11.141 6.273 -12.461 1 91.62 201 ALA B C 1
ATOM 4582 O O . ALA B 1 201 ? 12.242 6.531 -11.961 1 91.62 201 ALA B O 1
ATOM 4583 N N . LEU B 1 202 ? 10.039 6.707 -11.992 1 93.12 202 LEU B N 1
ATOM 4584 C CA . LEU B 1 202 ? 10.023 7.559 -10.805 1 93.12 202 LEU B CA 1
ATOM 4585 C C . LEU B 1 202 ? 9.961 6.719 -9.531 1 93.12 202 LEU B C 1
ATOM 4587 O O . LEU B 1 202 ? 10.609 7.051 -8.539 1 93.12 202 LEU B O 1
ATOM 4591 N N . LEU B 1 203 ? 9.266 5.648 -9.586 1 95.94 203 LEU B N 1
ATOM 4592 C CA . LEU B 1 203 ? 8.961 4.832 -8.414 1 95.94 203 LEU B CA 1
ATOM 4593 C C . LEU B 1 203 ? 10.219 4.141 -7.891 1 95.94 203 LEU B C 1
ATOM 4595 O O . LEU B 1 203 ? 10.461 4.113 -6.684 1 95.94 203 LEU B O 1
ATOM 4599 N N . LEU B 1 204 ? 11.062 3.629 -8.758 1 96.56 204 LEU B N 1
ATOM 4600 C CA . LEU B 1 204 ? 12.203 2.805 -8.352 1 96.56 204 LEU B CA 1
ATOM 4601 C C . LEU B 1 204 ? 13.203 3.623 -7.551 1 96.56 204 LEU B C 1
ATOM 4603 O O . LEU B 1 204 ? 13.586 3.236 -6.445 1 96.56 204 LEU B O 1
ATOM 4607 N N . PRO B 1 205 ? 13.578 4.789 -8.047 1 95.19 205 PRO B N 1
ATOM 4608 C CA . PRO B 1 205 ? 14.484 5.605 -7.246 1 95.19 205 PRO B CA 1
ATOM 4609 C C . PRO B 1 205 ? 13.883 6.023 -5.91 1 95.19 205 PRO B C 1
ATOM 4611 O O . PRO B 1 205 ? 14.586 6.082 -4.898 1 95.19 205 PRO B O 1
ATOM 4614 N N . CYS B 1 206 ? 12.625 6.355 -5.875 1 96.12 206 CYS B N 1
ATOM 4615 C CA . CYS B 1 206 ? 11.953 6.77 -4.648 1 96.12 206 CYS B CA 1
ATOM 4616 C C . CYS B 1 206 ? 11.938 5.641 -3.625 1 96.12 206 CYS B C 1
ATOM 4618 O O . CYS B 1 206 ? 12.172 5.871 -2.436 1 96.12 206 CYS B O 1
ATOM 4620 N N . LEU B 1 207 ? 11.703 4.434 -4.148 1 96.88 207 LEU B N 1
ATOM 4621 C CA . LEU B 1 207 ? 11.719 3.26 -3.281 1 96.88 207 LEU B CA 1
ATOM 4622 C C . LEU B 1 207 ? 13.109 3.045 -2.682 1 96.88 207 LEU B C 1
ATOM 4624 O O . LEU B 1 207 ? 13.242 2.857 -1.471 1 96.88 207 LEU B O 1
ATOM 4628 N N . LEU B 1 208 ? 14.117 3.168 -3.461 1 95.75 208 LEU B N 1
ATOM 4629 C CA . LEU B 1 208 ? 15.477 2.906 -3.012 1 95.75 208 LEU B CA 1
ATOM 4630 C C . LEU B 1 208 ? 15.93 3.961 -2.01 1 95.75 208 LEU B C 1
ATOM 4632 O O . LEU B 1 208 ? 16.5 3.629 -0.967 1 95.75 208 LEU B O 1
ATOM 4636 N N . ALA B 1 209 ? 15.625 5.203 -2.332 1 95.94 209 ALA B N 1
ATOM 4637 C CA . ALA B 1 209 ? 16 6.281 -1.421 1 95.94 209 ALA B CA 1
ATOM 4638 C C . ALA B 1 209 ? 15.273 6.145 -0.086 1 95.94 209 ALA B C 1
ATOM 4640 O O . ALA B 1 209 ? 15.875 6.34 0.976 1 95.94 209 ALA B O 1
ATOM 4641 N N . SER B 1 210 ? 14.039 5.82 -0.156 1 95.06 210 SER B N 1
ATOM 4642 C CA . SER B 1 210 ? 13.242 5.68 1.059 1 95.06 210 SER B CA 1
ATOM 4643 C C . SER B 1 210 ? 13.695 4.473 1.876 1 95.06 210 SER B C 1
ATOM 4645 O O . SER B 1 210 ? 13.711 4.523 3.107 1 95.06 210 SER B O 1
ATOM 4647 N N . ALA B 1 211 ? 13.992 3.41 1.208 1 92.88 211 ALA B N 1
ATOM 4648 C CA . ALA B 1 211 ? 14.453 2.209 1.897 1 92.88 211 ALA B CA 1
ATOM 4649 C C . ALA B 1 211 ? 15.773 2.459 2.609 1 92.88 211 ALA B C 1
ATOM 4651 O O . ALA B 1 211 ? 15.938 2.1 3.779 1 92.88 211 ALA B O 1
ATOM 4652 N N . THR B 1 212 ? 16.703 3.072 1.943 1 91.62 212 THR B N 1
ATOM 4653 C CA . THR B 1 212 ? 17.984 3.404 2.553 1 91.62 212 THR B CA 1
ATOM 4654 C C . THR B 1 212 ? 17.797 4.387 3.707 1 91.62 212 THR B C 1
ATOM 4656 O O . THR B 1 212 ? 18.406 4.242 4.762 1 91.62 212 THR B O 1
ATOM 4659 N N . GLY B 1 213 ? 16.969 5.348 3.428 1 89.81 213 GLY B N 1
ATOM 4660 C CA . GLY B 1 213 ? 16.688 6.305 4.484 1 89.81 213 GLY B CA 1
ATOM 4661 C C . GLY B 1 213 ? 16.094 5.66 5.723 1 89.81 213 GLY B C 1
ATOM 4662 O O . GLY B 1 213 ? 16.469 5.992 6.848 1 89.81 213 GLY B O 1
ATOM 4663 N N . ALA B 1 214 ? 15.195 4.785 5.492 1 86.06 214 ALA B N 1
ATOM 4664 C CA . ALA B 1 214 ? 14.562 4.086 6.605 1 86.06 214 ALA B CA 1
ATOM 4665 C C . ALA B 1 214 ? 15.586 3.285 7.402 1 86.06 214 ALA B C 1
ATOM 4667 O O . ALA B 1 214 ? 15.523 3.232 8.633 1 86.06 214 ALA B O 1
ATOM 4668 N N . LEU B 1 215 ? 16.516 2.652 6.766 1 83.5 215 LEU B N 1
ATOM 4669 C CA . LEU B 1 215 ? 17.578 1.888 7.418 1 83.5 215 LEU B CA 1
ATOM 4670 C C . LEU B 1 215 ? 18.438 2.789 8.297 1 83.5 215 LEU B C 1
ATOM 4672 O O . LEU B 1 215 ? 18.734 2.438 9.438 1 83.5 215 LEU B O 1
ATOM 4676 N N . VAL B 1 216 ? 18.703 3.875 7.754 1 84.19 216 VAL B N 1
ATOM 4677 C CA . VAL B 1 216 ? 19.578 4.816 8.453 1 84.19 216 VAL B CA 1
ATOM 4678 C C . VAL B 1 216 ? 18.828 5.449 9.617 1 84.19 216 VAL B C 1
ATOM 4680 O O . VAL B 1 216 ? 19.359 5.57 10.727 1 84.19 216 VAL B O 1
ATOM 4683 N N . PHE B 1 217 ? 17.609 5.766 9.352 1 80.38 217 PHE B N 1
ATOM 4684 C CA . PHE B 1 217 ? 16.797 6.43 10.367 1 80.38 217 PHE B CA 1
ATOM 4685 C C . PHE B 1 217 ? 16.562 5.512 11.555 1 80.38 217 PHE B C 1
ATOM 4687 O O . PHE B 1 217 ? 16.75 5.914 12.703 1 80.38 217 PHE B O 1
ATOM 4694 N N . THR B 1 218 ? 16.219 4.273 11.328 1 74.12 218 THR B N 1
ATOM 4695 C CA . THR B 1 218 ? 15.961 3.301 12.391 1 74.12 218 THR B CA 1
ATOM 4696 C C . THR B 1 218 ? 17.266 2.895 13.078 1 74.12 218 THR B C 1
ATOM 4698 O O . THR B 1 218 ? 17.312 2.77 14.297 1 74.12 218 THR B O 1
ATOM 4701 N N . GLY B 1 219 ? 18.297 2.662 12.281 1 72.5 219 GLY B N 1
ATOM 4702 C CA . GLY B 1 219 ? 19.594 2.307 12.844 1 72.5 219 GLY B CA 1
ATOM 4703 C C . GLY B 1 219 ? 20.156 3.371 13.766 1 72.5 219 GLY B C 1
ATOM 4704 O O . GLY B 1 219 ? 20.609 3.068 14.867 1 72.5 219 GLY B O 1
ATOM 4705 N N . PHE B 1 220 ? 20.031 4.535 13.336 1 70.56 220 PHE B N 1
ATOM 4706 C CA . PHE B 1 220 ? 20.562 5.641 14.125 1 70.56 220 PHE B CA 1
ATOM 4707 C C . PHE B 1 220 ? 19.703 5.879 15.359 1 70.56 220 PHE B C 1
ATOM 4709 O O . PHE B 1 220 ? 20.203 6.262 16.422 1 70.56 220 PHE B O 1
ATOM 4716 N N . GLY B 1 221 ? 18.453 5.723 15.117 1 64.69 221 GLY B N 1
ATOM 4717 C CA . GLY B 1 221 ? 17.578 5.832 16.266 1 64.69 221 GLY B CA 1
ATOM 4718 C C . GLY B 1 221 ? 17.906 4.828 17.359 1 64.69 221 GLY B C 1
ATOM 4719 O O . GLY B 1 221 ? 17.953 5.176 18.547 1 64.69 221 GLY B O 1
ATOM 4720 N N . GLN B 1 222 ? 18.078 3.713 16.984 1 61.53 222 GLN B N 1
ATOM 4721 C CA . GLN B 1 222 ? 18.438 2.666 17.938 1 61.53 222 GLN B CA 1
ATOM 4722 C C . GLN B 1 222 ? 19.781 2.951 18.594 1 61.53 222 GLN B C 1
ATOM 4724 O O . GLN B 1 222 ? 19.953 2.719 19.797 1 61.53 222 GLN B O 1
ATOM 4729 N N . TRP B 1 223 ? 20.594 3.523 17.766 1 51.28 223 TRP B N 1
ATOM 4730 C CA . TRP B 1 223 ? 21.953 3.795 18.25 1 51.28 223 TRP B CA 1
ATOM 4731 C C . TRP B 1 223 ? 21.953 4.957 19.234 1 51.28 223 TRP B C 1
ATOM 4733 O O . TRP B 1 223 ? 22.594 4.895 20.281 1 51.28 223 TRP B O 1
ATOM 4743 N N . THR B 1 224 ? 21.172 5.949 18.875 1 51.72 224 THR B N 1
ATOM 4744 C CA . THR B 1 224 ? 21.203 7.16 19.688 1 51.72 224 THR B CA 1
ATOM 4745 C C . THR B 1 224 ? 20.188 7.082 20.812 1 51.72 224 THR B C 1
ATOM 4747 O O . THR B 1 224 ? 20.281 7.82 21.797 1 51.72 224 THR B O 1
ATOM 4750 N N . GLY B 1 225 ? 19.234 6.113 20.734 1 44.94 225 GLY B N 1
ATOM 4751 C CA . GLY B 1 225 ? 18.172 6.012 21.719 1 44.94 225 GLY B CA 1
ATOM 4752 C C . GLY B 1 225 ? 17.125 7.105 21.594 1 44.94 225 GLY B C 1
ATOM 4753 O O . GLY B 1 225 ? 16.266 7.254 22.469 1 44.94 225 GLY B O 1
ATOM 4754 N N . LEU B 1 226 ? 17.344 7.934 20.703 1 40.84 226 LEU B N 1
ATOM 4755 C CA . LEU B 1 226 ? 16.359 8.992 20.5 1 40.84 226 LEU B CA 1
ATOM 4756 C C . LEU B 1 226 ? 15.055 8.422 19.969 1 40.84 226 LEU B C 1
ATOM 4758 O O . LEU B 1 226 ? 15.062 7.605 19.031 1 40.84 226 LEU B O 1
ATOM 4762 N N . GLU B 1 227 ? 14.031 8.328 20.875 1 42.78 227 GLU B N 1
ATOM 4763 C CA . GLU B 1 227 ? 12.703 7.832 20.516 1 42.78 227 GLU B CA 1
ATOM 4764 C C . GLU B 1 227 ? 12.234 8.43 19.188 1 42.78 227 GLU B C 1
ATOM 4766 O O . GLU B 1 227 ? 12.086 9.641 19.062 1 42.78 227 GLU B O 1
ATOM 4771 N N . ILE B 1 228 ? 12.578 7.875 18.219 1 44.44 228 ILE B N 1
ATOM 4772 C CA . ILE B 1 228 ? 12.148 8.336 16.906 1 44.44 228 ILE B CA 1
ATOM 4773 C C . ILE B 1 228 ? 10.641 8.148 16.75 1 44.44 228 ILE B C 1
ATOM 4775 O O . ILE B 1 228 ? 10.086 7.156 17.219 1 44.44 228 ILE B O 1
ATOM 4779 N N . GLY B 1 229 ? 9.797 9.109 17.078 1 40.53 229 GLY B N 1
ATOM 4780 C CA . GLY B 1 229 ? 8.359 9.344 17 1 40.53 229 GLY B CA 1
ATOM 4781 C C . GLY B 1 229 ? 7.668 8.469 15.977 1 40.53 229 GLY B C 1
ATOM 4782 O O . GLY B 1 229 ? 6.773 8.93 15.266 1 40.53 229 GLY B O 1
ATOM 4783 N N . ALA B 1 230 ? 8.32 7.355 15.672 1 42.94 230 ALA B N 1
ATOM 4784 C CA . ALA B 1 230 ? 7.508 6.574 14.742 1 42.94 230 ALA B CA 1
ATOM 4785 C C . ALA B 1 230 ? 6.133 6.27 15.328 1 42.94 230 ALA B C 1
ATOM 4787 O O . ALA B 1 230 ? 6.004 6.031 16.531 1 42.94 230 ALA B O 1
ATOM 4788 N N . LEU B 1 231 ? 5.109 6.82 14.758 1 40.94 231 LEU B N 1
ATOM 4789 C CA . LEU B 1 231 ? 3.707 6.629 15.117 1 40.94 231 LEU B CA 1
ATOM 4790 C C . LEU B 1 231 ? 3.428 5.172 15.469 1 40.94 231 LEU B C 1
ATOM 4792 O O . LEU B 1 231 ? 3.326 4.324 14.578 1 40.94 231 LEU B O 1
ATOM 4796 N N . SER B 1 232 ? 4.254 4.543 16.406 1 43.81 232 SER B N 1
ATOM 4797 C CA . SER B 1 232 ? 3.803 3.205 16.781 1 43.81 232 SER B CA 1
ATOM 4798 C C . SER B 1 232 ? 2.617 3.266 17.734 1 43.81 232 SER B C 1
ATOM 4800 O O . SER B 1 232 ? 2.652 3.988 18.734 1 43.81 232 SER B O 1
ATOM 4802 N N . LEU B 1 233 ? 1.342 2.984 17.266 1 40.34 233 LEU B N 1
ATOM 4803 C CA . LEU B 1 233 ? 0.227 2.816 18.203 1 40.34 233 LEU B CA 1
ATOM 4804 C C . LEU B 1 233 ? 0.36 1.513 18.969 1 40.34 233 LEU B C 1
ATOM 4806 O O . LEU B 1 233 ? 0.031 0.441 18.469 1 40.34 233 LEU B O 1
ATOM 4810 N N . PRO B 1 234 ? 1.228 1.427 19.984 1 45.5 234 PRO B N 1
ATOM 4811 C CA . PRO B 1 234 ? 1.517 0.158 20.656 1 45.5 234 PRO B CA 1
ATOM 4812 C C . PRO B 1 234 ? 0.262 -0.676 20.906 1 45.5 234 PRO B C 1
ATOM 4814 O O . PRO B 1 234 ? 0.172 -1.817 20.438 1 45.5 234 PRO B O 1
ATOM 4817 N N . ASP B 1 235 ? -0.481 -0.429 22.172 1 45.53 235 ASP B N 1
ATOM 4818 C CA . ASP B 1 235 ? -1.415 -1.32 22.859 1 45.53 235 ASP B CA 1
ATOM 4819 C C . ASP B 1 235 ? -2.859 -0.986 22.484 1 45.53 235 ASP B C 1
ATOM 4821 O O . ASP B 1 235 ? -3.34 0.112 22.781 1 45.53 235 ASP B O 1
ATOM 4825 N N . LEU B 1 236 ? -3.221 -1.532 21.328 1 47.75 236 LEU B N 1
ATOM 4826 C CA . LEU B 1 236 ? -4.645 -1.325 21.078 1 47.75 236 LEU B CA 1
ATOM 4827 C C . LEU B 1 236 ? -5.48 -2.348 21.844 1 47.75 236 LEU B C 1
ATOM 4829 O O . LEU B 1 236 ? -5 -3.438 22.156 1 47.75 236 LEU B O 1
ATOM 4833 N N . PRO B 1 237 ? -6.664 -1.964 22.422 1 45.66 237 PRO B N 1
ATOM 4834 C CA . PRO B 1 237 ? -7.535 -2.943 23.078 1 45.66 237 PRO B CA 1
ATOM 4835 C C . PRO B 1 237 ? -7.762 -4.191 22.219 1 45.66 237 PRO B C 1
ATOM 4837 O O . PRO B 1 237 ? -7.59 -4.148 21 1 45.66 237 PRO B O 1
ATOM 4840 N N . PRO B 1 238 ? -8.07 -5.238 22.984 1 47.44 238 PRO B N 1
ATOM 4841 C CA . PRO B 1 238 ? -8.266 -6.543 22.344 1 47.44 238 PRO B CA 1
ATOM 4842 C C . PRO B 1 238 ? -9.18 -6.469 21.125 1 47.44 238 PRO B C 1
ATOM 4844 O O . PRO B 1 238 ? -10.078 -5.621 21.062 1 47.44 238 PRO B O 1
ATOM 4847 N N . GLN B 1 239 ? -8.93 -7.227 20.031 1 53.56 239 GLN B N 1
ATOM 4848 C CA . GLN B 1 239 ? -9.273 -7.441 18.625 1 53.56 239 GLN B CA 1
ATOM 4849 C C . GLN B 1 239 ? -10.742 -7.836 18.469 1 53.56 239 GLN B C 1
ATOM 4851 O O . GLN B 1 239 ? -11.188 -8.828 19.047 1 53.56 239 GLN B O 1
ATOM 4856 N N . ALA B 1 240 ? -11.812 -6.844 18.531 1 51.19 240 ALA B N 1
ATOM 4857 C CA . ALA B 1 240 ? -13.102 -7.367 18.078 1 51.19 240 ALA B CA 1
ATOM 4858 C C . ALA B 1 240 ? -13.266 -7.215 16.578 1 51.19 240 ALA B C 1
ATOM 4860 O O . ALA B 1 240 ? -12.781 -6.242 15.984 1 51.19 240 ALA B O 1
ATOM 4861 N N . ASN B 1 241 ? -13.477 -8.289 15.828 1 61.34 241 ASN B N 1
ATOM 4862 C CA . ASN B 1 241 ? -13.922 -8.266 14.438 1 61.34 241 ASN B CA 1
ATOM 4863 C C . ASN B 1 241 ? -14.992 -7.203 14.211 1 61.34 241 ASN B C 1
ATOM 4865 O O . ASN B 1 241 ? -15.828 -6.965 15.086 1 61.34 241 ASN B O 1
ATOM 4869 N N . PRO B 1 242 ? -14.883 -6.422 13.156 1 65.62 242 PRO B N 1
ATOM 4870 C CA . PRO B 1 242 ? -15.938 -5.43 12.906 1 65.62 242 PRO B CA 1
ATOM 4871 C C . PRO B 1 242 ? -17.328 -6.047 12.859 1 65.62 242 PRO B C 1
ATOM 4873 O O . PRO B 1 242 ? -17.5 -7.156 12.344 1 65.62 242 PRO B O 1
ATOM 4876 N N . ASP B 1 243 ? -18.141 -5.512 13.609 1 72.56 243 ASP B N 1
ATOM 4877 C CA . ASP B 1 243 ? -19.547 -5.918 13.656 1 72.56 243 ASP B CA 1
ATOM 4878 C C . ASP B 1 243 ? -20.422 -4.98 12.828 1 72.56 243 ASP B C 1
ATOM 4880 O O . ASP B 1 243 ? -19.922 -4.016 12.242 1 72.56 243 ASP B O 1
ATOM 4884 N N . ALA B 1 244 ? -21.641 -5.355 12.594 1 78.81 244 ALA B N 1
ATOM 4885 C CA . ALA B 1 244 ? -22.609 -4.582 11.805 1 78.81 244 ALA B CA 1
ATOM 4886 C C . ALA B 1 244 ? -22.734 -3.158 12.336 1 78.81 244 ALA B C 1
ATOM 4888 O O . ALA B 1 244 ? -22.906 -2.213 11.57 1 78.81 244 ALA B O 1
ATOM 4889 N N . GLY B 1 245 ? -22.547 -2.986 13.625 1 83.75 245 GLY B N 1
ATOM 4890 C CA . GLY B 1 245 ? -22.609 -1.67 14.242 1 83.75 245 GLY B CA 1
ATOM 4891 C C . GLY B 1 245 ? -21.469 -0.762 13.82 1 83.75 245 GLY B C 1
ATOM 4892 O O . GLY B 1 245 ? -21.641 0.45 13.695 1 83.75 245 GLY B O 1
ATOM 4893 N N . ASP B 1 246 ? -20.312 -1.296 13.516 1 87.44 246 ASP B N 1
ATOM 4894 C CA . ASP B 1 246 ? -19.156 -0.525 13.094 1 87.44 246 ASP B CA 1
ATOM 4895 C C . ASP B 1 246 ? -19.375 0.105 11.719 1 87.44 246 ASP B C 1
ATOM 4897 O O . ASP B 1 246 ? -18.984 1.246 11.484 1 87.44 246 ASP B O 1
ATOM 4901 N N . PHE B 1 247 ? -20.094 -0.592 10.914 1 88.44 247 PHE B N 1
ATOM 4902 C CA . PHE B 1 247 ? -20.344 -0.055 9.578 1 88.44 247 PHE B CA 1
ATOM 4903 C C . PHE B 1 247 ? -21.531 0.905 9.602 1 88.44 247 PHE B C 1
ATOM 4905 O O . PHE B 1 247 ? -21.516 1.938 8.93 1 88.44 247 PHE B O 1
ATOM 4912 N N . LEU B 1 248 ? -22.531 0.589 10.375 1 90.62 248 LEU B N 1
ATOM 4913 C CA . LEU B 1 248 ? -23.734 1.399 10.461 1 90.62 248 LEU B CA 1
ATOM 4914 C C . LEU B 1 248 ? -23.422 2.801 10.969 1 90.62 248 LEU B C 1
ATOM 4916 O O . LEU B 1 248 ? -23.891 3.793 10.406 1 90.62 248 LEU B O 1
ATOM 4920 N N . TRP B 1 249 ? -22.578 2.863 11.992 1 93.75 249 TRP B N 1
ATOM 4921 C CA . TRP B 1 249 ? -22.25 4.148 12.602 1 93.75 249 TRP B CA 1
ATOM 4922 C C . TRP B 1 249 ? -20.938 4.699 12.047 1 93.75 249 TRP B C 1
ATOM 4924 O O . TRP B 1 249 ? -20.734 5.914 12.023 1 93.75 249 TRP B O 1
ATOM 4934 N N . GLY B 1 250 ? -20.125 3.789 11.609 1 94.88 250 GLY B N 1
ATOM 4935 C CA . GLY B 1 250 ? -18.797 4.188 11.141 1 94.88 250 GLY B CA 1
ATOM 4936 C C . GLY B 1 250 ? -18.844 4.977 9.844 1 94.88 250 GLY B C 1
ATOM 4937 O O . GLY B 1 250 ? -18.141 5.977 9.703 1 94.88 250 GLY B O 1
ATOM 4938 N N . LEU B 1 251 ? -19.656 4.602 8.914 1 95.5 251 LEU B N 1
ATOM 4939 C CA . LEU B 1 251 ? -19.656 5.25 7.605 1 95.5 251 LEU B CA 1
ATOM 4940 C C . LEU B 1 251 ? -20.219 6.664 7.707 1 95.5 251 LEU B C 1
ATOM 4942 O O . LEU B 1 251 ? -19.641 7.605 7.152 1 95.5 251 LEU B O 1
ATOM 4946 N N . PRO B 1 252 ? -21.281 6.863 8.445 1 97.38 252 PRO B N 1
ATOM 4947 C CA . PRO B 1 252 ? -21.703 8.242 8.672 1 97.38 252 PRO B CA 1
ATOM 4948 C C . PRO B 1 252 ? -20.672 9.07 9.414 1 97.38 252 PRO B C 1
ATOM 4950 O O . PRO B 1 252 ? -20.516 10.266 9.148 1 97.38 252 PRO B O 1
ATOM 4953 N N . THR B 1 253 ? -20 8.453 10.344 1 98.06 253 THR B N 1
ATOM 4954 C CA . THR B 1 253 ? -18.953 9.141 11.07 1 98.06 253 THR B CA 1
ATOM 4955 C C . THR B 1 253 ? -17.828 9.547 10.117 1 98.06 253 THR B C 1
ATOM 4957 O O . THR B 1 253 ? -17.266 10.641 10.234 1 98.06 253 THR B O 1
ATOM 4960 N N . ALA B 1 254 ? -17.469 8.641 9.188 1 98.38 254 ALA B N 1
ATOM 4961 C CA . ALA B 1 254 ? -16.469 8.969 8.172 1 98.38 254 ALA B CA 1
ATOM 4962 C C . ALA B 1 254 ? -16.906 10.164 7.332 1 98.38 254 ALA B C 1
ATOM 4964 O O . ALA B 1 254 ? -16.109 11.047 7.023 1 98.38 254 ALA B O 1
ATOM 4965 N N . ALA B 1 255 ? -18.156 10.203 7.016 1 98.12 255 ALA B N 1
ATOM 4966 C CA . ALA B 1 255 ? -18.719 11.328 6.281 1 98.12 255 ALA B CA 1
ATOM 4967 C C . ALA B 1 255 ? -18.625 12.617 7.098 1 98.12 255 ALA B C 1
ATOM 4969 O O . ALA B 1 255 ? -18.266 13.672 6.566 1 98.12 255 ALA B O 1
ATOM 4970 N N . LEU B 1 256 ? -18.938 12.516 8.344 1 98.56 256 LEU B N 1
ATOM 4971 C CA . LEU B 1 256 ? -18.844 13.664 9.242 1 98.56 256 LEU B CA 1
ATOM 4972 C C . LEU B 1 256 ? -17.422 14.195 9.305 1 98.56 256 LEU B C 1
ATOM 4974 O O . LEU B 1 256 ? -17.203 15.406 9.234 1 98.56 256 LEU B O 1
ATOM 4978 N N . ILE B 1 257 ? -16.516 13.312 9.43 1 98.75 257 ILE B N 1
ATOM 4979 C CA . ILE B 1 257 ? -15.102 13.688 9.492 1 98.75 257 ILE B CA 1
ATOM 4980 C C . ILE B 1 257 ? -14.695 14.414 8.219 1 98.75 257 ILE B C 1
ATOM 4982 O O . ILE B 1 257 ? -14.008 15.438 8.266 1 98.75 257 ILE B O 1
ATOM 4986 N N . ALA B 1 258 ? -15.141 13.898 7.09 1 98.5 258 ALA B N 1
ATOM 4987 C CA . ALA B 1 258 ? -14.828 14.531 5.809 1 98.5 258 ALA B CA 1
ATOM 4988 C C . ALA B 1 258 ? -15.391 15.953 5.754 1 98.5 258 ALA B C 1
ATOM 4990 O O . ALA B 1 258 ? -14.727 16.859 5.254 1 98.5 258 ALA B O 1
ATOM 4991 N N . VAL B 1 259 ? -16.562 16.141 6.234 1 98.25 259 VAL B N 1
ATOM 4992 C CA . VAL B 1 259 ? -17.172 17.453 6.254 1 98.25 259 VAL B CA 1
ATOM 4993 C C . VAL B 1 259 ? -16.359 18.391 7.141 1 98.25 259 VAL B C 1
ATOM 4995 O O . VAL B 1 259 ? -16.062 19.516 6.742 1 98.25 259 VAL B O 1
ATOM 4998 N N . LEU B 1 260 ? -15.992 17.953 8.32 1 98.5 260 LEU B N 1
ATOM 4999 C CA . LEU B 1 260 ? -15.25 18.766 9.266 1 98.5 260 LEU B CA 1
ATOM 5000 C C . LEU B 1 260 ? -13.891 19.156 8.695 1 98.5 260 LEU B C 1
ATOM 5002 O O . LEU B 1 260 ? -13.484 20.328 8.797 1 98.5 260 LEU B O 1
ATOM 5006 N N . VAL B 1 261 ? -13.203 18.203 8.102 1 98.06 261 VAL B N 1
ATOM 5007 C CA . VAL B 1 261 ? -11.891 18.469 7.52 1 98.06 261 VAL B CA 1
ATOM 5008 C C . VAL B 1 261 ? -12.031 19.453 6.359 1 98.06 261 VAL B C 1
ATOM 5010 O O . VAL B 1 261 ? -11.234 20.391 6.223 1 98.06 261 VAL B O 1
ATOM 5013 N N . THR B 1 262 ? -13.055 19.297 5.57 1 96.88 262 THR B N 1
ATOM 5014 C CA . THR B 1 262 ? -13.281 20.172 4.426 1 96.88 262 THR B CA 1
ATOM 5015 C C . THR B 1 262 ? -13.625 21.578 4.883 1 96.88 262 THR B C 1
ATOM 5017 O O . THR B 1 262 ? -13.195 22.562 4.27 1 96.88 262 THR B O 1
ATOM 5020 N N . LEU B 1 263 ? -14.391 21.688 5.934 1 97.31 263 LEU B N 1
ATOM 5021 C CA . LEU B 1 263 ? -14.734 23 6.48 1 97.31 263 LEU B CA 1
ATOM 5022 C C . LEU B 1 263 ? -13.492 23.703 7.012 1 97.31 263 LEU B C 1
ATOM 5024 O O . LEU B 1 263 ? -13.32 24.906 6.812 1 97.31 263 LEU B O 1
ATOM 5028 N N . ALA B 1 264 ? -12.68 23 7.699 1 97.88 264 ALA B N 1
ATOM 5029 C CA . ALA B 1 264 ? -11.438 23.578 8.195 1 97.88 264 ALA B CA 1
ATOM 5030 C C . ALA B 1 264 ? -10.547 24.031 7.047 1 97.88 264 ALA B C 1
ATOM 5032 O O . ALA B 1 264 ? -9.906 25.078 7.133 1 97.88 264 ALA B O 1
ATOM 5033 N N . ARG B 1 265 ? -10.453 23.25 6.027 1 96.5 265 ARG B N 1
ATOM 5034 C CA . ARG B 1 265 ? -9.664 23.625 4.859 1 96.5 265 ARG B CA 1
ATOM 5035 C C . ARG B 1 265 ? -10.234 24.875 4.199 1 96.5 265 ARG B C 1
ATOM 5037 O O . ARG B 1 265 ? -9.477 25.719 3.711 1 96.5 265 ARG B O 1
ATOM 5044 N N . ALA B 1 266 ? -11.539 24.969 4.152 1 96.12 266 ALA B N 1
ATOM 5045 C CA . ALA B 1 266 ? -12.164 26.172 3.621 1 96.12 266 ALA B CA 1
ATOM 5046 C C . ALA B 1 266 ? -11.773 27.406 4.43 1 96.12 266 ALA B C 1
ATOM 5048 O O . ALA B 1 266 ? -11.531 28.469 3.869 1 96.12 266 ALA B O 1
ATOM 5049 N N . LEU B 1 267 ? -11.742 27.234 5.695 1 97.38 267 LEU B N 1
ATOM 5050 C CA . LEU B 1 267 ? -11.266 28.312 6.551 1 97.38 267 LEU B CA 1
ATOM 5051 C C . LEU B 1 267 ? -9.812 28.672 6.23 1 97.38 267 LEU B C 1
ATOM 5053 O O . LEU B 1 267 ? -9.445 29.844 6.219 1 97.38 267 LEU B O 1
ATOM 5057 N N . GLY B 1 268 ? -9.039 27.672 6.031 1 97.5 268 GLY B N 1
ATOM 5058 C CA . GLY B 1 268 ? -7.656 27.891 5.625 1 97.5 268 GLY B CA 1
ATOM 5059 C C . GLY B 1 268 ? -7.535 28.703 4.352 1 97.5 268 GLY B C 1
ATOM 5060 O O . GLY B 1 268 ? -6.688 29.594 4.262 1 97.5 268 GLY B O 1
ATOM 5061 N N . ARG B 1 269 ? -8.336 28.422 3.387 1 95.12 269 ARG B N 1
ATOM 5062 C CA . ARG B 1 269 ? -8.312 29.156 2.135 1 95.12 269 ARG B CA 1
ATOM 5063 C C . ARG B 1 269 ? -8.68 30.625 2.363 1 95.12 269 ARG B C 1
ATOM 5065 O O . ARG B 1 269 ? -8.117 31.516 1.728 1 95.12 269 ARG B O 1
ATOM 5072 N N . ARG B 1 270 ? -9.562 30.844 3.211 1 96.25 270 ARG B N 1
ATOM 5073 C CA . ARG B 1 270 ? -9.953 32.219 3.553 1 96.25 270 ARG B CA 1
ATOM 5074 C C . ARG B 1 270 ? -8.805 32.938 4.238 1 96.25 270 ARG B C 1
ATOM 5076 O O . ARG B 1 270 ? -8.594 34.156 3.996 1 96.25 270 ARG B O 1
ATOM 5083 N N . THR B 1 271 ? -8.156 32.25 5.094 1 97.19 271 THR B N 1
ATOM 5084 C CA . THR B 1 271 ? -7.062 32.875 5.809 1 97.19 271 THR B CA 1
ATOM 5085 C C . THR B 1 271 ? -5.906 33.188 4.863 1 97.19 271 THR B C 1
ATOM 5087 O O . THR B 1 271 ? -5.184 34.188 5.051 1 97.19 271 THR B O 1
ATOM 5090 N N . VAL B 1 272 ? -5.711 32.344 3.875 1 95.5 272 VAL B N 1
ATOM 5091 C CA . VAL B 1 272 ? -4.711 32.625 2.855 1 95.5 272 VAL B CA 1
ATOM 5092 C C . VAL B 1 272 ? -5.008 34 2.221 1 95.5 272 VAL B C 1
ATOM 5094 O O . VAL B 1 272 ? -4.121 34.844 2.125 1 95.5 272 VAL B O 1
ATOM 5097 N N . SER B 1 273 ? -6.215 34.125 1.771 1 95.12 273 SER B N 1
ATOM 5098 C CA . SER B 1 273 ? -6.629 35.375 1.118 1 95.12 273 SER B CA 1
ATOM 5099 C C . SER B 1 273 ? -6.531 36.562 2.07 1 95.12 273 SER B C 1
ATOM 5101 O O . SER B 1 273 ? -6.133 37.656 1.669 1 95.12 273 SER B O 1
ATOM 5103 N N . TRP B 1 274 ? -6.816 36.312 3.271 1 96.44 274 TRP B N 1
ATOM 5104 C CA . TRP B 1 274 ? -6.812 37.344 4.277 1 96.44 274 TRP B CA 1
ATOM 5105 C C . TRP B 1 274 ? -5.387 37.812 4.59 1 96.44 274 TRP B C 1
ATOM 5107 O O . TRP B 1 274 ? -5.129 39 4.773 1 96.44 274 TRP B O 1
ATOM 5117 N N . THR B 1 275 ? -4.461 36.938 4.664 1 96.44 275 THR B N 1
ATOM 5118 C CA . THR B 1 275 ? -3.098 37.219 5.086 1 96.44 275 THR B CA 1
ATOM 5119 C C . THR B 1 275 ? -2.281 37.781 3.928 1 96.44 275 THR B C 1
ATOM 5121 O O . THR B 1 275 ? -1.135 38.188 4.113 1 96.44 275 THR B O 1
ATOM 5124 N N . ARG B 1 276 ? -2.873 37.812 2.744 1 93.25 276 ARG B N 1
ATOM 5125 C CA . ARG B 1 276 ? -2.18 38.375 1.595 1 93.25 276 ARG B CA 1
ATOM 5126 C C . ARG B 1 276 ? -1.96 39.875 1.776 1 93.25 276 ARG B C 1
ATOM 5128 O O . ARG B 1 276 ? -0.997 40.438 1.25 1 93.25 276 ARG B O 1
ATOM 5135 N N . HIS B 1 277 ? -2.895 40.469 2.447 1 94.12 277 HIS B N 1
ATOM 5136 C CA . HIS B 1 277 ? -2.766 41.875 2.803 1 94.12 277 HIS B CA 1
ATOM 5137 C C . HIS B 1 277 ? -2.189 42.031 4.203 1 94.12 277 HIS B C 1
ATOM 5139 O O . HIS B 1 277 ? -2.617 41.344 5.141 1 94.12 277 HIS B O 1
ATOM 5145 N N . ARG B 1 278 ? -1.24 42.938 4.324 1 97 278 ARG B N 1
ATOM 5146 C CA . ARG B 1 278 ? -0.586 43.156 5.617 1 97 278 ARG B CA 1
ATOM 5147 C C . ARG B 1 278 ? -0.105 41.812 6.191 1 97 278 ARG B C 1
ATOM 5149 O O . ARG B 1 278 ? -0.412 41.469 7.336 1 97 278 ARG B O 1
ATOM 5156 N N . THR B 1 279 ? 0.595 41.156 5.41 1 97.19 279 THR B N 1
ATOM 5157 C CA . THR B 1 279 ? 0.976 39.781 5.637 1 97.19 279 THR B CA 1
ATOM 5158 C C . THR B 1 279 ? 1.606 39.594 7.016 1 97.19 279 THR B C 1
ATOM 5160 O O . THR B 1 279 ? 1.223 38.719 7.773 1 97.19 279 THR B O 1
ATOM 5163 N N . ALA B 1 280 ? 2.51 40.469 7.43 1 97.75 280 ALA B N 1
ATOM 5164 C CA . ALA B 1 280 ? 3.213 40.344 8.703 1 97.75 280 ALA B CA 1
ATOM 5165 C C . ALA B 1 280 ? 2.242 40.438 9.875 1 97.75 280 ALA B C 1
ATOM 5167 O O . ALA B 1 280 ? 2.166 39.531 10.703 1 97.75 280 ALA B O 1
ATOM 5168 N N . ALA B 1 281 ? 1.459 41.469 9.891 1 98.25 281 ALA B N 1
ATOM 5169 C CA . ALA B 1 281 ? 0.542 41.719 10.992 1 98.25 281 ALA B CA 1
ATOM 5170 C C . ALA B 1 281 ? -0.532 40.625 11.078 1 98.25 281 ALA B C 1
ATOM 5172 O O . ALA B 1 281 ? -0.905 40.188 12.172 1 98.25 281 ALA B O 1
ATOM 5173 N N . ARG B 1 282 ? -0.981 40.188 9.914 1 98.5 282 ARG B N 1
ATOM 5174 C CA . ARG B 1 282 ? -2.086 39.25 9.898 1 98.5 282 ARG B CA 1
ATOM 5175 C C . ARG B 1 282 ? -1.59 37.812 10.18 1 98.5 282 ARG B C 1
ATOM 5177 O O . ARG B 1 282 ? -2.344 36.969 10.68 1 98.5 282 ARG B O 1
ATOM 5184 N N . THR B 1 283 ? -0.36 37.594 9.867 1 98.31 283 THR B N 1
ATOM 5185 C CA . THR B 1 283 ? 0.238 36.344 10.305 1 98.31 283 THR B CA 1
ATOM 5186 C C . THR B 1 283 ? 0.299 36.281 11.828 1 98.31 283 THR B C 1
ATOM 5188 O O . THR B 1 283 ? -0.053 35.25 12.414 1 98.31 283 THR B O 1
ATOM 5191 N N . VAL B 1 284 ? 0.678 37.344 12.469 1 98.62 284 VAL B N 1
ATOM 5192 C CA . VAL B 1 284 ? 0.733 37.406 13.93 1 98.62 284 VAL B CA 1
ATOM 5193 C C . VAL B 1 284 ? -0.676 37.281 14.5 1 98.62 284 VAL B C 1
ATOM 5195 O O . VAL B 1 284 ? -0.889 36.594 15.5 1 98.62 284 VAL B O 1
ATOM 5198 N N . ALA B 1 285 ? -1.598 37.906 13.875 1 98.69 285 ALA B N 1
ATOM 5199 C CA . ALA B 1 285 ? -2.986 37.844 14.32 1 98.69 285 ALA B CA 1
ATOM 5200 C C . ALA B 1 285 ? -3.521 36.438 14.25 1 98.69 285 ALA B C 1
ATOM 5202 O O . ALA B 1 285 ? -4.23 35.969 15.148 1 98.69 285 ALA B O 1
ATOM 5203 N N . CYS B 1 286 ? -3.234 35.781 13.133 1 98.69 286 CYS B N 1
ATOM 5204 C CA . CYS B 1 286 ? -3.684 34.375 12.969 1 98.69 286 CYS B CA 1
ATOM 5205 C C . CYS B 1 286 ? -3.037 33.469 14.008 1 98.69 286 CYS B C 1
ATOM 5207 O O . CYS B 1 286 ? -3.701 32.625 14.586 1 98.69 286 CYS B O 1
ATOM 5209 N N . ALA B 1 287 ? -1.752 33.656 14.258 1 98.81 287 ALA B N 1
ATOM 5210 C CA . ALA B 1 287 ? -1.074 32.875 15.281 1 98.81 287 ALA B CA 1
ATOM 5211 C C . ALA B 1 287 ? -1.692 33.094 16.656 1 98.81 287 ALA B C 1
ATOM 5213 O O . ALA B 1 287 ? -1.858 32.156 17.438 1 98.81 287 ALA B O 1
ATOM 5214 N N . THR B 1 288 ? -2.018 34.344 16.922 1 98.75 288 THR B N 1
ATOM 5215 C CA . THR B 1 288 ? -2.666 34.688 18.188 1 98.75 288 THR B CA 1
ATOM 5216 C C . THR B 1 288 ? -4.043 34.031 18.281 1 98.75 288 THR B C 1
ATOM 5218 O O . THR B 1 288 ? -4.418 33.531 19.344 1 98.75 288 THR B O 1
ATOM 5221 N N . ALA B 1 289 ? -4.762 34.031 17.203 1 98.81 289 ALA B N 1
ATOM 5222 C CA . ALA B 1 289 ? -6.078 33.406 17.188 1 98.81 289 ALA B CA 1
ATOM 5223 C C . ALA B 1 289 ? -5.969 31.906 17.469 1 98.81 289 ALA B C 1
ATOM 5225 O O . ALA B 1 289 ? -6.82 31.328 18.141 1 98.81 289 ALA B O 1
ATOM 5226 N N . VAL B 1 290 ? -4.969 31.266 16.891 1 98.81 290 VAL B N 1
ATOM 5227 C CA . VAL B 1 290 ? -4.711 29.844 17.156 1 98.81 290 VAL B CA 1
ATOM 5228 C C . VAL B 1 290 ? -4.461 29.656 18.656 1 98.81 290 VAL B C 1
ATOM 5230 O O . VAL B 1 290 ? -4.996 28.719 19.266 1 98.81 290 VAL B O 1
ATOM 5233 N N . GLY B 1 291 ? -3.637 30.562 19.266 1 98.81 291 GLY B N 1
ATOM 5234 C CA . GLY B 1 291 ? -3.393 30.5 20.703 1 98.81 291 GLY B CA 1
ATOM 5235 C C . GLY B 1 291 ? -4.66 30.625 21.516 1 98.81 291 GLY B C 1
ATOM 5236 O O . GLY B 1 291 ? -4.816 29.922 22.531 1 98.81 291 GLY B O 1
ATOM 5237 N N . VAL B 1 292 ? -5.543 31.469 21.109 1 98.81 292 VAL B N 1
ATOM 5238 C CA . VAL B 1 292 ? -6.809 31.672 21.812 1 98.81 292 VAL B CA 1
ATOM 5239 C C . VAL B 1 292 ? -7.648 30.391 21.734 1 98.81 292 VAL B C 1
ATOM 5241 O O . VAL B 1 292 ? -8.258 29.984 22.734 1 98.81 292 VAL B O 1
ATOM 5244 N N . CYS B 1 293 ? -7.691 29.734 20.578 1 98.81 293 CYS B N 1
ATOM 5245 C CA . CYS B 1 293 ? -8.445 28.5 20.422 1 98.81 293 CYS B CA 1
ATOM 5246 C C . CYS B 1 293 ? -7.895 27.406 21.344 1 98.81 293 CYS B C 1
ATOM 5248 O O . CYS B 1 293 ? -8.664 26.703 22.016 1 98.81 293 CYS B O 1
ATOM 5250 N N . VAL B 1 294 ? -6.566 27.266 21.375 1 98.69 294 VAL B N 1
ATOM 5251 C CA . VAL B 1 294 ? -5.926 26.234 22.188 1 98.69 294 VAL B CA 1
ATOM 5252 C C . VAL B 1 294 ? -6.148 26.531 23.672 1 98.69 294 VAL B C 1
ATOM 5254 O O . VAL B 1 294 ? -6.422 25.609 24.453 1 98.69 294 VAL B O 1
ATOM 5257 N N . ALA B 1 295 ? -6.059 27.797 24.062 1 98.62 295 ALA B N 1
ATOM 5258 C CA . ALA B 1 295 ? -6.324 28.203 25.438 1 98.62 295 ALA B CA 1
ATOM 5259 C C . ALA B 1 295 ? -7.773 27.922 25.828 1 98.62 295 ALA B C 1
ATOM 5261 O O . ALA B 1 295 ? -8.055 27.531 26.953 1 98.62 295 ALA B O 1
ATOM 5262 N N . ALA B 1 296 ? -8.672 28.188 24.938 1 98.62 296 ALA B N 1
ATOM 5263 C CA . ALA B 1 296 ? -10.094 27.938 25.188 1 98.62 296 ALA B CA 1
ATOM 5264 C C . ALA B 1 296 ? -10.352 26.469 25.484 1 98.62 296 ALA B C 1
ATOM 5266 O O . ALA B 1 296 ? -11.18 26.141 26.344 1 98.62 296 ALA B O 1
ATOM 5267 N N . TYR B 1 297 ? -9.711 25.578 24.75 1 98.44 297 TYR B N 1
ATOM 5268 C CA . TYR B 1 297 ? -9.828 24.156 25.016 1 98.44 297 TYR B CA 1
ATOM 5269 C C . TYR B 1 297 ? -9.484 23.844 26.469 1 98.44 297 TYR B C 1
ATOM 5271 O O . TYR B 1 297 ? -10.234 23.141 27.156 1 98.44 297 TYR B O 1
ATOM 5279 N N . ALA B 1 298 ? -8.336 24.359 26.891 1 97.94 298 ALA B N 1
ATOM 5280 C CA . ALA B 1 298 ? -7.879 24.125 28.25 1 97.94 298 ALA B CA 1
ATOM 5281 C C . ALA B 1 298 ? -8.852 24.703 29.266 1 97.94 298 ALA B C 1
ATOM 5283 O O . ALA B 1 298 ? -9.117 24.094 30.312 1 97.94 298 ALA B O 1
ATOM 5284 N N . LEU B 1 299 ? -9.391 25.844 29.016 1 97.25 299 LEU B N 1
ATOM 5285 C CA . LEU B 1 299 ? -10.328 26.5 29.922 1 97.25 299 LEU B CA 1
ATOM 5286 C C . LEU B 1 299 ? -11.641 25.734 30.016 1 97.25 299 LEU B C 1
ATOM 5288 O O . LEU B 1 299 ? -12.219 25.625 31.094 1 97.25 299 LEU B O 1
ATOM 5292 N N . ILE B 1 300 ? -12.062 25.203 28.922 1 97.12 300 ILE B N 1
ATOM 5293 C CA . ILE B 1 300 ? -13.352 24.531 28.828 1 97.12 300 ILE B CA 1
ATOM 5294 C C . ILE B 1 300 ? -13.25 23.156 29.484 1 97.12 300 ILE B C 1
ATOM 5296 O O . ILE B 1 300 ? -14.172 22.719 30.188 1 97.12 300 ILE B O 1
ATOM 5300 N N . THR B 1 301 ? -12.156 22.453 29.328 1 96.69 301 THR B N 1
ATOM 5301 C CA . THR B 1 301 ? -12.094 21.031 29.703 1 96.69 301 THR B CA 1
ATOM 5302 C C . THR B 1 301 ? -11.305 20.859 31 1 96.69 301 THR B C 1
ATOM 5304 O O . THR B 1 301 ? -11.414 19.812 31.656 1 96.69 301 THR B O 1
ATOM 5307 N N . GLY B 1 302 ? -10.445 21.797 31.344 1 95.75 302 GLY B N 1
ATOM 5308 C CA . GLY B 1 302 ? -9.547 21.641 32.469 1 95.75 302 GLY B CA 1
ATOM 5309 C C . GLY B 1 302 ? -8.344 20.766 32.188 1 95.75 302 GLY B C 1
ATOM 5310 O O . GLY B 1 302 ? -7.555 20.453 33.062 1 95.75 302 GLY B O 1
ATOM 5311 N N . ARG B 1 303 ? -8.234 20.422 30.906 1 95.75 303 ARG B N 1
ATOM 5312 C CA . ARG B 1 303 ? -7.133 19.562 30.484 1 95.75 303 ARG B CA 1
ATOM 5313 C C . ARG B 1 303 ? -5.957 20.391 29.969 1 95.75 303 ARG B C 1
ATOM 5315 O O . ARG B 1 303 ? -6.062 21.609 29.828 1 95.75 303 ARG B O 1
ATOM 5322 N N . SER B 1 304 ? -4.875 19.75 29.672 1 95.81 304 SER B N 1
ATOM 5323 C CA . SER B 1 304 ? -3.666 20.422 29.219 1 95.81 304 SER B CA 1
ATOM 5324 C C . SER B 1 304 ? -3.865 21.031 27.844 1 95.81 304 SER B C 1
ATOM 5326 O O . SER B 1 304 ? -4.395 20.375 26.938 1 95.81 304 SER B O 1
ATOM 5328 N N . PRO B 1 305 ? -3.439 22.281 27.656 1 97.38 305 PRO B N 1
ATOM 5329 C CA . PRO B 1 305 ? -3.541 22.906 26.328 1 97.38 305 PRO B CA 1
ATOM 5330 C C . PRO B 1 305 ? -2.658 22.219 25.297 1 97.38 305 PRO B C 1
ATOM 5332 O O . PRO B 1 305 ? -2.889 22.359 24.078 1 97.38 305 PRO B O 1
ATOM 5335 N N . ALA B 1 306 ? -1.68 21.422 25.75 1 95.88 306 ALA B N 1
ATOM 5336 C CA . ALA B 1 306 ? -0.771 20.719 24.844 1 95.88 306 ALA B CA 1
ATOM 5337 C C . ALA B 1 306 ? -1.522 19.703 23.984 1 95.88 306 ALA B C 1
ATOM 5339 O O . ALA B 1 306 ? -1.11 19.406 22.859 1 95.88 306 ALA B O 1
ATOM 5340 N N . GLU B 1 307 ? -2.658 19.25 24.453 1 96.12 307 GLU B N 1
ATOM 5341 C CA . GLU B 1 307 ? -3.457 18.266 23.734 1 96.12 307 GLU B CA 1
ATOM 5342 C C . GLU B 1 307 ? -4.035 18.844 22.453 1 96.12 307 GLU B C 1
ATOM 5344 O O . GLU B 1 307 ? -4.211 18.141 21.469 1 96.12 307 GLU B O 1
ATOM 5349 N N . ALA B 1 308 ? -4.305 20.141 22.484 1 97.81 308 ALA B N 1
ATOM 5350 C CA . ALA B 1 308 ? -4.902 20.812 21.328 1 97.81 308 ALA B CA 1
ATOM 5351 C C . ALA B 1 308 ? -3.846 21.562 20.516 1 97.81 308 ALA B C 1
ATOM 5353 O O . ALA B 1 308 ? -4.094 21.953 19.375 1 97.81 308 ALA B O 1
ATOM 5354 N N . ALA B 1 309 ? -2.66 21.734 21.062 1 97.62 309 ALA B N 1
ATOM 5355 C CA . ALA B 1 309 ? -1.558 22.422 20.391 1 97.62 309 ALA B CA 1
ATOM 5356 C C . ALA B 1 309 ? -0.704 21.438 19.594 1 97.62 309 ALA B C 1
ATOM 5358 O O . ALA B 1 309 ? -0.969 20.234 19.594 1 97.62 309 ALA B O 1
ATOM 5359 N N . LEU B 1 310 ? 0.217 21.859 18.859 1 96.31 310 LEU B N 1
ATOM 5360 C CA . LEU B 1 310 ? 1.233 21.047 18.188 1 96.31 310 LEU B CA 1
ATOM 5361 C C . LEU B 1 310 ? 0.609 20.156 17.125 1 96.31 310 LEU B C 1
ATOM 5363 O O . LEU B 1 310 ? -0.537 20.375 16.719 1 96.31 310 LEU B O 1
ATOM 5367 N N . SER B 1 311 ? 1.317 19.25 16.578 1 93.75 311 SER B N 1
ATOM 5368 C CA . SER B 1 311 ? 0.892 18.422 15.453 1 93.75 311 SER B CA 1
ATOM 5369 C C . SER B 1 311 ? -0.193 17.438 15.867 1 93.75 311 SER B C 1
ATOM 5371 O O . SER B 1 311 ? -1.02 17.031 15.047 1 93.75 311 SER B O 1
ATOM 5373 N N . GLY B 1 312 ? -0.212 17.047 17.078 1 92.5 312 GLY B N 1
ATOM 5374 C CA . GLY B 1 312 ? -1.226 16.125 17.578 1 92.5 312 GLY B CA 1
ATOM 5375 C C . GLY B 1 312 ? -0.764 14.68 17.578 1 92.5 312 GLY B C 1
ATOM 5376 O O . GLY B 1 312 ? -1.514 13.781 17.969 1 92.5 312 GLY B O 1
ATOM 5377 N N . GLN B 1 313 ? 0.479 14.367 17.266 1 87.19 313 GLN B N 1
ATOM 5378 C CA . GLN B 1 313 ? 0.986 12.992 17.234 1 87.19 313 GLN B CA 1
ATOM 5379 C C . GLN B 1 313 ? 0.993 12.375 18.625 1 87.19 313 GLN B C 1
ATOM 5381 O O . GLN B 1 313 ? 0.526 11.242 18.812 1 87.19 313 GLN B O 1
ATOM 5386 N N . ALA B 1 314 ? 1.453 13.156 19.578 1 87 314 ALA B N 1
ATOM 5387 C CA . ALA B 1 314 ? 1.502 12.664 20.953 1 87 314 ALA B CA 1
ATOM 5388 C C . ALA B 1 314 ? 0.097 12.438 21.5 1 87 314 ALA B C 1
ATOM 5390 O O . ALA B 1 314 ? -0.157 11.438 22.172 1 87 314 ALA B O 1
ATOM 5391 N N . THR B 1 315 ? -0.715 13.406 21.219 1 91.81 315 THR B N 1
ATOM 5392 C CA . THR B 1 315 ? -2.094 13.289 21.672 1 91.81 315 THR B CA 1
ATOM 5393 C C . THR B 1 315 ? -2.783 12.094 21.031 1 91.81 315 THR B C 1
ATOM 5395 O O . THR B 1 315 ? -3.588 11.414 21.656 1 91.81 315 THR B O 1
ATOM 5398 N N . LEU B 1 316 ? -2.494 11.852 19.766 1 91.69 316 LEU B N 1
ATOM 5399 C CA . LEU B 1 316 ? -3.041 10.695 19.078 1 91.69 316 LEU B CA 1
ATOM 5400 C C . LEU B 1 316 ? -2.605 9.398 19.734 1 91.69 316 LEU B C 1
ATOM 5402 O O . LEU B 1 316 ? -3.41 8.477 19.906 1 91.69 316 LEU B O 1
ATOM 5406 N N . ALA B 1 317 ? -1.399 9.328 20.109 1 87.19 317 ALA B N 1
ATOM 5407 C CA . ALA B 1 317 ? -0.877 8.148 20.797 1 87.19 317 ALA B CA 1
ATOM 5408 C C . ALA B 1 317 ? -1.587 7.934 22.125 1 87.19 317 ALA B C 1
ATOM 5410 O O . ALA B 1 317 ? -1.902 6.801 22.5 1 87.19 317 ALA B O 1
ATOM 5411 N N . GLN B 1 318 ? -1.836 9.023 22.844 1 88.19 318 GLN B N 1
ATOM 5412 C CA . GLN B 1 318 ? -2.531 8.945 24.109 1 88.19 318 GLN B CA 1
ATOM 5413 C C . GLN B 1 318 ? -3.982 8.508 23.922 1 88.19 318 GLN B C 1
ATOM 5415 O O . GLN B 1 318 ? -4.508 7.715 24.719 1 88.19 318 GLN B O 1
ATOM 5420 N N . LEU B 1 319 ? -4.539 9.047 22.906 1 89.62 319 LEU B N 1
ATOM 5421 C CA . LEU B 1 319 ? -5.91 8.672 22.594 1 89.62 319 LEU B CA 1
ATOM 5422 C C . LEU B 1 319 ? -6.004 7.18 22.297 1 89.62 319 LEU B C 1
ATOM 5424 O O . LEU B 1 319 ? -6.961 6.516 22.703 1 89.62 319 LEU B O 1
ATOM 5428 N N . ALA B 1 320 ? -5.086 6.688 21.578 1 86.25 320 ALA B N 1
ATOM 5429 C CA . ALA B 1 320 ? -5.066 5.281 21.203 1 86.25 320 ALA B CA 1
ATOM 5430 C C . ALA B 1 320 ? -4.793 4.387 22.406 1 86.25 320 ALA B C 1
ATOM 5432 O O . ALA B 1 320 ? -5.379 3.311 22.531 1 86.25 320 ALA B O 1
ATOM 5433 N N . ALA B 1 321 ? -3.984 4.863 23.312 1 84.25 321 ALA B N 1
ATOM 5434 C CA . ALA B 1 321 ? -3.59 4.078 24.484 1 84.25 321 ALA B CA 1
ATOM 5435 C C . ALA B 1 321 ? -4.703 4.055 25.516 1 84.25 321 ALA B C 1
ATOM 5437 O O . ALA B 1 321 ? -4.91 3.041 26.188 1 84.25 321 ALA B O 1
ATOM 5438 N N . HIS B 1 322 ? -5.348 5.211 25.625 1 89.25 322 HIS B N 1
ATOM 5439 C CA . HIS B 1 322 ? -6.371 5.344 26.672 1 89.25 322 HIS B CA 1
ATOM 5440 C C . HIS B 1 322 ? -7.633 5.988 26.109 1 89.25 322 HIS B C 1
ATOM 5442 O O . HIS B 1 322 ? -8.047 7.055 26.578 1 89.25 322 HIS B O 1
ATOM 5448 N N . PRO B 1 323 ? -8.266 5.27 25.297 1 86.12 323 PRO B N 1
ATOM 5449 C CA . PRO B 1 323 ? -9.445 5.871 24.656 1 86.12 323 PRO B CA 1
ATOM 5450 C C . PRO B 1 323 ? -10.555 6.203 25.656 1 86.12 323 PRO B C 1
ATOM 5452 O O . PRO B 1 323 ? -11.312 7.152 25.438 1 86.12 323 PRO B O 1
ATOM 5455 N N . HIS B 1 324 ? -10.648 5.559 26.781 1 87.81 324 HIS B N 1
ATOM 5456 C CA . HIS B 1 324 ? -11.734 5.734 27.734 1 87.81 324 HIS B CA 1
ATOM 5457 C C . HIS B 1 324 ? -11.414 6.836 28.734 1 87.81 324 HIS B C 1
ATOM 5459 O O . HIS B 1 324 ? -12.273 7.234 29.531 1 87.81 324 HIS B O 1
ATOM 5465 N N . ALA B 1 325 ? -10.227 7.328 28.641 1 90.38 325 ALA B N 1
ATOM 5466 C CA . ALA B 1 325 ? -9.82 8.391 29.562 1 90.38 325 ALA B CA 1
ATOM 5467 C C . ALA B 1 325 ? -10.344 9.742 29.094 1 90.38 325 ALA B C 1
ATOM 5469 O O . ALA B 1 325 ? -10.242 10.734 29.828 1 90.38 325 ALA B O 1
ATOM 5470 N N . TRP B 1 326 ? -10.953 9.812 28 1 93.44 326 TRP B N 1
ATOM 5471 C CA . TRP B 1 326 ? -11.445 11.055 27.422 1 93.44 326 TRP B CA 1
ATOM 5472 C C . TRP B 1 326 ? -12.969 11.086 27.422 1 93.44 326 TRP B C 1
ATOM 5474 O O . TRP B 1 326 ? -13.609 10.211 26.828 1 93.44 326 TRP B O 1
ATOM 5484 N N . SER B 1 327 ? -13.555 12.055 28.078 1 95.44 327 SER B N 1
ATOM 5485 C CA . SER B 1 327 ? -15.008 12.203 28 1 95.44 327 SER B CA 1
ATOM 5486 C C . SER B 1 327 ? -15.445 12.672 26.625 1 95.44 327 SER B C 1
ATOM 5488 O O . SER B 1 327 ? -14.656 13.258 25.875 1 95.44 327 SER B O 1
ATOM 5490 N N . VAL B 1 328 ? -16.672 12.398 26.266 1 96.62 328 VAL B N 1
ATOM 5491 C CA . VAL B 1 328 ? -17.219 12.828 24.984 1 96.62 328 VAL B CA 1
ATOM 5492 C C . VAL B 1 328 ? -17.141 14.352 24.859 1 96.62 328 VAL B C 1
ATOM 5494 O O . VAL B 1 328 ? -16.797 14.875 23.797 1 96.62 328 VAL B O 1
ATOM 5497 N N . GLY B 1 329 ? -17.406 15.055 25.953 1 97.06 329 GLY B N 1
ATOM 5498 C CA . GLY B 1 329 ? -17.297 16.5 25.969 1 97.06 329 GLY B CA 1
ATOM 5499 C C . GLY B 1 329 ? -15.906 17.016 25.656 1 97.06 329 GLY B C 1
ATOM 5500 O O . GLY B 1 329 ? -15.734 17.969 24.906 1 97.06 329 GLY B O 1
ATOM 5501 N N . ALA B 1 330 ? -14.922 16.375 26.266 1 97.56 330 ALA B N 1
ATOM 5502 C CA . ALA B 1 330 ? -13.531 16.75 26.031 1 97.56 330 ALA B CA 1
ATOM 5503 C C . ALA B 1 330 ? -13.141 16.531 24.562 1 97.56 330 ALA B C 1
ATOM 5505 O O . ALA B 1 330 ? -12.422 17.328 23.969 1 97.56 330 ALA B O 1
ATOM 5506 N N . LEU B 1 331 ? -13.617 15.398 24.016 1 98.25 331 LEU B N 1
ATOM 5507 C CA . LEU B 1 331 ? -13.312 15.078 22.625 1 98.25 331 LEU B CA 1
ATOM 5508 C C . LEU B 1 331 ? -13.961 16.078 21.672 1 98.25 331 LEU B C 1
ATOM 5510 O O . LEU B 1 331 ? -13.344 16.531 20.703 1 98.25 331 LEU B O 1
ATOM 5514 N N . VAL B 1 332 ? -15.164 16.438 21.938 1 98.25 332 VAL B N 1
ATOM 5515 C CA . VAL B 1 332 ? -15.875 17.406 21.109 1 98.25 332 VAL B CA 1
ATOM 5516 C C . VAL B 1 332 ? -15.188 18.766 21.219 1 98.25 332 VAL B C 1
ATOM 5518 O O . VAL B 1 332 ? -15.039 19.469 20.203 1 98.25 332 VAL B O 1
ATOM 5521 N N . ALA B 1 333 ? -14.766 19.141 22.406 1 98.5 333 ALA B N 1
ATOM 5522 C CA . ALA B 1 333 ? -14.039 20.391 22.609 1 98.5 333 ALA B CA 1
ATOM 5523 C C . ALA B 1 333 ? -12.711 20.375 21.844 1 98.5 333 ALA B C 1
ATOM 5525 O O . ALA B 1 333 ? -12.305 21.391 21.281 1 98.5 333 ALA B O 1
ATOM 5526 N N . LEU B 1 334 ? -12.055 19.234 21.875 1 98.56 334 LEU B N 1
ATOM 5527 C CA . LEU B 1 334 ? -10.797 19.078 21.141 1 98.56 334 LEU B CA 1
ATOM 5528 C C . LEU B 1 334 ? -11.008 19.297 19.656 1 98.56 334 LEU B C 1
ATOM 5530 O O . LEU B 1 334 ? -10.266 20.031 19.016 1 98.56 334 LEU B O 1
ATOM 5534 N N . VAL B 1 335 ? -12.023 18.656 19.094 1 98.69 335 VAL B N 1
ATOM 5535 C CA . VAL B 1 335 ? -12.312 18.75 17.656 1 98.69 335 VAL B CA 1
ATOM 5536 C C . VAL B 1 335 ? -12.672 20.188 17.297 1 98.69 335 VAL B C 1
ATOM 5538 O O . VAL B 1 335 ? -12.211 20.703 16.266 1 98.69 335 VAL B O 1
ATOM 5541 N N . ALA B 1 336 ? -13.414 20.844 18.141 1 98.62 336 ALA B N 1
ATOM 5542 C CA . ALA B 1 336 ? -13.859 22.219 17.844 1 98.62 336 ALA B CA 1
ATOM 5543 C C . ALA B 1 336 ? -12.703 23.203 17.938 1 98.62 336 ALA B C 1
ATOM 5545 O O . ALA B 1 336 ? -12.453 23.969 17 1 98.62 336 ALA B O 1
ATOM 5546 N N . CYS B 1 337 ? -11.984 23.188 19.031 1 98.75 337 CYS B N 1
ATOM 5547 C CA . CYS B 1 337 ? -10.938 24.172 19.281 1 98.75 337 CYS B CA 1
ATOM 5548 C C . CYS B 1 337 ? -9.727 23.906 18.406 1 98.75 337 CYS B C 1
ATOM 5550 O O . CYS B 1 337 ? -9.227 24.812 17.734 1 98.75 337 CYS B O 1
ATOM 5552 N N . LYS B 1 338 ? -9.227 22.625 18.344 1 98.75 338 LYS B N 1
ATOM 5553 C CA . LYS B 1 338 ? -8.078 22.312 17.5 1 98.75 338 LYS B CA 1
ATOM 5554 C C . LYS B 1 338 ? -8.445 22.422 16.016 1 98.75 338 LYS B C 1
ATOM 5556 O O . LYS B 1 338 ? -7.621 22.812 15.195 1 98.75 338 LYS B O 1
ATOM 5561 N N . GLY B 1 339 ? -9.688 21.984 15.703 1 98.75 339 GLY B N 1
ATOM 5562 C CA . GLY B 1 339 ? -10.133 22.109 14.32 1 98.75 339 GLY B CA 1
ATOM 5563 C C . GLY B 1 339 ? -10.133 23.531 13.82 1 98.75 339 GLY B C 1
ATOM 5564 O O . GLY B 1 339 ? -9.672 23.812 12.703 1 98.75 339 GLY B O 1
ATOM 5565 N N . LEU B 1 340 ? -10.641 24.438 14.633 1 98.69 340 LEU B N 1
ATOM 5566 C CA . LEU B 1 340 ? -10.625 25.859 14.289 1 98.69 340 LEU B CA 1
ATOM 5567 C C . LEU B 1 340 ? -9.195 26.375 14.188 1 98.69 340 LEU B C 1
ATOM 5569 O O . LEU B 1 340 ? -8.859 27.094 13.25 1 98.69 340 LEU B O 1
ATOM 5573 N N . ALA B 1 341 ? -8.406 26.062 15.164 1 98.88 341 ALA B N 1
ATOM 5574 C CA . ALA B 1 341 ? -7.004 26.469 15.164 1 98.88 341 ALA B CA 1
ATOM 5575 C C . ALA B 1 341 ? -6.281 25.938 13.922 1 98.88 341 ALA B C 1
ATOM 5577 O O . ALA B 1 341 ? -5.523 26.672 13.289 1 98.88 341 ALA B O 1
ATOM 5578 N N . TRP B 1 342 ? -6.531 24.656 13.625 1 98.75 342 TRP B N 1
ATOM 5579 C CA . TRP B 1 342 ? -5.938 24.016 12.461 1 98.75 342 TRP B CA 1
ATOM 5580 C C . TRP B 1 342 ? -6.379 24.703 11.172 1 98.75 342 TRP B C 1
ATOM 5582 O O . TRP B 1 342 ? -5.559 24.984 10.297 1 98.75 342 TRP B O 1
ATOM 5592 N N . GLY B 1 343 ? -7.652 25.016 11.039 1 98.56 343 GLY B N 1
ATOM 5593 C CA . GLY B 1 343 ? -8.156 25.75 9.883 1 98.56 343 GLY B CA 1
ATOM 5594 C C . GLY B 1 343 ? -7.48 27.078 9.672 1 98.56 343 GLY B C 1
ATOM 5595 O O . GLY B 1 343 ? -7.102 27.422 8.547 1 98.56 343 GLY B O 1
ATOM 5596 N N . ILE B 1 344 ? -7.285 27.812 10.727 1 98.69 344 ILE B N 1
ATOM 5597 C CA . ILE B 1 344 ? -6.625 29.125 10.656 1 98.69 344 ILE B CA 1
ATOM 5598 C C . ILE B 1 344 ? -5.16 28.938 10.266 1 98.69 344 ILE B C 1
ATOM 5600 O O . ILE B 1 344 ? -4.645 29.641 9.406 1 98.69 344 ILE B O 1
ATOM 5604 N N . ALA B 1 345 ? -4.551 27.969 10.859 1 98.62 345 ALA B N 1
ATOM 5605 C CA . ALA B 1 345 ? -3.123 27.734 10.648 1 98.62 345 ALA B CA 1
ATOM 5606 C C . ALA B 1 345 ? -2.85 27.281 9.219 1 98.62 345 ALA B C 1
ATOM 5608 O O . ALA B 1 345 ? -1.796 27.578 8.656 1 98.62 345 ALA B O 1
ATOM 5609 N N . LEU B 1 346 ? -3.773 26.594 8.594 1 97.81 346 LEU B N 1
ATOM 5610 C CA . LEU B 1 346 ? -3.598 26.031 7.266 1 97.81 346 LEU B CA 1
ATOM 5611 C C . LEU B 1 346 ? -3.248 27.109 6.25 1 97.81 346 LEU B C 1
ATOM 5613 O O . LEU B 1 346 ? -2.455 26.875 5.336 1 97.81 346 LEU B O 1
ATOM 5617 N N . GLY B 1 347 ? -3.779 28.266 6.395 1 96.81 347 GLY B N 1
ATOM 5618 C CA . GLY B 1 347 ? -3.582 29.297 5.395 1 96.81 347 GLY B CA 1
ATOM 5619 C C . GLY B 1 347 ? -2.596 30.375 5.828 1 96.81 347 GLY B C 1
ATOM 5620 O O . GLY B 1 347 ? -2.094 31.125 5 1 96.81 347 GLY B O 1
ATOM 5621 N N . ALA B 1 348 ? -2.297 30.406 7.102 1 97.25 348 ALA B N 1
ATOM 5622 C CA . ALA B 1 348 ? -1.567 31.562 7.605 1 97.25 348 ALA B CA 1
ATOM 5623 C C . ALA B 1 348 ? -0.193 31.172 8.133 1 97.25 348 ALA B C 1
ATOM 5625 O O . ALA B 1 348 ? 0.717 32 8.203 1 97.25 348 ALA B O 1
ATOM 5626 N N . LEU B 1 349 ? -0.042 29.938 8.531 1 98.06 349 LEU B N 1
ATOM 5627 C CA . LEU B 1 349 ? 1.203 29.484 9.141 1 98.06 349 LEU B CA 1
ATOM 5628 C C . LEU B 1 349 ? 1.876 28.422 8.281 1 98.06 349 LEU B C 1
ATOM 5630 O O . LEU B 1 349 ? 1.503 28.219 7.125 1 98.06 349 LEU B O 1
ATOM 5634 N N . ARG B 1 350 ? 2.998 27.891 8.734 1 97.06 350 ARG B N 1
ATOM 5635 C CA . ARG B 1 350 ? 3.771 26.953 7.918 1 97.06 350 ARG B CA 1
ATOM 5636 C C . ARG B 1 350 ? 3.945 25.609 8.633 1 97.06 350 ARG B C 1
ATOM 5638 O O . ARG B 1 350 ? 4.141 25.578 9.852 1 97.06 350 ARG B O 1
ATOM 5645 N N . GLY B 1 351 ? 3.82 24.531 7.895 1 95.56 351 GLY B N 1
ATOM 5646 C CA . GLY B 1 351 ? 3.891 23.156 8.367 1 95.56 351 GLY B CA 1
ATOM 5647 C C . GLY B 1 351 ? 3.145 22.188 7.473 1 95.56 351 GLY B C 1
ATOM 5648 O O . GLY B 1 351 ? 2.953 22.453 6.285 1 95.56 351 GLY B O 1
ATOM 5649 N N . GLY B 1 352 ? 2.812 21.062 8.031 1 94.81 352 GLY B N 1
ATOM 5650 C CA . GLY B 1 352 ? 2.082 20.047 7.293 1 94.81 352 GLY B CA 1
ATOM 5651 C C . GLY B 1 352 ? 0.681 19.812 7.828 1 94.81 352 GLY B C 1
ATOM 5652 O O . GLY B 1 352 ? 0.446 19.906 9.031 1 94.81 352 GLY B O 1
ATOM 5653 N N . PRO B 1 353 ? -0.186 19.422 6.984 1 96.25 353 PRO B N 1
ATOM 5654 C CA . PRO B 1 353 ? -1.595 19.359 7.379 1 96.25 353 PRO B CA 1
ATOM 5655 C C . PRO B 1 353 ? -2.02 17.969 7.852 1 96.25 353 PRO B C 1
ATOM 5657 O O . PRO B 1 353 ? -3.107 17.812 8.406 1 96.25 353 PRO B O 1
ATOM 5660 N N . ILE B 1 354 ? -1.274 16.969 7.75 1 94.31 354 ILE B N 1
ATOM 5661 C CA . ILE B 1 354 ? -1.767 15.602 7.805 1 94.31 354 ILE B CA 1
ATOM 5662 C C . ILE B 1 354 ? -2.006 15.195 9.258 1 94.31 354 ILE B C 1
ATOM 5664 O O . ILE B 1 354 ? -3.104 14.758 9.617 1 94.31 354 ILE B O 1
ATOM 5668 N N . PHE B 1 355 ? -1.048 15.383 10.164 1 93.94 355 PHE B N 1
ATOM 5669 C CA . PHE B 1 355 ? -1.117 14.828 11.508 1 93.94 355 PHE B CA 1
ATOM 5670 C C . PHE B 1 355 ? -2.248 15.469 12.305 1 93.94 355 PHE B C 1
ATOM 5672 O O . PHE B 1 355 ? -3.023 14.781 12.969 1 93.94 355 PHE B O 1
ATOM 5679 N N . PRO B 1 356 ? -2.34 16.781 12.234 1 97.06 356 PRO B N 1
ATOM 5680 C CA . PRO B 1 356 ? -3.477 17.359 12.953 1 97.06 356 PRO B CA 1
ATOM 5681 C C . PRO B 1 356 ? -4.82 16.844 12.453 1 97.06 356 PRO B C 1
ATOM 5683 O O . PRO B 1 356 ? -5.734 16.609 13.25 1 97.06 356 PRO B O 1
ATOM 5686 N N . ALA B 1 357 ? -4.941 16.672 11.141 1 97.5 357 ALA B N 1
ATOM 5687 C CA . ALA B 1 357 ? -6.184 16.141 10.586 1 97.5 357 ALA B CA 1
ATOM 5688 C C . ALA B 1 357 ? -6.473 14.742 11.125 1 97.5 357 ALA B C 1
ATOM 5690 O O . ALA B 1 357 ? -7.617 14.43 11.461 1 97.5 357 ALA B O 1
ATOM 5691 N N . VAL B 1 358 ? -5.492 13.977 11.211 1 96.25 358 VAL B N 1
ATOM 5692 C CA . VAL B 1 358 ? -5.637 12.594 11.664 1 96.25 358 VAL B CA 1
ATOM 5693 C C . VAL B 1 358 ? -6.094 12.57 13.117 1 96.25 358 VAL B C 1
ATOM 5695 O O . VAL B 1 358 ? -6.961 11.773 13.484 1 96.25 358 VAL B O 1
ATOM 5698 N N . LEU B 1 359 ? -5.531 13.445 13.938 1 96.94 359 LEU B N 1
ATOM 5699 C CA . LEU B 1 359 ? -5.98 13.531 15.32 1 96.94 359 LEU B CA 1
ATOM 5700 C C . LEU B 1 359 ? -7.445 13.953 15.391 1 96.94 359 LEU B C 1
ATOM 5702 O O . LEU B 1 359 ? -8.219 13.398 16.172 1 96.94 359 LEU B O 1
ATOM 5706 N N . LEU B 1 360 ? -7.801 14.938 14.586 1 98.44 360 LEU B N 1
ATOM 5707 C CA . LEU B 1 360 ? -9.18 15.406 14.562 1 98.44 360 LEU B CA 1
ATOM 5708 C C . LEU B 1 360 ? -10.125 14.289 14.156 1 98.44 360 LEU B C 1
ATOM 5710 O O . LEU B 1 360 ? -11.211 14.148 14.727 1 98.44 360 LEU B O 1
ATOM 5714 N N . GLY B 1 361 ? -9.695 13.523 13.188 1 98.5 361 GLY B N 1
ATOM 5715 C CA . GLY B 1 361 ? -10.492 12.383 12.758 1 98.5 361 GLY B CA 1
ATOM 5716 C C . GLY B 1 361 ? -10.648 11.328 13.836 1 98.5 361 GLY B C 1
ATOM 5717 O O . GLY B 1 361 ? -11.758 10.859 14.102 1 98.5 361 GLY B O 1
ATOM 5718 N N . ALA B 1 362 ? -9.578 10.977 14.445 1 96.88 362 ALA B N 1
ATOM 5719 C CA . ALA B 1 362 ? -9.609 9.984 15.523 1 96.88 362 ALA B CA 1
ATOM 5720 C C . ALA B 1 362 ? -10.492 10.453 16.672 1 96.88 362 ALA B C 1
ATOM 5722 O O . ALA B 1 362 ? -11.289 9.68 17.203 1 96.88 362 ALA B O 1
ATOM 5723 N N . ALA B 1 363 ? -10.305 11.703 17.062 1 98 363 ALA B N 1
ATOM 5724 C CA . ALA B 1 363 ? -11.086 12.266 18.156 1 98 363 ALA B CA 1
ATOM 5725 C C . ALA B 1 363 ? -12.578 12.289 17.828 1 98 363 ALA B C 1
ATOM 5727 O O . ALA B 1 363 ? -13.414 11.961 18.672 1 98 363 ALA B O 1
ATOM 5728 N N . THR B 1 364 ? -12.922 12.641 16.641 1 98.5 364 THR B N 1
ATOM 5729 C CA . THR B 1 364 ? -14.312 12.664 16.203 1 98.5 364 THR B CA 1
ATOM 5730 C C . THR B 1 364 ? -14.914 11.258 16.25 1 98.5 364 THR B C 1
ATOM 5732 O O . THR B 1 364 ? -16.016 11.07 16.766 1 98.5 364 THR B O 1
ATOM 5735 N N . ALA B 1 365 ? -14.211 10.336 15.711 1 97.81 365 ALA B N 1
ATOM 5736 C CA . ALA B 1 365 ? -14.703 8.961 15.672 1 97.81 365 ALA B CA 1
ATOM 5737 C C . ALA B 1 365 ? -14.852 8.391 17.078 1 97.81 365 ALA B C 1
ATOM 5739 O O . ALA B 1 365 ? -15.82 7.684 17.375 1 97.81 365 ALA B O 1
ATOM 5740 N N . LEU B 1 366 ? -13.898 8.703 17.938 1 96.19 366 LEU B N 1
ATOM 5741 C CA . LEU B 1 366 ? -13.969 8.219 19.312 1 96.19 366 LEU B CA 1
ATOM 5742 C C . LEU B 1 366 ? -15.156 8.828 20.047 1 96.19 366 LEU B C 1
ATOM 5744 O O . LEU B 1 366 ? -15.781 8.164 20.875 1 96.19 366 LEU B O 1
ATOM 5748 N N . ALA B 1 367 ? -15.406 10.055 19.781 1 97.19 367 ALA B N 1
ATOM 5749 C CA . ALA B 1 367 ? -16.562 10.695 20.391 1 97.19 367 ALA B CA 1
ATOM 5750 C C . ALA B 1 367 ? -17.859 9.969 20 1 97.19 367 ALA B C 1
ATOM 5752 O O . ALA B 1 367 ? -18.828 9.961 20.766 1 97.19 367 ALA B O 1
ATOM 5753 N N . CYS B 1 368 ? -17.844 9.328 18.875 1 95.94 368 CYS B N 1
ATOM 5754 C CA . CYS B 1 368 ? -19.016 8.617 18.375 1 95.94 368 CYS B CA 1
ATOM 5755 C C . CYS B 1 368 ? -18.984 7.148 18.781 1 95.94 368 CYS B C 1
ATOM 5757 O O . CYS B 1 368 ? -19.938 6.41 18.531 1 95.94 368 CYS B O 1
ATOM 5759 N N . SER B 1 369 ? -17.922 6.664 19.344 1 92.06 369 SER B N 1
ATOM 5760 C CA . SER B 1 369 ? -17.734 5.242 19.625 1 92.06 369 SER B CA 1
ATOM 5761 C C . SER B 1 369 ? -18.656 4.766 20.719 1 92.06 369 SER B C 1
ATOM 5763 O O . SER B 1 369 ? -18.766 3.562 20.969 1 92.06 369 SER B O 1
ATOM 5765 N N . GLY B 1 370 ? -19.375 5.625 21.438 1 87.12 370 GLY B N 1
ATOM 5766 C CA . GLY B 1 370 ? -20.359 5.254 22.438 1 87.12 370 GLY B CA 1
ATOM 5767 C C . GLY B 1 370 ? -21.672 4.766 21.844 1 87.12 370 GLY B C 1
ATOM 5768 O O . GLY B 1 370 ? -22.5 4.199 22.547 1 87.12 370 GLY B O 1
ATOM 5769 N N . LEU B 1 371 ? -21.766 4.844 20.547 1 91.31 371 LEU B N 1
ATOM 5770 C CA . LEU B 1 371 ? -22.953 4.355 19.859 1 91.31 371 LEU B CA 1
ATOM 5771 C C . LEU B 1 371 ? -22.984 2.83 19.844 1 91.31 371 LEU B C 1
ATOM 5773 O O . LEU B 1 371 ? -21.938 2.186 19.828 1 91.31 371 LEU B O 1
ATOM 5777 N N . PRO B 1 372 ? -24.188 2.25 19.906 1 89.31 372 PRO B N 1
ATOM 5778 C CA . PRO B 1 372 ? -24.312 0.795 20.031 1 89.31 372 PRO B CA 1
ATOM 5779 C C . PRO B 1 372 ? -23.578 0.041 18.922 1 89.31 372 PRO B C 1
ATOM 5781 O O . PRO B 1 372 ? -23.828 0.281 17.75 1 89.31 372 PRO B O 1
ATOM 5784 N N . GLY B 1 373 ? -22.672 -0.762 19.344 1 88.06 373 GLY B N 1
ATOM 5785 C CA . GLY B 1 373 ? -21.969 -1.639 18.406 1 88.06 373 GLY B CA 1
ATOM 5786 C C . GLY B 1 373 ? -20.75 -0.996 17.797 1 88.06 373 GLY B C 1
ATOM 5787 O O . GLY B 1 373 ? -20.016 -1.643 17.031 1 88.06 373 GLY B O 1
ATOM 5788 N N . PHE B 1 374 ? -20.516 0.281 18.109 1 90.88 374 PHE B N 1
ATOM 5789 C CA . PHE B 1 374 ? -19.375 1.003 17.547 1 90.88 374 PHE B CA 1
ATOM 5790 C C . PHE B 1 374 ? -18.219 1.028 18.547 1 90.88 374 PHE B C 1
ATOM 5792 O O . PHE B 1 374 ? -18.234 1.813 19.5 1 90.88 374 PHE B O 1
ATOM 5799 N N . GLY B 1 375 ? -17.234 0.229 18.391 1 88.25 375 GLY B N 1
ATOM 5800 C CA . GLY B 1 375 ? -16.125 0.083 19.328 1 88.25 375 GLY B CA 1
ATOM 5801 C C . GLY B 1 375 ? -15.062 1.145 19.172 1 88.25 375 GLY B C 1
ATOM 5802 O O . GLY B 1 375 ? -15.016 1.835 18.141 1 88.25 375 GLY B O 1
ATOM 5803 N N . ALA B 1 376 ? -14.188 1.259 20.156 1 89.81 376 ALA B N 1
ATOM 5804 C CA . ALA B 1 376 ? -13.125 2.26 20.172 1 89.81 376 ALA B CA 1
ATOM 5805 C C . ALA B 1 376 ? -12.062 1.953 19.109 1 89.81 376 ALA B C 1
ATOM 5807 O O . ALA B 1 376 ? -11.555 2.861 18.453 1 89.81 376 ALA B O 1
ATOM 5808 N N . THR B 1 377 ? -11.75 0.638 18.969 1 88.31 377 THR B N 1
ATOM 5809 C CA . THR B 1 377 ? -10.711 0.246 18.031 1 88.31 377 THR B CA 1
ATOM 5810 C C . THR B 1 377 ? -11.141 0.536 16.594 1 88.31 377 THR B C 1
ATOM 5812 O O . THR B 1 377 ? -10.414 1.199 15.844 1 88.31 377 THR B O 1
ATOM 5815 N N . PRO B 1 378 ? -12.352 0.124 16.219 1 90.94 378 PRO B N 1
ATOM 5816 C CA . PRO B 1 378 ? -12.805 0.481 14.875 1 90.94 378 PRO B CA 1
ATOM 5817 C C . PRO B 1 378 ? -12.953 1.989 14.688 1 90.94 378 PRO B C 1
ATOM 5819 O O . PRO B 1 378 ? -12.711 2.502 13.586 1 90.94 378 PRO B O 1
ATOM 5822 N N . ALA B 1 379 ? -13.273 2.676 15.711 1 93.88 379 ALA B N 1
ATOM 5823 C CA . ALA B 1 379 ? -13.422 4.125 15.633 1 93.88 379 ALA B CA 1
ATOM 5824 C C . ALA B 1 379 ? -12.086 4.801 15.352 1 93.88 379 ALA B C 1
ATOM 5826 O O . ALA B 1 379 ? -12 5.68 14.492 1 93.88 379 ALA B O 1
ATOM 5827 N N . LEU B 1 380 ? -11.102 4.398 16.062 1 92.88 380 LEU B N 1
ATOM 5828 C CA . LEU B 1 380 ? -9.773 4.965 15.852 1 92.88 380 LEU B CA 1
ATOM 5829 C C . LEU B 1 380 ? -9.289 4.691 14.43 1 92.88 380 LEU B C 1
ATOM 5831 O O . LEU B 1 380 ? -8.812 5.598 13.742 1 92.88 380 LEU B O 1
ATOM 5835 N N . ALA B 1 381 ? -9.469 3.463 13.992 1 92.19 381 ALA B N 1
ATOM 5836 C CA . ALA B 1 381 ? -9.023 3.061 12.656 1 92.19 381 ALA B CA 1
ATOM 5837 C C . ALA B 1 381 ? -9.742 3.859 11.578 1 92.19 381 ALA B C 1
ATOM 5839 O O . ALA B 1 381 ? -9.109 4.414 10.68 1 92.19 381 ALA B O 1
ATOM 5840 N N . LEU B 1 382 ? -10.992 3.938 11.719 1 95.5 382 LEU B N 1
ATOM 5841 C CA . LEU B 1 382 ? -11.805 4.633 10.734 1 95.5 382 LEU B CA 1
ATOM 5842 C C . LEU B 1 382 ? -11.531 6.133 10.758 1 95.5 382 LEU B C 1
ATOM 5844 O O . LEU B 1 382 ? -11.508 6.785 9.711 1 95.5 382 LEU B O 1
ATOM 5848 N N . GLY B 1 383 ? -11.375 6.668 11.93 1 97.19 383 GLY B N 1
ATOM 5849 C CA . GLY B 1 383 ? -11.109 8.094 12.055 1 97.19 383 GLY B CA 1
ATOM 5850 C C . GLY B 1 383 ? -9.812 8.523 11.391 1 97.19 383 GLY B C 1
ATOM 5851 O O . GLY B 1 383 ? -9.773 9.547 10.703 1 97.19 383 GLY B O 1
ATOM 5852 N N . ILE B 1 384 ? -8.797 7.73 11.586 1 95.06 384 ILE B N 1
ATOM 5853 C CA . ILE B 1 384 ? -7.496 7.996 10.984 1 95.06 384 ILE B CA 1
ATOM 5854 C C . ILE B 1 384 ? -7.609 7.938 9.461 1 95.06 384 ILE B C 1
ATOM 5856 O O . ILE B 1 384 ? -7.18 8.859 8.766 1 95.06 384 ILE B O 1
ATOM 5860 N N . ALA B 1 385 ? -8.219 6.945 8.977 1 96.5 385 ALA B N 1
ATOM 5861 C CA . ALA B 1 385 ? -8.328 6.723 7.539 1 96.5 385 ALA B CA 1
ATOM 5862 C C . ALA B 1 385 ? -9.18 7.805 6.879 1 96.5 385 ALA B C 1
ATOM 5864 O O . ALA B 1 385 ? -8.812 8.336 5.828 1 96.5 385 ALA B O 1
ATOM 5865 N N . ALA B 1 386 ? -10.297 8.117 7.492 1 98.38 386 ALA B N 1
ATOM 5866 C CA . ALA B 1 386 ? -11.227 9.086 6.926 1 98.38 386 ALA B CA 1
ATOM 5867 C C . ALA B 1 386 ? -10.609 10.484 6.863 1 98.38 386 ALA B C 1
ATOM 5869 O O . ALA B 1 386 ? -10.688 11.156 5.832 1 98.38 386 ALA B O 1
ATOM 5870 N N . ALA B 1 387 ? -10.008 10.875 7.93 1 98.19 387 ALA B N 1
ATOM 5871 C CA . ALA B 1 387 ? -9.406 12.203 7.969 1 98.19 387 ALA B CA 1
ATOM 5872 C C . ALA B 1 387 ? -8.234 12.305 6.996 1 98.19 387 ALA B C 1
ATOM 5874 O O . ALA B 1 387 ? -8.086 13.312 6.297 1 98.19 387 ALA B O 1
ATOM 5875 N N . ALA B 1 388 ? -7.41 11.273 6.977 1 96.38 388 ALA B N 1
ATOM 5876 C CA . ALA B 1 388 ? -6.285 11.266 6.047 1 96.38 388 ALA B CA 1
ATOM 5877 C C . ALA B 1 388 ? -6.77 11.344 4.602 1 96.38 388 ALA B C 1
ATOM 5879 O O . ALA B 1 388 ? -6.199 12.078 3.789 1 96.38 388 ALA B O 1
ATOM 5880 N N . ALA B 1 389 ? -7.785 10.586 4.289 1 97.19 389 ALA B N 1
ATOM 5881 C CA . ALA B 1 389 ? -8.328 10.594 2.932 1 97.19 389 ALA B CA 1
ATOM 5882 C C . ALA B 1 389 ? -8.898 11.969 2.578 1 97.19 389 ALA B C 1
ATOM 5884 O O . ALA B 1 389 ? -8.734 12.445 1.455 1 97.19 389 ALA B O 1
ATOM 5885 N N . ALA B 1 390 ? -9.531 12.578 3.508 1 96.81 390 ALA B N 1
ATOM 5886 C CA . ALA B 1 390 ? -10.156 13.875 3.27 1 96.81 390 ALA B CA 1
ATOM 5887 C C . ALA B 1 390 ? -9.102 14.961 3.059 1 96.81 390 ALA B C 1
ATOM 5889 O O . ALA B 1 390 ? -9.273 15.844 2.213 1 96.81 390 ALA B O 1
ATOM 5890 N N . VAL B 1 391 ? -8.039 14.875 3.789 1 96 391 VAL B N 1
ATOM 5891 C CA . VAL B 1 391 ? -7.066 15.961 3.746 1 96 391 VAL B CA 1
ATOM 5892 C C . VAL B 1 391 ? -6.113 15.75 2.572 1 96 391 VAL B C 1
ATOM 5894 O O . VAL B 1 391 ? -5.672 16.719 1.943 1 96 391 VAL B O 1
ATOM 5897 N N . THR B 1 392 ? -5.762 14.531 2.217 1 93.56 392 THR B N 1
ATOM 5898 C CA . THR B 1 392 ? -4.773 14.273 1.174 1 93.56 392 THR B CA 1
ATOM 5899 C C . THR B 1 392 ? -5.453 14.102 -0.182 1 93.56 392 THR B C 1
ATOM 5901 O O . THR B 1 392 ? -4.82 14.273 -1.226 1 93.56 392 THR B O 1
ATOM 5904 N N . GLY B 1 393 ? -6.648 13.633 -0.116 1 93.81 393 GLY B N 1
ATOM 5905 C CA . GLY B 1 393 ? -7.332 13.289 -1.353 1 93.81 393 GLY B CA 1
ATOM 5906 C C . GLY B 1 393 ? -6.852 11.977 -1.951 1 93.81 393 GLY B C 1
ATOM 5907 O O . GLY B 1 393 ? -6.988 11.758 -3.156 1 93.81 393 GLY B O 1
ATOM 5908 N N . LEU B 1 394 ? -6.266 11.141 -1.159 1 95.25 394 LEU B N 1
ATOM 5909 C CA . LEU B 1 394 ? -5.695 9.875 -1.6 1 95.25 394 LEU B CA 1
ATOM 5910 C C . LEU B 1 394 ? -6.223 8.719 -0.754 1 95.25 394 LEU B C 1
ATOM 5912 O O . LEU B 1 394 ? -5.582 8.305 0.216 1 95.25 394 LEU B O 1
ATOM 5916 N N . PRO B 1 395 ? -7.316 8.125 -1.105 1 96.25 395 PRO B N 1
ATOM 5917 C CA . PRO B 1 395 ? -7.992 7.129 -0.269 1 96.25 395 PRO B CA 1
ATOM 5918 C C . PRO B 1 395 ? -7.141 5.883 -0.032 1 96.25 395 PRO B C 1
ATOM 5920 O O . PRO B 1 395 ? -7.129 5.34 1.075 1 96.25 395 PRO B O 1
ATOM 5923 N N . LEU B 1 396 ? -6.441 5.379 -1.041 1 96.31 396 LEU B N 1
ATOM 5924 C CA . LEU B 1 396 ? -5.648 4.164 -0.859 1 96.31 396 LEU B CA 1
ATOM 5925 C C . LEU B 1 396 ? -4.469 4.422 0.07 1 96.31 396 LEU B C 1
ATOM 5927 O O . LEU B 1 396 ? -4.227 3.652 1.003 1 96.31 396 LEU B O 1
ATOM 5931 N N . A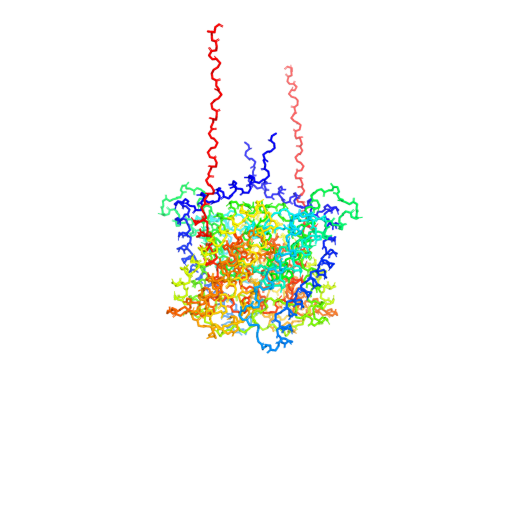LA B 1 397 ? -3.746 5.484 -0.193 1 94.81 397 ALA B N 1
ATOM 5932 C CA . ALA B 1 397 ? -2.623 5.84 0.668 1 94.81 397 ALA B CA 1
ATOM 5933 C C . ALA B 1 397 ? -3.076 6.031 2.113 1 94.81 397 ALA B C 1
ATOM 5935 O O . ALA B 1 397 ? -2.373 5.641 3.047 1 94.81 397 ALA B O 1
ATOM 5936 N N . SER B 1 398 ? -4.219 6.617 2.271 1 95.5 398 SER B N 1
ATOM 5937 C CA . SER B 1 398 ? -4.766 6.855 3.604 1 95.5 398 SER B CA 1
ATOM 5938 C C . SER B 1 398 ? -5.121 5.543 4.297 1 95.5 398 SER B C 1
ATOM 5940 O O . SER B 1 398 ? -4.938 5.406 5.508 1 95.5 398 SER B O 1
ATOM 5942 N N . SER B 1 399 ? -5.641 4.594 3.521 1 94.69 399 SER B N 1
ATOM 5943 C CA . SER B 1 399 ? -5.938 3.271 4.07 1 94.69 399 SER B CA 1
ATOM 5944 C C . SER B 1 399 ? -4.664 2.561 4.516 1 94.69 399 SER B C 1
ATOM 5946 O O . SER B 1 399 ? -4.625 1.962 5.594 1 94.69 399 SER B O 1
ATOM 5948 N N . VAL B 1 400 ? -3.639 2.672 3.676 1 90.75 400 VAL B N 1
ATOM 5949 C CA . VAL B 1 400 ? -2.359 2.047 4 1 90.75 400 VAL B CA 1
ATOM 5950 C C . VAL B 1 400 ? -1.775 2.686 5.258 1 90.75 400 VAL B C 1
ATOM 5952 O O . VAL B 1 400 ? -1.287 1.986 6.148 1 90.75 400 VAL B O 1
ATOM 5955 N N . LEU B 1 401 ? -1.875 3.965 5.332 1 89.06 401 LEU B N 1
ATOM 5956 C CA . LEU B 1 401 ? -1.389 4.695 6.5 1 89.06 401 LEU B CA 1
ATOM 5957 C C . LEU B 1 401 ? -2.115 4.242 7.762 1 89.06 401 LEU B C 1
ATOM 5959 O O . LEU B 1 401 ? -1.481 3.98 8.789 1 89.06 401 LEU B O 1
ATOM 5963 N N . ALA B 1 402 ? -3.416 4.133 7.695 1 91.06 402 ALA B N 1
ATOM 5964 C CA . ALA B 1 402 ? -4.215 3.719 8.844 1 91.06 402 ALA B CA 1
ATOM 5965 C C . ALA B 1 402 ? -3.846 2.307 9.289 1 91.06 402 ALA B C 1
ATOM 5967 O O . ALA B 1 402 ? -3.701 2.043 10.484 1 91.06 402 ALA B O 1
ATOM 5968 N N . VAL B 1 403 ? -3.648 1.393 8.359 1 86 403 VAL B N 1
ATOM 5969 C CA . VAL B 1 403 ? -3.312 0.006 8.664 1 86 403 VAL B CA 1
ATOM 5970 C C . VAL B 1 403 ? -1.941 -0.059 9.336 1 86 403 VAL B C 1
ATOM 5972 O O . VAL B 1 403 ? -1.753 -0.792 10.312 1 86 403 VAL B O 1
ATOM 5975 N N . LEU B 1 404 ? -1.021 0.7 8.805 1 79.12 404 LEU B N 1
ATOM 5976 C CA . LEU B 1 404 ? 0.333 0.692 9.352 1 79.12 404 LEU B CA 1
ATOM 5977 C C . LEU B 1 404 ? 0.359 1.302 10.75 1 79.12 404 LEU B C 1
ATOM 5979 O O . LEU B 1 404 ? 1.071 0.814 11.633 1 79.12 404 LEU B O 1
ATOM 5983 N N . LEU B 1 405 ? -0.458 2.342 10.961 1 80.38 405 LEU B N 1
ATOM 5984 C CA . LEU B 1 405 ? -0.511 2.992 12.266 1 80.38 405 LEU B CA 1
ATOM 5985 C C . LEU B 1 405 ? -1.197 2.096 13.289 1 80.38 405 LEU B C 1
ATOM 5987 O O . LEU B 1 405 ? -0.818 2.086 14.461 1 80.38 405 LEU B O 1
ATOM 5991 N N . MET B 1 406 ? -2.199 1.316 12.805 1 80.81 406 MET B N 1
ATOM 5992 C CA . MET B 1 406 ? -2.957 0.447 13.703 1 80.81 406 MET B CA 1
ATOM 5993 C C . MET B 1 406 ? -2.16 -0.808 14.047 1 80.81 406 MET B C 1
ATOM 5995 O O . MET B 1 406 ? -2.385 -1.424 15.086 1 80.81 406 MET B O 1
ATOM 5999 N N . GLY B 1 407 ? -1.267 -1.254 13.102 1 69.94 407 GLY B N 1
ATOM 6000 C CA . GLY B 1 407 ? -0.425 -2.414 13.352 1 69.94 407 GLY B CA 1
ATOM 6001 C C . GLY B 1 407 ? -1.197 -3.719 13.367 1 69.94 407 GLY B C 1
ATOM 6002 O O . GLY B 1 407 ? -1.941 -4.02 12.43 1 69.94 407 GLY B O 1
ATOM 6003 N N . ARG B 1 408 ? -1.166 -4.477 14.414 1 65.44 408 ARG B N 1
ATOM 6004 C CA . ARG B 1 408 ? -1.684 -5.836 14.531 1 65.44 408 ARG B CA 1
ATOM 6005 C C . ARG B 1 408 ? -3.209 -5.844 14.516 1 65.44 408 ARG B C 1
ATOM 6007 O O . ARG B 1 408 ? -3.824 -6.816 14.07 1 65.44 408 ARG B O 1
ATOM 6014 N N . ASP B 1 409 ? -3.736 -4.789 14.844 1 64.12 409 ASP B N 1
ATOM 6015 C CA . ASP B 1 409 ? -5.188 -4.75 14.992 1 64.12 409 ASP B CA 1
ATOM 6016 C C . ASP B 1 409 ? -5.867 -4.352 13.688 1 64.12 409 ASP B C 1
ATOM 6018 O O . ASP B 1 409 ? -7.098 -4.312 13.602 1 64.12 409 ASP B O 1
ATOM 6022 N N . SER B 1 410 ? -5.051 -4.207 12.703 1 69.56 410 SER B N 1
ATOM 6023 C CA . SER B 1 410 ? -5.594 -3.633 11.477 1 69.56 410 SER B CA 1
ATOM 6024 C C . SER B 1 410 ? -6.18 -4.711 10.578 1 69.56 410 SER B C 1
ATOM 6026 O O . SER B 1 410 ? -7 -4.418 9.703 1 69.56 410 SER B O 1
ATOM 6028 N N . HIS B 1 411 ? -5.746 -5.926 10.75 1 67.38 411 HIS B N 1
ATOM 6029 C CA . HIS B 1 411 ? -6.102 -6.945 9.766 1 67.38 411 HIS B CA 1
ATOM 6030 C C . HIS B 1 411 ? -7.613 -7.094 9.648 1 67.38 411 HIS B C 1
ATOM 6032 O O . HIS B 1 411 ? -8.156 -7.066 8.547 1 67.38 411 HIS B O 1
ATOM 6038 N N . ASP B 1 412 ? -8.281 -7.062 10.742 1 73.12 412 ASP B N 1
ATOM 6039 C CA . ASP B 1 412 ? -9.727 -7.285 10.734 1 73.12 412 ASP B CA 1
ATOM 6040 C C . ASP B 1 412 ? -10.477 -6 10.398 1 73.12 412 ASP B C 1
ATOM 6042 O O . ASP B 1 412 ? -11.656 -6.039 10.047 1 73.12 412 ASP B O 1
ATOM 6046 N N . GLN B 1 413 ? -9.75 -4.879 10.477 1 81.5 413 GLN B N 1
ATOM 6047 C CA . GLN B 1 413 ? -10.398 -3.586 10.289 1 81.5 413 GLN B CA 1
ATOM 6048 C C . GLN B 1 413 ? -10.242 -3.098 8.852 1 81.5 413 GLN B C 1
ATOM 6050 O O . GLN B 1 413 ? -10.797 -2.064 8.477 1 81.5 413 GLN B O 1
ATOM 6055 N N . MET B 1 414 ? -9.602 -3.869 7.996 1 86.81 414 MET B N 1
ATOM 6056 C CA . MET B 1 414 ? -9.203 -3.393 6.676 1 86.81 414 MET B CA 1
ATOM 6057 C C . MET B 1 414 ? -10.414 -3.008 5.84 1 86.81 414 MET B C 1
ATOM 6059 O O . MET B 1 414 ? -10.438 -1.945 5.215 1 86.81 414 MET B O 1
ATOM 6063 N N . PRO B 1 415 ? -11.516 -3.826 5.891 1 89.12 415 PRO B N 1
ATOM 6064 C CA . PRO B 1 415 ? -12.68 -3.432 5.086 1 89.12 415 PRO B CA 1
ATOM 6065 C C . PRO B 1 415 ? -13.297 -2.115 5.547 1 89.12 415 PRO B C 1
ATOM 6067 O O . PRO B 1 415 ? -13.672 -1.282 4.719 1 89.12 415 PRO B O 1
ATOM 6070 N N . LEU B 1 416 ? -13.367 -1.954 6.844 1 92 416 LEU B N 1
ATOM 6071 C CA . LEU B 1 416 ? -13.914 -0.717 7.391 1 92 416 LEU B CA 1
ATOM 6072 C C . LEU B 1 416 ? -13.023 0.471 7.047 1 92 416 LEU B C 1
ATOM 6074 O O . LEU B 1 416 ? -13.516 1.536 6.672 1 92 416 LEU B O 1
ATOM 6078 N N . ILE B 1 417 ? -11.742 0.295 7.164 1 94.38 417 ILE B N 1
ATOM 6079 C CA . ILE B 1 417 ? -10.75 1.319 6.867 1 94.38 417 ILE B CA 1
ATOM 6080 C C . ILE B 1 417 ? -10.891 1.763 5.41 1 94.38 417 ILE B C 1
ATOM 6082 O O . ILE B 1 417 ? -10.953 2.961 5.125 1 94.38 417 ILE B O 1
ATOM 6086 N N . VAL B 1 418 ? -10.984 0.824 4.555 1 95.06 418 VAL B N 1
ATOM 6087 C CA . VAL B 1 418 ? -11.039 1.101 3.123 1 95.06 418 VAL B CA 1
ATOM 6088 C C . VAL B 1 418 ? -12.352 1.8 2.781 1 95.06 418 VAL B C 1
ATOM 6090 O O . VAL B 1 418 ? -12.359 2.826 2.098 1 95.06 418 VAL B O 1
ATOM 6093 N N . MET B 1 419 ? -13.453 1.33 3.285 1 94.88 419 MET B N 1
ATOM 6094 C CA . MET B 1 419 ? -14.75 1.933 2.996 1 94.88 419 MET B CA 1
ATOM 6095 C C . MET B 1 419 ? -14.828 3.35 3.555 1 94.88 419 MET B C 1
ATOM 6097 O O . MET B 1 419 ? -15.359 4.25 2.898 1 94.88 419 MET B O 1
ATOM 6101 N N . ALA B 1 420 ? -14.32 3.482 4.746 1 96.88 420 ALA B N 1
ATOM 6102 C CA . ALA B 1 420 ? -14.312 4.805 5.367 1 96.88 420 ALA B CA 1
ATOM 6103 C C . ALA B 1 420 ? -13.508 5.797 4.539 1 96.88 420 ALA B C 1
ATOM 6105 O O . ALA B 1 420 ? -13.898 6.957 4.391 1 96.88 420 ALA B O 1
ATOM 6106 N N . SER B 1 421 ? -12.359 5.363 4.027 1 97.5 421 SER B N 1
ATOM 6107 C CA . SER B 1 421 ? -11.516 6.23 3.217 1 97.5 421 SER B CA 1
ATOM 6108 C C . SER B 1 421 ? -12.227 6.656 1.938 1 97.5 421 SER B C 1
ATOM 6110 O O . SER B 1 421 ? -12.148 7.82 1.539 1 97.5 421 SER B O 1
ATOM 6112 N N . VAL B 1 422 ? -12.922 5.746 1.33 1 96.25 422 VAL B N 1
ATOM 6113 C CA . VAL B 1 422 ? -13.625 6.039 0.086 1 96.25 422 VAL B CA 1
ATOM 6114 C C . VAL B 1 422 ? -14.789 6.992 0.361 1 96.25 422 VAL B C 1
ATOM 6116 O O . VAL B 1 422 ? -14.961 7.992 -0.342 1 96.25 422 VAL B O 1
ATOM 6119 N N . VAL B 1 423 ? -15.539 6.715 1.382 1 96 423 VAL B N 1
ATOM 6120 C CA . VAL B 1 423 ? -16.672 7.555 1.738 1 96 423 VAL B CA 1
ATOM 6121 C C . VAL B 1 423 ? -16.203 8.969 2.057 1 96 423 VAL B C 1
ATOM 6123 O O . VAL B 1 423 ? -16.766 9.945 1.567 1 96 423 VAL B O 1
ATOM 6126 N N . ALA B 1 424 ? -15.164 9.023 2.852 1 97.94 424 ALA B N 1
ATOM 6127 C CA . ALA B 1 424 ? -14.633 10.336 3.227 1 97.94 424 ALA B CA 1
ATOM 6128 C C . ALA B 1 424 ? -14.148 11.102 2.002 1 97.94 424 ALA B C 1
ATOM 6130 O O . ALA B 1 424 ? -14.383 12.305 1.884 1 97.94 424 ALA B O 1
ATOM 6131 N N . PHE B 1 425 ? -13.484 10.438 1.107 1 96.06 425 PHE B N 1
ATOM 6132 C CA . PHE B 1 425 ? -12.992 11.07 -0.112 1 96.06 425 PHE B CA 1
ATOM 6133 C C . PHE B 1 425 ? -14.148 11.617 -0.946 1 96.06 425 PHE B C 1
ATOM 6135 O O . PHE B 1 425 ? -14.117 12.766 -1.38 1 96.06 425 PHE B O 1
ATOM 6142 N N . VAL B 1 426 ? -15.141 10.82 -1.166 1 93.94 426 VAL B N 1
ATOM 6143 C CA . VAL B 1 426 ? -16.281 11.203 -1.993 1 93.94 426 VAL B CA 1
ATOM 6144 C C . VAL B 1 426 ? -17.016 12.375 -1.343 1 93.94 426 VAL B C 1
ATOM 6146 O O . VAL B 1 426 ? -17.344 13.359 -2.008 1 93.94 426 VAL B O 1
ATOM 6149 N N . VAL B 1 427 ? -17.25 12.289 -0.048 1 95.38 427 VAL B N 1
ATOM 6150 C CA . VAL B 1 427 ? -17.969 13.336 0.666 1 95.38 427 VAL B CA 1
ATOM 6151 C C . VAL B 1 427 ? -17.172 14.633 0.633 1 95.38 427 VAL B C 1
ATOM 6153 O O . VAL B 1 427 ? -17.734 15.719 0.453 1 95.38 427 VAL B O 1
ATOM 6156 N N . ALA B 1 428 ? -15.883 14.516 0.838 1 95.06 428 ALA B N 1
ATOM 6157 C CA . ALA B 1 428 ? -15.039 15.711 0.772 1 95.06 428 ALA B CA 1
ATOM 6158 C C . ALA B 1 428 ? -15.164 16.391 -0.584 1 95.06 428 ALA B C 1
ATOM 6160 O O . ALA B 1 428 ? -15.195 17.625 -0.664 1 95.06 428 ALA B O 1
ATOM 6161 N N . GLN B 1 429 ? -15.273 15.617 -1.639 1 90.75 429 GLN B N 1
ATOM 6162 C CA . GLN B 1 429 ? -15.43 16.172 -2.979 1 90.75 429 GLN B CA 1
ATOM 6163 C C . GLN B 1 429 ? -16.797 16.812 -3.152 1 90.75 429 GLN B C 1
ATOM 6165 O O . GLN B 1 429 ? -16.938 17.797 -3.881 1 90.75 429 GLN B O 1
ATOM 6170 N N . LEU B 1 430 ? -17.781 16.297 -2.486 1 88.25 430 LEU B N 1
ATOM 6171 C CA . LEU B 1 430 ? -19.141 16.797 -2.592 1 88.25 430 LEU B CA 1
ATOM 6172 C C . LEU B 1 430 ? -19.297 18.125 -1.85 1 88.25 430 LEU B C 1
ATOM 6174 O O . LEU B 1 430 ? -20.031 19.016 -2.293 1 88.25 430 LEU B O 1
ATOM 6178 N N . VAL B 1 431 ? -18.578 18.234 -0.794 1 90.81 431 VAL B N 1
ATOM 6179 C CA . VAL B 1 431 ? -18.719 19.391 0.077 1 90.81 431 VAL B CA 1
ATOM 6180 C C . VAL B 1 431 ? -17.859 20.531 -0.436 1 90.81 431 VAL B C 1
ATOM 6182 O O . VAL B 1 431 ? -18.203 21.703 -0.255 1 90.81 431 VAL B O 1
ATOM 6185 N N . ARG B 1 432 ? -16.812 20.188 -1.103 1 83.44 432 ARG B N 1
ATOM 6186 C CA . ARG B 1 432 ? -15.906 21.203 -1.598 1 83.44 432 ARG B CA 1
ATOM 6187 C C . ARG B 1 432 ? -16.609 22.125 -2.586 1 83.44 432 ARG B C 1
ATOM 6189 O O . ARG B 1 432 ? -17.312 21.672 -3.486 1 83.44 432 ARG B O 1
ATOM 6196 N N . ARG B 1 433 ? -16.875 23.438 -2.209 1 64.44 433 ARG B N 1
ATOM 6197 C CA . ARG B 1 433 ? -17.516 24.453 -3.031 1 64.44 433 ARG B CA 1
ATOM 6198 C C . ARG B 1 433 ? -16.609 24.906 -4.168 1 64.44 433 ARG B C 1
ATOM 6200 O O . ARG B 1 433 ? -15.406 25.062 -3.977 1 64.44 433 ARG B O 1
ATOM 6207 N N . THR B 1 434 ? -16.875 24.562 -5.402 1 54.59 434 THR B N 1
ATOM 6208 C CA . THR B 1 434 ? -16.172 25.016 -6.594 1 54.59 434 THR B CA 1
ATOM 6209 C C . THR B 1 434 ? -15.891 26.516 -6.516 1 54.59 434 THR B C 1
ATOM 6211 O O . THR B 1 434 ? -16.766 27.297 -6.152 1 54.59 434 THR B O 1
ATOM 6214 N N . PRO B 1 435 ? -14.633 26.938 -6.426 1 49.94 435 PRO B N 1
ATOM 6215 C CA . PRO B 1 435 ? -14.461 28.391 -6.574 1 49.94 435 PRO B CA 1
ATOM 6216 C C . PRO B 1 435 ? -15.352 28.969 -7.664 1 49.94 435 PRO B C 1
ATOM 6218 O O . PRO B 1 435 ? -15.68 28.297 -8.641 1 49.94 435 PRO B O 1
ATOM 6221 N N . PRO B 1 436 ? -16.141 30.062 -7.367 1 37.34 436 PRO B N 1
ATOM 6222 C CA . PRO B 1 436 ? -16.906 30.719 -8.422 1 37.34 436 PRO B CA 1
ATOM 6223 C C . PRO B 1 436 ? -16.109 30.922 -9.703 1 37.34 436 PRO B C 1
ATOM 6225 O O . PRO B 1 436 ? -14.875 31.047 -9.656 1 37.34 436 PRO B O 1
ATOM 6228 N N . GLU B 1 437 ? -16.391 30.344 -10.75 1 38.06 437 GLU B N 1
ATOM 6229 C CA . GLU B 1 437 ? -15.891 30.719 -12.07 1 38.06 437 GLU B CA 1
ATOM 6230 C C . GLU B 1 437 ? -15.648 32.219 -12.164 1 38.06 437 GLU B C 1
ATOM 6232 O O . GLU B 1 437 ? -16.531 33 -11.82 1 38.06 437 GLU B O 1
ATOM 6237 N N . ALA B 1 438 ? -14.5 32.812 -11.859 1 36.53 438 ALA B N 1
ATOM 6238 C CA . ALA B 1 438 ? -14.391 34.188 -12.367 1 36.53 438 ALA B CA 1
ATOM 6239 C C . ALA B 1 438 ? -15.086 34.344 -13.719 1 36.53 438 ALA B C 1
ATOM 6241 O O . ALA B 1 438 ? -14.742 33.656 -14.68 1 36.53 438 ALA B O 1
ATOM 6242 N N . GLY B 1 439 ? -16.344 34.531 -13.797 1 35.31 439 GLY B N 1
ATOM 6243 C CA . GLY B 1 439 ? -17.062 35 -14.969 1 35.31 439 GLY B CA 1
ATOM 6244 C C . GLY B 1 439 ? -16.281 36 -15.797 1 35.31 439 GLY B C 1
ATOM 6245 O O . GLY B 1 439 ? -16.016 37.094 -15.352 1 35.31 439 GLY B O 1
ATOM 6246 N N . GLY B 1 440 ? -15.172 35.594 -16.484 1 35.88 440 GLY B N 1
ATOM 6247 C CA . GLY B 1 440 ? -14.633 36.438 -17.516 1 35.88 440 GLY B CA 1
ATOM 6248 C C . GLY B 1 440 ? -15.711 37.156 -18.312 1 35.88 440 GLY B C 1
ATOM 6249 O O . GLY B 1 440 ? -16.547 36.531 -18.953 1 35.88 440 GLY B O 1
ATOM 6250 N N . SER B 1 441 ? -16.25 38.25 -17.75 1 34.22 441 SER B N 1
ATOM 6251 C CA . SER B 1 441 ? -17.047 39.188 -18.578 1 34.22 441 SER B CA 1
ATOM 6252 C C . SER B 1 441 ? -16.391 39.406 -19.938 1 34.22 441 SER B C 1
ATOM 6254 O O . SER B 1 441 ? -15.188 39.656 -20.016 1 34.22 441 SER B O 1
ATOM 6256 N N . PRO B 1 442 ? -16.891 38.75 -20.984 1 37.75 442 PRO B N 1
ATOM 6257 C CA . PRO B 1 442 ? -16.469 39.125 -22.328 1 37.75 442 PRO B CA 1
ATOM 6258 C C . PRO B 1 442 ? -16.344 40.625 -22.516 1 37.75 442 PRO B C 1
ATOM 6260 O O . PRO B 1 442 ? -17.312 41.375 -22.312 1 37.75 442 PRO B O 1
ATOM 6263 N N . GLY B 1 443 ? -15.344 41.312 -21.875 1 32.72 443 GLY B N 1
ATOM 6264 C CA . GLY B 1 443 ? -15.133 42.719 -22.203 1 32.72 443 GLY B CA 1
ATOM 6265 C C . GLY B 1 443 ? -15.258 43.031 -23.688 1 32.72 443 GLY B C 1
ATOM 6266 O O . GLY B 1 443 ? -14.547 42.438 -24.5 1 32.72 443 GLY B O 1
ATOM 6267 N N . GLY B 1 444 ? -16.562 43.25 -24.109 1 34.09 444 GLY B N 1
ATOM 6268 C CA . GLY B 1 444 ? -16.938 43.812 -25.391 1 34.09 444 GLY B CA 1
ATOM 6269 C C . GLY B 1 444 ? -16.031 44.969 -25.828 1 34.09 444 GLY B C 1
ATOM 6270 O O . GLY B 1 444 ? -15.82 45.938 -25.094 1 34.09 444 GLY B O 1
ATOM 6271 N N . ALA B 1 445 ? -14.938 44.625 -26.531 1 35.97 445 ALA B N 1
ATOM 6272 C CA . ALA B 1 445 ? -14.109 45.625 -27.188 1 35.97 445 ALA B CA 1
ATOM 6273 C C . ALA B 1 445 ? -14.969 46.688 -27.859 1 35.97 445 ALA B C 1
ATOM 6275 O O . ALA B 1 445 ? -15.914 46.375 -28.594 1 35.97 445 ALA B O 1
ATOM 6276 N N . PRO B 1 446 ? -14.945 47.938 -27.312 1 34.94 446 PRO B N 1
ATOM 6277 C CA . PRO B 1 446 ? -15.68 49.031 -27.922 1 34.94 446 PRO B CA 1
ATOM 6278 C C . PRO B 1 446 ? -15.383 49.219 -29.422 1 34.94 446 PRO B C 1
ATOM 6280 O O . PRO B 1 446 ? -14.305 48.812 -29.875 1 34.94 446 PRO B O 1
ATOM 6283 N N . SER B 1 447 ? -16.422 49 -30.297 1 31.3 447 SER B N 1
ATOM 6284 C CA . SER B 1 447 ? -16.453 49.281 -31.719 1 31.3 447 SER B CA 1
ATOM 6285 C C . SER B 1 447 ? -15.891 50.656 -32.031 1 31.3 447 SER B C 1
ATOM 6287 O O . SER B 1 447 ? -16.234 51.656 -31.344 1 31.3 447 SER B O 1
ATOM 6289 N N . ALA B 1 448 ? -14.594 50.75 -32.469 1 32.31 448 ALA B N 1
ATOM 6290 C CA . ALA B 1 448 ? -13.891 51.938 -33 1 32.31 448 ALA B CA 1
ATOM 6291 C C . ALA B 1 448 ? -14.781 52.719 -34 1 32.31 448 ALA B C 1
ATOM 6293 O O . ALA B 1 448 ? -15.117 52.219 -35.062 1 32.31 448 ALA B O 1
ATOM 6294 N N . GLY B 1 449 ? -15.867 53.438 -33.531 1 27.73 449 GLY B N 1
ATOM 6295 C CA . GLY B 1 449 ? -16.578 54.406 -34.375 1 27.73 449 GLY B CA 1
ATOM 6296 C C . GLY B 1 449 ? -15.664 55.438 -35.031 1 27.73 449 GLY B C 1
ATOM 6297 O O . GLY B 1 449 ? -16.125 56.469 -35.5 1 27.73 449 GLY B O 1
ATOM 6298 N N . ALA B 1 450 ? -14.383 55.281 -35.125 1 27.5 450 ALA B N 1
ATOM 6299 C CA . ALA B 1 450 ? -13.758 56.531 -35.531 1 27.5 450 ALA B CA 1
ATOM 6300 C C . ALA B 1 450 ? -14.156 56.906 -36.969 1 27.5 450 ALA B C 1
ATOM 6302 O O . ALA B 1 450 ? -13.328 57.375 -37.719 1 27.5 450 ALA B O 1
ATOM 6303 N N . ALA B 1 451 ? -15.141 56.219 -37.688 1 27.62 451 ALA B N 1
ATOM 6304 C CA . ALA B 1 451 ? -15.031 56.688 -39.062 1 27.62 451 ALA B CA 1
ATOM 6305 C C . ALA B 1 451 ? -15.203 58.188 -39.125 1 27.62 451 ALA B C 1
ATOM 6307 O O . ALA B 1 451 ? -15.094 58.781 -40.219 1 27.62 451 ALA B O 1
ATOM 6308 N N . ARG B 1 452 ? -15.461 59 -38.031 1 22.86 452 ARG B N 1
ATOM 6309 C CA . ARG B 1 452 ? -15.555 60.344 -38.625 1 22.86 452 ARG B CA 1
ATOM 6310 C C . ARG B 1 452 ? -14.172 60.875 -39 1 22.86 452 ARG B C 1
ATOM 6312 O O . ARG B 1 452 ? -13.211 60.656 -38.281 1 22.86 452 ARG B O 1
#

Foldseek 3Di:
DPDPPVVVVVVLVVVLCCQCPDPVLVVLLVVLLVLLQVLLVVLLVLVLLLVVLLCCLFCVVCVVVPHRGDALLSLQVLLLQLLLQLLCLQVPAPCSQFDQQLVALDDAAAELRNLVSVSCNCSRRQSSFQQFAALRNSLNSQLHSQLVVCVVVVNNPPPLSSRLSSLLRSLLRNQLAQLFLVLSLLLCLLPVPDDRSSNVSSSSSSSSSNNSSNCNNVVVCVVVVRPSLRLALPDAPDADQQDPQQQVLLQVLLLVLLLLLLVLSVLLVVLLVVCVPVVSVSLSVLSSLLSVLLSVLCVVPVDHSSCLTHNNSVVLSVCRVCVPVAALVSLVSSLVSSSNNLSSCSNRGHHHNQSSLLNSQLSSLSSSCPPPSRHSLLSSLLSQQSSNCSSNVRNVSSLVSSLSSSDPNCPSNSVVSSSSSVSSSVSNVVNNDPPPDPPPPPPPDDDPPPPD/DPDPPVVVVVVLVVVLCCQCPDPVLVVLLVVLLVLLQVLLVVLLVLVLLLVVLLCCLFCVVCVVVPHRGDALLSLQVLLLQLLLQLLCLLVPAPCSQFDQQLVALDDAAAELRNLVSVSCQCSRRQSSFQQFAALRNSLNSQLHSQLVVCVVVVNNPDPLSSRLSSLLRSLLRNQLALLFLVLSLLLCLLPVPDDRSSNVSSSSSSSSSNNSSNCNNVVVCVVVVRPSLRLALDDAPDADQQDPQQQVLLQVLLLVLLLLLLVLSVLLVVLLVVCVPVVSVSLSVLSSLLSVLLSVLCVVPVDHSSCLTHNNSVVLSVCRVCVPVAALVSLVSSLVSSSNNLSSCSNRGHHHNQSSLLNSLLSSLSSSCPPPSRHSLLSSLLSQQSSNCSSNVRNVSSLVSSLSSSDPNCPSNSVVSSSSSVSSSVSNVVNNDPPPDPPPPPPPDPDPPPPD

Solvent-accessible surface area (backbone atoms only — not comparable to full-atom values): 42614 Å² total; per-residue (Å²): 136,74,74,61,82,74,52,58,64,50,51,49,49,50,52,36,45,54,50,65,65,30,67,68,47,47,51,47,41,52,48,26,38,58,47,10,42,60,39,21,52,51,46,48,52,50,52,50,49,36,49,51,47,26,42,41,58,61,44,51,47,29,42,73,74,72,30,97,56,46,54,41,66,53,38,38,65,35,17,34,48,23,12,61,59,39,22,56,32,48,74,66,34,52,61,39,21,40,63,54,19,58,65,39,90,67,75,78,70,42,47,59,77,22,33,63,28,14,48,50,38,36,60,64,21,35,37,36,37,38,43,27,18,66,52,46,39,36,23,26,52,10,7,11,52,34,43,49,51,34,49,72,69,68,50,61,78,42,63,65,59,47,51,46,39,17,49,17,22,20,38,18,29,38,9,67,63,50,78,25,40,65,37,30,47,41,42,44,62,73,65,63,52,42,36,54,52,63,34,52,68,46,46,54,31,24,45,38,5,7,16,37,8,44,48,46,39,53,52,48,24,66,70,69,61,50,80,66,74,54,68,66,50,82,62,63,76,85,82,72,69,73,45,75,28,32,55,68,53,39,46,59,44,12,35,49,33,4,49,52,53,47,51,24,45,50,44,2,53,51,31,33,63,54,30,69,53,62,38,45,64,39,23,26,48,46,27,34,50,30,11,51,26,22,19,46,36,9,67,72,60,71,47,57,24,68,58,39,20,26,23,23,61,68,44,40,45,46,43,56,63,40,58,82,78,53,51,53,68,48,30,51,40,41,40,52,24,29,40,50,22,29,10,42,36,24,29,50,44,60,28,11,56,59,46,30,38,24,32,42,13,23,36,52,25,43,48,52,21,79,42,81,61,22,46,59,69,62,17,39,41,24,12,28,3,3,17,33,1,36,63,67,67,38,34,66,33,16,27,48,41,27,36,60,38,43,45,86,64,20,72,65,38,46,37,55,20,45,45,15,2,48,45,0,33,52,40,25,56,69,66,54,75,72,75,75,72,79,74,75,70,79,76,75,76,81,80,86,67,73,81,119,136,75,74,63,81,74,53,58,62,50,51,51,48,50,53,37,42,53,50,64,66,31,66,70,47,46,50,48,40,53,48,26,38,60,48,10,42,60,39,22,52,52,48,48,52,51,53,52,50,36,50,52,46,26,43,41,58,61,44,51,47,29,41,74,74,72,31,96,56,44,55,43,65,52,38,39,64,35,16,36,48,23,12,61,59,38,20,57,33,49,74,66,34,51,60,40,22,40,64,55,20,58,66,40,91,67,78,78,70,42,46,58,78,22,33,63,27,15,49,50,39,36,60,64,21,34,37,36,37,38,42,29,17,64,52,44,40,36,22,26,52,10,7,11,51,33,44,49,50,35,50,72,68,69,50,62,78,42,62,66,60,46,50,46,39,17,49,17,23,19,38,18,28,38,10,66,61,49,79,26,40,64,36,31,47,41,41,44,60,74,66,63,53,42,36,54,53,62,33,51,68,47,45,52,32,23,46,36,5,7,17,38,8,44,50,45,38,52,52,47,24,66,70,69,61,50,80,66,76,54,68,66,47,79,64,63,75,85,82,71,68,75,46,75,28,33,55,68,52,40,46,58,45,12,35,50,32,3,49,53,53,47,51,24,44,52,43,2,54,51,30,34,63,55,28,69,53,63,38,46,66,38,24,25,49,46,28,34,50,29,11,49,28,23,20,48,36,9,66,74,62,72,47,57,24,69,60,40,21,26,26,24,62,68,45,40,44,47,42,56,62,42,59,82,76,54,52,54,67,50,30,50,40,41,39,51,23,29,40,51,22,28,11,42,35,23,30,50,44,59,27,12,54,58,45,32,37,23,32,40,13,23,36,52,25,44,48,52,22,81,43,80,61,22,46,59,68,61,18,40,41,25,12,29,4,3,18,34,1,37,63,66,68,37,35,65,34,18,25,49,41,27,36,59,38,44,44,86,62,20,73,65,38,43,36,55,20,44,45,15,2,47,47,0,32,53,40,25,57,67,64,53,74,73,76,76,71,79,73,75,68,78,76,74,73,78,77,82,67,66,81,116

pLDDT: mean 86.42, std 17.79, range [20.14, 98.88]

InterPro domains:
  IPR001807 Chloride channel [PF00654] (109-429)
  IPR014743 Chloride channel, core [SSF81340] (11-434)
  IPR050368 Voltage-gated ClC-type chloride channel [PTHR43427] (17-433)

Radius of gyration: 29.01 Å; Cα contacts (8 Å, |Δi|>4): 1803; chains: 2; bounding box: 57×108×114 Å